Protein AF-0000000084686266 (afdb_homodimer)

Structure (mmCIF, N/CA/C/O backbone):
data_AF-0000000084686266-model_v1
#
loop_
_entity.id
_entity.type
_entity.pdbx_description
1 polymer 'EAL domain protein'
#
loop_
_atom_site.group_PDB
_atom_site.id
_atom_site.type_symbol
_atom_site.label_atom_id
_atom_site.label_alt_id
_atom_site.label_comp_id
_atom_site.label_asym_id
_atom_site.label_entity_id
_atom_site.label_seq_id
_atom_site.pdbx_PDB_ins_code
_atom_site.Cartn_x
_atom_site.Cartn_y
_atom_site.Cartn_z
_atom_site.occupancy
_atom_site.B_iso_or_equiv
_atom_site.auth_seq_id
_atom_site.auth_comp_id
_atom_site.auth_asym_id
_atom_site.auth_atom_id
_atom_site.pdbx_PDB_model_num
ATOM 1 N N . MET A 1 1 ? 8.125 -28.484 -0.332 1 74 1 MET A N 1
ATOM 2 C CA . MET A 1 1 ? 8.688 -28.953 -1.595 1 74 1 MET A CA 1
ATOM 3 C C . MET A 1 1 ? 8.156 -28.125 -2.764 1 74 1 MET A C 1
ATOM 5 O O . MET A 1 1 ? 6.992 -27.719 -2.764 1 74 1 MET A O 1
ATOM 9 N N . SER A 1 2 ? 9.086 -27.938 -3.775 1 81.12 2 SER A N 1
ATOM 10 C CA . SER A 1 2 ? 8.703 -27.141 -4.941 1 81.12 2 SER A CA 1
ATOM 11 C C . SER A 1 2 ? 7.633 -27.859 -5.762 1 81.12 2 SER A C 1
ATOM 13 O O . SER A 1 2 ? 7.48 -29.078 -5.664 1 81.12 2 SER A O 1
ATOM 15 N N . LEU A 1 3 ? 6.824 -27.172 -6.414 1 80.5 3 LEU A N 1
ATOM 16 C CA . LEU A 1 3 ? 5.793 -27.734 -7.281 1 80.5 3 LEU A CA 1
ATOM 17 C C . LEU A 1 3 ? 6.406 -28.641 -8.336 1 80.5 3 LEU A C 1
ATOM 19 O O . LEU A 1 3 ? 5.852 -29.703 -8.656 1 80.5 3 LEU A O 1
ATOM 23 N N . SER A 1 4 ? 7.566 -28.234 -8.773 1 79.88 4 SER A N 1
ATOM 24 C CA . SER A 1 4 ? 8.25 -29.031 -9.789 1 79.88 4 SER A CA 1
ATOM 25 C C . SER A 1 4 ? 8.648 -30.391 -9.242 1 79.88 4 SER A C 1
ATOM 27 O O . SER A 1 4 ? 8.469 -31.422 -9.914 1 79.88 4 SER A O 1
ATOM 29 N N . LYS A 1 5 ? 9.133 -30.469 -8.086 1 80.81 5 LYS A N 1
ATOM 30 C CA . LYS A 1 5 ? 9.547 -31.734 -7.48 1 80.81 5 LYS A CA 1
ATOM 31 C C . LYS A 1 5 ? 8.336 -32.625 -7.18 1 80.81 5 LYS A C 1
ATOM 33 O O . LYS A 1 5 ? 8.383 -33.844 -7.383 1 80.81 5 LYS A O 1
ATOM 38 N N . GLN A 1 6 ? 7.289 -32 -6.762 1 81.5 6 GLN A N 1
ATOM 39 C CA . GLN A 1 6 ? 6.074 -32.75 -6.473 1 81.5 6 GLN A CA 1
ATOM 40 C C . GLN A 1 6 ? 5.496 -33.375 -7.738 1 81.5 6 GLN A C 1
ATOM 42 O O . GLN A 1 6 ? 5.152 -34.562 -7.754 1 81.5 6 GLN A O 1
ATOM 47 N N . LEU A 1 7 ? 5.434 -32.562 -8.773 1 83.31 7 LEU A N 1
ATOM 48 C CA . LEU A 1 7 ? 4.895 -33.062 -10.039 1 83.31 7 LEU A CA 1
ATOM 49 C C . LEU A 1 7 ? 5.809 -34.125 -10.641 1 83.31 7 LEU A C 1
ATOM 51 O O . LEU A 1 7 ? 5.332 -35.094 -11.211 1 83.31 7 LEU A O 1
ATOM 55 N N . LEU A 1 8 ? 7.086 -33.906 -10.445 1 84 8 LEU A N 1
ATOM 56 C CA . LEU A 1 8 ? 8.039 -34.875 -10.961 1 84 8 LEU A CA 1
ATOM 57 C C . LEU A 1 8 ? 7.844 -36.25 -10.289 1 84 8 LEU A C 1
ATOM 59 O O . LEU A 1 8 ? 7.809 -37.281 -10.969 1 84 8 LEU A O 1
ATOM 63 N N . ILE A 1 9 ? 7.672 -36.219 -9.031 1 84.69 9 ILE A N 1
ATOM 64 C CA . ILE A 1 9 ? 7.527 -37.469 -8.273 1 84.69 9 ILE A CA 1
ATOM 65 C C . ILE A 1 9 ? 6.207 -38.125 -8.648 1 84.69 9 ILE A C 1
ATOM 67 O O . ILE A 1 9 ? 6.18 -39.344 -8.93 1 84.69 9 ILE A O 1
ATOM 71 N N . LEU A 1 10 ? 5.168 -37.406 -8.75 1 82.56 10 LEU A N 1
ATOM 72 C CA . LEU A 1 10 ? 3.844 -37.969 -8.992 1 82.56 10 LEU A CA 1
ATOM 73 C C . LEU A 1 10 ? 3.729 -38.469 -10.422 1 82.56 10 LEU A C 1
ATOM 75 O O . LEU A 1 10 ? 3.223 -39.594 -10.641 1 82.56 10 LEU A O 1
ATOM 79 N N . ILE A 1 11 ? 4.305 -37.688 -11.32 1 84.06 11 ILE A N 1
ATOM 80 C CA . ILE A 1 11 ? 4.195 -38.094 -12.719 1 84.06 11 ILE A CA 1
ATOM 81 C C . ILE A 1 11 ? 5.164 -39.219 -13 1 84.06 11 ILE A C 1
ATOM 83 O O . ILE A 1 11 ? 4.848 -40.156 -13.758 1 84.06 11 ILE A O 1
ATOM 87 N N . SER A 1 12 ? 6.324 -39.188 -12.297 1 84.12 12 SER A N 1
ATOM 88 C CA . SER A 1 12 ? 7.25 -40.312 -12.43 1 84.12 12 SER A CA 1
ATOM 89 C C . SER A 1 12 ? 6.637 -41.594 -11.883 1 84.12 12 SER A C 1
ATOM 91 O O . SER A 1 12 ? 6.828 -42.656 -12.453 1 84.12 12 SER A O 1
ATOM 93 N N . ALA A 1 13 ? 5.926 -41.5 -10.812 1 84.88 13 ALA A N 1
ATOM 94 C CA . ALA A 1 13 ? 5.227 -42.625 -10.25 1 84.88 13 ALA A CA 1
ATOM 95 C C . ALA A 1 13 ? 4.168 -43.156 -11.219 1 84.88 13 ALA A C 1
ATOM 97 O O . ALA A 1 13 ? 4.008 -44.375 -11.375 1 84.88 13 ALA A O 1
ATOM 98 N N . LEU A 1 14 ? 3.529 -42.25 -11.828 1 83.88 14 LEU A N 1
ATOM 99 C CA . LEU A 1 14 ? 2.535 -42.625 -12.828 1 83.88 14 LEU A CA 1
ATOM 100 C C . LEU A 1 14 ? 3.191 -43.344 -14.008 1 83.88 14 LEU A C 1
ATOM 102 O O . LEU A 1 14 ? 2.666 -44.344 -14.5 1 83.88 14 LEU A O 1
ATOM 106 N N . PHE A 1 15 ? 4.375 -42.844 -14.391 1 84.19 15 PHE A N 1
ATOM 107 C CA . PHE A 1 15 ? 5.145 -43.469 -15.453 1 84.19 15 PHE A CA 1
ATOM 108 C C . PHE A 1 15 ? 5.551 -44.875 -15.055 1 84.19 15 PHE A C 1
ATOM 110 O O . PHE A 1 15 ? 5.441 -45.812 -15.852 1 84.19 15 PHE A O 1
ATOM 117 N N . LEU A 1 16 ? 5.898 -45.031 -13.812 1 84.56 16 LEU A N 1
ATOM 118 C CA . LEU A 1 16 ? 6.332 -46.344 -13.32 1 84.56 16 LEU A CA 1
ATOM 119 C C . LEU A 1 16 ? 5.18 -47.344 -13.328 1 84.56 16 LEU A C 1
ATOM 121 O O . LEU A 1 16 ? 5.367 -48.5 -13.68 1 84.56 16 LEU A O 1
ATOM 125 N N . ILE A 1 17 ? 4.047 -46.906 -13.016 1 82.38 17 ILE A N 1
ATOM 126 C CA . ILE A 1 17 ? 2.865 -47.75 -13.008 1 82.38 17 ILE A CA 1
ATOM 127 C C . ILE A 1 17 ? 2.529 -48.188 -14.438 1 82.38 17 ILE A C 1
ATOM 129 O O . ILE A 1 17 ? 2.305 -49.375 -14.703 1 82.38 17 ILE A O 1
ATOM 133 N N . ILE A 1 18 ? 2.6 -47.219 -15.305 1 78.5 18 ILE A N 1
ATOM 134 C CA . ILE A 1 18 ? 2.264 -47.5 -16.703 1 78.5 18 ILE A CA 1
ATOM 135 C C . ILE A 1 18 ? 3.277 -48.469 -17.297 1 78.5 18 ILE A C 1
ATOM 137 O O . ILE A 1 18 ? 2.902 -49.438 -17.969 1 78.5 18 ILE A O 1
ATOM 141 N N . PHE A 1 19 ? 4.527 -48.312 -16.984 1 80.38 19 PHE A N 1
ATOM 142 C CA . PHE A 1 19 ? 5.594 -49.156 -17.5 1 80.38 19 PHE A CA 1
ATOM 143 C C . PHE A 1 19 ? 5.488 -50.562 -16.922 1 80.38 19 PHE A C 1
ATOM 145 O O . PHE A 1 19 ? 5.676 -51.562 -17.641 1 80.38 19 PHE A O 1
ATOM 152 N N . SER A 1 20 ? 5.098 -50.688 -15.68 1 82.19 20 SER A N 1
ATOM 153 C CA . SER A 1 20 ? 4.98 -51.969 -15.023 1 82.19 20 SER A CA 1
ATOM 154 C C . SER A 1 20 ? 3.803 -52.75 -15.57 1 82.19 20 SER A C 1
ATOM 156 O O . SER A 1 20 ? 3.922 -53.969 -15.828 1 82.19 20 SER A O 1
ATOM 158 N N . VAL A 1 21 ? 2.766 -52.094 -15.789 1 77.88 21 VAL A N 1
ATOM 159 C CA . VAL A 1 21 ? 1.578 -52.75 -16.312 1 77.88 21 VAL A CA 1
ATOM 160 C C . VAL A 1 21 ? 1.837 -53.219 -17.75 1 77.88 21 VAL A C 1
ATOM 162 O O . VAL A 1 21 ? 1.523 -54.375 -18.094 1 77.88 21 VAL A O 1
ATOM 165 N N . ASN A 1 22 ? 2.467 -52.344 -18.516 1 74.75 22 ASN A N 1
ATOM 166 C CA . ASN A 1 22 ? 2.789 -52.719 -19.891 1 74.75 22 ASN A CA 1
ATOM 167 C C . ASN A 1 22 ? 3.768 -53.875 -19.953 1 74.75 22 ASN A C 1
ATOM 169 O O . ASN A 1 22 ? 3.654 -54.75 -20.828 1 74.75 22 ASN A O 1
ATOM 173 N N . PHE A 1 23 ? 4.633 -54 -19.031 1 78.06 23 PHE A N 1
ATOM 174 C CA . PHE A 1 23 ? 5.633 -55.062 -18.984 1 78.06 23 PHE A CA 1
ATOM 175 C C . PHE A 1 23 ? 4.984 -56.375 -18.656 1 78.06 23 PHE A C 1
ATOM 177 O O . PHE A 1 23 ? 5.234 -57.375 -19.344 1 78.06 23 PHE A O 1
ATOM 184 N N . VAL A 1 24 ? 4.164 -56.406 -17.719 1 80.38 24 VAL A N 1
ATOM 185 C CA . VAL A 1 24 ? 3.514 -57.656 -17.297 1 80.38 24 VAL A CA 1
ATOM 186 C C . VAL A 1 24 ? 2.602 -58.156 -18.406 1 80.38 24 VAL A C 1
ATOM 188 O O . VAL A 1 24 ? 2.572 -59.375 -18.688 1 80.38 24 VAL A O 1
ATOM 191 N N . LEU A 1 25 ? 1.975 -57.281 -19.031 1 75.38 25 LEU A N 1
ATOM 192 C CA . LEU A 1 25 ? 1.085 -57.656 -20.109 1 75.38 25 LEU A CA 1
ATOM 193 C C . LEU A 1 25 ? 1.879 -58.219 -21.297 1 75.38 25 LEU A C 1
ATOM 195 O O . LEU A 1 25 ? 1.471 -59.219 -21.906 1 75.38 25 LEU A O 1
ATOM 199 N N . SER A 1 26 ? 3.002 -57.594 -21.531 1 75.38 26 SER A N 1
ATOM 200 C CA . SER A 1 26 ? 3.846 -58.062 -22.641 1 75.38 26 SER A CA 1
ATOM 201 C C . SER A 1 26 ? 4.383 -59.469 -22.359 1 75.38 26 SER A C 1
ATOM 203 O O . SER A 1 26 ? 4.391 -60.312 -23.25 1 75.38 26 SER A O 1
ATOM 205 N N . VAL A 1 27 ? 4.746 -59.781 -21.156 1 78.44 27 VAL A N 1
ATOM 206 C CA . VAL A 1 27 ? 5.27 -61.094 -20.766 1 78.44 27 VAL A CA 1
ATOM 207 C C . VAL A 1 27 ? 4.172 -62.125 -20.891 1 78.44 27 VAL A C 1
ATOM 209 O O . VAL A 1 27 ? 4.402 -63.219 -21.422 1 78.44 27 VAL A O 1
ATOM 212 N N . ASN A 1 28 ? 3.035 -61.781 -20.438 1 79.25 28 ASN A N 1
ATOM 213 C CA . ASN A 1 28 ? 1.923 -62.719 -20.484 1 79.25 28 ASN A CA 1
ATOM 214 C C . ASN A 1 28 ? 1.501 -63.031 -21.922 1 79.25 28 ASN A C 1
ATOM 216 O O . ASN A 1 28 ? 1.134 -64.188 -22.234 1 79.25 28 ASN A O 1
ATOM 220 N N . ASN A 1 29 ? 1.574 -62.031 -22.75 1 73.69 29 ASN A N 1
ATOM 221 C CA . ASN A 1 29 ? 1.242 -62.25 -24.156 1 73.69 29 ASN A CA 1
ATOM 222 C C . ASN A 1 29 ? 2.242 -63.156 -24.844 1 73.69 29 ASN A C 1
ATOM 224 O O . ASN A 1 29 ? 1.851 -64.062 -25.578 1 73.69 29 ASN A O 1
ATOM 228 N N . ILE A 1 30 ? 3.49 -63.062 -24.547 1 74.31 30 ILE A N 1
ATOM 229 C CA . ILE A 1 30 ? 4.535 -63.875 -25.141 1 74.31 30 ILE A CA 1
ATOM 230 C C . ILE A 1 30 ? 4.402 -65.312 -24.641 1 74.31 30 ILE A C 1
ATOM 232 O O . ILE A 1 30 ? 4.539 -66.25 -25.406 1 74.31 30 ILE A O 1
ATOM 236 N N . ARG A 1 31 ? 4.109 -65.438 -23.406 1 81.19 31 ARG A N 1
ATOM 237 C CA . ARG A 1 31 ? 3.934 -66.812 -22.812 1 81.19 31 ARG A CA 1
ATOM 238 C C . ARG A 1 31 ? 2.795 -67.562 -23.484 1 81.19 31 ARG A C 1
ATOM 240 O O . ARG A 1 31 ? 2.947 -68.688 -23.859 1 81.19 31 ARG A O 1
ATOM 247 N N . SER A 1 32 ? 1.663 -66.875 -23.562 1 76.44 32 SER A N 1
ATOM 248 C CA . SER A 1 32 ? 0.497 -67.5 -24.172 1 76.44 32 SER A CA 1
ATOM 249 C C . SER A 1 32 ? 0.792 -67.938 -25.609 1 76.44 32 SER A C 1
ATOM 251 O O . SER A 1 32 ? 0.314 -68.938 -26.078 1 76.44 32 SER A O 1
ATOM 253 N N . TYR A 1 33 ? 1.527 -67.188 -26.172 1 71.62 33 TYR A N 1
ATOM 254 C CA . TYR A 1 33 ? 1.907 -67.5 -27.562 1 71.62 33 TYR A CA 1
ATOM 255 C C . TYR A 1 33 ? 2.811 -68.688 -27.625 1 71.62 33 TYR A C 1
ATOM 257 O O . TYR A 1 33 ? 2.615 -69.562 -28.484 1 71.62 33 TYR A O 1
ATOM 265 N N . LEU A 1 34 ? 3.777 -68.75 -26.781 1 75.25 34 LEU A N 1
ATOM 266 C CA . LEU A 1 34 ? 4.719 -69.875 -26.781 1 75.25 34 LEU A CA 1
ATOM 267 C C . LEU A 1 34 ? 4.008 -71.188 -26.453 1 75.25 34 LEU A C 1
ATOM 269 O O . LEU A 1 34 ? 4.309 -72.188 -27.047 1 75.25 34 LEU A O 1
ATOM 273 N N . GLU A 1 35 ? 3.09 -71.062 -25.656 1 80.12 35 GLU A N 1
ATOM 274 C CA . GLU A 1 35 ? 2.305 -72.25 -25.312 1 80.12 35 GLU A CA 1
ATOM 275 C C . GLU A 1 35 ? 1.493 -72.75 -26.5 1 80.12 35 GLU A C 1
ATOM 277 O O . GLU A 1 35 ? 1.438 -73.938 -26.766 1 80.12 35 GLU A O 1
ATOM 282 N N . GLY A 1 36 ? 0.868 -71.812 -27.156 1 75.44 36 GLY A N 1
ATOM 283 C CA . GLY A 1 36 ? 0.1 -72.188 -28.328 1 75.44 36 GLY A CA 1
ATOM 284 C C . GLY A 1 36 ? 0.952 -72.812 -29.438 1 75.44 36 GLY A C 1
ATOM 285 O O . GLY A 1 36 ? 0.581 -73.812 -30.016 1 75.44 36 GLY A O 1
ATOM 286 N N . GLU A 1 37 ? 2.057 -72.188 -29.594 1 72.25 37 GLU A N 1
ATOM 287 C CA . GLU A 1 37 ? 2.973 -72.688 -30.625 1 72.25 37 GLU A CA 1
ATOM 288 C C . GLU A 1 37 ? 3.51 -74.062 -30.281 1 72.25 37 GLU A C 1
ATOM 290 O O . GLU A 1 37 ? 3.641 -74.938 -31.172 1 72.25 37 GLU A O 1
ATOM 295 N N . SER A 1 38 ? 3.91 -74.375 -29.109 1 78.69 38 SER A N 1
ATOM 296 C CA . SER A 1 38 ? 4.398 -75.688 -28.656 1 78.69 38 SER A CA 1
ATOM 297 C C . SER A 1 38 ? 3.342 -76.75 -28.859 1 78.69 38 SER A C 1
ATOM 299 O O . SER A 1 38 ? 3.666 -77.875 -29.203 1 78.69 38 SER A O 1
ATOM 301 N N . GLN A 1 39 ? 2.156 -76.375 -28.688 1 81.06 39 GLN A N 1
ATOM 302 C CA . GLN A 1 39 ? 1.066 -77.312 -28.844 1 81.06 39 GLN A CA 1
ATOM 303 C C . GLN A 1 39 ? 0.906 -77.75 -30.312 1 81.06 39 GLN A C 1
ATOM 305 O O . GLN A 1 39 ? 0.697 -78.938 -30.625 1 81.06 39 GLN A O 1
ATOM 310 N N . ILE A 1 40 ? 0.98 -76.75 -31.125 1 73.56 40 ILE A N 1
ATOM 311 C CA . ILE A 1 40 ? 0.884 -77 -32.562 1 73.56 40 ILE A CA 1
ATOM 312 C C . ILE A 1 40 ? 2.066 -77.875 -33 1 73.56 40 ILE A C 1
ATOM 314 O O . ILE A 1 40 ? 1.896 -78.812 -33.75 1 73.56 40 ILE A O 1
ATOM 318 N N . HIS A 1 41 ? 3.191 -77.5 -32.531 1 75.69 41 HIS A N 1
ATOM 319 C CA . HIS A 1 41 ? 4.398 -78.25 -32.844 1 75.69 41 HIS A CA 1
ATOM 320 C C . HIS A 1 41 ? 4.285 -79.688 -32.375 1 75.69 41 HIS A C 1
ATOM 322 O O . HIS A 1 41 ? 4.637 -80.625 -33.125 1 75.69 41 HIS A O 1
ATOM 328 N N . ALA A 1 42 ? 3.855 -79.938 -31.188 1 81 42 ALA A N 1
ATOM 329 C CA . ALA A 1 42 ? 3.666 -81.312 -30.656 1 81 42 ALA A CA 1
ATOM 330 C C . ALA A 1 42 ? 2.67 -82.125 -31.5 1 81 42 ALA A C 1
ATOM 332 O O . ALA A 1 42 ? 2.91 -83.25 -31.828 1 81 42 ALA A O 1
ATOM 333 N N . GLN A 1 43 ? 1.639 -81.438 -31.844 1 78.56 43 GLN A N 1
ATOM 334 C CA . GLN A 1 43 ? 0.593 -82.062 -32.625 1 78.56 43 GLN A CA 1
ATOM 335 C C . GLN A 1 43 ? 1.097 -82.438 -34 1 78.56 43 GLN A C 1
ATOM 337 O O . GLN A 1 43 ? 0.836 -83.562 -34.5 1 78.56 43 GLN A O 1
ATOM 342 N N . ASP A 1 44 ? 1.808 -81.562 -34.656 1 73.88 44 ASP A N 1
ATOM 343 C CA . ASP A 1 44 ? 2.355 -81.812 -35.969 1 73.88 44 ASP A CA 1
ATOM 344 C C . ASP A 1 44 ? 3.369 -82.938 -35.969 1 73.88 44 ASP A C 1
ATOM 346 O O . ASP A 1 44 ? 3.387 -83.812 -36.844 1 73.88 44 ASP A O 1
ATOM 350 N N . THR A 1 45 ? 4.168 -83 -34.969 1 77.44 45 THR A N 1
ATOM 351 C CA . THR A 1 45 ? 5.168 -84.062 -34.844 1 77.44 45 THR A CA 1
ATOM 352 C C . THR A 1 45 ? 4.5 -85.375 -34.594 1 77.44 45 THR A C 1
ATOM 354 O O . THR A 1 45 ? 4.875 -86.375 -35.219 1 77.44 45 THR A O 1
ATOM 357 N N . ALA A 1 46 ? 3.555 -85.375 -33.719 1 81.62 46 ALA A N 1
ATOM 358 C CA . ALA A 1 46 ? 2.84 -86.625 -33.438 1 81.62 46 ALA A CA 1
ATOM 359 C C . ALA A 1 46 ? 2.174 -87.188 -34.688 1 81.62 46 ALA A C 1
ATOM 361 O O . ALA A 1 46 ? 2.258 -88.375 -34.969 1 81.62 46 ALA A O 1
ATOM 362 N N . THR A 1 47 ? 1.628 -86.375 -35.406 1 75.81 47 THR A N 1
ATOM 363 C CA . THR A 1 47 ? 0.924 -86.75 -36.594 1 75.81 47 THR A CA 1
ATOM 364 C C . THR A 1 47 ? 1.908 -87.25 -37.656 1 75.81 47 THR A C 1
ATOM 366 O O . THR A 1 47 ? 1.696 -88.312 -38.281 1 75.81 47 THR A O 1
ATOM 369 N N . SER A 1 48 ? 2.971 -86.562 -37.844 1 74.75 48 SER A N 1
ATOM 370 C CA . SER A 1 48 ? 3.963 -86.875 -38.844 1 74.75 48 SER A CA 1
ATOM 371 C C . SER A 1 48 ? 4.672 -88.188 -38.5 1 74.75 48 SER A C 1
ATOM 373 O O . SER A 1 48 ? 4.859 -89.062 -39.344 1 74.75 48 SER A O 1
ATOM 375 N N . LEU A 1 49 ? 5.004 -88.375 -37.281 1 79 49 LEU A N 1
ATOM 376 C CA . LEU A 1 49 ? 5.68 -89.562 -36.844 1 79 49 LEU A CA 1
ATOM 377 C C . LEU A 1 49 ? 4.73 -90.75 -36.844 1 79 49 LEU A C 1
ATOM 379 O O . LEU A 1 49 ? 5.129 -91.875 -37.219 1 79 49 LEU A O 1
ATOM 383 N N . GLY A 1 50 ? 3.568 -90.562 -36.438 1 78.94 50 GLY A N 1
ATOM 384 C CA . GLY A 1 50 ? 2.57 -91.625 -36.5 1 78.94 50 GLY A CA 1
ATOM 385 C C . GLY A 1 50 ? 2.379 -92.125 -37.906 1 78.94 50 GLY A C 1
ATOM 386 O O . GLY A 1 50 ? 2.328 -93.375 -38.094 1 78.94 50 GLY A O 1
ATOM 387 N N . LEU A 1 51 ? 2.406 -91.312 -38.781 1 73.19 51 LEU A N 1
ATOM 388 C CA . LEU A 1 51 ? 2.252 -91.75 -40.188 1 73.19 51 LEU A CA 1
ATOM 389 C C . LEU A 1 51 ? 3.5 -92.438 -40.688 1 73.19 51 LEU A C 1
ATOM 391 O O . LEU A 1 51 ? 3.402 -93.438 -41.438 1 73.19 51 LEU A O 1
ATOM 395 N N . SER A 1 52 ? 4.629 -92.062 -40.188 1 74.06 52 SER A N 1
ATOM 396 C CA . SER A 1 52 ? 5.902 -92.625 -40.625 1 74.06 52 SER A CA 1
ATOM 397 C C . SER A 1 52 ? 6.109 -94 -40.062 1 74.06 52 SER A C 1
ATOM 399 O O . SER A 1 52 ? 6.746 -94.875 -40.719 1 74.06 52 SER A O 1
ATOM 401 N N . LEU A 1 53 ? 5.496 -94.25 -39 1 81.75 53 LEU A N 1
ATOM 402 C CA . LEU A 1 53 ? 5.719 -95.5 -38.312 1 81.75 53 LEU A CA 1
ATOM 403 C C . LEU A 1 53 ? 4.672 -96.562 -38.719 1 81.75 53 LEU A C 1
ATOM 405 O O . LEU A 1 53 ? 4.867 -97.75 -38.531 1 81.75 53 LEU A O 1
ATOM 409 N N . SER A 1 54 ? 3.703 -96.188 -39.344 1 78.81 54 SER A N 1
ATOM 410 C CA . SER A 1 54 ? 2.543 -97.062 -39.656 1 78.81 54 SER A CA 1
ATOM 411 C C . SER A 1 54 ? 2.941 -98.312 -40.438 1 78.81 54 SER A C 1
ATOM 413 O O . SER A 1 54 ? 2.514 -99.375 -40.094 1 78.81 54 SER A O 1
ATOM 415 N N . PRO A 1 55 ? 3.904 -98.125 -41.406 1 73.25 55 PRO A N 1
ATOM 416 C CA . PRO A 1 55 ? 4.246 -99.312 -42.188 1 73.25 55 PRO A CA 1
ATOM 417 C C . PRO A 1 55 ? 5.023 -100.375 -41.344 1 73.25 55 PRO A C 1
ATOM 419 O O . PRO A 1 55 ? 5.027 -101.562 -41.688 1 73.25 55 PRO A O 1
ATOM 422 N N . TYR A 1 56 ? 5.621 -100 -40.375 1 78.88 56 TYR A N 1
ATOM 423 C CA . TYR A 1 56 ? 6.516 -100.875 -39.625 1 78.88 56 TYR A CA 1
ATOM 424 C C . TYR A 1 56 ? 5.832 -101.375 -38.375 1 78.88 56 TYR A C 1
ATOM 426 O O . TYR A 1 56 ? 6.418 -102.125 -37.625 1 78.88 56 TYR A O 1
ATOM 434 N N . MET A 1 57 ? 4.641 -101.125 -38.156 1 83.38 57 MET A N 1
ATOM 435 C CA . MET A 1 57 ? 3.916 -101.5 -36.969 1 83.38 57 MET A CA 1
ATOM 436 C C . MET A 1 57 ? 3.348 -102.875 -37.094 1 83.38 57 MET A C 1
ATOM 438 O O . MET A 1 57 ? 2.775 -103.438 -36.125 1 83.38 57 MET A O 1
ATOM 442 N N . VAL A 1 58 ? 3.613 -103.5 -38.219 1 75.88 58 VAL A N 1
ATOM 443 C CA . VAL A 1 58 ? 3.182 -104.875 -38.438 1 75.88 58 VAL A CA 1
ATOM 444 C C . VAL A 1 58 ? 3.992 -105.812 -37.531 1 75.88 58 VAL A C 1
ATOM 446 O O . VAL A 1 58 ? 3.443 -106.75 -36.969 1 75.88 58 VAL A O 1
ATOM 449 N N . ASP A 1 59 ? 5.324 -105.5 -37.469 1 78 59 ASP A N 1
ATOM 450 C CA . ASP A 1 59 ? 6.207 -106.188 -36.5 1 78 59 ASP A CA 1
ATOM 451 C C . ASP A 1 59 ? 6.617 -105.25 -35.375 1 78 59 ASP A C 1
ATOM 453 O O . ASP A 1 59 ? 7.445 -104.375 -35.562 1 78 59 ASP A O 1
ATOM 457 N N . THR A 1 60 ? 6.074 -105.438 -34.219 1 76.31 60 THR A N 1
ATOM 458 C CA . THR A 1 60 ? 6.273 -104.562 -33.062 1 76.31 60 THR A CA 1
ATOM 459 C C . THR A 1 60 ? 7.719 -104.625 -32.594 1 76.31 60 THR A C 1
ATOM 461 O O . THR A 1 60 ? 8.156 -103.812 -31.797 1 76.31 60 THR A O 1
ATOM 464 N N . GLN A 1 61 ? 8.547 -105.562 -33.062 1 78.25 61 GLN A N 1
ATOM 465 C CA . GLN A 1 61 ? 9.93 -105.688 -32.625 1 78.25 61 GLN A CA 1
ATOM 466 C C . GLN A 1 61 ? 10.906 -105.188 -33.688 1 78.25 61 GLN A C 1
ATOM 468 O O . GLN A 1 61 ? 12.109 -105.438 -33.594 1 78.25 61 GLN A O 1
ATOM 473 N N . ASP A 1 62 ? 10.328 -104.562 -34.688 1 81.5 62 ASP A N 1
ATOM 474 C CA . ASP A 1 62 ? 11.164 -104 -35.75 1 81.5 62 ASP A CA 1
ATOM 475 C C . ASP A 1 62 ? 12.109 -102.938 -35.219 1 81.5 62 ASP A C 1
ATOM 477 O O . ASP A 1 62 ? 11.664 -101.938 -34.656 1 81.5 62 ASP A O 1
ATOM 481 N N . PRO A 1 63 ? 13.383 -103.062 -35.406 1 82.88 63 PRO A N 1
ATOM 482 C CA . PRO A 1 63 ? 14.359 -102.125 -34.906 1 82.88 63 PRO A CA 1
ATOM 483 C C . PRO A 1 63 ? 14.25 -100.75 -35.594 1 82.88 63 PRO A C 1
ATOM 485 O O . PRO A 1 63 ? 14.742 -99.75 -35.094 1 82.88 63 PRO A O 1
ATOM 488 N N . VAL A 1 64 ? 13.5 -100.75 -36.688 1 77.81 64 VAL A N 1
ATOM 489 C CA . VAL A 1 64 ? 13.367 -99.5 -37.469 1 77.81 64 VAL A CA 1
ATOM 490 C C . VAL A 1 64 ? 12.492 -98.5 -36.688 1 77.81 64 VAL A C 1
ATOM 492 O O . VAL A 1 64 ? 12.688 -97.312 -36.812 1 77.81 64 VAL A O 1
ATOM 495 N N . LEU A 1 65 ? 11.547 -99.062 -35.906 1 85.12 65 LEU A N 1
ATOM 496 C CA . LEU A 1 65 ? 10.695 -98.188 -35.094 1 85.12 65 LEU A CA 1
ATOM 497 C C . LEU A 1 65 ? 11.523 -97.312 -34.125 1 85.12 65 LEU A C 1
ATOM 499 O O . LEU A 1 65 ? 11.391 -96.125 -34.094 1 85.12 65 LEU A O 1
ATOM 503 N N . GLU A 1 66 ? 12.383 -97.875 -33.469 1 87.81 66 GLU A N 1
ATOM 504 C CA . GLU A 1 66 ? 13.219 -97.188 -32.5 1 87.81 66 GLU A CA 1
ATOM 505 C C . GLU A 1 66 ? 14.211 -96.25 -33.188 1 87.81 66 GLU A C 1
ATOM 507 O O . GLU A 1 66 ? 14.492 -95.125 -32.688 1 87.81 66 GLU A O 1
ATOM 512 N N . THR A 1 67 ? 14.727 -96.625 -34.312 1 81.44 67 THR A N 1
ATOM 513 C CA . THR A 1 67 ? 15.727 -95.812 -35.031 1 81.44 67 THR A CA 1
ATOM 514 C C . THR A 1 67 ? 15.109 -94.562 -35.594 1 81.44 67 THR A C 1
ATOM 516 O O . THR A 1 67 ? 15.703 -93.5 -35.5 1 81.44 67 THR A O 1
ATOM 519 N N . MET A 1 68 ? 13.93 -94.75 -36.062 1 76.5 68 MET A N 1
ATOM 520 C CA . MET A 1 68 ? 13.25 -93.625 -36.625 1 76.5 68 MET A CA 1
ATOM 521 C C . MET A 1 68 ? 12.852 -92.625 -35.531 1 76.5 68 MET A C 1
ATOM 523 O O . MET A 1 68 ? 13.016 -91.438 -35.656 1 76.5 68 MET A O 1
ATOM 527 N N . MET A 1 69 ? 12.281 -93.125 -34.469 1 86.06 69 MET A N 1
ATOM 528 C CA . MET A 1 69 ? 11.898 -92.312 -33.312 1 86.06 69 MET A CA 1
ATOM 529 C C . MET A 1 69 ? 13.117 -91.625 -32.719 1 86.06 69 MET A C 1
ATOM 531 O O . MET A 1 69 ? 13.055 -90.438 -32.344 1 86.06 69 MET A O 1
ATOM 535 N N . LYS A 1 70 ? 14.219 -92.312 -32.688 1 84.69 70 LYS A N 1
ATOM 536 C CA . LYS A 1 70 ? 15.445 -91.75 -32.156 1 84.69 70 LYS A CA 1
ATOM 537 C C . LYS A 1 70 ? 15.992 -90.625 -33.031 1 84.69 70 LYS A C 1
ATOM 539 O O . LYS A 1 70 ? 16.578 -89.688 -32.562 1 84.69 70 LYS A O 1
ATOM 544 N N . ALA A 1 71 ? 15.805 -90.75 -34.344 1 75.06 71 ALA A N 1
ATOM 545 C CA . ALA A 1 71 ? 16.297 -89.75 -35.281 1 75.06 71 ALA A CA 1
ATOM 546 C C . ALA A 1 71 ? 15.539 -88.438 -35.125 1 75.06 71 ALA A C 1
ATOM 548 O O . ALA A 1 71 ? 16.141 -87.375 -35.156 1 75.06 71 ALA A O 1
ATOM 549 N N . ILE A 1 72 ? 14.32 -88.562 -34.812 1 75.25 72 ILE A N 1
ATOM 550 C CA . ILE A 1 72 ? 13.492 -87.375 -34.656 1 75.25 72 ILE A CA 1
ATOM 551 C C . ILE A 1 72 ? 13.719 -86.812 -33.25 1 75.25 72 ILE A C 1
ATOM 553 O O . ILE A 1 72 ? 13.828 -85.562 -33.094 1 75.25 72 ILE A O 1
ATOM 557 N N . PHE A 1 73 ? 13.734 -87.562 -32.281 1 81.88 73 PHE A N 1
ATOM 558 C CA . PHE A 1 73 ? 13.922 -87.188 -30.906 1 81.88 73 PHE A CA 1
ATOM 559 C C . PHE A 1 73 ? 15.25 -86.438 -30.719 1 81.88 73 PHE A C 1
ATOM 561 O O . PHE A 1 73 ? 15.32 -85.438 -30 1 81.88 73 PHE A O 1
ATOM 568 N N . ASP A 1 74 ? 16.344 -86.938 -31.406 1 75.12 74 ASP A N 1
ATOM 569 C CA . ASP A 1 74 ? 17.672 -86.375 -31.234 1 75.12 74 ASP A CA 1
ATOM 570 C C . ASP A 1 74 ? 17.812 -85 -31.953 1 75.12 74 ASP A C 1
ATOM 572 O O . ASP A 1 74 ? 18.656 -84.188 -31.594 1 75.12 74 ASP A O 1
ATOM 576 N N . ARG A 1 75 ? 16.969 -84.812 -32.938 1 68.12 75 ARG A N 1
ATOM 577 C CA . ARG A 1 75 ? 17.109 -83.562 -33.719 1 68.12 75 ARG A CA 1
ATOM 578 C C . ARG A 1 75 ? 16.203 -82.5 -33.188 1 68.12 75 ARG A C 1
ATOM 580 O O . ARG A 1 75 ? 16.375 -81.312 -33.5 1 68.12 75 ARG A O 1
ATOM 587 N N . GLY A 1 76 ? 15.281 -82.875 -32.406 1 70.88 76 GLY A N 1
ATOM 588 C CA . GLY A 1 76 ? 14.328 -81.875 -31.922 1 70.88 76 GLY A CA 1
ATOM 589 C C . GLY A 1 76 ? 14.391 -81.688 -30.422 1 70.88 76 GLY A C 1
ATOM 590 O O . GLY A 1 76 ? 15.305 -82.188 -29.75 1 70.88 76 GLY A O 1
ATOM 591 N N . TYR A 1 77 ? 13.578 -80.75 -29.938 1 74.44 77 TYR A N 1
ATOM 592 C CA . TYR A 1 77 ? 13.484 -80.438 -28.516 1 74.44 77 TYR A CA 1
ATOM 593 C C . TYR A 1 77 ? 12.234 -81.062 -27.906 1 74.44 77 TYR A C 1
ATOM 595 O O . TYR A 1 77 ? 11.211 -80.375 -27.734 1 74.44 77 TYR A O 1
ATOM 603 N N . TYR A 1 78 ? 12.344 -82.312 -27.609 1 82 78 TYR A N 1
ATOM 604 C CA . TYR A 1 78 ? 11.211 -83.062 -27.062 1 82 78 TYR A CA 1
ATOM 605 C C . TYR A 1 78 ? 11.5 -83.562 -25.656 1 82 78 TYR A C 1
ATOM 607 O O . TYR A 1 78 ? 12.641 -83.938 -25.344 1 82 78 TYR A O 1
ATOM 615 N N . LYS A 1 79 ? 10.562 -83.562 -24.906 1 85.62 79 LYS A N 1
ATOM 616 C CA . LYS A 1 79 ? 10.672 -84.125 -23.562 1 85.62 79 LYS A CA 1
ATOM 617 C C . LYS A 1 79 ? 10.477 -85.625 -23.594 1 85.62 79 LYS A C 1
ATOM 619 O O . LYS A 1 79 ? 11.219 -86.375 -22.938 1 85.62 79 LYS A O 1
ATOM 624 N N . GLU A 1 80 ? 9.43 -85.938 -24.312 1 89.5 80 GLU A N 1
ATOM 625 C CA . GLU A 1 80 ? 9.125 -87.312 -24.375 1 89.5 80 GLU A CA 1
ATOM 626 C C . GLU A 1 80 ? 8.375 -87.688 -25.656 1 89.5 80 GLU A C 1
ATOM 628 O O . GLU A 1 80 ? 7.512 -86.938 -26.094 1 89.5 80 GLU A O 1
ATOM 633 N N . ILE A 1 81 ? 8.82 -88.75 -26.281 1 89.5 81 ILE A N 1
ATOM 634 C CA . ILE A 1 81 ? 8.062 -89.375 -27.359 1 89.5 81 ILE A CA 1
ATOM 635 C C . ILE A 1 81 ? 7.805 -90.812 -27.016 1 89.5 81 ILE A C 1
ATOM 637 O O . ILE A 1 81 ? 8.75 -91.625 -26.812 1 89.5 81 ILE A O 1
ATOM 641 N N . LYS A 1 82 ? 6.582 -91.188 -26.922 1 92.69 82 LYS A N 1
ATOM 642 C CA . LYS A 1 82 ? 6.199 -92.562 -26.5 1 92.69 82 LYS A CA 1
ATOM 643 C C . LYS A 1 82 ? 5.301 -93.188 -27.531 1 92.69 82 LYS A C 1
ATOM 645 O O . LYS A 1 82 ? 4.332 -92.625 -28 1 92.69 82 LYS A O 1
ATOM 650 N N . LEU A 1 83 ? 5.695 -94.312 -27.906 1 92.56 83 LEU A N 1
ATOM 651 C CA . LEU A 1 83 ? 4.902 -95.188 -28.797 1 92.56 83 LEU A CA 1
ATOM 652 C C . LEU A 1 83 ? 4.309 -96.375 -28.047 1 92.56 83 LEU A C 1
ATOM 654 O O . LEU A 1 83 ? 5.039 -97.125 -27.406 1 92.56 83 LEU A O 1
ATOM 658 N N . VAL A 1 84 ? 3.027 -96.5 -28.141 1 91.88 84 VAL A N 1
ATOM 659 C CA . VAL A 1 84 ? 2.348 -97.562 -27.438 1 91.88 84 VAL A CA 1
ATOM 660 C C . VAL A 1 84 ? 1.552 -98.438 -28.438 1 91.88 84 VAL A C 1
ATOM 662 O O . VAL A 1 84 ? 1.089 -97.875 -29.469 1 91.88 84 VAL A O 1
ATOM 665 N N . ASP A 1 85 ? 1.437 -99.688 -28.109 1 87.38 85 ASP A N 1
ATOM 666 C CA . ASP A 1 85 ? 0.664 -100.562 -28.984 1 87.38 85 ASP A CA 1
ATOM 667 C C . ASP A 1 85 ? -0.824 -100.5 -28.641 1 87.38 85 ASP A C 1
ATOM 669 O O . ASP A 1 85 ? -1.245 -99.688 -27.812 1 87.38 85 ASP A O 1
ATOM 673 N N . VAL A 1 86 ? -1.661 -101.375 -29.312 1 81.75 86 VAL A N 1
ATOM 674 C CA . VAL A 1 86 ? -3.115 -101.375 -29.188 1 81.75 86 VAL A CA 1
ATOM 675 C C . VAL A 1 86 ? -3.514 -101.812 -27.766 1 81.75 86 VAL A C 1
ATOM 677 O O . VAL A 1 86 ? -4.621 -101.5 -27.312 1 81.75 86 VAL A O 1
ATOM 680 N N . THR A 1 87 ? -2.625 -102.562 -27.125 1 81.88 87 THR A N 1
ATOM 681 C CA . THR A 1 87 ? -2.92 -103 -25.781 1 81.88 87 THR A CA 1
ATOM 682 C C . THR A 1 87 ? -2.441 -102 -24.734 1 81.88 87 THR A C 1
ATOM 684 O O . THR A 1 87 ? -2.686 -102.188 -23.531 1 81.88 87 THR A O 1
ATOM 687 N N . GLY A 1 88 ? -1.733 -101 -25.125 1 82.56 88 GLY A N 1
ATOM 688 C CA . GLY A 1 88 ? -1.239 -100 -24.188 1 82.56 88 GLY A CA 1
ATOM 689 C C . GLY A 1 88 ? 0.187 -100.25 -23.75 1 82.56 88 GLY A C 1
ATOM 690 O O . GLY A 1 88 ? 0.706 -99.562 -22.875 1 82.56 88 GLY A O 1
ATOM 691 N N . GLN A 1 89 ? 0.824 -101.25 -24.25 1 86.44 89 GLN A N 1
ATOM 692 C CA . GLN A 1 89 ? 2.201 -101.562 -23.875 1 86.44 89 GLN A CA 1
ATOM 693 C C . GLN A 1 89 ? 3.188 -100.688 -24.641 1 86.44 89 GLN A C 1
ATOM 695 O O . GLN A 1 89 ? 3.045 -100.5 -25.844 1 86.44 89 GLN A O 1
ATOM 700 N N . SER A 1 90 ? 4.207 -100.25 -23.969 1 89.88 90 SER A N 1
ATOM 701 C CA . SER A 1 90 ? 5.215 -99.375 -24.547 1 89.88 90 SER A CA 1
ATOM 702 C C . SER A 1 90 ? 6.176 -100.125 -25.453 1 89.88 90 SER A C 1
ATOM 704 O O . SER A 1 90 ? 6.797 -101.062 -25.016 1 89.88 90 SER A O 1
ATOM 706 N N . LEU A 1 91 ? 6.199 -99.688 -26.609 1 90.25 91 LEU A N 1
ATOM 707 C CA . LEU A 1 91 ? 7.137 -100.25 -27.562 1 90.25 91 LEU A CA 1
ATOM 708 C C . LEU A 1 91 ? 8.484 -99.562 -27.531 1 90.25 91 LEU A C 1
ATOM 710 O O . LEU A 1 91 ? 9.523 -100.188 -27.375 1 90.25 91 LEU A O 1
ATOM 714 N N . VAL A 1 92 ? 8.391 -98.25 -27.672 1 91.56 92 VAL A N 1
ATOM 715 C CA . VAL A 1 92 ? 9.586 -97.375 -27.625 1 91.56 92 VAL A CA 1
ATOM 716 C C . VAL A 1 92 ? 9.297 -96.125 -26.828 1 91.56 92 VAL A C 1
ATOM 718 O O . VAL A 1 92 ? 8.266 -95.5 -27.047 1 91.56 92 VAL A O 1
ATOM 721 N N . THR A 1 93 ? 10 -95.875 -25.859 1 92.12 93 THR A N 1
ATOM 722 C CA . THR A 1 93 ? 9.914 -94.625 -25.094 1 92.12 93 THR A CA 1
ATOM 723 C C . THR A 1 93 ? 11.266 -93.938 -25.062 1 92.12 93 THR A C 1
ATOM 725 O O . THR A 1 93 ? 12.266 -94.5 -24.625 1 92.12 93 THR A O 1
ATOM 728 N N . LEU A 1 94 ? 11.234 -92.688 -25.688 1 91.25 94 LEU A N 1
ATOM 729 C CA . LEU A 1 94 ? 12.422 -91.875 -25.641 1 91.25 94 LEU A CA 1
ATOM 730 C C . LEU A 1 94 ? 12.203 -90.688 -24.719 1 91.25 94 LEU A C 1
ATOM 732 O O . LEU A 1 94 ? 11.164 -90 -24.797 1 91.25 94 LEU A O 1
ATOM 736 N N . ARG A 1 95 ? 13.047 -90.5 -23.734 1 89.62 95 ARG A N 1
ATOM 737 C CA . ARG A 1 95 ? 12.922 -89.375 -22.781 1 89.62 95 ARG A CA 1
ATOM 738 C C . ARG A 1 95 ? 14.195 -88.562 -22.75 1 89.62 95 ARG A C 1
ATOM 740 O O . ARG A 1 95 ? 15.305 -89.062 -22.844 1 89.62 95 ARG A O 1
ATOM 747 N N . ASN A 1 96 ? 14.07 -87.25 -22.922 1 78.25 96 ASN A N 1
ATOM 748 C CA . ASN A 1 96 ? 15.156 -86.312 -22.734 1 78.25 96 ASN A CA 1
ATOM 749 C C . ASN A 1 96 ? 14.859 -85.312 -21.609 1 78.25 96 ASN A C 1
ATOM 751 O O . ASN A 1 96 ? 14.008 -84.438 -21.75 1 78.25 96 ASN A O 1
ATOM 755 N N . ASP A 1 97 ? 15.523 -85.5 -20.453 1 68 97 ASP A N 1
ATOM 756 C CA . ASP A 1 97 ? 15.289 -84.625 -19.312 1 68 97 ASP A CA 1
ATOM 757 C C . ASP A 1 97 ? 16.297 -83.438 -19.281 1 68 97 ASP A C 1
ATOM 759 O O . ASP A 1 97 ? 16.594 -82.938 -18.219 1 68 97 ASP A O 1
ATOM 763 N N . LYS A 1 98 ? 16.844 -83.062 -20.453 1 63.09 98 LYS A N 1
ATOM 764 C CA . LYS A 1 98 ? 17.844 -82 -20.438 1 63.09 98 LYS A CA 1
ATOM 765 C C . LYS A 1 98 ? 17.203 -80.688 -20.047 1 63.09 98 LYS A C 1
ATOM 767 O O . LYS A 1 98 ? 16.203 -80.25 -20.641 1 63.09 98 LYS A O 1
ATOM 772 N N . THR A 1 99 ? 17.469 -80.25 -18.906 1 62.72 99 THR A N 1
ATOM 773 C CA . THR A 1 99 ? 17.047 -78.938 -18.391 1 62.72 99 THR A CA 1
ATOM 774 C C . THR A 1 99 ? 17.938 -77.812 -18.953 1 62.72 99 THR A C 1
ATOM 776 O O . THR A 1 99 ? 19.141 -78.062 -19.188 1 62.72 99 THR A O 1
ATOM 779 N N . PHE A 1 100 ? 17.312 -76.875 -19.75 1 63.34 100 PHE A N 1
ATOM 780 C CA . PHE A 1 100 ? 18.062 -75.688 -20.234 1 63.34 100 PHE A CA 1
ATOM 781 C C . PHE A 1 100 ? 18.625 -74.875 -19.078 1 63.34 100 PHE A C 1
ATOM 783 O O . PHE A 1 100 ? 17.859 -74.312 -18.312 1 63.34 100 PHE A O 1
ATOM 790 N N . ALA A 1 101 ? 19.891 -75.062 -18.703 1 67.31 101 ALA A N 1
ATOM 791 C CA . ALA A 1 101 ? 20.625 -74.438 -17.609 1 67.31 101 ALA A CA 1
ATOM 792 C C . ALA A 1 101 ? 20.609 -72.875 -17.734 1 67.31 101 ALA A C 1
ATOM 794 O O . ALA A 1 101 ? 20.891 -72.188 -16.766 1 67.31 101 ALA A O 1
ATOM 795 N N . SER A 1 102 ? 20.109 -72.25 -18.828 1 79.75 102 SER A N 1
ATOM 796 C CA . SER A 1 102 ? 20.297 -70.812 -19.047 1 79.75 102 SER A CA 1
ATOM 797 C C . SER A 1 102 ? 19.141 -70 -18.469 1 79.75 102 SER A C 1
ATOM 799 O O . SER A 1 102 ? 19.219 -68.812 -18.406 1 79.75 102 SER A O 1
ATOM 801 N N . VAL A 1 103 ? 18.094 -70.75 -18 1 86.88 103 VAL A N 1
ATOM 802 C CA . VAL A 1 103 ? 16.969 -70 -17.453 1 86.88 103 VAL A CA 1
ATOM 803 C C . VAL A 1 103 ? 16.906 -70.188 -15.938 1 86.88 103 VAL A C 1
ATOM 805 O O . VAL A 1 103 ? 16.875 -71.312 -15.445 1 86.88 103 VAL A O 1
ATOM 808 N N . PRO A 1 104 ? 16.984 -69.125 -15.219 1 86.69 104 PRO A N 1
ATOM 809 C CA . PRO A 1 104 ? 16.922 -69.25 -13.758 1 86.69 104 PRO A CA 1
ATOM 810 C C . PRO A 1 104 ? 15.625 -69.875 -13.266 1 86.69 104 PRO A C 1
ATOM 812 O O . PRO A 1 104 ? 14.562 -69.688 -13.859 1 86.69 104 PRO A O 1
ATOM 815 N N . GLN A 1 105 ? 15.695 -70.688 -12.203 1 85 105 GLN A N 1
ATOM 816 C CA . GLN A 1 105 ? 14.562 -71.438 -11.656 1 85 105 GLN A CA 1
ATOM 817 C C . GLN A 1 105 ? 13.461 -70.438 -11.18 1 85 105 GLN A C 1
ATOM 819 O O . GLN A 1 105 ? 12.273 -70.812 -11.266 1 85 105 GLN A O 1
ATOM 824 N N . TRP A 1 106 ? 13.859 -69.312 -10.664 1 87.12 106 TRP A N 1
ATOM 825 C CA . TRP A 1 106 ? 12.859 -68.375 -10.172 1 87.12 106 TRP A CA 1
ATOM 826 C C . TRP A 1 106 ? 11.938 -67.938 -11.305 1 87.12 106 TRP A C 1
ATOM 828 O O . TRP A 1 106 ? 10.742 -67.688 -11.094 1 87.12 106 TRP A O 1
ATOM 838 N N . PHE A 1 107 ? 12.453 -67.75 -12.484 1 88.19 107 PHE A N 1
ATOM 839 C CA . PHE A 1 107 ? 11.688 -67.375 -13.648 1 88.19 107 PHE A CA 1
ATOM 840 C C . PHE A 1 107 ? 10.68 -68.438 -14.055 1 88.19 107 PHE A C 1
ATOM 842 O O . PHE A 1 107 ? 9.523 -68.125 -14.359 1 88.19 107 PHE A O 1
ATOM 849 N N . ILE A 1 108 ? 11.055 -69.75 -13.992 1 86.69 108 ILE A N 1
ATOM 850 C CA . ILE A 1 108 ? 10.188 -70.875 -14.367 1 86.69 108 ILE A CA 1
ATOM 851 C C . ILE A 1 108 ? 9.039 -70.938 -13.367 1 86.69 108 ILE A C 1
ATOM 853 O O . ILE A 1 108 ? 7.898 -71.25 -13.75 1 86.69 108 ILE A O 1
ATOM 857 N N . ASP A 1 109 ? 9.328 -70.5 -12.125 1 86.19 109 ASP A N 1
ATOM 858 C CA . ASP A 1 109 ? 8.312 -70.562 -11.078 1 86.19 109 ASP A CA 1
ATOM 859 C C . ASP A 1 109 ? 7.305 -69.438 -11.203 1 86.19 109 ASP A C 1
ATOM 861 O O . ASP A 1 109 ? 6.121 -69.625 -10.914 1 86.19 109 ASP A O 1
ATOM 865 N N . PHE A 1 110 ? 7.785 -68.375 -11.672 1 86.31 110 PHE A N 1
ATOM 866 C CA . PHE A 1 110 ? 6.953 -67.125 -11.711 1 86.31 110 PHE A CA 1
ATOM 867 C C . PHE A 1 110 ? 6.062 -67.125 -12.945 1 86.31 110 PHE A C 1
ATOM 869 O O . PHE A 1 110 ? 4.969 -66.562 -12.93 1 86.31 110 PHE A O 1
ATOM 876 N N . VAL A 1 111 ? 6.609 -67.75 -14.055 1 86.69 111 VAL A N 1
ATOM 877 C CA . VAL A 1 111 ? 5.855 -67.75 -15.305 1 86.69 111 VAL A CA 1
ATOM 878 C C . VAL A 1 111 ? 5.664 -69.188 -15.766 1 86.69 111 VAL A C 1
ATOM 880 O O . VAL A 1 111 ? 6.242 -69.625 -16.766 1 86.69 111 VAL A O 1
ATOM 883 N N . PRO A 1 112 ? 4.863 -69.875 -15.172 1 85.25 112 PRO A N 1
ATOM 884 C CA . PRO A 1 112 ? 4.695 -71.312 -15.555 1 85.25 112 PRO A CA 1
ATOM 885 C C . PRO A 1 112 ? 4.016 -71.5 -16.906 1 85.25 112 PRO A C 1
ATOM 887 O O . PRO A 1 112 ? 3.092 -70.75 -17.234 1 85.25 112 PRO A O 1
ATOM 890 N N . MET A 1 113 ? 4.551 -72.312 -17.688 1 84.25 113 MET A N 1
ATOM 891 C CA . MET A 1 113 ? 3.98 -72.625 -19 1 84.25 113 MET A CA 1
ATOM 892 C C . MET A 1 113 ? 3.461 -74.062 -19.031 1 84.25 113 MET A C 1
ATOM 894 O O . MET A 1 113 ? 4.043 -75 -18.406 1 84.25 113 MET A O 1
ATOM 898 N N . GLN A 1 114 ? 2.391 -74.25 -19.703 1 82.5 114 GLN A N 1
ATOM 899 C CA . GLN A 1 114 ? 1.851 -75.625 -19.844 1 82.5 114 GLN A CA 1
ATOM 900 C C . GLN A 1 114 ? 2.65 -76.438 -20.875 1 82.5 114 GLN A C 1
ATOM 902 O O . GLN A 1 114 ? 3.02 -75.875 -21.922 1 82.5 114 GLN A O 1
ATOM 907 N N . THR A 1 115 ? 3.053 -77.625 -20.438 1 82.12 115 THR A N 1
ATOM 908 C CA . THR A 1 115 ? 3.766 -78.5 -21.344 1 82.12 115 THR A CA 1
ATOM 909 C C . THR A 1 115 ? 2.85 -78.938 -22.469 1 82.12 115 THR A C 1
ATOM 911 O O . THR A 1 115 ? 1.727 -79.438 -22.219 1 82.12 115 THR A O 1
ATOM 914 N N . ALA A 1 116 ? 3.303 -78.688 -23.641 1 85 116 ALA A N 1
ATOM 915 C CA . ALA A 1 116 ? 2.52 -79.062 -24.812 1 85 116 ALA A CA 1
ATOM 916 C C . ALA A 1 116 ? 2.615 -80.562 -25.078 1 85 116 ALA A C 1
ATOM 918 O O . ALA A 1 116 ? 3.713 -81.125 -25.219 1 85 116 ALA A O 1
ATOM 919 N N . ARG A 1 117 ? 1.514 -81.375 -25.031 1 87.81 117 ARG A N 1
ATOM 920 C CA . ARG A 1 117 ? 1.417 -82.812 -25.312 1 87.81 117 ARG A CA 1
ATOM 921 C C . ARG A 1 117 ? 0.358 -83.125 -26.375 1 87.81 117 ARG A C 1
ATOM 923 O O . ARG A 1 117 ? -0.701 -82.438 -26.391 1 87.81 117 ARG A O 1
ATOM 930 N N . ALA A 1 118 ? 0.828 -83.812 -27.344 1 88.44 118 ALA A N 1
ATOM 931 C CA . ALA A 1 118 ? -0.112 -84.188 -28.391 1 88.44 118 ALA A CA 1
ATOM 932 C C . ALA A 1 118 ? -0.03 -85.688 -28.672 1 88.44 118 ALA A C 1
ATOM 934 O O . ALA A 1 118 ? 1.032 -86.312 -28.531 1 88.44 118 ALA A O 1
ATOM 935 N N . ASP A 1 119 ? -1.123 -86.312 -28.984 1 88.12 119 ASP A N 1
ATOM 936 C CA . ASP A 1 119 ? -1.214 -87.75 -29.297 1 88.12 119 ASP A CA 1
ATOM 937 C C . ASP A 1 119 ? -1.747 -88 -30.719 1 88.12 119 ASP A C 1
ATOM 939 O O . ASP A 1 119 ? -2.516 -87.125 -31.219 1 88.12 119 ASP A O 1
ATOM 943 N N . SER A 1 120 ? -1.175 -89 -31.422 1 84.94 120 SER A N 1
ATOM 944 C CA . SER A 1 120 ? -1.682 -89.375 -32.75 1 84.94 120 SER A CA 1
ATOM 945 C C . SER A 1 120 ? -1.819 -90.875 -32.844 1 84.94 120 SER A C 1
ATOM 947 O O . SER A 1 120 ? -0.919 -91.625 -32.438 1 84.94 120 SER A O 1
ATOM 949 N N . GLU A 1 121 ? -2.889 -91.375 -33.312 1 86.12 121 GLU A N 1
ATOM 950 C CA . GLU A 1 121 ? -3.129 -92.75 -33.531 1 86.12 121 GLU A CA 1
ATOM 951 C C . GLU A 1 121 ? -2.471 -93.25 -34.812 1 86.12 121 GLU A C 1
ATOM 953 O O . GLU A 1 121 ? -2.455 -92.562 -35.812 1 86.12 121 GLU A O 1
ATOM 958 N N . ILE A 1 122 ? -1.794 -94.375 -34.719 1 83.19 122 ILE A N 1
ATOM 959 C CA . ILE A 1 122 ? -1.154 -95 -35.875 1 83.19 122 ILE A CA 1
ATOM 960 C C . ILE A 1 122 ? -2.033 -96.125 -36.438 1 83.19 122 ILE A C 1
ATOM 962 O O . ILE A 1 122 ? -2.402 -97.062 -35.688 1 83.19 122 ILE A O 1
ATOM 966 N N . SER A 1 123 ? -2.385 -96 -37.688 1 76.94 123 SER A N 1
ATOM 967 C CA . SER A 1 123 ? -3.223 -97.062 -38.312 1 76.94 123 SER A CA 1
ATOM 968 C C . SER A 1 123 ? -2.436 -97.875 -39.312 1 76.94 123 SER A C 1
ATOM 970 O O . SER A 1 123 ? -1.621 -97.312 -40.062 1 76.94 123 SER A O 1
ATOM 972 N N . SER A 1 124 ? -2.398 -99.125 -39.188 1 68.38 124 SER A N 1
ATOM 973 C CA . SER A 1 124 ? -1.867 -100.062 -40.188 1 68.38 124 SER A CA 1
ATOM 974 C C . SER A 1 124 ? -2.988 -100.75 -40.969 1 68.38 124 SER A C 1
ATOM 976 O O . SER A 1 124 ? -3.672 -101.625 -40.438 1 68.38 124 SER A O 1
ATOM 978 N N . GLY A 1 125 ? -3.246 -100.438 -42.219 1 62.91 125 GLY A N 1
ATOM 979 C CA . GLY A 1 125 ? -4.422 -100.875 -42.938 1 62.91 125 GLY A CA 1
ATOM 980 C C . GLY A 1 125 ? -5.719 -100.375 -42.375 1 62.91 125 GLY A C 1
ATOM 981 O O . GLY A 1 125 ? -5.914 -99.125 -42.281 1 62.91 125 GLY A O 1
ATOM 982 N N . TRP A 1 126 ? -6.715 -101.375 -41.875 1 66.75 126 TRP A N 1
ATOM 983 C CA . TRP A 1 126 ? -8.031 -101 -41.375 1 66.75 126 TRP A CA 1
ATOM 984 C C . TRP A 1 126 ? -8.07 -101.125 -39.844 1 66.75 126 TRP A C 1
ATOM 986 O O . TRP A 1 126 ? -9.148 -101 -39.25 1 66.75 126 TRP A O 1
ATOM 996 N N . SER A 1 127 ? -6.863 -101.25 -39.156 1 74.94 127 SER A N 1
ATOM 997 C CA . SER A 1 127 ? -6.891 -101.375 -37.688 1 74.94 127 SER A CA 1
ATOM 998 C C . SER A 1 127 ? -5.855 -100.438 -37.062 1 74.94 127 SER A C 1
ATOM 1000 O O . SER A 1 127 ? -4.809 -100.188 -37.625 1 74.94 127 SER A O 1
ATOM 1002 N N . ILE A 1 128 ? -6.141 -100.062 -35.844 1 82.31 128 ILE A N 1
ATOM 1003 C CA . ILE A 1 128 ? -5.223 -99.25 -35.031 1 82.31 128 ILE A CA 1
ATOM 1004 C C . ILE A 1 128 ? -4.133 -100.125 -34.469 1 82.31 128 ILE A C 1
ATOM 1006 O O . ILE A 1 128 ? -4.426 -101.188 -33.844 1 82.31 128 ILE A O 1
ATOM 1010 N N . SER A 1 129 ? -2.922 -99.75 -34.781 1 84 129 SER A N 1
ATOM 1011 C CA . SER A 1 129 ? -1.805 -100.625 -34.375 1 84 129 SER A CA 1
ATOM 1012 C C . SER A 1 129 ? -1.084 -100 -33.156 1 84 129 SER A C 1
ATOM 1014 O O . SER A 1 129 ? -0.316 -100.688 -32.5 1 84 129 SER A O 1
ATOM 1016 N N . GLY A 1 130 ? -1.419 -98.625 -32.938 1 88.44 130 GLY A N 1
ATOM 1017 C CA . GLY A 1 130 ? -0.762 -98 -31.781 1 88.44 130 GLY A CA 1
ATOM 1018 C C . GLY A 1 130 ? -0.98 -96.5 -31.703 1 88.44 130 GLY A C 1
ATOM 1019 O O . GLY A 1 130 ? -1.767 -95.938 -32.469 1 88.44 130 GLY A O 1
ATOM 1020 N N . THR A 1 131 ? -0.459 -96 -30.609 1 91.38 131 THR A N 1
ATOM 1021 C CA . THR A 1 131 ? -0.544 -94.5 -30.375 1 91.38 131 THR A CA 1
ATOM 1022 C C . THR A 1 131 ? 0.832 -93.938 -30.062 1 91.38 131 THR A C 1
ATOM 1024 O O . THR A 1 131 ? 1.618 -94.562 -29.344 1 91.38 131 THR A O 1
ATOM 1027 N N . ILE A 1 132 ? 1.044 -92.75 -30.734 1 90.12 132 ILE A N 1
ATOM 1028 C CA . ILE A 1 132 ? 2.295 -92.062 -30.469 1 90.12 132 ILE A CA 1
ATOM 1029 C C . ILE A 1 132 ? 2.01 -90.812 -29.672 1 90.12 132 ILE A C 1
ATOM 1031 O O . ILE A 1 132 ? 1.061 -90.062 -29.984 1 90.12 132 ILE A O 1
ATOM 1035 N N . SER A 1 133 ? 2.684 -90.625 -28.578 1 91.62 133 SER A N 1
ATOM 1036 C CA . SER A 1 133 ? 2.588 -89.438 -27.75 1 91.62 133 SER A CA 1
ATOM 1037 C C . SER A 1 133 ? 3.885 -88.625 -27.781 1 91.62 133 SER A C 1
ATOM 1039 O O . SER A 1 133 ? 4.965 -89.188 -27.531 1 91.62 133 SER A O 1
ATOM 1041 N N . VAL A 1 134 ? 3.656 -87.312 -28.172 1 89.12 134 VAL A N 1
ATOM 1042 C CA . VAL A 1 134 ? 4.812 -86.438 -28.25 1 89.12 134 VAL A CA 1
ATOM 1043 C C . VAL A 1 134 ? 4.688 -85.312 -27.219 1 89.12 134 VAL A C 1
ATOM 1045 O O . VAL A 1 134 ? 3.658 -84.625 -27.156 1 89.12 134 VAL A O 1
ATOM 1048 N N . THR A 1 135 ? 5.645 -85.125 -26.359 1 88.62 135 THR A N 1
ATOM 1049 C CA . THR A 1 135 ? 5.727 -84.062 -25.406 1 88.62 135 THR A CA 1
ATOM 1050 C C . THR A 1 135 ? 6.93 -83.125 -25.703 1 88.62 135 THR A C 1
ATOM 1052 O O . THR A 1 135 ? 8.062 -83.625 -25.766 1 88.62 135 THR A O 1
ATOM 1055 N N . ILE A 1 136 ? 6.59 -81.812 -25.844 1 83.44 136 ILE A N 1
ATOM 1056 C CA . ILE A 1 136 ? 7.656 -80.875 -26.172 1 83.44 136 ILE A CA 1
ATOM 1057 C C . ILE A 1 136 ? 8.367 -80.438 -24.875 1 83.44 136 ILE A C 1
ATOM 1059 O O . ILE A 1 136 ? 7.73 -80.25 -23.844 1 83.44 136 ILE A O 1
ATOM 1063 N N . ASN A 1 137 ? 9.703 -80.312 -25.062 1 79.44 137 ASN A N 1
ATOM 1064 C CA . ASN A 1 137 ? 10.477 -79.75 -23.938 1 79.44 137 ASN A CA 1
ATOM 1065 C C . ASN A 1 137 ? 10.266 -78.25 -23.75 1 79.44 137 ASN A C 1
ATOM 1067 O O . ASN A 1 137 ? 10.586 -77.5 -24.641 1 79.44 137 ASN A O 1
ATOM 1071 N N . PRO A 1 138 ? 9.75 -77.938 -22.609 1 81.5 138 PRO A N 1
ATOM 1072 C CA . PRO A 1 138 ? 9.477 -76.5 -22.391 1 81.5 138 PRO A CA 1
ATOM 1073 C C . PRO A 1 138 ? 10.742 -75.688 -22.203 1 81.5 138 PRO A C 1
ATOM 1075 O O . PRO A 1 138 ? 10.695 -74.438 -22.234 1 81.5 138 PRO A O 1
ATOM 1078 N N . GLY A 1 139 ? 11.875 -76.25 -22.078 1 76.38 139 GLY A N 1
ATOM 1079 C CA . GLY A 1 139 ? 13.133 -75.562 -21.828 1 76.38 139 GLY A CA 1
ATOM 1080 C C . GLY A 1 139 ? 13.469 -74.562 -22.891 1 76.38 139 GLY A C 1
ATOM 1081 O O . GLY A 1 139 ? 13.922 -73.438 -22.578 1 76.38 139 GLY A O 1
ATOM 1082 N N . TYR A 1 140 ? 13.156 -74.875 -24.156 1 73.75 140 TYR A N 1
ATOM 1083 C CA . TYR A 1 140 ? 13.461 -73.938 -25.219 1 73.75 140 TYR A CA 1
ATOM 1084 C C . TYR A 1 140 ? 12.516 -72.75 -25.188 1 73.75 140 TYR A C 1
ATOM 1086 O O . TYR A 1 140 ? 12.938 -71.562 -25.406 1 73.75 140 TYR A O 1
ATOM 1094 N N . ALA A 1 141 ? 11.289 -73 -24.938 1 77.5 141 ALA A N 1
ATOM 1095 C CA . ALA A 1 141 ? 10.312 -71.938 -24.812 1 77.5 141 ALA A CA 1
ATOM 1096 C C . ALA A 1 141 ? 10.664 -71 -23.656 1 77.5 141 ALA A C 1
ATOM 1098 O O . ALA A 1 141 ? 10.562 -69.812 -23.781 1 77.5 141 ALA A O 1
ATOM 1099 N N . TYR A 1 142 ? 11.109 -71.562 -22.578 1 82.94 142 TYR A N 1
ATOM 1100 C CA . TYR A 1 142 ? 11.5 -70.812 -21.438 1 82.94 142 TYR A CA 1
ATOM 1101 C C . TYR A 1 142 ? 12.742 -69.938 -21.75 1 82.94 142 TYR A C 1
ATOM 1103 O O . TYR A 1 142 ? 12.859 -68.812 -21.297 1 82.94 142 TYR A O 1
ATOM 1111 N N . PHE A 1 143 ? 13.609 -70.562 -22.516 1 80.88 143 PHE A N 1
ATOM 1112 C CA . PHE A 1 143 ? 14.82 -69.812 -22.891 1 80.88 143 PHE A CA 1
ATOM 1113 C C . PHE A 1 143 ? 14.492 -68.625 -23.75 1 80.88 143 PHE A C 1
ATOM 1115 O O . PHE A 1 143 ? 14.984 -67.5 -23.5 1 80.88 143 PHE A O 1
ATOM 1122 N N . LYS A 1 144 ? 13.664 -68.812 -24.656 1 75.31 144 LYS A N 1
ATOM 1123 C CA . LYS A 1 144 ? 13.273 -67.75 -25.531 1 75.31 144 LYS A CA 1
ATOM 1124 C C . LYS A 1 144 ? 12.5 -66.688 -24.766 1 75.31 144 LYS A C 1
ATOM 1126 O O . LYS A 1 144 ? 12.703 -65.438 -24.984 1 75.31 144 LYS A O 1
ATOM 1131 N N . LEU A 1 145 ? 11.625 -67.125 -23.906 1 82.69 145 LEU A N 1
ATOM 1132 C CA . LEU A 1 145 ? 10.852 -66.188 -23.078 1 82.69 145 LEU A CA 1
ATOM 1133 C C . LEU A 1 145 ? 11.766 -65.375 -22.188 1 82.69 145 LEU A C 1
ATOM 1135 O O . LEU A 1 145 ? 11.602 -64.188 -22.062 1 82.69 145 LEU A O 1
ATOM 1139 N N . TYR A 1 146 ? 12.68 -66 -21.578 1 85.81 146 TYR A N 1
ATOM 1140 C CA . TYR A 1 146 ? 13.602 -65.312 -20.672 1 85.81 146 TYR A CA 1
ATOM 1141 C C . TYR A 1 146 ? 14.438 -64.25 -21.406 1 85.81 146 TYR A C 1
ATOM 1143 O O . TYR A 1 146 ? 14.648 -63.156 -20.906 1 85.81 146 TYR A O 1
ATOM 1151 N N . GLU A 1 147 ? 14.891 -64.562 -22.609 1 81.19 147 GLU A N 1
ATOM 1152 C CA . GLU A 1 147 ? 15.672 -63.656 -23.391 1 81.19 147 GLU A CA 1
ATOM 1153 C C . GLU A 1 147 ? 14.836 -62.438 -23.812 1 81.19 147 GLU A C 1
ATOM 1155 O O . GLU A 1 147 ? 15.32 -61.312 -23.797 1 81.19 147 GLU A O 1
ATOM 1160 N N . GLN A 1 148 ? 13.633 -62.688 -24.109 1 75.38 148 GLN A N 1
ATOM 1161 C CA . GLN A 1 148 ? 12.734 -61.625 -24.516 1 75.38 148 GLN A CA 1
ATOM 1162 C C . GLN A 1 148 ? 12.406 -60.719 -23.328 1 75.38 148 GLN A C 1
ATOM 1164 O O . GLN A 1 148 ? 12.32 -59.5 -23.484 1 75.38 148 GLN A O 1
ATOM 1169 N N . VAL A 1 149 ? 12.125 -61.344 -22.25 1 82.19 149 VAL A N 1
ATOM 1170 C CA . VAL A 1 149 ? 11.812 -60.562 -21.047 1 82.19 149 VAL A CA 1
ATOM 1171 C C . VAL A 1 149 ? 13.008 -59.719 -20.656 1 82.19 149 VAL A C 1
ATOM 1173 O O . VAL A 1 149 ? 12.852 -58.531 -20.281 1 82.19 149 VAL A O 1
ATOM 1176 N N . LYS A 1 150 ? 14.156 -60.25 -20.797 1 84.38 150 LYS A N 1
ATOM 1177 C CA . LYS A 1 150 ? 15.367 -59.5 -20.484 1 84.38 150 LYS A CA 1
ATOM 1178 C C . LYS A 1 150 ? 15.547 -58.312 -21.438 1 84.38 150 LYS A C 1
ATOM 1180 O O . LYS A 1 150 ? 15.82 -57.219 -21 1 84.38 150 LYS A O 1
ATOM 1185 N N . THR A 1 151 ? 15.328 -58.562 -22.703 1 77.94 151 THR A N 1
ATOM 1186 C CA . THR A 1 151 ? 15.477 -57.5 -23.688 1 77.94 151 THR A CA 1
ATOM 1187 C C . THR A 1 151 ? 14.406 -56.438 -23.516 1 77.94 151 THR A C 1
ATOM 1189 O O . THR A 1 151 ? 14.695 -55.219 -23.578 1 77.94 151 THR A O 1
ATOM 1192 N N . SER A 1 152 ? 13.211 -56.906 -23.312 1 76.44 152 SER A N 1
ATOM 1193 C CA . SER A 1 152 ? 12.109 -55.938 -23.109 1 76.44 152 SER A CA 1
ATOM 1194 C C . SER A 1 152 ? 12.32 -55.125 -21.828 1 76.44 152 SER A C 1
ATOM 1196 O O . SER A 1 152 ? 11.945 -53.969 -21.781 1 76.44 152 SER A O 1
ATOM 1198 N N . PHE A 1 153 ? 12.883 -55.688 -20.859 1 82.75 153 PHE A N 1
ATOM 1199 C CA . PHE A 1 153 ? 13.148 -55 -19.609 1 82.75 153 PHE A CA 1
ATOM 1200 C C . PHE A 1 153 ? 14.148 -53.875 -19.812 1 82.75 153 PHE A C 1
ATOM 1202 O O . PHE A 1 153 ? 13.914 -52.75 -19.375 1 82.75 153 PHE A O 1
ATOM 1209 N N . TYR A 1 154 ? 15.211 -54.125 -20.562 1 84.25 154 TYR A N 1
ATOM 1210 C CA . TYR A 1 154 ? 16.234 -53.094 -20.781 1 84.25 154 TYR A CA 1
ATOM 1211 C C . TYR A 1 154 ? 15.719 -52 -21.672 1 84.25 154 TYR A C 1
ATOM 1213 O O . TYR A 1 154 ? 16.031 -50.812 -21.469 1 84.25 154 TYR A O 1
ATOM 1221 N N . TYR A 1 155 ? 14.859 -52.344 -22.641 1 76.5 155 TYR A N 1
ATOM 1222 C CA . TYR A 1 155 ? 14.266 -51.312 -23.5 1 76.5 155 TYR A CA 1
ATOM 1223 C C . TYR A 1 155 ? 13.305 -50.438 -22.719 1 76.5 155 TYR A C 1
ATOM 1225 O O . TYR A 1 155 ? 13.273 -49.219 -22.891 1 76.5 155 TYR A O 1
ATOM 1233 N N . SER A 1 156 ? 12.555 -51.125 -21.875 1 79.25 156 SER A N 1
ATOM 1234 C CA . SER A 1 156 ? 11.609 -50.375 -21.062 1 79.25 156 SER A CA 1
ATOM 1235 C C . SER A 1 156 ? 12.328 -49.438 -20.094 1 79.25 156 SER A C 1
ATOM 1237 O O . SER A 1 156 ? 11.883 -48.312 -19.875 1 79.25 156 SER A O 1
ATOM 1239 N N . LEU A 1 157 ? 13.422 -49.844 -19.562 1 83.38 157 LEU A N 1
ATOM 1240 C CA . LEU A 1 157 ? 14.203 -49 -18.656 1 83.38 157 LEU A CA 1
ATOM 1241 C C . LEU A 1 157 ? 14.789 -47.812 -19.391 1 83.38 157 LEU A C 1
ATOM 1243 O O . LEU A 1 157 ? 14.836 -46.688 -18.828 1 83.38 157 LEU A O 1
ATOM 1247 N N . MET A 1 158 ? 15.188 -48 -20.609 1 84.44 158 MET A N 1
ATOM 1248 C CA . MET A 1 158 ? 15.75 -46.906 -21.406 1 84.44 158 MET A CA 1
ATOM 1249 C C . MET A 1 158 ? 14.68 -45.875 -21.734 1 84.44 158 MET A C 1
ATOM 1251 O O . MET A 1 158 ? 14.922 -44.656 -21.625 1 84.44 158 MET A O 1
ATOM 1255 N N . VAL A 1 159 ? 13.516 -46.344 -22.109 1 79.69 159 VAL A N 1
ATOM 1256 C CA . VAL A 1 159 ? 12.422 -45.438 -22.453 1 79.69 159 VAL A CA 1
ATOM 1257 C C . VAL A 1 159 ? 11.961 -44.719 -21.188 1 79.69 159 VAL A C 1
ATOM 1259 O O . VAL A 1 159 ? 11.609 -43.531 -21.25 1 79.69 159 VAL A O 1
ATOM 1262 N N . PHE A 1 160 ? 11.961 -45.438 -20.125 1 83.62 160 PHE A N 1
ATOM 1263 C CA . PHE A 1 160 ? 11.586 -44.812 -18.859 1 83.62 160 PHE A CA 1
ATOM 1264 C C . PHE A 1 160 ? 12.555 -43.688 -18.5 1 83.62 160 PHE A C 1
ATOM 1266 O O . PHE A 1 160 ? 12.125 -42.594 -18.141 1 83.62 160 PHE A O 1
ATOM 1273 N N . ALA A 1 161 ? 13.797 -43.969 -18.609 1 87.25 161 ALA A N 1
ATOM 1274 C CA . ALA A 1 161 ? 14.812 -42.938 -18.297 1 87.25 161 ALA A CA 1
ATOM 1275 C C . ALA A 1 161 ? 14.68 -41.75 -19.234 1 87.25 161 ALA A C 1
ATOM 1277 O O . ALA A 1 161 ? 14.789 -40.594 -18.781 1 87.25 161 ALA A O 1
ATOM 1278 N N . ALA A 1 162 ? 14.375 -41.969 -20.484 1 85.81 162 ALA A N 1
ATOM 1279 C CA . ALA A 1 162 ? 14.195 -40.906 -21.438 1 85.81 162 ALA A CA 1
ATOM 1280 C C . ALA A 1 162 ? 12.961 -40.062 -21.109 1 85.81 162 ALA A C 1
ATOM 1282 O O . ALA A 1 162 ? 12.969 -38.844 -21.25 1 85.81 162 ALA A O 1
ATOM 1283 N N . SER A 1 163 ? 11.953 -40.781 -20.672 1 83.69 163 SER A N 1
ATOM 1284 C CA . SER A 1 163 ? 10.711 -40.094 -20.344 1 83.69 163 SER A CA 1
ATOM 1285 C C . SER A 1 163 ? 10.891 -39.188 -19.109 1 83.69 163 SER A C 1
ATOM 1287 O O . SER A 1 163 ? 10.312 -38.094 -19.047 1 83.69 163 SER A O 1
ATOM 1289 N N . ILE A 1 164 ? 11.641 -39.656 -18.266 1 86.88 164 ILE A N 1
ATOM 1290 C CA . ILE A 1 164 ? 11.883 -38.875 -17.062 1 86.88 164 ILE A CA 1
ATOM 1291 C C . ILE A 1 164 ? 12.672 -37.594 -17.406 1 86.88 164 ILE A C 1
ATOM 1293 O O . ILE A 1 164 ? 12.375 -36.531 -16.906 1 86.88 164 ILE A O 1
ATOM 1297 N N . VAL A 1 165 ? 13.641 -37.719 -18.219 1 88.5 165 VAL A N 1
ATOM 1298 C CA . VAL A 1 165 ? 14.438 -36.594 -18.641 1 88.5 165 VAL A CA 1
ATOM 1299 C C . VAL A 1 165 ? 13.555 -35.562 -19.375 1 88.5 165 VAL A C 1
ATOM 1301 O O . VAL A 1 165 ? 13.648 -34.375 -19.141 1 88.5 165 VAL A O 1
ATOM 1304 N N . LEU A 1 166 ? 12.688 -36.125 -20.188 1 84.12 166 LEU A N 1
ATOM 1305 C CA . LEU A 1 166 ? 11.766 -35.25 -20.922 1 84.12 166 LEU A CA 1
ATOM 1306 C C . LEU A 1 166 ? 10.797 -34.562 -19.969 1 84.12 166 LEU A C 1
ATOM 1308 O O . LEU A 1 166 ? 10.461 -33.375 -20.141 1 84.12 166 LEU A O 1
ATOM 1312 N N . LEU A 1 167 ? 10.375 -35.312 -19.062 1 86.25 167 LEU A N 1
ATOM 1313 C CA . LEU A 1 167 ? 9.469 -34.781 -18.062 1 86.25 167 LEU A CA 1
ATOM 1314 C C . LEU A 1 167 ? 10.141 -33.625 -17.297 1 86.25 167 LEU A C 1
ATOM 1316 O O . LEU A 1 167 ? 9.539 -32.594 -17.047 1 86.25 167 LEU A O 1
ATOM 1320 N N . LEU A 1 168 ? 11.359 -33.812 -16.922 1 87.38 168 LEU A N 1
ATOM 1321 C CA . LEU A 1 168 ? 12.117 -32.781 -16.188 1 87.38 168 LEU A CA 1
ATOM 1322 C C . LEU A 1 168 ? 12.242 -31.516 -17 1 87.38 168 LEU A C 1
ATOM 1324 O O . LEU A 1 168 ? 12.078 -30.406 -16.469 1 87.38 168 LEU A O 1
ATOM 1328 N N . LEU A 1 169 ? 12.43 -31.703 -18.234 1 85.5 169 LEU A N 1
ATOM 1329 C CA . LEU A 1 169 ? 12.586 -30.547 -19.109 1 85.5 169 LEU A CA 1
ATOM 1330 C C . LEU A 1 169 ? 11.273 -29.797 -19.25 1 85.5 169 LEU A C 1
ATOM 1332 O O . LEU A 1 169 ? 11.25 -28.562 -19.188 1 85.5 169 LEU A O 1
ATOM 1336 N N . VAL A 1 170 ? 10.234 -30.531 -19.375 1 81.81 170 VAL A N 1
ATOM 1337 C CA . VAL A 1 170 ? 8.922 -29.938 -19.516 1 81.81 170 VAL A CA 1
ATOM 1338 C C . VAL A 1 170 ? 8.555 -29.172 -18.25 1 81.81 170 VAL A C 1
ATOM 1340 O O . VAL A 1 170 ? 8.078 -28.031 -18.312 1 81.81 170 VAL A O 1
ATOM 1343 N N . LEU A 1 171 ? 8.789 -29.75 -17.219 1 85 171 LEU A N 1
ATOM 1344 C CA . LEU A 1 171 ? 8.438 -29.141 -15.945 1 85 171 LEU A CA 1
ATOM 1345 C C . LEU A 1 171 ? 9.289 -27.906 -15.68 1 85 171 LEU A C 1
ATOM 1347 O O . LEU A 1 171 ? 8.805 -26.906 -15.148 1 85 171 LEU A O 1
ATOM 1351 N N . GLN A 1 172 ? 10.523 -27.984 -16.031 1 82.06 172 GLN A N 1
ATOM 1352 C CA . GLN A 1 172 ? 11.43 -26.859 -15.82 1 82.06 172 GLN A CA 1
ATOM 1353 C C . GLN A 1 172 ? 11.016 -25.656 -16.656 1 82.06 172 GLN A C 1
ATOM 1355 O O . GLN A 1 172 ? 11.086 -24.516 -16.188 1 82.06 172 GLN A O 1
ATOM 1360 N N . ILE A 1 173 ? 10.578 -25.922 -17.734 1 77.62 173 ILE A N 1
ATOM 1361 C CA . ILE A 1 173 ? 10.195 -24.828 -18.641 1 77.62 173 ILE A CA 1
ATOM 1362 C C . ILE A 1 173 ? 8.859 -24.25 -18.203 1 77.62 173 ILE A C 1
ATOM 1364 O O . ILE A 1 173 ? 8.711 -23.016 -18.094 1 77.62 173 ILE A O 1
ATOM 1368 N N . THR A 1 174 ? 8.016 -25.094 -17.875 1 76.81 174 THR A N 1
ATOM 1369 C CA . THR A 1 174 ? 6.66 -24.641 -17.594 1 76.81 174 THR A CA 1
ATOM 1370 C C . THR A 1 174 ? 6.605 -23.953 -16.234 1 76.81 174 THR A C 1
ATOM 1372 O O . THR A 1 174 ? 5.871 -22.969 -16.047 1 76.81 174 THR A O 1
ATOM 1375 N N . LEU A 1 175 ? 7.387 -24.375 -15.352 1 81.94 175 LEU A N 1
ATOM 1376 C CA . LEU A 1 175 ? 7.281 -23.859 -13.984 1 81.94 175 LEU A CA 1
ATOM 1377 C C . LEU A 1 175 ? 8.32 -22.766 -13.734 1 81.94 175 LEU A C 1
ATOM 1379 O O . LEU A 1 175 ? 8.391 -22.219 -12.633 1 81.94 175 LEU A O 1
ATOM 1383 N N . SER A 1 176 ? 9.094 -22.422 -14.734 1 80.81 176 SER A N 1
ATOM 1384 C CA . SER A 1 176 ? 10.094 -21.375 -14.594 1 80.81 176 SER A CA 1
ATOM 1385 C C . SER A 1 176 ? 9.445 -20.031 -14.281 1 80.81 176 SER A C 1
ATOM 1387 O O . SER A 1 176 ? 9.984 -19.234 -13.5 1 80.81 176 SER A O 1
ATOM 1389 N N . SER A 1 177 ? 8.352 -19.812 -14.875 1 78.56 177 SER A N 1
ATOM 1390 C CA . SER A 1 177 ? 7.637 -18.562 -14.656 1 78.56 177 SER A CA 1
ATOM 1391 C C . SER A 1 177 ? 7.203 -18.406 -13.203 1 78.56 177 SER A C 1
ATOM 1393 O O . SER A 1 177 ? 7.281 -17.328 -12.633 1 78.56 177 SER A O 1
ATOM 1395 N N . LEU A 1 178 ? 6.812 -19.438 -12.703 1 81.12 178 LEU A N 1
ATOM 1396 C CA . LEU A 1 178 ? 6.348 -19.422 -11.32 1 81.12 178 LEU A CA 1
ATOM 1397 C C . LEU A 1 178 ? 7.5 -19.141 -10.359 1 81.12 178 LEU A C 1
ATOM 1399 O O . LEU A 1 178 ? 7.34 -18.391 -9.398 1 81.12 178 LEU A O 1
ATOM 1403 N N . LYS A 1 179 ? 8.617 -19.672 -10.609 1 80.81 179 LYS A N 1
ATOM 1404 C CA . LYS A 1 179 ? 9.797 -19.438 -9.789 1 80.81 179 LYS A CA 1
ATOM 1405 C C . LYS A 1 179 ? 10.211 -17.969 -9.844 1 80.81 179 LYS A C 1
ATOM 1407 O O . LYS A 1 179 ? 10.539 -17.375 -8.812 1 80.81 179 LYS A O 1
ATOM 1412 N N . ARG A 1 180 ? 10.117 -17.422 -10.938 1 81.88 180 ARG A N 1
ATOM 1413 C CA . ARG A 1 180 ? 10.492 -16.016 -11.125 1 81.88 180 ARG A CA 1
ATOM 1414 C C . ARG A 1 180 ? 9.555 -15.094 -10.359 1 81.88 180 ARG A C 1
ATOM 1416 O O . ARG A 1 180 ? 10 -14.148 -9.711 1 81.88 180 ARG A O 1
ATOM 1423 N N . ILE A 1 181 ? 8.32 -15.406 -10.398 1 82.44 181 ILE A N 1
ATOM 1424 C CA . ILE A 1 181 ? 7.34 -14.547 -9.742 1 82.44 181 ILE A CA 1
ATOM 1425 C C . ILE A 1 181 ? 7.504 -14.648 -8.227 1 82.44 181 ILE A C 1
ATOM 1427 O O . ILE A 1 181 ? 7.309 -13.672 -7.504 1 82.44 181 ILE A O 1
ATOM 1431 N N . GLY A 1 182 ? 7.867 -15.828 -7.84 1 81.25 182 GLY A N 1
ATOM 1432 C CA . GLY A 1 182 ? 8.109 -16 -6.418 1 81.25 182 GLY A CA 1
ATOM 1433 C C . GLY A 1 182 ? 9.219 -15.117 -5.887 1 81.25 182 GLY A C 1
ATOM 1434 O O . GLY A 1 182 ? 9.055 -14.469 -4.852 1 81.25 182 GLY A O 1
ATOM 1435 N N . VAL A 1 183 ? 10.242 -15.039 -6.648 1 79.69 183 VAL A N 1
ATOM 1436 C CA . VAL A 1 183 ? 11.383 -14.227 -6.25 1 79.69 183 VAL A CA 1
ATOM 1437 C C . VAL A 1 183 ? 11.023 -12.75 -6.34 1 79.69 183 VAL A C 1
ATOM 1439 O O . VAL A 1 183 ? 11.344 -11.969 -5.441 1 79.69 183 VAL A O 1
ATOM 1442 N N . MET A 1 184 ? 10.312 -12.422 -7.312 1 80.06 184 MET A N 1
ATOM 1443 C CA . MET A 1 184 ? 9.914 -11.031 -7.504 1 80.06 184 MET A CA 1
ATOM 1444 C C . MET A 1 184 ? 8.945 -10.586 -6.422 1 80.06 184 MET A C 1
ATOM 1446 O O . MET A 1 184 ? 9.031 -9.461 -5.926 1 80.06 184 MET A O 1
ATOM 1450 N N . ALA A 1 185 ? 8.102 -11.492 -6.102 1 82.44 185 ALA A N 1
ATOM 1451 C CA . ALA A 1 185 ? 7.117 -11.188 -5.066 1 82.44 185 ALA A CA 1
ATOM 1452 C C . ALA A 1 185 ? 7.797 -10.859 -3.742 1 82.44 185 ALA A C 1
ATOM 1454 O O . ALA A 1 185 ? 7.375 -9.945 -3.031 1 82.44 185 ALA A O 1
ATOM 1455 N N . GLU A 1 186 ? 8.836 -11.516 -3.488 1 81.5 186 GLU A N 1
ATOM 1456 C CA . GLU A 1 186 ? 9.594 -11.289 -2.258 1 81.5 186 GLU A CA 1
ATOM 1457 C C . GLU A 1 18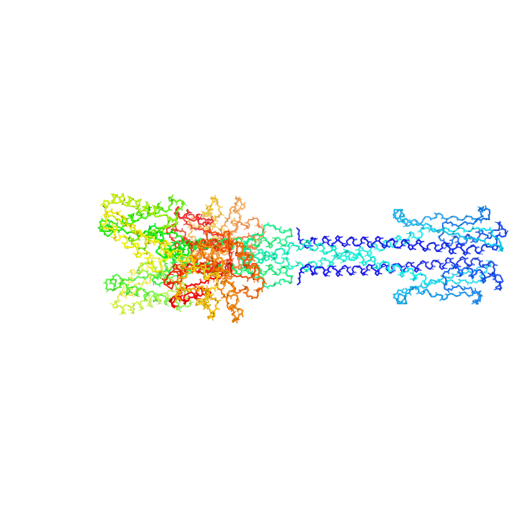6 ? 10.266 -9.914 -2.268 1 81.5 186 GLU A C 1
ATOM 1459 O O . GLU A 1 186 ? 10.25 -9.211 -1.258 1 81.5 186 GLU A O 1
ATOM 1464 N N . THR A 1 187 ? 10.766 -9.547 -3.357 1 78.69 187 THR A N 1
ATOM 1465 C CA . THR A 1 187 ? 11.43 -8.258 -3.484 1 78.69 187 THR A CA 1
ATOM 1466 C C . THR A 1 187 ? 10.43 -7.109 -3.398 1 78.69 187 THR A C 1
ATOM 1468 O O . THR A 1 187 ? 10.695 -6.086 -2.77 1 78.69 187 THR A O 1
ATOM 1471 N N . ILE A 1 188 ? 9.305 -7.336 -3.945 1 79 188 ILE A N 1
ATOM 1472 C CA . ILE A 1 188 ? 8.258 -6.32 -3.953 1 79 188 ILE A CA 1
ATOM 1473 C C . ILE A 1 188 ? 7.738 -6.102 -2.533 1 79 188 ILE A C 1
ATOM 1475 O O . ILE A 1 188 ? 7.527 -4.961 -2.111 1 79 188 ILE A O 1
ATOM 1479 N N . SER A 1 189 ? 7.691 -7.18 -1.858 1 78.75 189 SER A N 1
ATOM 1480 C CA . SER A 1 189 ? 7.121 -7.094 -0.519 1 78.75 189 SER A CA 1
ATOM 1481 C C . SER A 1 189 ? 8.086 -6.426 0.453 1 78.75 189 SER A C 1
ATOM 1483 O O . SER A 1 189 ? 7.68 -5.938 1.508 1 78.75 189 SER A O 1
ATOM 1485 N N . THR A 1 190 ? 9.43 -6.391 0.041 1 76.12 190 THR A N 1
ATOM 1486 C CA . THR A 1 190 ? 10.43 -5.797 0.925 1 76.12 190 THR A CA 1
ATOM 1487 C C . THR A 1 190 ? 10.695 -4.348 0.539 1 76.12 190 THR A C 1
ATOM 1489 O O . THR A 1 190 ? 11.781 -3.822 0.801 1 76.12 190 THR A O 1
ATOM 1492 N N . GLY A 1 191 ? 9.758 -3.863 -0.199 1 77.19 191 GLY A N 1
ATOM 1493 C CA . GLY A 1 191 ? 9.82 -2.42 -0.363 1 77.19 191 GLY A CA 1
ATOM 1494 C C . GLY A 1 191 ? 10.219 -1.998 -1.765 1 77.19 191 GLY A C 1
ATOM 1495 O O . GLY A 1 191 ? 10.258 -0.804 -2.072 1 77.19 191 GLY A O 1
ATOM 1496 N N . HIS A 1 192 ? 10.641 -3.072 -2.506 1 79.06 192 HIS A N 1
ATOM 1497 C CA . HIS A 1 192 ? 10.883 -2.764 -3.91 1 79.06 192 HIS A CA 1
ATOM 1498 C C . HIS A 1 192 ? 9.602 -2.889 -4.727 1 79.06 192 HIS A C 1
ATOM 1500 O O . HIS A 1 192 ? 9.133 -3.998 -4.988 1 79.06 192 HIS A O 1
ATOM 1506 N N . PHE A 1 193 ? 8.789 -1.934 -4.828 1 77.75 193 PHE A N 1
ATOM 1507 C CA . PHE A 1 193 ? 7.477 -1.939 -5.461 1 77.75 193 PHE A CA 1
ATOM 1508 C C . PHE A 1 193 ? 7.609 -1.831 -6.977 1 77.75 193 PHE A C 1
ATOM 1510 O O . PHE A 1 193 ? 6.883 -1.062 -7.613 1 77.75 193 PHE A O 1
ATOM 1517 N N . ASP A 1 194 ? 8.562 -2.67 -7.445 1 80.31 194 ASP A N 1
ATOM 1518 C CA . ASP A 1 194 ? 8.711 -2.701 -8.898 1 80.31 194 ASP A CA 1
ATOM 1519 C C . ASP A 1 194 ? 7.578 -3.486 -9.555 1 80.31 194 ASP A C 1
ATOM 1521 O O . ASP A 1 194 ? 7.016 -4.398 -8.945 1 80.31 194 ASP A O 1
ATOM 1525 N N . MET A 1 195 ? 7.207 -3.07 -10.68 1 84.88 195 MET A N 1
ATOM 1526 C CA . MET A 1 195 ? 6.164 -3.77 -11.422 1 84.88 195 MET A CA 1
ATOM 1527 C C . MET A 1 195 ? 6.738 -4.957 -12.188 1 84.88 195 MET A C 1
ATOM 1529 O O . MET A 1 195 ? 7.859 -4.891 -12.688 1 84.88 195 MET A O 1
ATOM 1533 N N . ILE A 1 196 ? 6.02 -5.973 -12.211 1 84.31 196 ILE A N 1
ATOM 1534 C CA . ILE A 1 196 ? 6.359 -7.113 -13.055 1 84.31 196 ILE A CA 1
ATOM 1535 C C . ILE A 1 196 ? 6.031 -6.789 -14.508 1 84.31 196 ILE A C 1
ATOM 1537 O O . ILE A 1 196 ? 4.863 -6.781 -14.906 1 84.31 196 ILE A O 1
ATOM 1541 N N . LYS A 1 197 ? 6.992 -6.582 -15.32 1 81.81 197 LYS A N 1
ATOM 1542 C CA . LYS A 1 197 ? 6.809 -6.125 -16.703 1 81.81 197 LYS A CA 1
ATOM 1543 C C . LYS A 1 197 ? 6.469 -7.289 -17.625 1 81.81 197 LYS A C 1
ATOM 1545 O O . LYS A 1 197 ? 5.586 -7.176 -18.469 1 81.81 197 LYS A O 1
ATOM 1550 N N . ARG A 1 198 ? 7.199 -8.414 -17.516 1 84.38 198 ARG A N 1
ATOM 1551 C CA . ARG A 1 198 ? 6.926 -9.602 -18.328 1 84.38 198 ARG A CA 1
ATOM 1552 C C . ARG A 1 198 ? 5.926 -10.523 -17.641 1 84.38 198 ARG A C 1
ATOM 1554 O O . ARG A 1 198 ? 6.285 -11.25 -16.703 1 84.38 198 ARG A O 1
ATOM 1561 N N . LEU A 1 199 ? 4.727 -10.445 -18.078 1 85.81 199 LEU A N 1
ATOM 1562 C CA . LEU A 1 199 ? 3.66 -11.234 -17.469 1 85.81 199 LEU A CA 1
ATOM 1563 C C . LEU A 1 199 ? 3.746 -12.695 -17.906 1 85.81 199 LEU A C 1
ATOM 1565 O O . LEU A 1 199 ? 4.062 -12.984 -19.062 1 85.81 199 LEU A O 1
ATOM 1569 N N . PRO A 1 200 ? 3.518 -13.523 -16.984 1 81.19 200 PRO A N 1
ATOM 1570 C CA . PRO A 1 200 ? 3.551 -14.953 -17.312 1 81.19 200 PRO A CA 1
ATOM 1571 C C . PRO A 1 200 ? 2.438 -15.367 -18.266 1 81.19 200 PRO A C 1
ATOM 1573 O O . PRO A 1 200 ? 1.427 -14.672 -18.391 1 81.19 200 PRO A O 1
ATOM 1576 N N . TRP A 1 201 ? 2.662 -16.438 -18.938 1 75.19 201 TRP A N 1
ATOM 1577 C CA . TRP A 1 201 ? 1.718 -16.875 -19.953 1 75.19 201 TRP A CA 1
ATOM 1578 C C . TRP A 1 201 ? 0.6 -17.719 -19.344 1 75.19 201 TRP A C 1
ATOM 1580 O O . TRP A 1 201 ? -0.473 -17.859 -19.938 1 75.19 201 TRP A O 1
ATOM 1590 N N . THR A 1 202 ? 0.808 -18.312 -18.172 1 78.81 202 THR A N 1
ATOM 1591 C CA . THR A 1 202 ? -0.232 -19.094 -17.5 1 78.81 202 THR A CA 1
ATOM 1592 C C . THR A 1 202 ? -1.271 -18.172 -16.859 1 78.81 202 THR A C 1
ATOM 1594 O O . THR A 1 202 ? -0.919 -17.156 -16.25 1 78.81 202 THR A O 1
ATOM 1597 N N . THR A 1 203 ? -2.471 -18.5 -16.984 1 80.38 203 THR A N 1
ATOM 1598 C CA . THR A 1 203 ? -3.559 -17.625 -16.578 1 80.38 203 THR A CA 1
ATOM 1599 C C . THR A 1 203 ? -3.523 -17.375 -15.07 1 80.38 203 THR A C 1
ATOM 1601 O O . THR A 1 203 ? -3.66 -16.234 -14.625 1 80.38 203 THR A O 1
ATOM 1604 N N . GLU A 1 204 ? -3.367 -18.469 -14.336 1 81.75 204 GLU A N 1
ATOM 1605 C CA . GLU A 1 204 ? -3.389 -18.328 -12.883 1 81.75 204 GLU A CA 1
ATOM 1606 C C . GLU A 1 204 ? -2.24 -17.438 -12.391 1 81.75 204 GLU A C 1
ATOM 1608 O O . GLU A 1 204 ? -2.445 -16.547 -11.57 1 81.75 204 GLU A O 1
ATOM 1613 N N . VAL A 1 205 ? -1.105 -17.656 -12.906 1 82.19 205 VAL A N 1
ATOM 1614 C CA . VAL A 1 205 ? 0.08 -16.922 -12.484 1 82.19 205 VAL A CA 1
ATOM 1615 C C . VAL A 1 205 ? -0.002 -15.477 -12.992 1 82.19 205 VAL A C 1
ATOM 1617 O O . VAL A 1 205 ? 0.47 -14.555 -12.328 1 82.19 205 VAL A O 1
ATOM 1620 N N . ARG A 1 206 ? -0.568 -15.367 -14.102 1 85.69 206 ARG A N 1
ATOM 1621 C CA . ARG A 1 206 ? -0.759 -14.039 -14.68 1 85.69 206 ARG A CA 1
ATOM 1622 C C . ARG A 1 206 ? -1.665 -13.188 -13.797 1 85.69 206 ARG A C 1
ATOM 1624 O O . ARG A 1 206 ? -1.392 -12.008 -13.578 1 85.69 206 ARG A O 1
ATOM 1631 N N . LYS A 1 207 ? -2.715 -13.781 -13.328 1 86.25 207 LYS A N 1
ATOM 1632 C CA . LYS A 1 207 ? -3.633 -13.07 -12.445 1 86.25 207 LYS A CA 1
ATOM 1633 C C . LYS A 1 207 ? -2.926 -12.609 -11.172 1 86.25 207 LYS A C 1
ATOM 1635 O O . LYS A 1 207 ? -3.146 -11.484 -10.711 1 86.25 207 LYS A O 1
ATOM 1640 N N . VAL A 1 208 ? -2.137 -13.414 -10.703 1 86.06 208 VAL A N 1
ATOM 1641 C CA . VAL A 1 208 ? -1.388 -13.086 -9.492 1 86.06 208 VAL A CA 1
ATOM 1642 C C . VAL A 1 208 ? -0.417 -11.945 -9.773 1 86.06 208 VAL A C 1
ATOM 1644 O O . VAL A 1 208 ? -0.346 -10.977 -9.016 1 86.06 208 VAL A O 1
ATOM 1647 N N . ALA A 1 209 ? 0.319 -12.094 -10.852 1 87.44 209 ALA A N 1
ATOM 1648 C CA . ALA A 1 209 ? 1.282 -11.062 -11.227 1 87.44 209 ALA A CA 1
ATOM 1649 C C . ALA A 1 209 ? 0.597 -9.711 -11.406 1 87.44 209 ALA A C 1
ATOM 1651 O O . ALA A 1 209 ? 1.11 -8.688 -10.961 1 87.44 209 ALA A O 1
ATOM 1652 N N . LEU A 1 210 ? -0.58 -9.75 -12.023 1 88.25 210 LEU A N 1
ATOM 1653 C CA . LEU A 1 210 ? -1.335 -8.523 -12.25 1 88.25 210 LEU A CA 1
ATOM 1654 C C . LEU A 1 210 ? -1.791 -7.918 -10.93 1 88.25 210 LEU A C 1
ATOM 1656 O O . LEU A 1 210 ? -1.729 -6.699 -10.75 1 88.25 210 LEU A O 1
ATOM 1660 N N . SER A 1 211 ? -2.246 -8.719 -10.086 1 87.44 211 SER A N 1
ATOM 1661 C CA . SER A 1 211 ? -2.684 -8.25 -8.781 1 87.44 211 SER A CA 1
ATOM 1662 C C . SER A 1 211 ? -1.529 -7.641 -7.992 1 87.44 211 SER A C 1
ATOM 1664 O O . SER A 1 211 ? -1.695 -6.609 -7.336 1 87.44 211 SER A O 1
ATOM 1666 N N . MET A 1 212 ? -0.433 -8.25 -8.062 1 86.81 212 MET A N 1
ATOM 1667 C CA . MET A 1 212 ? 0.755 -7.715 -7.406 1 86.81 212 MET A CA 1
ATOM 1668 C C . MET A 1 212 ? 1.132 -6.355 -7.988 1 86.81 212 MET A C 1
ATOM 1670 O O . MET A 1 212 ? 1.521 -5.449 -7.254 1 86.81 212 MET A O 1
ATOM 1674 N N . ASN A 1 213 ? 1 -6.246 -9.258 1 88.06 213 ASN A N 1
ATOM 1675 C CA . ASN A 1 213 ? 1.279 -4.973 -9.914 1 88.06 213 ASN A CA 1
ATOM 1676 C C . ASN A 1 213 ? 0.327 -3.877 -9.445 1 88.06 213 ASN A C 1
ATOM 1678 O O . ASN A 1 213 ? 0.739 -2.732 -9.242 1 88.06 213 ASN A O 1
ATOM 1682 N N . VAL A 1 214 ? -0.906 -4.266 -9.32 1 88.56 214 VAL A N 1
ATOM 1683 C CA . VAL A 1 214 ? -1.892 -3.301 -8.844 1 88.56 214 VAL A CA 1
ATOM 1684 C C . VAL A 1 214 ? -1.535 -2.859 -7.422 1 88.56 214 VAL A C 1
ATOM 1686 O O . VAL A 1 214 ? -1.544 -1.664 -7.117 1 88.56 214 VAL A O 1
ATOM 1689 N N . MET A 1 215 ? -1.224 -3.748 -6.605 1 87.06 215 MET A N 1
ATOM 1690 C CA . MET A 1 215 ? -0.852 -3.439 -5.23 1 87.06 215 MET A CA 1
ATOM 1691 C C . MET A 1 215 ? 0.414 -2.592 -5.184 1 87.06 215 MET A C 1
ATOM 1693 O O . MET A 1 215 ? 0.5 -1.638 -4.406 1 87.06 215 MET A O 1
ATOM 1697 N N . SER A 1 216 ? 1.357 -3 -5.98 1 88.38 216 SER A N 1
ATOM 1698 C CA . SER A 1 216 ? 2.598 -2.232 -6.051 1 88.38 216 SER A CA 1
ATOM 1699 C C . SER A 1 216 ? 2.334 -0.794 -6.484 1 88.38 216 SER A C 1
ATOM 1701 O O . SER A 1 216 ? 2.93 0.142 -5.949 1 88.38 216 SER A O 1
ATOM 1703 N N . LYS A 1 217 ? 1.471 -0.634 -7.418 1 89 217 LYS A N 1
ATOM 1704 C CA . LYS A 1 217 ? 1.118 0.7 -7.895 1 89 217 LYS A CA 1
ATOM 1705 C C . LYS A 1 217 ? 0.445 1.517 -6.797 1 89 217 LYS A C 1
ATOM 1707 O O . LYS A 1 217 ? 0.714 2.711 -6.648 1 89 217 LYS A O 1
ATOM 1712 N N . LYS A 1 218 ? -0.442 0.892 -6.082 1 88.44 218 LYS A N 1
ATOM 1713 C CA . LYS A 1 218 ? -1.108 1.558 -4.965 1 88.44 218 LYS A CA 1
ATOM 1714 C C . LYS A 1 218 ? -0.102 1.995 -3.906 1 88.44 218 LYS A C 1
ATOM 1716 O O . LYS A 1 218 ? -0.155 3.127 -3.422 1 88.44 218 LYS A O 1
ATOM 1721 N N . LEU A 1 219 ? 0.798 1.157 -3.586 1 89.38 219 LEU A N 1
ATOM 1722 C CA . LEU A 1 219 ? 1.817 1.476 -2.592 1 89.38 219 LEU A CA 1
ATOM 1723 C C . LEU A 1 219 ? 2.742 2.578 -3.096 1 89.38 219 LEU A C 1
ATOM 1725 O O . LEU A 1 219 ? 3.148 3.453 -2.326 1 89.38 219 LEU A O 1
ATOM 1729 N N . GLU A 1 220 ? 3.055 2.471 -4.371 1 88.88 220 GLU A N 1
ATOM 1730 C CA . GLU A 1 220 ? 3.883 3.51 -4.973 1 88.88 220 GLU A CA 1
ATOM 1731 C C . GLU A 1 220 ? 3.219 4.879 -4.863 1 88.88 220 GLU A C 1
ATOM 1733 O O . GLU A 1 220 ? 3.879 5.871 -4.555 1 88.88 220 GLU A O 1
ATOM 1738 N N . ARG A 1 221 ? 2.029 4.941 -5.094 1 88.75 221 ARG A N 1
ATOM 1739 C CA . ARG A 1 221 ? 1.285 6.191 -5 1 88.75 221 ARG A CA 1
ATOM 1740 C C . ARG A 1 221 ? 1.258 6.707 -3.564 1 88.75 221 ARG A C 1
ATOM 1742 O O . ARG A 1 221 ? 1.368 7.91 -3.328 1 88.75 221 ARG A O 1
ATOM 1749 N N . VAL A 1 222 ? 1.029 5.82 -2.674 1 91 222 VAL A N 1
ATOM 1750 C CA . VAL A 1 222 ? 1.043 6.188 -1.263 1 91 222 VAL A CA 1
ATOM 1751 C C . VAL A 1 222 ? 2.391 6.809 -0.904 1 91 222 VAL A C 1
ATOM 1753 O O . VAL A 1 222 ? 2.445 7.867 -0.269 1 91 222 VAL A O 1
ATOM 1756 N N . ILE A 1 223 ? 3.395 6.234 -1.325 1 91.56 223 ILE A N 1
ATOM 1757 C CA . ILE A 1 223 ? 4.734 6.715 -1.011 1 91.56 223 ILE A CA 1
ATOM 1758 C C . ILE A 1 223 ? 4.953 8.086 -1.644 1 91.56 223 ILE A C 1
ATOM 1760 O O . ILE A 1 223 ? 5.52 8.984 -1.016 1 91.56 223 ILE A O 1
ATOM 1764 N N . GLN A 1 224 ? 4.512 8.203 -2.812 1 90.94 224 GLN A N 1
ATOM 1765 C CA . GLN A 1 224 ? 4.629 9.492 -3.492 1 90.94 224 GLN A CA 1
ATOM 1766 C C . GLN A 1 224 ? 3.9 10.594 -2.725 1 90.94 224 GLN A C 1
ATOM 1768 O O . GLN A 1 224 ? 4.422 11.695 -2.572 1 90.94 224 GLN A O 1
ATOM 1773 N N . ASN A 1 225 ? 2.719 10.273 -2.277 1 90.38 225 ASN A N 1
ATOM 1774 C CA . ASN A 1 225 ? 1.95 11.234 -1.498 1 90.38 225 ASN A CA 1
ATOM 1775 C C . ASN A 1 225 ? 2.645 11.57 -0.181 1 90.38 225 ASN A C 1
ATOM 1777 O O . ASN A 1 225 ? 2.678 12.734 0.228 1 90.38 225 ASN A O 1
ATOM 1781 N N . LEU A 1 226 ? 3.141 10.609 0.414 1 92.12 226 LEU A N 1
ATOM 1782 C CA . LEU A 1 226 ? 3.863 10.82 1.662 1 92.12 226 LEU A CA 1
ATOM 1783 C C . LEU A 1 226 ? 5.113 11.664 1.429 1 92.12 226 LEU A C 1
ATOM 1785 O O . LEU A 1 226 ? 5.434 12.547 2.234 1 92.12 226 LEU A O 1
ATOM 1789 N N . ASN A 1 227 ? 5.777 11.398 0.346 1 93.38 227 ASN A N 1
ATOM 1790 C CA . ASN A 1 227 ? 6.957 12.195 0.006 1 93.38 227 ASN A CA 1
ATOM 1791 C C . ASN A 1 227 ? 6.602 13.664 -0.201 1 93.38 227 ASN A C 1
ATOM 1793 O O . ASN A 1 227 ? 7.312 14.547 0.273 1 93.38 227 ASN A O 1
ATOM 1797 N N . LYS A 1 228 ? 5.535 13.875 -0.868 1 91.69 228 LYS A N 1
ATOM 1798 C CA . LYS A 1 228 ? 5.086 15.242 -1.092 1 91.69 228 LYS A CA 1
ATOM 1799 C C . LYS A 1 228 ? 4.738 15.93 0.225 1 91.69 228 LYS A C 1
ATOM 1801 O O . LYS A 1 228 ? 5.086 17.094 0.437 1 91.69 228 LYS A O 1
ATOM 1806 N N . LYS A 1 229 ? 4.051 15.18 1.002 1 90.69 229 LYS A N 1
ATOM 1807 C CA . LYS A 1 229 ? 3.709 15.703 2.322 1 90.69 229 LYS A CA 1
ATOM 1808 C C . LYS A 1 229 ? 4.965 16.047 3.121 1 90.69 229 LYS A C 1
ATOM 1810 O O . LYS A 1 229 ? 5.055 17.109 3.727 1 90.69 229 LYS A O 1
ATOM 1815 N N . LEU A 1 230 ? 5.875 15.172 3.1 1 93.62 230 LEU A N 1
ATOM 1816 C CA . LEU A 1 230 ? 7.129 15.359 3.824 1 93.62 230 LEU A CA 1
ATOM 1817 C C . LEU A 1 230 ? 7.875 16.578 3.316 1 93.62 230 LEU A C 1
ATOM 1819 O O . LEU A 1 230 ? 8.406 17.359 4.109 1 93.62 230 LEU A O 1
ATOM 1823 N N . GLU A 1 231 ? 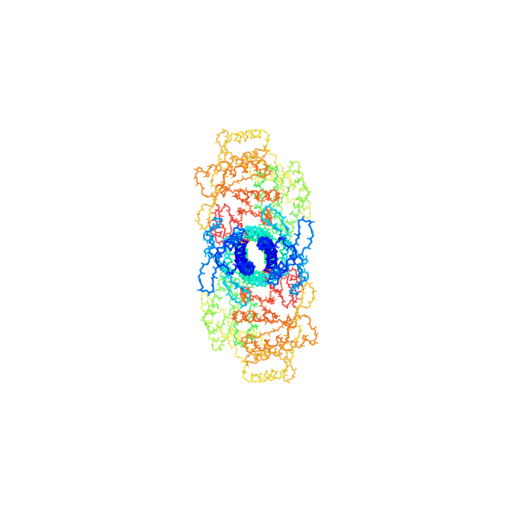7.922 16.75 2.094 1 92.06 231 GLU A N 1
ATOM 1824 C CA . GLU A 1 231 ? 8.578 17.906 1.482 1 92.06 231 GLU A CA 1
ATOM 1825 C C . GLU A 1 231 ? 7.902 19.203 1.903 1 92.06 231 GLU A C 1
ATOM 1827 O O . GLU A 1 231 ? 8.578 20.188 2.236 1 92.06 231 GLU A O 1
ATOM 1832 N N . ASN A 1 232 ? 6.621 19.203 1.936 1 90.44 232 ASN A N 1
ATOM 1833 C CA . ASN A 1 232 ? 5.875 20.406 2.311 1 90.44 232 ASN A CA 1
ATOM 1834 C C . ASN A 1 232 ? 6.105 20.781 3.773 1 90.44 232 ASN A C 1
ATOM 1836 O O . ASN A 1 232 ? 6.305 21.953 4.098 1 90.44 232 ASN A O 1
ATOM 1840 N N . ILE A 1 233 ? 6.055 19.812 4.598 1 91.81 233 ILE A N 1
ATOM 1841 C CA . ILE A 1 233 ? 6.305 20.062 6.012 1 91.81 233 ILE A CA 1
ATOM 1842 C C . ILE A 1 233 ? 7.738 20.547 6.207 1 91.81 233 ILE A C 1
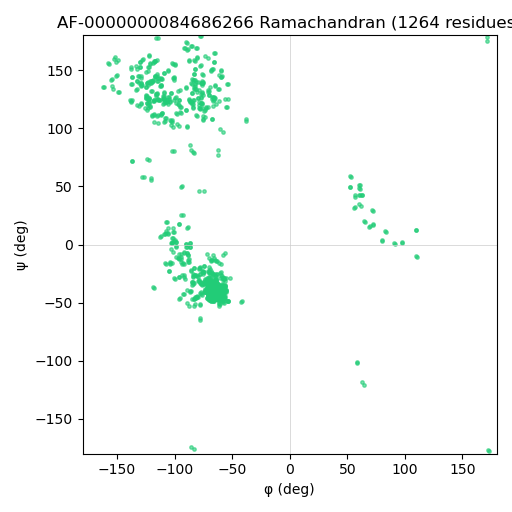ATOM 1844 O O . ILE A 1 233 ? 7.988 21.469 6.984 1 91.81 233 ILE A O 1
ATOM 1848 N N . GLY A 1 234 ? 8.672 19.875 5.527 1 91 234 GLY A N 1
ATOM 1849 C CA . GLY A 1 234 ? 10.062 20.281 5.59 1 91 234 GLY A CA 1
ATOM 1850 C C . GLY A 1 234 ? 10.273 21.734 5.199 1 91 234 GLY A C 1
ATOM 1851 O O . GLY A 1 234 ? 11.016 22.453 5.863 1 91 234 GLY A O 1
ATOM 1852 N N . LYS A 1 235 ? 9.594 22.156 4.219 1 88.06 235 LYS A N 1
ATOM 1853 C CA . LYS A 1 235 ? 9.664 23.547 3.791 1 88.06 235 LYS A CA 1
ATOM 1854 C C . LYS A 1 235 ? 9.164 24.484 4.883 1 88.06 235 LYS A C 1
ATOM 1856 O O . LYS A 1 235 ? 9.773 25.531 5.137 1 88.06 235 LYS A O 1
ATOM 1861 N N . LYS A 1 236 ? 8.125 24.062 5.551 1 86.94 236 LYS A N 1
ATOM 1862 C CA . LYS A 1 236 ? 7.562 24.891 6.617 1 86.94 236 LYS A CA 1
ATOM 1863 C C . LYS A 1 236 ? 8.531 24.984 7.797 1 86.94 236 LYS A C 1
ATOM 1865 O O . LYS A 1 236 ? 8.594 26.016 8.461 1 86.94 236 LYS A O 1
ATOM 1870 N N . LEU A 1 237 ? 9.195 23.953 7.961 1 87 237 LEU A N 1
ATOM 1871 C CA . LEU A 1 237 ? 10.109 23.891 9.094 1 87 237 LEU A CA 1
ATOM 1872 C C . LEU A 1 237 ? 11.398 24.656 8.797 1 87 237 LEU A C 1
ATOM 1874 O O . LEU A 1 237 ? 12.008 25.234 9.695 1 87 237 LEU A O 1
ATOM 1878 N N . GLN A 1 238 ? 11.781 24.672 7.531 1 88.12 238 GLN A N 1
ATOM 1879 C CA . GLN A 1 238 ? 13.133 25.125 7.215 1 88.12 238 GLN A CA 1
ATOM 1880 C C . GLN A 1 238 ? 13.117 26.516 6.562 1 88.12 238 GLN A C 1
ATOM 1882 O O . GLN A 1 238 ? 14.141 27.203 6.527 1 88.12 238 GLN A O 1
ATOM 1887 N N . LEU A 1 239 ? 11.969 26.875 6.105 1 88.62 239 LEU A N 1
ATOM 1888 C CA . LEU A 1 239 ? 11.898 28.156 5.387 1 88.62 239 LEU A CA 1
ATOM 1889 C C . LEU A 1 239 ? 11.109 29.188 6.184 1 88.62 239 LEU A C 1
ATOM 1891 O O . LEU A 1 239 ? 10.148 28.844 6.867 1 88.62 239 LEU A O 1
ATOM 1895 N N . ASP A 1 240 ? 11.625 30.406 6.074 1 90.12 240 ASP A N 1
ATOM 1896 C CA . ASP A 1 240 ? 10.883 31.531 6.621 1 90.12 240 ASP A CA 1
ATOM 1897 C C . ASP A 1 240 ? 9.633 31.812 5.797 1 90.12 240 ASP A C 1
ATOM 1899 O O . ASP A 1 240 ? 9.703 31.953 4.574 1 90.12 240 ASP A O 1
ATOM 1903 N N . GLU A 1 241 ? 8.516 31.906 6.469 1 86.19 241 GLU A N 1
ATOM 1904 C CA . GLU A 1 241 ? 7.23 32 5.789 1 86.19 241 GLU A CA 1
ATOM 1905 C C . GLU A 1 241 ? 7.117 33.344 5.031 1 86.19 241 GLU A C 1
ATOM 1907 O O . GLU A 1 241 ? 6.5 33.375 3.965 1 86.19 241 GLU A O 1
ATOM 1912 N N . LEU A 1 242 ? 7.773 34.406 5.566 1 90.25 242 LEU A N 1
ATOM 1913 C CA . LEU A 1 242 ? 7.637 35.719 4.98 1 90.25 242 LEU A CA 1
ATOM 1914 C C . LEU A 1 242 ? 8.531 35.875 3.754 1 90.25 242 LEU A C 1
ATOM 1916 O O . LEU A 1 242 ? 8.086 36.375 2.711 1 90.25 242 LEU A O 1
ATOM 1920 N N . THR A 1 243 ? 9.812 35.406 3.852 1 93.5 243 THR A N 1
ATOM 1921 C CA . THR A 1 243 ? 10.805 35.719 2.826 1 93.5 243 THR A CA 1
ATOM 1922 C C . THR A 1 243 ? 11.055 34.5 1.931 1 93.5 243 THR A C 1
ATOM 1924 O O . THR A 1 243 ? 11.594 34.656 0.831 1 93.5 243 THR A O 1
ATOM 1927 N N . GLY A 1 244 ? 10.75 33.281 2.451 1 90.88 244 GLY A N 1
ATOM 1928 C CA . GLY A 1 244 ? 11.047 32.062 1.712 1 90.88 244 GLY A CA 1
ATOM 1929 C C . GLY A 1 244 ? 12.5 31.641 1.82 1 90.88 244 GLY A C 1
ATOM 1930 O O . GLY A 1 244 ? 12.922 30.656 1.199 1 90.88 244 GLY A O 1
ATOM 1931 N N . LEU A 1 245 ? 13.281 32.344 2.588 1 92.94 245 LEU A N 1
ATOM 1932 C CA . LEU A 1 245 ? 14.68 31.984 2.805 1 92.94 245 LEU A CA 1
ATOM 1933 C C . LEU A 1 245 ? 14.805 30.922 3.893 1 92.94 245 LEU A C 1
ATOM 1935 O O . LEU A 1 245 ? 13.891 30.734 4.699 1 92.94 245 LEU A O 1
ATOM 1939 N N . SER A 1 246 ? 15.969 30.219 3.846 1 92 246 SER A N 1
ATOM 1940 C CA . SER A 1 246 ? 16.219 29.188 4.852 1 92 246 SER A CA 1
ATOM 1941 C C . SER A 1 246 ? 16.422 29.797 6.23 1 92 246 SER A C 1
ATOM 1943 O O . SER A 1 246 ? 16.891 30.922 6.352 1 92 246 SER A O 1
ATOM 1945 N N . LYS A 1 247 ? 16.062 29.062 7.227 1 90.38 247 LYS A N 1
ATOM 1946 C CA . LYS A 1 247 ? 16.172 29.516 8.609 1 90.38 247 LYS A CA 1
ATOM 1947 C C . LYS A 1 247 ? 17.578 29.219 9.164 1 90.38 247 LYS A C 1
ATOM 1949 O O . LYS A 1 247 ? 18.406 28.625 8.469 1 90.38 247 LYS A O 1
ATOM 1954 N N . LYS A 1 248 ? 17.812 29.75 10.312 1 89.56 248 LYS A N 1
ATOM 1955 C CA . LYS A 1 248 ? 19.109 29.656 10.969 1 89.56 248 LYS A CA 1
ATOM 1956 C C . LYS A 1 248 ? 19.531 28.203 11.156 1 89.56 248 LYS A C 1
ATOM 1958 O O . LYS A 1 248 ? 20.703 27.859 11.008 1 89.56 248 LYS A O 1
ATOM 1963 N N . SER A 1 249 ? 18.578 27.406 11.422 1 83.19 249 SER A N 1
ATOM 1964 C CA . SER A 1 249 ? 18.875 26 11.664 1 83.19 249 SER A CA 1
ATOM 1965 C C . SER A 1 249 ? 19.484 25.344 10.43 1 83.19 249 SER A C 1
ATOM 1967 O O . SER A 1 249 ? 20.391 24.531 10.539 1 83.19 249 SER A O 1
ATOM 1969 N N . SER A 1 250 ? 19.047 25.703 9.312 1 86.06 250 SER A N 1
ATOM 1970 C CA . SER A 1 250 ? 19.578 25.172 8.055 1 86.06 250 SER A CA 1
ATOM 1971 C C . SER A 1 250 ? 21 25.656 7.812 1 86.06 250 SER A C 1
ATOM 1973 O O . SER A 1 250 ? 21.812 24.906 7.258 1 86.06 250 SER A O 1
ATOM 1975 N N . PHE A 1 251 ? 21.281 26.844 8.195 1 88.62 251 PHE A N 1
ATOM 1976 C CA . PHE A 1 251 ? 22.625 27.391 8.062 1 88.62 251 PHE A CA 1
ATOM 1977 C C . PHE A 1 251 ? 23.625 26.594 8.891 1 88.62 251 PHE A C 1
ATOM 1979 O O . PHE A 1 251 ? 24.703 26.234 8.406 1 88.62 251 PHE A O 1
ATOM 1986 N N . GLU A 1 252 ? 23.203 26.312 10.047 1 81.12 252 GLU A N 1
ATOM 1987 C CA . GLU A 1 252 ? 24.078 25.578 10.961 1 81.12 252 GLU A CA 1
ATOM 1988 C C . GLU A 1 252 ? 24.406 24.188 10.422 1 81.12 252 GLU A C 1
ATOM 1990 O O . GLU A 1 252 ? 25.547 23.719 10.539 1 81.12 252 GLU A O 1
ATOM 1995 N N . LEU A 1 253 ? 23.438 23.656 9.883 1 76.44 253 LEU A N 1
ATOM 1996 C CA . LEU A 1 253 ? 23.641 22.344 9.281 1 76.44 253 LEU A CA 1
ATOM 1997 C C . LEU A 1 253 ? 24.594 22.422 8.094 1 76.44 253 LEU A C 1
ATOM 1999 O O . LEU A 1 253 ? 25.5 21.594 7.961 1 76.44 253 LEU A O 1
ATOM 2003 N N . ARG A 1 254 ? 24.422 23.406 7.34 1 81.69 254 ARG A N 1
ATOM 2004 C CA . ARG A 1 254 ? 25.25 23.562 6.152 1 81.69 254 ARG A CA 1
ATOM 2005 C C . ARG A 1 254 ? 26.688 23.938 6.527 1 81.69 254 ARG A C 1
ATOM 2007 O O . ARG A 1 254 ? 27.625 23.5 5.863 1 81.69 254 ARG A O 1
ATOM 2014 N N . LEU A 1 255 ? 26.734 24.688 7.508 1 80.25 255 LEU A N 1
ATOM 2015 C CA . LEU A 1 255 ? 28.062 25.078 7.961 1 80.25 255 LEU A CA 1
ATOM 2016 C C . LEU A 1 255 ? 28.875 23.875 8.414 1 80.25 255 LEU A C 1
ATOM 2018 O O . LEU A 1 255 ? 30.078 23.781 8.148 1 80.25 255 LEU A O 1
ATOM 2022 N N . LYS A 1 256 ? 28.219 22.984 8.984 1 72.75 256 LYS A N 1
ATOM 2023 C CA . LYS A 1 256 ? 28.891 21.75 9.414 1 72.75 256 LYS A CA 1
ATOM 2024 C C . LYS A 1 256 ? 29.344 20.922 8.227 1 72.75 256 LYS A C 1
ATOM 2026 O O . LYS A 1 256 ? 30.406 20.297 8.273 1 72.75 256 LYS A O 1
ATOM 2031 N N . GLU A 1 257 ? 28.609 21.016 7.281 1 71.88 257 GLU A N 1
ATOM 2032 C CA . GLU A 1 257 ? 28.969 20.297 6.059 1 71.88 257 GLU A CA 1
ATOM 2033 C C . GLU A 1 257 ? 30.188 20.922 5.387 1 71.88 257 GLU A C 1
ATOM 2035 O O . GLU A 1 257 ? 31.047 20.219 4.863 1 71.88 257 GLU A O 1
ATOM 2040 N N . VAL A 1 258 ? 30.156 22.188 5.352 1 74.69 258 VAL A N 1
ATOM 2041 C CA . VAL A 1 258 ? 31.281 22.938 4.781 1 74.69 258 VAL A CA 1
ATOM 2042 C C . VAL A 1 258 ? 32.562 22.609 5.559 1 74.69 258 VAL A C 1
ATOM 2044 O O . VAL A 1 258 ? 33.625 22.453 4.965 1 74.69 258 VAL A O 1
ATOM 2047 N N . GLN A 1 259 ? 32.344 22.516 6.73 1 68.38 259 GLN A N 1
ATOM 2048 C CA . GLN A 1 259 ? 33.469 22.203 7.594 1 68.38 259 GLN A CA 1
ATOM 2049 C C . GLN A 1 259 ? 34.031 20.812 7.281 1 68.38 259 GLN A C 1
ATOM 2051 O O . GLN A 1 259 ? 35.25 20.609 7.312 1 68.38 259 GLN A O 1
ATOM 2056 N N . SER A 1 260 ? 33.125 20.031 6.859 1 63.62 260 SER A N 1
ATOM 2057 C CA . SER A 1 260 ? 33.5 18.656 6.582 1 63.62 260 SER A CA 1
ATOM 2058 C C . SER A 1 260 ? 34.094 18.516 5.184 1 63.62 260 SER A C 1
ATOM 2060 O O . SER A 1 260 ? 34.938 17.656 4.945 1 63.62 260 SER A O 1
ATOM 2062 N N . SER A 1 261 ? 33.656 19.422 4.289 1 62.38 261 SER A N 1
ATOM 2063 C CA . SER A 1 261 ? 34.062 19.281 2.895 1 62.38 261 SER A CA 1
ATOM 2064 C C . SER A 1 261 ? 35.312 20.141 2.592 1 62.38 261 SER A C 1
ATOM 2066 O O . SER A 1 261 ? 35.875 20.047 1.511 1 62.38 261 SER A O 1
ATOM 2068 N N . HIS A 1 262 ? 35.75 20.938 3.4 1 58.19 262 HIS A N 1
ATOM 2069 C CA . HIS A 1 262 ? 36.906 21.812 3.287 1 58.19 262 HIS A CA 1
ATOM 2070 C C . HIS A 1 262 ? 36.812 22.703 2.055 1 58.19 262 HIS A C 1
ATOM 2072 O O . HIS A 1 262 ? 37.781 22.906 1.354 1 58.19 262 HIS A O 1
ATOM 2078 N N . GLU A 1 263 ? 35.75 22.953 1.815 1 64.94 263 GLU A N 1
ATOM 2079 C CA . GLU A 1 263 ? 35.562 23.938 0.744 1 64.94 263 GLU A CA 1
ATOM 2080 C C . GLU A 1 263 ? 35.75 25.359 1.25 1 64.94 263 GLU A C 1
ATOM 2082 O O . GLU A 1 263 ? 35.469 25.656 2.412 1 64.94 263 GLU A O 1
ATOM 2087 N N . GLU A 1 264 ? 36.562 26.031 0.456 1 73.5 264 GLU A N 1
ATOM 2088 C CA . GLU A 1 264 ? 36.594 27.453 0.781 1 73.5 264 GLU A CA 1
ATOM 2089 C C . GLU A 1 264 ? 35.188 28.047 0.792 1 73.5 264 GLU A C 1
ATOM 2091 O O . GLU A 1 264 ? 34.375 27.734 -0.076 1 73.5 264 GLU A O 1
ATOM 2096 N N . ALA A 1 265 ? 35 28.641 2.008 1 86.88 265 ALA A N 1
ATOM 2097 C CA . ALA A 1 265 ? 33.656 29.219 2.105 1 86.88 265 ALA A CA 1
ATOM 2098 C C . ALA A 1 265 ? 33.688 30.594 2.766 1 86.88 265 ALA A C 1
ATOM 2100 O O . ALA A 1 265 ? 34.656 30.938 3.445 1 86.88 265 ALA A O 1
ATOM 2101 N N . PHE A 1 266 ? 32.781 31.422 2.439 1 90.69 266 PHE A N 1
ATOM 2102 C CA . PHE A 1 266 ? 32.625 32.75 3.012 1 90.69 266 PHE A CA 1
ATOM 2103 C C . PHE A 1 266 ? 31.234 32.938 3.617 1 90.69 266 PHE A C 1
ATOM 2105 O O . PHE A 1 266 ? 30.234 32.469 3.055 1 90.69 266 PHE A O 1
ATOM 2112 N N . VAL A 1 267 ? 31.25 33.562 4.785 1 93.5 267 VAL A N 1
ATOM 2113 C CA . VAL A 1 267 ? 29.984 33.875 5.438 1 93.5 267 VAL A CA 1
ATOM 2114 C C . VAL A 1 267 ? 29.734 35.375 5.391 1 93.5 267 VAL A C 1
ATOM 2116 O O . VAL A 1 267 ? 30.625 36.156 5.754 1 93.5 267 VAL A O 1
ATOM 2119 N N . PHE A 1 268 ? 28.578 35.781 4.883 1 96 268 PHE A N 1
ATOM 2120 C CA . PHE A 1 268 ? 28.156 37.156 4.836 1 96 268 PHE A CA 1
ATOM 2121 C C . PHE A 1 268 ? 27.109 37.438 5.91 1 96 268 PHE A C 1
ATOM 2123 O O . PHE A 1 268 ? 25.969 36.969 5.816 1 96 268 PHE A O 1
ATOM 2130 N N . MET A 1 269 ? 27.484 38.125 6.898 1 95.81 269 MET A N 1
ATOM 2131 C CA . MET A 1 269 ? 26.5 38.625 7.859 1 95.81 269 MET A CA 1
ATOM 2132 C C . MET A 1 269 ? 25.875 39.938 7.387 1 95.81 269 MET A C 1
ATOM 2134 O O . MET A 1 269 ? 26.562 40.938 7.203 1 95.81 269 MET A O 1
ATOM 2138 N N . ILE A 1 270 ? 24.578 39.906 7.176 1 97.19 270 ILE A N 1
ATOM 2139 C CA . ILE A 1 270 ? 23.859 41.062 6.637 1 97.19 270 ILE A CA 1
ATOM 2140 C C . ILE A 1 270 ? 22.734 41.469 7.578 1 97.19 270 ILE A C 1
ATOM 2142 O O . ILE A 1 270 ? 21.828 40.688 7.828 1 97.19 270 ILE A O 1
ATOM 2146 N N . LYS A 1 271 ? 22.719 42.688 8.062 1 95.62 271 LYS A N 1
ATOM 2147 C CA . LYS A 1 271 ? 21.656 43.156 8.961 1 95.62 271 LYS A CA 1
ATOM 2148 C C . LYS A 1 271 ? 21 44.406 8.422 1 95.62 271 LYS A C 1
ATOM 2150 O O . LYS A 1 271 ? 21.672 45.312 7.91 1 95.62 271 LYS A O 1
ATOM 2155 N N . ILE A 1 272 ? 19.734 44.375 8.508 1 95.38 272 ILE A N 1
ATOM 2156 C CA . ILE A 1 272 ? 18.984 45.562 8.164 1 95.38 272 ILE A CA 1
ATOM 2157 C C . ILE A 1 272 ? 18.984 46.531 9.344 1 95.38 272 ILE A C 1
ATOM 2159 O O . ILE A 1 272 ? 18.156 46.438 10.258 1 95.38 272 ILE A O 1
ATOM 2163 N N . ASP A 1 273 ? 19.609 47.594 9.219 1 90.12 273 ASP A N 1
ATOM 2164 C CA . ASP A 1 273 ? 19.75 48.562 10.305 1 90.12 273 ASP A CA 1
ATOM 2165 C C . ASP A 1 273 ? 18.531 49.469 10.367 1 90.12 273 ASP A C 1
ATOM 2167 O O . ASP A 1 273 ? 18.109 49.906 11.453 1 90.12 273 ASP A O 1
ATOM 2171 N N . ALA A 1 274 ? 17.922 49.625 9.266 1 86.5 274 ALA A N 1
ATOM 2172 C CA . ALA A 1 274 ? 16.859 50.625 9.141 1 86.5 274 ALA A CA 1
ATOM 2173 C C . ALA A 1 274 ? 15.516 50.062 9.562 1 86.5 274 ALA A C 1
ATOM 2175 O O . ALA A 1 274 ? 14.523 50.781 9.664 1 86.5 274 ALA A O 1
ATOM 2176 N N . LEU A 1 275 ? 15.477 48.781 9.922 1 90.81 275 LEU A N 1
ATOM 2177 C CA . LEU A 1 275 ? 14.188 48.125 10.094 1 90.81 275 LEU A CA 1
ATOM 2178 C C . LEU A 1 275 ? 13.398 48.75 11.242 1 90.81 275 LEU A C 1
ATOM 2180 O O . LEU A 1 275 ? 12.188 48.969 11.141 1 90.81 275 LEU A O 1
ATOM 2184 N N . THR A 1 276 ? 13.992 49.125 12.297 1 86.31 276 THR A N 1
ATOM 2185 C CA . THR A 1 276 ? 13.336 49.719 13.453 1 86.31 276 THR A CA 1
ATOM 2186 C C . THR A 1 276 ? 12.711 51.062 13.086 1 86.31 276 THR A C 1
ATOM 2188 O O . THR A 1 276 ? 11.586 51.344 13.492 1 86.31 276 THR A O 1
ATOM 2191 N N . SER A 1 277 ? 13.484 51.844 12.367 1 88.31 277 SER A N 1
ATOM 2192 C CA . SER A 1 277 ? 12.984 53.156 11.93 1 88.31 277 SER A CA 1
ATOM 2193 C C . SER A 1 277 ? 11.844 53 10.938 1 88.31 277 SER A C 1
ATOM 2195 O O . SER A 1 277 ? 10.859 53.75 10.984 1 88.31 277 SER A O 1
ATOM 2197 N N . LEU A 1 278 ? 11.977 52.094 10.102 1 91.5 278 LEU A N 1
ATOM 2198 C CA . LEU A 1 278 ? 10.953 51.875 9.086 1 91.5 278 LEU A CA 1
ATOM 2199 C C . LEU A 1 278 ? 9.648 51.375 9.727 1 91.5 278 LEU A C 1
ATOM 2201 O O . LEU A 1 278 ? 8.562 51.75 9.281 1 91.5 278 LEU A O 1
ATOM 2205 N N . VAL A 1 279 ? 9.734 50.5 10.766 1 89.38 279 VAL A N 1
ATOM 2206 C CA . VAL A 1 279 ? 8.57 49.969 11.453 1 89.38 279 VAL A CA 1
ATOM 2207 C C . VAL A 1 279 ? 7.766 51.094 12.07 1 89.38 279 VAL A C 1
ATOM 2209 O O . VAL A 1 279 ? 6.535 51.062 12.117 1 89.38 279 VAL A O 1
ATOM 2212 N N . LYS A 1 280 ? 8.391 52.156 12.422 1 87.19 280 LYS A N 1
ATOM 2213 C CA . LYS A 1 280 ? 7.746 53.312 13.039 1 87.19 280 LYS A CA 1
ATOM 2214 C C . LYS A 1 280 ? 7.059 54.188 11.992 1 87.19 280 LYS A C 1
ATOM 2216 O O . LYS A 1 280 ? 6.074 54.875 12.289 1 87.19 280 LYS A O 1
ATOM 2221 N N . GLU A 1 281 ? 7.586 54.125 10.836 1 90.75 281 GLU A N 1
ATOM 2222 C CA . GLU A 1 281 ? 7.152 55.062 9.797 1 90.75 281 GLU A CA 1
ATOM 2223 C C . GLU A 1 281 ? 6.145 54.406 8.859 1 90.75 281 GLU A C 1
ATOM 2225 O O . GLU A 1 281 ? 5.348 55.094 8.211 1 90.75 281 GLU A O 1
ATOM 2230 N N . LEU A 1 282 ? 6.25 53.156 8.703 1 91 282 LEU A N 1
ATOM 2231 C CA . LEU A 1 282 ? 5.477 52.469 7.656 1 91 282 LEU A CA 1
ATOM 2232 C C . LEU A 1 282 ? 4.488 51.5 8.266 1 91 282 LEU A C 1
ATOM 2234 O O . LEU A 1 282 ? 4.66 51.062 9.406 1 91 282 LEU A O 1
ATOM 2238 N N . GLY A 1 283 ? 3.502 51.125 7.613 1 89.12 283 GLY A N 1
ATOM 2239 C CA . GLY A 1 283 ? 2.523 50.125 8.016 1 89.12 283 GLY A CA 1
ATOM 2240 C C . GLY A 1 283 ? 3.055 48.719 7.949 1 89.12 283 GLY A C 1
ATOM 2241 O O . GLY A 1 283 ? 4.055 48.438 7.281 1 89.12 283 GLY A O 1
ATOM 2242 N N . PRO A 1 284 ? 2.383 47.781 8.625 1 89.94 284 PRO A N 1
ATOM 2243 C CA . PRO A 1 284 ? 2.84 46.406 8.695 1 89.94 284 PRO A CA 1
ATOM 2244 C C . PRO A 1 284 ? 2.959 45.75 7.32 1 89.94 284 PRO A C 1
ATOM 2246 O O . PRO A 1 284 ? 3.928 45.031 7.055 1 89.94 284 PRO A O 1
ATOM 2249 N N . ASP A 1 285 ? 2.07 45.969 6.449 1 92.06 285 ASP A N 1
ATOM 2250 C CA . ASP A 1 285 ? 2.104 45.344 5.121 1 92.06 285 ASP A CA 1
ATOM 2251 C C . ASP A 1 285 ? 3.289 45.875 4.309 1 92.06 285 ASP A C 1
ATOM 2253 O O . ASP A 1 285 ? 3.92 45.125 3.568 1 92.06 285 ASP A O 1
ATOM 2257 N N . THR A 1 286 ? 3.557 47.125 4.504 1 92 286 THR A N 1
ATOM 2258 C CA . THR A 1 286 ? 4.664 47.75 3.773 1 92 286 THR A CA 1
ATOM 2259 C C . THR A 1 286 ? 6.004 47.25 4.312 1 92 286 THR A C 1
ATOM 2261 O O . THR A 1 286 ? 6.961 47.062 3.551 1 92 286 THR A O 1
ATOM 2264 N N . ILE A 1 287 ? 6.016 47.062 5.59 1 92.69 287 ILE A N 1
ATOM 2265 C CA . ILE A 1 287 ? 7.227 46.531 6.211 1 92.69 287 ILE A CA 1
ATOM 2266 C C . ILE A 1 287 ? 7.5 45.125 5.691 1 92.69 287 ILE A C 1
ATOM 2268 O O . ILE A 1 287 ? 8.641 44.781 5.359 1 92.69 287 ILE A O 1
ATOM 2272 N N . ASP A 1 288 ? 6.461 44.312 5.672 1 93.5 288 ASP A N 1
ATOM 2273 C CA . ASP A 1 288 ? 6.598 42.938 5.137 1 93.5 288 ASP A CA 1
ATOM 2274 C C . ASP A 1 288 ? 7.09 42.969 3.693 1 93.5 288 ASP A C 1
ATOM 2276 O O . ASP A 1 288 ? 7.934 42.156 3.305 1 93.5 288 ASP A O 1
ATOM 2280 N N . GLN A 1 289 ? 6.598 43.906 2.969 1 94.5 289 GLN A N 1
ATOM 2281 C CA . GLN A 1 289 ? 7.02 44.031 1.577 1 94.5 289 GLN A CA 1
ATOM 2282 C C . GLN A 1 289 ? 8.484 44.438 1.481 1 94.5 289 GLN A C 1
ATOM 2284 O O . GLN A 1 289 ? 9.219 43.938 0.62 1 94.5 289 GLN A O 1
ATOM 2289 N N . PHE A 1 290 ? 8.93 45.406 2.342 1 94.69 290 PHE A N 1
ATOM 2290 C CA . PHE A 1 290 ? 10.32 45.812 2.393 1 94.69 290 PHE A CA 1
ATOM 2291 C C . PHE A 1 290 ? 11.242 44.625 2.658 1 94.69 290 PHE A C 1
ATOM 2293 O O . PHE A 1 290 ? 12.25 44.469 1.977 1 94.69 290 PHE A O 1
ATOM 2300 N N . ILE A 1 291 ? 10.797 43.812 3.625 1 95.38 291 ILE A N 1
ATOM 2301 C CA . ILE A 1 291 ? 11.602 42.656 3.998 1 95.38 291 ILE A CA 1
ATOM 2302 C C . ILE A 1 291 ? 11.648 41.656 2.836 1 95.38 291 ILE A C 1
ATOM 2304 O O . ILE A 1 291 ? 12.703 41.062 2.557 1 95.38 291 ILE A O 1
ATOM 2308 N N . LYS A 1 292 ? 10.547 41.469 2.152 1 95.88 292 LYS A N 1
ATOM 2309 C CA . LYS A 1 292 ? 10.477 40.594 0.992 1 95.88 292 LYS A CA 1
ATOM 2310 C C . LYS A 1 292 ? 11.383 41.094 -0.132 1 95.88 292 LYS A C 1
ATOM 2312 O O . LYS A 1 292 ? 12.086 40.312 -0.765 1 95.88 292 LYS A O 1
ATOM 2317 N N . ASP A 1 293 ? 11.375 42.375 -0.356 1 95.81 293 ASP A N 1
ATOM 2318 C CA . ASP A 1 293 ? 12.219 42.969 -1.385 1 95.81 293 ASP A CA 1
ATOM 2319 C C . ASP A 1 293 ? 13.703 42.781 -1.056 1 95.81 293 ASP A C 1
ATOM 2321 O O . ASP A 1 293 ? 14.508 42.5 -1.945 1 95.81 293 ASP A O 1
ATOM 2325 N N . PHE A 1 294 ? 13.992 43 0.187 1 95.88 294 PHE A N 1
ATOM 2326 C CA . PHE A 1 294 ? 15.352 42.781 0.66 1 95.88 294 PHE A CA 1
ATOM 2327 C C . PHE A 1 294 ? 15.789 41.344 0.415 1 95.88 294 PHE A C 1
ATOM 2329 O O . PHE A 1 294 ? 16.875 41.094 -0.102 1 95.88 294 PHE A O 1
ATOM 2336 N N . ALA A 1 295 ? 14.953 40.406 0.813 1 95.75 295 ALA A N 1
ATOM 2337 C CA . ALA A 1 295 ? 15.227 38.969 0.644 1 95.75 295 ALA A CA 1
ATOM 2338 C C . ALA A 1 295 ? 15.398 38.625 -0.831 1 95.75 295 ALA A C 1
ATOM 2340 O O . ALA A 1 295 ? 16.203 37.75 -1.18 1 95.75 295 ALA A O 1
ATOM 2341 N N . GLU A 1 296 ? 14.641 39.219 -1.683 1 95.31 296 GLU A N 1
ATOM 2342 C CA . GLU A 1 296 ? 14.719 38.969 -3.117 1 95.31 296 GLU A CA 1
ATOM 2343 C C . GLU A 1 296 ? 16.078 39.344 -3.682 1 95.31 296 GLU A C 1
ATOM 2345 O O . GLU A 1 296 ? 16.578 38.719 -4.605 1 95.31 296 GLU A O 1
ATOM 2350 N N . ILE A 1 297 ? 16.625 40.375 -3.156 1 95.62 297 ILE A N 1
ATOM 2351 C CA . ILE A 1 297 ? 17.969 40.781 -3.557 1 95.62 297 ILE A CA 1
ATOM 2352 C C . ILE A 1 297 ? 18.953 39.656 -3.248 1 95.62 297 ILE A C 1
ATOM 2354 O O . ILE A 1 297 ? 19.781 39.281 -4.086 1 95.62 297 ILE A O 1
ATOM 2358 N N . LEU A 1 298 ? 18.812 39.156 -2.066 1 95.69 298 LEU A N 1
ATOM 2359 C CA . LEU A 1 298 ? 19.703 38.062 -1.661 1 95.69 298 LEU A CA 1
ATOM 2360 C C . LEU A 1 298 ? 19.5 36.812 -2.533 1 95.69 298 LEU A C 1
ATOM 2362 O O . LEU A 1 298 ? 20.453 36.219 -2.984 1 95.69 298 LEU A O 1
ATOM 2366 N N . LYS A 1 299 ? 18.219 36.469 -2.77 1 93.38 299 LYS A N 1
ATOM 2367 C CA . LYS A 1 299 ? 17.891 35.281 -3.588 1 93.38 299 LYS A CA 1
ATOM 2368 C C . LYS A 1 299 ? 18.438 35.438 -5.004 1 93.38 299 LYS A C 1
ATOM 2370 O O . LYS A 1 299 ? 18.891 34.469 -5.602 1 93.38 299 LYS A O 1
ATOM 2375 N N . SER A 1 300 ? 18.359 36.625 -5.496 1 92.25 300 SER A N 1
ATOM 2376 C CA . SER A 1 300 ? 18.828 36.875 -6.859 1 92.25 300 SER A CA 1
ATOM 2377 C C . SER A 1 300 ? 20.312 36.625 -6.996 1 92.25 300 SER A C 1
ATOM 2379 O O . SER A 1 300 ? 20.797 36.281 -8.078 1 92.25 300 SER A O 1
ATOM 2381 N N . LYS A 1 301 ? 20.984 36.75 -5.918 1 90.38 301 LYS A N 1
ATOM 2382 C CA . LYS A 1 301 ? 22.438 36.531 -5.957 1 90.38 301 LYS A CA 1
ATOM 2383 C C . LYS A 1 301 ? 22.797 35.062 -5.863 1 90.38 301 LYS A C 1
ATOM 2385 O O . LYS A 1 301 ? 23.906 34.656 -6.203 1 90.38 301 LYS A O 1
ATOM 2390 N N . THR A 1 302 ? 21.891 34.281 -5.375 1 86 302 THR A N 1
ATOM 2391 C CA . THR A 1 302 ? 22.141 32.844 -5.242 1 86 302 THR A CA 1
ATOM 2392 C C . THR A 1 302 ? 22.047 32.156 -6.598 1 86 302 THR A C 1
ATOM 2394 O O . THR A 1 302 ? 22.609 31.062 -6.789 1 86 302 THR A O 1
ATOM 2397 N N . SER A 1 303 ? 21.359 32.656 -7.68 1 75.19 303 SER A N 1
ATOM 2398 C CA . SER A 1 303 ? 21.094 32 -8.961 1 75.19 303 SER A CA 1
ATOM 2399 C C . SER A 1 303 ? 22.094 32.469 -10.023 1 75.19 303 SER A C 1
ATOM 2401 O O . SER A 1 303 ? 22.109 31.938 -11.133 1 75.19 303 SER A O 1
ATOM 2403 N N . VAL A 1 304 ? 22.891 33.469 -9.852 1 60.69 304 VAL A N 1
ATOM 2404 C CA . VAL A 1 304 ? 23.609 34.156 -10.914 1 60.69 304 VAL A CA 1
ATOM 2405 C C . VAL A 1 304 ? 24.812 33.344 -11.352 1 60.69 304 VAL A C 1
ATOM 2407 O O . VAL A 1 304 ? 25.062 33.156 -12.547 1 60.69 304 VAL A O 1
ATOM 2410 N N . ASP A 1 305 ? 25.672 32.906 -10.469 1 58.47 305 ASP A N 1
ATOM 2411 C CA . ASP A 1 305 ? 26.938 32.312 -10.883 1 58.47 305 ASP A CA 1
ATOM 2412 C C . ASP A 1 305 ? 26.938 30.797 -10.633 1 58.47 305 ASP A C 1
ATOM 2414 O O . ASP A 1 305 ? 26.875 30.344 -9.492 1 58.47 305 ASP A O 1
ATOM 2418 N N . SER A 1 306 ? 26.875 30.016 -11.805 1 66.06 306 SER A N 1
ATOM 2419 C CA . SER A 1 306 ? 26.797 28.562 -11.812 1 66.06 306 SER A CA 1
ATOM 2420 C C . SER A 1 306 ? 28.047 27.938 -11.211 1 66.06 306 SER A C 1
ATOM 2422 O O . SER A 1 306 ? 28.031 26.781 -10.789 1 66.06 306 SER A O 1
ATOM 2424 N N . SER A 1 307 ? 29.172 28.766 -11.031 1 69.5 307 SER A N 1
ATOM 2425 C CA . SER A 1 307 ? 30.438 28.172 -10.586 1 69.5 307 SER A CA 1
ATOM 2426 C C . SER A 1 307 ? 30.547 28.203 -9.062 1 69.5 307 SER A C 1
ATOM 2428 O O . SER A 1 307 ? 31.375 27.5 -8.484 1 69.5 307 SER A O 1
ATOM 2430 N N . VAL A 1 308 ? 29.688 29.047 -8.406 1 79.56 308 VAL A N 1
ATOM 2431 C CA . VAL A 1 308 ? 29.75 29.219 -6.953 1 79.56 308 VAL A CA 1
ATOM 2432 C C . VAL A 1 308 ? 28.391 28.875 -6.344 1 79.56 308 VAL A C 1
ATOM 2434 O O . VAL A 1 308 ? 27.344 29.156 -6.945 1 79.56 308 VAL A O 1
ATOM 2437 N N . ASP A 1 309 ? 28.469 28.219 -5.258 1 85.5 309 ASP A N 1
ATOM 2438 C CA . ASP A 1 309 ? 27.234 27.891 -4.547 1 85.5 309 ASP A CA 1
ATOM 2439 C C . ASP A 1 309 ? 26.938 28.922 -3.461 1 85.5 309 ASP A C 1
ATOM 2441 O O . ASP A 1 309 ? 27.734 29.109 -2.541 1 85.5 309 ASP A O 1
ATOM 2445 N N . ILE A 1 310 ? 25.891 29.641 -3.619 1 91.25 310 ILE A N 1
ATOM 2446 C CA . ILE A 1 310 ? 25.5 30.656 -2.639 1 91.25 310 ILE A CA 1
ATOM 2447 C C . ILE A 1 310 ? 24.141 30.297 -2.059 1 91.25 310 ILE A C 1
ATOM 2449 O O . ILE A 1 310 ? 23.188 30.047 -2.805 1 91.25 310 ILE A O 1
ATOM 2453 N N . ASP A 1 311 ? 24.094 30.203 -0.723 1 92.38 311 ASP A N 1
ATOM 2454 C CA . ASP A 1 311 ? 22.828 29.984 -0.028 1 92.38 311 ASP A CA 1
ATOM 2455 C C . ASP A 1 311 ? 22.469 31.188 0.852 1 92.38 311 ASP A C 1
ATOM 2457 O O . ASP A 1 311 ? 23.344 31.797 1.466 1 92.38 311 ASP A O 1
ATOM 2461 N N . ALA A 1 312 ? 21.234 31.531 0.881 1 94.94 312 ALA A N 1
ATOM 2462 C CA . ALA A 1 312 ? 20.766 32.656 1.676 1 94.94 312 ALA A CA 1
ATOM 2463 C C . ALA A 1 312 ? 19.891 32.188 2.834 1 94.94 312 ALA A C 1
ATOM 2465 O O . ALA A 1 312 ? 19.078 31.281 2.678 1 94.94 312 ALA A O 1
ATOM 2466 N N . TYR A 1 313 ? 20.141 32.812 3.971 1 95.12 313 TYR A N 1
ATOM 2467 C CA . TYR A 1 313 ? 19.422 32.438 5.191 1 95.12 313 TYR A CA 1
ATOM 2468 C C . TYR A 1 313 ? 18.859 33.688 5.883 1 95.12 313 TYR A C 1
ATOM 2470 O O . TYR A 1 313 ? 19.453 34.75 5.816 1 95.12 313 TYR A O 1
ATOM 2478 N N . ARG A 1 314 ? 17.688 33.562 6.496 1 95.44 314 ARG A N 1
ATOM 2479 C CA . ARG A 1 314 ? 17.172 34.562 7.406 1 95.44 314 ARG A CA 1
ATOM 2480 C C . ARG A 1 314 ? 17.141 34.062 8.844 1 95.44 314 ARG A C 1
ATOM 2482 O O . ARG A 1 314 ? 16.422 33.125 9.156 1 95.44 314 ARG A O 1
ATOM 2489 N N . PHE A 1 315 ? 17.938 34.625 9.695 1 91.25 315 PHE A N 1
ATOM 2490 C CA . PHE A 1 315 ? 18.047 34.188 11.078 1 91.25 315 PHE A CA 1
ATOM 2491 C C . PHE A 1 315 ? 16.875 34.688 11.906 1 91.25 315 PHE A C 1
ATOM 2493 O O . PHE A 1 315 ? 16.109 33.875 12.445 1 91.25 315 PHE A O 1
ATOM 2500 N N . PHE A 1 316 ? 16.703 35.969 12.102 1 86.38 316 PHE A N 1
ATOM 2501 C CA . PHE A 1 316 ? 15.617 36.594 12.859 1 86.38 316 PHE A CA 1
ATOM 2502 C C . PHE A 1 316 ? 15.469 38.062 12.508 1 86.38 316 PHE A C 1
ATOM 2504 O O . PHE A 1 316 ? 16.469 38.781 12.352 1 86.38 316 PHE A O 1
ATOM 2511 N N . GLY A 1 317 ? 14.242 38.375 12.336 1 87.12 317 GLY A N 1
ATOM 2512 C CA . GLY A 1 317 ? 13.961 39.781 12.18 1 87.12 317 GLY A CA 1
ATOM 2513 C C . GLY A 1 317 ? 14.695 40.406 11.008 1 87.12 317 GLY A C 1
ATOM 2514 O O . GLY A 1 317 ? 14.406 40.094 9.852 1 87.12 317 GLY A O 1
ATOM 2515 N N . SER A 1 318 ? 15.852 41.156 11.422 1 92.25 318 SER A N 1
ATOM 2516 C CA . SER A 1 318 ? 16.562 41.969 10.445 1 92.25 318 SER A CA 1
ATOM 2517 C C . SER A 1 318 ? 17.906 41.344 10.078 1 92.25 318 SER A C 1
ATOM 2519 O O . SER A 1 318 ? 18.719 41.938 9.398 1 92.25 318 SER A O 1
ATOM 2521 N N . GLU A 1 319 ? 18.156 40.094 10.508 1 94.69 319 GLU A N 1
ATOM 2522 C CA . GLU A 1 319 ? 19.469 39.469 10.32 1 94.69 319 GLU A CA 1
ATOM 2523 C C . GLU A 1 319 ? 19.422 38.406 9.227 1 94.69 319 GLU A C 1
ATOM 2525 O O . GLU A 1 319 ? 18.641 37.469 9.305 1 94.69 319 GLU A O 1
ATOM 2530 N N . PHE A 1 320 ? 20.266 38.594 8.242 1 96.94 320 PHE A N 1
ATOM 2531 C CA . PHE A 1 320 ? 20.406 37.688 7.125 1 96.94 320 PHE A CA 1
ATOM 2532 C C . PHE A 1 320 ? 21.859 37.188 7 1 96.94 320 PHE A C 1
ATOM 2534 O O . PHE A 1 320 ? 22.781 37.875 7.449 1 96.94 320 PHE A O 1
ATOM 2541 N N . VAL A 1 321 ? 21.969 36 6.434 1 95.88 321 VAL A N 1
ATOM 2542 C CA . VAL A 1 321 ? 23.312 35.438 6.238 1 95.88 321 VAL A CA 1
ATOM 2543 C C . VAL A 1 321 ? 23.406 34.781 4.855 1 95.88 321 VAL A C 1
ATOM 2545 O O . VAL A 1 321 ? 22.438 34.188 4.379 1 95.88 321 VAL A O 1
ATOM 2548 N N . LEU A 1 322 ? 24.5 35 4.199 1 95.75 322 LEU A N 1
ATOM 2549 C CA . LEU A 1 322 ? 24.828 34.25 2.992 1 95.75 322 LEU A CA 1
ATOM 2550 C C . LEU A 1 322 ? 26.016 33.344 3.23 1 95.75 322 LEU A C 1
ATOM 2552 O O . LEU A 1 322 ? 26.953 33.688 3.936 1 95.75 322 LEU A O 1
ATOM 2556 N N . LEU A 1 323 ? 25.844 32.156 2.711 1 93.12 323 LEU A N 1
ATOM 2557 C CA . LEU A 1 323 ? 26.953 31.234 2.695 1 93.12 323 LEU A CA 1
ATOM 2558 C C . LEU A 1 323 ? 27.438 30.984 1.27 1 93.12 323 LEU A C 1
ATOM 2560 O O . LEU A 1 323 ? 26.688 30.469 0.435 1 93.12 323 LEU A O 1
ATOM 2564 N N . MET A 1 324 ? 28.594 31.438 0.992 1 91.62 324 MET A N 1
ATOM 2565 C CA . MET A 1 324 ? 29.219 31.266 -0.321 1 91.62 324 MET A CA 1
ATOM 2566 C C . MET A 1 324 ? 30.297 30.203 -0.277 1 91.62 324 MET A C 1
ATOM 2568 O O . MET A 1 324 ? 31.25 30.297 0.503 1 91.62 324 MET A O 1
ATOM 2572 N N . ARG A 1 325 ? 30.188 29.094 -1.189 1 88.75 325 ARG A N 1
ATOM 2573 C CA . ARG A 1 325 ? 31.125 27.969 -1.193 1 88.75 325 ARG A CA 1
ATOM 2574 C C . ARG A 1 325 ? 31.875 27.891 -2.52 1 88.75 325 ARG A C 1
ATOM 2576 O O . ARG A 1 325 ? 31.297 28.172 -3.576 1 88.75 325 ARG A O 1
ATOM 2583 N N . GLY A 1 326 ? 33.062 27.5 -2.373 1 80.94 326 GLY A N 1
ATOM 2584 C CA . GLY A 1 326 ? 33.844 27.281 -3.561 1 80.94 326 GLY A CA 1
ATOM 2585 C C . GLY A 1 326 ? 34.25 28.578 -4.254 1 80.94 326 GLY A C 1
ATOM 2586 O O . GLY A 1 326 ? 34.344 28.625 -5.48 1 80.94 326 GLY A O 1
ATOM 2587 N N . ALA A 1 327 ? 34.375 29.609 -3.488 1 84.38 327 ALA A N 1
ATOM 2588 C CA . ALA A 1 327 ? 34.656 30.906 -4.094 1 84.38 327 ALA A CA 1
ATOM 2589 C C . ALA A 1 327 ? 36 31.469 -3.637 1 84.38 327 ALA A C 1
ATOM 2591 O O . ALA A 1 327 ? 36.531 31.031 -2.627 1 84.38 327 ALA A O 1
ATOM 2592 N N . THR A 1 328 ? 36.5 32.344 -4.441 1 84.25 328 THR A N 1
ATOM 2593 C CA . THR A 1 328 ? 37.719 33.062 -4.094 1 84.25 328 THR A CA 1
ATOM 2594 C C . THR A 1 328 ? 37.406 34.344 -3.322 1 84.25 328 THR A C 1
ATOM 2596 O O . THR A 1 328 ? 36.25 34.75 -3.27 1 84.25 328 THR A O 1
ATOM 2599 N N . VAL A 1 329 ? 38.438 34.875 -2.781 1 86.69 329 VAL A N 1
ATOM 2600 C CA . VAL A 1 329 ? 38.312 36.125 -2.037 1 86.69 329 VAL A CA 1
ATOM 2601 C C . VAL A 1 329 ? 37.781 37.219 -2.961 1 86.69 329 VAL A C 1
ATOM 2603 O O . VAL A 1 329 ? 36.938 38.031 -2.564 1 86.69 329 VAL A O 1
ATOM 2606 N N . ASP A 1 330 ? 38.25 37.188 -4.164 1 88.5 330 ASP A N 1
ATOM 2607 C CA . ASP A 1 330 ? 37.844 38.188 -5.125 1 88.5 330 ASP A CA 1
ATOM 2608 C C . ASP A 1 330 ? 36.375 38.062 -5.449 1 88.5 330 ASP A C 1
ATOM 2610 O O . ASP A 1 330 ? 35.656 39.062 -5.574 1 88.5 330 ASP A O 1
ATOM 2614 N N . GLN A 1 331 ? 36 36.906 -5.578 1 90.56 331 GLN A N 1
ATOM 2615 C CA . GLN A 1 331 ? 34.594 36.656 -5.887 1 90.56 331 GLN A CA 1
ATOM 2616 C C . GLN A 1 331 ? 33.688 37.062 -4.723 1 90.56 331 GLN A C 1
ATOM 2618 O O . GLN A 1 331 ? 32.594 37.594 -4.934 1 90.56 331 GLN A O 1
ATOM 2623 N N . SER A 1 332 ? 34.125 36.844 -3.525 1 92.69 332 SER A N 1
ATOM 2624 C CA . SER A 1 332 ? 33.375 37.219 -2.342 1 92.69 332 SER A CA 1
ATOM 2625 C C . SER A 1 332 ? 33.25 38.719 -2.229 1 92.69 332 SER A C 1
ATOM 2627 O O . SER A 1 332 ? 32.188 39.25 -1.858 1 92.69 332 SER A O 1
ATOM 2629 N N . GLU A 1 333 ? 34.281 39.375 -2.535 1 91.56 333 GLU A N 1
ATOM 2630 C CA . GLU A 1 333 ? 34.25 40.812 -2.484 1 91.56 333 GLU A CA 1
ATOM 2631 C C . GLU A 1 333 ? 33.344 41.406 -3.562 1 91.56 333 GLU A C 1
ATOM 2633 O O . GLU A 1 333 ? 32.656 42.406 -3.336 1 91.56 333 GLU A O 1
ATOM 2638 N N . ARG A 1 334 ? 33.438 40.781 -4.66 1 93.25 334 ARG A N 1
ATOM 2639 C CA . ARG A 1 334 ? 32.531 41.219 -5.734 1 93.25 334 ARG A CA 1
ATOM 2640 C C . ARG A 1 334 ? 31.078 41.062 -5.328 1 93.25 334 ARG A C 1
ATOM 2642 O O . ARG A 1 334 ? 30.25 41.938 -5.621 1 93.25 334 ARG A O 1
ATOM 2649 N N . LEU A 1 335 ? 30.781 39.969 -4.719 1 94.69 335 LEU A N 1
ATOM 2650 C CA . LEU A 1 335 ? 29.406 39.75 -4.25 1 94.69 335 LEU A CA 1
ATOM 2651 C C . LEU A 1 335 ? 29.016 40.812 -3.207 1 94.69 335 LEU A C 1
ATOM 2653 O O . LEU A 1 335 ? 27.906 41.344 -3.246 1 94.69 335 LEU A O 1
ATOM 2657 N N . ALA A 1 336 ? 29.891 41.125 -2.301 1 95.94 336 ALA A N 1
ATOM 2658 C CA . ALA A 1 336 ? 29.625 42.125 -1.263 1 95.94 336 ALA A CA 1
ATOM 2659 C C . ALA A 1 336 ? 29.359 43.5 -1.872 1 95.94 336 ALA A C 1
ATOM 2661 O O . ALA A 1 336 ? 28.453 44.188 -1.447 1 95.94 336 ALA A O 1
ATOM 2662 N N . ARG A 1 337 ? 30.172 43.781 -2.83 1 94.56 337 ARG A N 1
ATOM 2663 C CA . ARG A 1 337 ? 30 45.062 -3.516 1 94.56 337 ARG A CA 1
ATOM 2664 C C . ARG A 1 337 ? 28.672 45.125 -4.254 1 94.56 337 ARG A C 1
ATOM 2666 O O . ARG A 1 337 ? 27.984 46.156 -4.227 1 94.56 337 ARG A O 1
ATOM 2673 N N . SER A 1 338 ? 28.438 44.062 -4.887 1 95.31 338 SER A N 1
ATOM 2674 C CA . SER A 1 338 ? 27.188 43.969 -5.617 1 95.31 338 SER A CA 1
ATOM 2675 C C . SER A 1 338 ? 25.984 44.125 -4.676 1 95.31 338 SER A C 1
ATOM 2677 O O . SER A 1 338 ? 25.016 44.812 -5 1 95.31 338 SER A O 1
ATOM 2679 N N . LEU A 1 339 ? 26.031 43.5 -3.564 1 96.81 339 LEU A N 1
ATOM 2680 C CA . LEU A 1 339 ? 24.969 43.625 -2.559 1 96.81 339 LEU A CA 1
ATOM 2681 C C . LEU A 1 339 ? 24.859 45.031 -2.029 1 96.81 339 LEU A C 1
ATOM 2683 O O . LEU A 1 339 ? 23.75 45.562 -1.879 1 96.81 339 LEU A O 1
ATOM 2687 N N . SER A 1 340 ? 25.953 45.625 -1.794 1 95.75 340 SER A N 1
ATOM 2688 C CA . SER A 1 340 ? 25.984 47 -1.317 1 95.75 340 SER A CA 1
ATOM 2689 C C . SER A 1 340 ? 25.266 47.938 -2.285 1 95.75 340 SER A C 1
ATOM 2691 O O . SER A 1 340 ? 24.484 48.812 -1.865 1 95.75 340 SER A O 1
ATOM 2693 N N . THR A 1 341 ? 25.562 47.719 -3.516 1 95.5 341 THR A N 1
ATOM 2694 C CA . THR A 1 341 ? 24.922 48.531 -4.551 1 95.5 341 THR A CA 1
ATOM 2695 C C . THR A 1 341 ? 23.406 48.281 -4.562 1 95.5 341 THR A C 1
ATOM 2697 O O . THR A 1 341 ? 22.625 49.25 -4.656 1 95.5 341 THR A O 1
ATOM 2700 N N . SER A 1 342 ? 23.031 47.062 -4.469 1 96.56 342 SER A N 1
ATOM 2701 C CA . SER A 1 342 ? 21.609 46.719 -4.48 1 96.56 342 SER A CA 1
ATOM 2702 C C . SER A 1 342 ? 20.891 47.312 -3.277 1 96.56 342 SER A C 1
ATOM 2704 O O . SER A 1 342 ? 19.734 47.75 -3.389 1 96.56 342 SER A O 1
ATOM 2706 N N . PHE A 1 343 ? 21.531 47.344 -2.146 1 96.56 343 PHE A N 1
ATOM 2707 C CA . PHE A 1 343 ? 20.938 47.875 -0.938 1 96.56 343 PHE A CA 1
ATOM 2708 C C . PHE A 1 343 ? 20.766 49.406 -1.057 1 96.56 343 PHE A C 1
ATOM 2710 O O . PHE A 1 343 ? 19.781 49.938 -0.56 1 96.56 343 PHE A O 1
ATOM 2717 N N . THR A 1 344 ? 21.688 50 -1.713 1 94.81 344 THR A N 1
ATOM 2718 C CA . THR A 1 344 ? 21.594 51.438 -1.944 1 94.81 344 THR A CA 1
ATOM 2719 C C . THR A 1 344 ? 20.375 51.781 -2.818 1 94.81 344 THR A C 1
ATOM 2721 O O . THR A 1 344 ? 19.641 52.719 -2.531 1 94.81 344 THR A O 1
ATOM 2724 N N . GLU A 1 345 ? 20.234 50.969 -3.785 1 95.94 345 GLU A N 1
ATOM 2725 C CA . GLU A 1 345 ? 19.094 51.156 -4.676 1 95.94 345 GLU A CA 1
ATOM 2726 C C . GLU A 1 345 ? 17.781 50.938 -3.934 1 95.94 345 GLU A C 1
ATOM 2728 O O . GLU A 1 345 ? 16.812 51.688 -4.129 1 95.94 345 GLU A O 1
ATOM 2733 N N . LEU A 1 346 ? 17.703 49.906 -3.16 1 96.06 346 LEU A N 1
ATOM 2734 C CA . LEU A 1 346 ? 16.516 49.625 -2.383 1 96.06 346 LEU A CA 1
ATOM 2735 C C . LEU A 1 346 ? 16.219 50.75 -1.392 1 96.06 346 LEU A C 1
ATOM 2737 O O . LEU A 1 346 ? 15.062 51.094 -1.174 1 96.06 346 LEU A O 1
ATOM 2741 N N . GLY A 1 347 ? 17.234 51.25 -0.811 1 93.88 347 GLY A N 1
ATOM 2742 C CA . GLY A 1 347 ? 17.094 52.375 0.112 1 93.88 347 GLY A CA 1
ATOM 2743 C C . GLY A 1 347 ? 16.453 53.594 -0.521 1 93.88 347 GLY A C 1
ATOM 2744 O O . GLY A 1 347 ? 15.633 54.25 0.103 1 93.88 347 GLY A O 1
ATOM 2745 N N . GLU A 1 348 ? 16.875 53.875 -1.736 1 93.12 348 GLU A N 1
ATOM 2746 C CA . GLU A 1 348 ? 16.281 55 -2.467 1 93.12 348 GLU A CA 1
ATOM 2747 C C . GLU A 1 348 ? 14.789 54.781 -2.688 1 93.12 348 GLU A C 1
ATOM 2749 O O . GLU A 1 348 ? 14.008 55.75 -2.602 1 93.12 348 GLU A O 1
ATOM 2754 N N . GLN A 1 349 ? 14.445 53.562 -2.938 1 93.75 349 GLN A N 1
ATOM 2755 C CA . GLN A 1 349 ? 13.047 53.25 -3.186 1 93.75 349 GLN A CA 1
ATOM 2756 C C . GLN A 1 349 ? 12.195 53.5 -1.939 1 93.75 349 GLN A C 1
ATOM 2758 O O . GLN A 1 349 ? 11.016 53.812 -2.041 1 93.75 349 GLN A O 1
ATOM 2763 N N . TYR A 1 350 ? 12.781 53.281 -0.797 1 93.25 350 TYR A N 1
ATOM 2764 C CA . TYR A 1 350 ? 12.031 53.406 0.446 1 93.25 350 TYR A CA 1
ATOM 2765 C C . TYR A 1 350 ? 12.422 54.688 1.199 1 93.25 350 TYR A C 1
ATOM 2767 O O . TYR A 1 350 ? 12.141 54.812 2.395 1 93.25 350 TYR A O 1
ATOM 2775 N N . ASN A 1 351 ? 13.195 55.531 0.565 1 90.88 351 ASN A N 1
ATOM 2776 C CA . ASN A 1 351 ? 13.602 56.844 1.068 1 90.88 351 ASN A CA 1
ATOM 2777 C C . ASN A 1 351 ? 14.438 56.719 2.342 1 90.88 351 ASN A C 1
ATOM 2779 O O . ASN A 1 351 ? 14.18 57.438 3.326 1 90.88 351 ASN A O 1
ATOM 2783 N N . LYS A 1 352 ? 15.32 55.781 2.328 1 92.38 352 LYS A N 1
ATOM 2784 C CA . LYS A 1 352 ? 16.297 55.594 3.396 1 92.38 352 LYS A CA 1
ATOM 2785 C C . LYS A 1 352 ? 17.703 55.406 2.832 1 92.38 352 LYS A C 1
ATOM 2787 O O . LYS A 1 352 ? 17.969 54.469 2.066 1 92.38 352 LYS A O 1
ATOM 2792 N N . LYS A 1 353 ? 18.562 56.219 3.16 1 87.62 353 LYS A N 1
ATOM 2793 C CA . LYS A 1 353 ? 19.906 56.219 2.598 1 87.62 353 LYS A CA 1
ATOM 2794 C C . LYS A 1 353 ? 20.719 55.031 3.133 1 87.62 353 LYS A C 1
ATOM 2796 O O . LYS A 1 353 ? 21.531 54.438 2.41 1 87.62 353 LYS A O 1
ATOM 2801 N N . ASP A 1 354 ? 20.531 54.75 4.43 1 90.62 354 ASP A N 1
ATOM 2802 C CA . ASP A 1 354 ? 21.266 53.688 5.113 1 90.62 354 ASP A CA 1
ATOM 2803 C C . ASP A 1 354 ? 20.328 52.562 5.551 1 90.62 354 ASP A C 1
ATOM 2805 O O . ASP A 1 354 ? 19.578 52.688 6.52 1 90.62 354 ASP A O 1
ATOM 2809 N N . ILE A 1 355 ? 20.484 51.344 4.871 1 94.19 355 ILE A N 1
ATOM 2810 C CA . ILE A 1 355 ? 19.484 50.344 5.137 1 94.19 355 ILE A CA 1
ATOM 2811 C C . ILE A 1 355 ? 20.141 49.094 5.746 1 94.19 355 ILE A C 1
ATOM 2813 O O . ILE A 1 355 ? 19.547 48.438 6.59 1 94.19 355 ILE A O 1
ATOM 2817 N N . ALA A 1 356 ? 21.422 48.781 5.234 1 96.94 356 ALA A N 1
ATOM 2818 C CA . ALA A 1 356 ? 22 47.5 5.688 1 96.94 356 ALA A CA 1
ATOM 2819 C C . ALA A 1 356 ? 23.531 47.531 5.539 1 96.94 356 ALA A C 1
ATOM 2821 O O . ALA A 1 356 ? 24.062 48.312 4.746 1 96.94 356 ALA A O 1
ATOM 2822 N N . HIS A 1 357 ? 24.203 46.781 6.258 1 95.81 357 HIS A N 1
ATOM 2823 C CA . HIS A 1 357 ? 25.641 46.594 6.164 1 95.81 357 HIS A CA 1
ATOM 2824 C C . HIS A 1 357 ? 26 45.125 6.07 1 95.81 357 HIS A C 1
ATOM 2826 O O . HIS A 1 357 ? 25.203 44.25 6.434 1 95.81 357 HIS A O 1
ATOM 2832 N N . ILE A 1 358 ? 27.203 44.844 5.551 1 97.5 358 ILE A N 1
ATOM 2833 C CA . ILE A 1 358 ? 27.609 43.469 5.262 1 97.5 358 ILE A CA 1
ATOM 2834 C C . ILE A 1 358 ? 28.969 43.188 5.887 1 97.5 358 ILE A C 1
ATOM 2836 O O . ILE A 1 358 ? 29.938 43.906 5.617 1 97.5 358 ILE A O 1
ATOM 2840 N N . GLY A 1 359 ? 28.969 42.188 6.742 1 95.44 359 GLY A N 1
ATOM 2841 C CA . GLY A 1 359 ? 30.219 41.656 7.23 1 95.44 359 GLY A CA 1
ATOM 2842 C C . GLY A 1 359 ? 30.594 40.312 6.613 1 95.44 359 GLY A C 1
ATOM 2843 O O . GLY A 1 359 ? 29.812 39.344 6.684 1 95.44 359 GLY A O 1
ATOM 2844 N N . VAL A 1 360 ? 31.828 40.219 6.012 1 95.12 360 VAL A N 1
ATOM 2845 C CA . VAL A 1 360 ? 32.25 39 5.344 1 95.12 360 VAL A CA 1
ATOM 2846 C C . VAL A 1 360 ? 33.438 38.406 6.082 1 95.12 360 VAL A C 1
ATOM 2848 O O . VAL A 1 360 ? 34.375 39.094 6.434 1 95.12 360 VAL A O 1
ATOM 2851 N N . ALA A 1 361 ? 33.281 37.094 6.352 1 90.19 361 ALA A N 1
ATOM 2852 C CA . ALA A 1 361 ? 34.375 36.375 6.969 1 90.19 361 ALA A CA 1
ATOM 2853 C C . ALA A 1 361 ? 34.656 35.062 6.207 1 90.19 361 ALA A C 1
ATOM 2855 O O . ALA A 1 361 ? 33.75 34.406 5.738 1 90.19 361 ALA A O 1
ATOM 2856 N N . ALA A 1 362 ? 35.938 34.812 6.059 1 86.44 362 ALA A N 1
ATOM 2857 C CA . ALA A 1 362 ? 36.344 33.562 5.426 1 86.44 362 ALA A CA 1
ATOM 2858 C C . ALA A 1 362 ? 36.344 32.406 6.43 1 86.44 362 ALA A C 1
ATOM 2860 O O . ALA A 1 362 ? 36.75 32.594 7.586 1 86.44 362 ALA A O 1
ATOM 2861 N N . PHE A 1 363 ? 35.844 31.391 5.859 1 77.75 363 PHE A N 1
ATOM 2862 C CA . PHE A 1 363 ? 35.844 30.203 6.691 1 77.75 363 PHE A CA 1
ATOM 2863 C C . PHE A 1 363 ? 37.25 29.562 6.711 1 77.75 363 PHE A C 1
ATOM 2865 O O . PHE A 1 363 ? 37.844 29.375 5.66 1 77.75 363 PHE A O 1
ATOM 2872 N N . ASP A 1 364 ? 37.719 29.516 7.895 1 64.81 364 ASP A N 1
ATOM 2873 C CA . ASP A 1 364 ? 38.969 28.797 8.07 1 64.81 364 ASP A CA 1
ATOM 2874 C C . ASP A 1 364 ? 38.75 27.406 8.648 1 64.81 364 ASP A C 1
ATOM 2876 O O . ASP A 1 364 ? 38.438 27.266 9.836 1 64.81 364 ASP A O 1
ATOM 2880 N N . PRO A 1 365 ? 38.812 26.453 7.746 1 60.81 365 PRO A N 1
ATOM 2881 C CA . PRO A 1 365 ? 38.562 25.094 8.25 1 60.81 365 PRO A CA 1
ATOM 2882 C C . PRO A 1 365 ? 39.562 24.672 9.344 1 60.81 365 PRO A C 1
ATOM 2884 O O . PRO A 1 365 ? 39.281 23.734 10.086 1 60.81 365 PRO A O 1
ATOM 2887 N N . PHE A 1 366 ? 40.719 25.422 9.43 1 58.22 366 PHE A N 1
ATOM 2888 C CA . PHE A 1 366 ? 41.812 24.969 10.281 1 58.22 366 PHE A CA 1
ATOM 2889 C C . PHE A 1 366 ? 41.781 25.703 11.617 1 58.22 366 PHE A C 1
ATOM 2891 O O . PHE A 1 366 ? 42.594 25.406 12.508 1 58.22 366 PHE A O 1
ATOM 2898 N N . SER A 1 367 ? 40.875 26.547 11.742 1 54.09 367 SER A N 1
ATOM 2899 C CA . SER A 1 367 ? 40.875 27.25 13.016 1 54.09 367 SER A CA 1
ATOM 2900 C C . SER A 1 367 ? 39.875 26.625 13.984 1 54.09 367 SER A C 1
ATOM 2902 O O . SER A 1 367 ? 38.688 26.484 13.664 1 54.09 367 SER A O 1
ATOM 2904 N N . PRO A 1 368 ? 40.406 25.812 15 1 49.28 368 PRO A N 1
ATOM 2905 C CA . PRO A 1 368 ? 39.562 25.125 15.977 1 49.28 368 PRO A CA 1
ATOM 2906 C C . PRO A 1 368 ? 38.406 26.016 16.484 1 49.28 368 PRO A C 1
ATOM 2908 O O . PRO A 1 368 ? 37.344 25.5 16.828 1 49.28 368 PRO A O 1
ATOM 2911 N N . LYS A 1 369 ? 38.688 27.266 16.891 1 50.03 369 LYS A N 1
ATOM 2912 C CA . LYS A 1 369 ? 37.812 28.188 17.594 1 50.03 369 LYS A CA 1
ATOM 2913 C C . LYS A 1 369 ? 37 29.031 16.609 1 50.03 369 LYS A C 1
ATOM 2915 O O . LYS A 1 369 ? 36.438 30.047 17 1 50.03 369 LYS A O 1
ATOM 2920 N N . ASN A 1 370 ? 36.906 28.75 15.445 1 54.41 370 ASN A N 1
ATOM 2921 C CA . ASN A 1 370 ? 36.469 29.734 14.461 1 54.41 370 ASN A CA 1
ATOM 2922 C C . ASN A 1 370 ? 34.938 29.844 14.414 1 54.41 370 ASN A C 1
ATOM 2924 O O . ASN A 1 370 ? 34.281 28.984 13.867 1 54.41 370 ASN A O 1
ATOM 2928 N N . ASN A 1 371 ? 34.5 30.531 15.367 1 67.5 371 ASN A N 1
ATOM 2929 C CA . ASN A 1 371 ? 33.156 31.031 15.281 1 67.5 371 ASN A CA 1
ATOM 2930 C C . ASN A 1 371 ? 32.969 31.984 14.109 1 67.5 371 ASN A C 1
ATOM 2932 O O . ASN A 1 371 ? 33.156 33.188 14.258 1 67.5 371 ASN A O 1
ATOM 2936 N N . ILE A 1 372 ? 32.875 31.453 13 1 79.88 372 ILE A N 1
ATOM 2937 C CA . ILE A 1 372 ? 32.781 32.188 11.75 1 79.88 372 ILE A CA 1
ATOM 2938 C C . ILE A 1 372 ? 31.656 33.219 11.836 1 79.88 372 ILE A C 1
ATOM 2940 O O . ILE A 1 372 ? 31.75 34.312 11.258 1 79.88 372 ILE A O 1
ATOM 2944 N N . LEU A 1 373 ? 30.734 32.875 12.625 1 86.12 373 LEU A N 1
ATOM 2945 C CA . LEU A 1 373 ? 29.625 33.812 12.773 1 86.12 373 LEU A CA 1
ATOM 2946 C C . LEU A 1 373 ? 30.047 35.031 13.594 1 86.12 373 LEU A C 1
ATOM 2948 O O . LEU A 1 373 ? 29.625 36.156 13.305 1 86.12 373 LEU A O 1
ATOM 2952 N N . LEU A 1 374 ? 30.812 34.781 14.57 1 81.25 374 LEU A N 1
ATOM 2953 C CA . LEU A 1 374 ? 31.344 35.875 15.367 1 81.25 374 LEU A CA 1
ATOM 2954 C C . LEU A 1 374 ? 32.25 36.781 14.523 1 81.25 374 LEU A C 1
ATOM 2956 O O . LEU A 1 374 ? 32.188 38 14.609 1 81.25 374 LEU A O 1
ATOM 2960 N N . ALA A 1 375 ? 33.062 36.094 13.75 1 82.31 375 ALA A N 1
ATOM 2961 C CA . ALA A 1 375 ? 33.969 36.844 12.859 1 82.31 375 ALA A CA 1
ATOM 2962 C C . ALA A 1 375 ? 33.156 37.688 11.859 1 82.31 375 ALA A C 1
ATOM 2964 O O . ALA A 1 375 ? 33.5 38.844 11.602 1 82.31 375 ALA A O 1
ATOM 2965 N N . ALA A 1 376 ? 32.219 37.094 11.312 1 90.75 376 ALA A N 1
ATOM 2966 C CA . ALA A 1 376 ? 31.359 37.781 10.352 1 90.75 376 ALA A CA 1
ATOM 2967 C C . ALA A 1 376 ? 30.625 38.969 11.008 1 90.75 376 ALA A C 1
ATOM 2969 O O . ALA A 1 376 ? 30.438 40 10.398 1 90.75 376 ALA A O 1
ATOM 2970 N N . ASN A 1 377 ? 30.172 38.781 12.242 1 89.56 377 ASN A N 1
ATOM 2971 C CA . ASN A 1 377 ? 29.516 39.844 12.984 1 89.56 377 ASN A CA 1
ATOM 2972 C C . ASN A 1 377 ? 30.453 41 13.281 1 89.56 377 ASN A C 1
ATOM 2974 O O . ASN A 1 377 ? 30.062 42.156 13.227 1 89.56 377 ASN A O 1
ATOM 2978 N N . GLU A 1 378 ? 31.672 40.625 13.609 1 85.62 378 GLU A N 1
ATOM 2979 C CA . GLU A 1 378 ? 32.656 41.656 13.82 1 85.62 378 GLU A CA 1
ATOM 2980 C C . GLU A 1 378 ? 32.938 42.438 12.539 1 85.62 378 GLU A C 1
ATOM 2982 O O . GLU A 1 378 ? 33.094 43.656 12.578 1 85.62 378 GLU A O 1
ATOM 2987 N N . ALA A 1 379 ? 33.031 41.75 11.516 1 90.5 379 ALA A N 1
ATOM 2988 C CA . ALA A 1 379 ? 33.188 42.406 10.219 1 90.5 379 ALA A CA 1
ATOM 2989 C C . ALA A 1 379 ? 32 43.312 9.914 1 90.5 379 ALA A C 1
ATOM 2991 O O . ALA A 1 379 ? 32.188 44.406 9.344 1 90.5 379 ALA A O 1
ATOM 2992 N N . TYR A 1 380 ? 30.875 42.906 10.234 1 93.25 380 TYR A N 1
ATOM 2993 C CA . TYR A 1 380 ? 29.672 43.719 10.07 1 93.25 380 TYR A CA 1
ATOM 2994 C C . TYR A 1 380 ? 29.781 45.031 10.844 1 93.25 380 TYR A C 1
ATOM 2996 O O . TYR A 1 380 ? 29.453 46.094 10.328 1 93.25 380 TYR A O 1
ATOM 3004 N N . GLU A 1 381 ? 30.219 44.938 12.078 1 88.94 381 GLU A N 1
ATOM 3005 C CA . GLU A 1 381 ? 30.391 46.125 12.906 1 88.94 381 GLU A CA 1
ATOM 3006 C C . GLU A 1 381 ? 31.375 47.094 12.281 1 88.94 381 GLU A C 1
ATOM 3008 O O . GLU A 1 381 ? 31.188 48.312 12.336 1 88.94 381 GLU A O 1
ATOM 3013 N N . GLN A 1 382 ? 32.375 46.531 11.672 1 86.81 382 GLN A N 1
ATOM 3014 C CA . GLN A 1 382 ? 33.344 47.375 10.992 1 86.81 382 GLN A CA 1
ATOM 3015 C C . GLN A 1 382 ? 32.75 48.062 9.773 1 86.81 382 GLN A C 1
ATOM 3017 O O . GLN A 1 382 ? 33.031 49.219 9.477 1 86.81 382 GLN A O 1
ATOM 3022 N N . ALA A 1 383 ? 31.891 47.375 9.125 1 92.62 383 ALA A N 1
ATOM 3023 C CA . ALA A 1 383 ? 31.234 47.938 7.945 1 92.62 383 ALA A CA 1
ATOM 3024 C C . ALA A 1 383 ? 30.359 49.125 8.305 1 92.62 383 ALA A C 1
ATOM 3026 O O . ALA A 1 383 ? 30.25 50.094 7.531 1 92.62 383 ALA A O 1
ATOM 3027 N N . GLN A 1 384 ? 29.719 49.031 9.453 1 88.25 384 GLN A N 1
ATOM 3028 C CA . GLN A 1 384 ? 28.859 50.125 9.914 1 88.25 384 GLN A CA 1
ATOM 3029 C C . GLN A 1 384 ? 29.641 51.406 10.086 1 88.25 384 GLN A C 1
ATOM 3031 O O . GLN A 1 384 ? 29.078 52.5 9.953 1 88.25 384 GLN A O 1
ATOM 3036 N N . LEU A 1 385 ? 30.953 51.281 10.297 1 82.69 385 LEU A N 1
ATOM 3037 C CA . LEU A 1 385 ? 31.797 52.438 10.555 1 82.69 385 LEU A CA 1
ATOM 3038 C C . LEU A 1 385 ? 32.312 53.031 9.25 1 82.69 385 LEU A C 1
ATOM 3040 O O . LEU A 1 385 ? 32.812 54.156 9.227 1 82.69 385 LEU A O 1
ATOM 3044 N N . ILE A 1 386 ? 32.219 52.344 8.188 1 85.56 386 ILE A N 1
ATOM 3045 C CA . ILE A 1 386 ? 32.781 52.781 6.906 1 85.56 386 ILE A CA 1
ATOM 3046 C C . ILE A 1 386 ? 31.828 53.75 6.227 1 85.56 386 ILE A C 1
ATOM 3048 O O . ILE A 1 386 ? 32.25 54.812 5.75 1 85.56 386 ILE A O 1
ATOM 3052 N N . GLY A 1 387 ? 30.484 53.312 6.102 1 82.94 387 GLY A N 1
ATOM 3053 C CA . GLY A 1 387 ? 29.5 54.156 5.453 1 82.94 387 GLY A CA 1
ATOM 3054 C C . GLY A 1 387 ? 28.172 53.469 5.234 1 82.94 387 GLY A C 1
ATOM 3055 O O . GLY A 1 387 ? 27.984 52.344 5.648 1 82.94 387 GLY A O 1
ATOM 3056 N N . ALA A 1 388 ? 27.359 54.219 4.609 1 89.69 388 ALA A N 1
ATOM 3057 C CA . ALA A 1 388 ? 26.016 53.719 4.348 1 89.69 388 ALA A CA 1
ATOM 3058 C C . ALA A 1 388 ? 26.062 52.531 3.389 1 89.69 388 ALA A C 1
ATOM 3060 O O . ALA A 1 388 ? 26.703 52.594 2.338 1 89.69 388 ALA A O 1
ATOM 3061 N N . ASN A 1 389 ? 25.438 51.469 3.844 1 95.56 389 ASN A N 1
ATOM 3062 C CA . ASN A 1 389 ? 25.297 50.25 3.025 1 95.56 389 ASN A CA 1
ATOM 3063 C C . ASN A 1 389 ? 26.656 49.688 2.646 1 95.56 389 ASN A C 1
ATOM 3065 O O . ASN A 1 389 ? 26.828 49.156 1.537 1 95.56 389 ASN A O 1
ATOM 3069 N N . SER A 1 390 ? 27.625 49.781 3.496 1 92.56 390 SER A N 1
ATOM 3070 C CA . SER A 1 390 ? 28.984 49.375 3.195 1 92.56 390 SER A CA 1
ATOM 3071 C C . SER A 1 390 ? 29.219 47.906 3.602 1 92.56 390 SER A C 1
ATOM 3073 O O . SER A 1 390 ? 28.344 47.281 4.219 1 92.56 390 SER A O 1
ATOM 3075 N N . TYR A 1 391 ? 30.375 47.406 3.143 1 96.5 391 TYR A N 1
ATOM 3076 C CA . TYR A 1 391 ? 30.797 46.062 3.506 1 96.5 391 TYR A CA 1
ATOM 3077 C C . TYR A 1 391 ? 32.219 46.062 4.016 1 96.5 391 TYR A C 1
ATOM 3079 O O . TYR A 1 391 ? 32.969 47 3.789 1 96.5 391 TYR A O 1
ATOM 3087 N N . TYR A 1 392 ? 32.531 45.031 4.801 1 92.25 392 TYR A N 1
ATOM 3088 C CA . TYR A 1 392 ? 33.906 44.812 5.281 1 92.25 392 TYR A CA 1
ATOM 3089 C C . TYR A 1 392 ? 34.281 43.344 5.191 1 92.25 392 TYR A C 1
ATOM 3091 O O . TYR A 1 392 ? 33.531 42.469 5.641 1 92.25 392 TYR A O 1
ATOM 3099 N N . LEU A 1 393 ? 35.375 43.062 4.492 1 92.69 393 LEU A N 1
ATOM 3100 C CA . LEU A 1 393 ? 35.906 41.719 4.387 1 92.69 393 LEU A CA 1
ATOM 3101 C C . LEU A 1 393 ? 37.031 41.5 5.375 1 92.69 393 LEU A C 1
ATOM 3103 O O . LEU A 1 393 ? 38.094 42.156 5.289 1 92.69 393 LEU A O 1
ATOM 3107 N N . ARG A 1 394 ? 36.719 40.688 6.25 1 83.31 394 ARG A N 1
ATOM 3108 C CA . ARG A 1 394 ? 37.781 40.344 7.199 1 83.31 394 ARG A CA 1
ATOM 3109 C C . ARG A 1 394 ? 38.812 39.406 6.566 1 83.31 394 ARG A C 1
ATOM 3111 O O . ARG A 1 394 ? 38.469 38.344 6.098 1 83.31 394 ARG A O 1
ATOM 3118 N N . LYS A 1 395 ? 40.156 39.844 6.27 1 65.62 395 LYS A N 1
ATOM 3119 C CA . LYS A 1 395 ? 41.219 39.031 5.707 1 65.62 395 LYS A CA 1
ATOM 3120 C C . LYS A 1 395 ? 41.719 38 6.719 1 65.62 395 LYS A C 1
ATOM 3122 O O . LYS A 1 395 ? 41.875 38.312 7.902 1 65.62 395 LYS A O 1
ATOM 3127 N N . GLY A 1 396 ? 41.594 36.719 6.43 1 58.59 396 GLY A N 1
ATOM 3128 C CA . GLY A 1 396 ? 42.062 35.656 7.297 1 58.59 396 GLY A CA 1
ATOM 3129 C C . GLY A 1 396 ? 43.531 35.719 7.594 1 58.59 396 GLY A C 1
ATOM 3130 O O . GLY A 1 396 ? 44.312 36.312 6.836 1 58.59 396 GLY A O 1
ATOM 3131 N N . LYS A 1 397 ? 44.125 35.406 8.695 1 52.88 397 LYS A N 1
ATOM 3132 C CA . LYS A 1 397 ? 45.562 35.312 8.992 1 52.88 397 LYS A CA 1
ATOM 3133 C C . LYS A 1 397 ? 46.25 34.375 8.016 1 52.88 397 LYS A C 1
ATOM 3135 O O . LYS A 1 397 ? 45.656 33.438 7.512 1 52.88 397 LYS A O 1
ATOM 3140 N N . ASP A 1 398 ? 47.656 34.719 7.391 1 49.25 398 ASP A N 1
ATOM 3141 C CA . ASP A 1 398 ? 48.562 34 6.484 1 49.25 398 ASP A CA 1
ATOM 3142 C C . ASP A 1 398 ? 48.594 32.5 6.77 1 49.25 398 ASP A C 1
ATOM 3144 O O . ASP A 1 398 ? 49 32.094 7.844 1 49.25 398 ASP A O 1
ATOM 3148 N N . ARG A 1 399 ? 48.094 31.531 6.082 1 51.16 399 ARG A N 1
ATOM 3149 C CA . ARG A 1 399 ? 47.562 30.156 6.047 1 51.16 399 ARG A CA 1
ATOM 3150 C C . ARG A 1 399 ? 48.688 29.172 5.73 1 51.16 399 ARG A C 1
ATOM 3152 O O . ARG A 1 399 ? 48.531 27.953 5.914 1 51.16 399 ARG A O 1
ATOM 3159 N N . ALA A 1 400 ? 49.688 29.562 5.043 1 50.06 400 ALA A N 1
ATOM 3160 C CA . ALA A 1 400 ? 50.594 28.688 4.328 1 50.06 400 ALA A CA 1
ATOM 3161 C C . ALA A 1 400 ? 51.469 27.859 5.301 1 50.06 400 ALA A C 1
ATOM 3163 O O . ALA A 1 400 ? 51.688 26.672 5.082 1 50.06 400 ALA A O 1
ATOM 3164 N N . LYS A 1 401 ? 52 28.484 6.219 1 49.78 401 LYS A N 1
ATOM 3165 C CA . LYS A 1 401 ? 52.938 27.797 7.094 1 49.78 401 LYS A CA 1
ATOM 3166 C C . LYS A 1 401 ? 52.25 26.703 7.918 1 49.78 401 LYS A C 1
ATOM 3168 O O . LYS A 1 401 ? 52.781 25.609 8.094 1 49.78 401 LYS A O 1
ATOM 3173 N N . ASP A 1 402 ? 50.906 26.859 8.156 1 60.25 402 ASP A N 1
ATOM 3174 C CA . ASP A 1 402 ? 50.125 26 9.039 1 60.25 402 ASP A CA 1
ATOM 3175 C C . ASP A 1 402 ? 49.594 24.781 8.297 1 60.25 402 ASP A C 1
ATOM 3177 O O . ASP A 1 402 ? 49.562 23.672 8.828 1 60.25 402 ASP A O 1
ATOM 3181 N N . MET A 1 403 ? 49.656 24.875 6.969 1 67.44 403 MET A N 1
ATOM 3182 C CA . MET A 1 403 ? 49.125 23.781 6.176 1 67.44 403 MET A CA 1
ATOM 3183 C C . MET A 1 403 ? 50.156 22.688 5.969 1 67.44 403 MET A C 1
ATOM 3185 O O . MET A 1 403 ? 49.844 21.5 5.961 1 67.44 403 MET A O 1
ATOM 3189 N N . ALA A 1 404 ? 51.344 23.109 5.746 1 69.25 404 ALA A N 1
ATOM 3190 C CA . ALA A 1 404 ? 52.406 22.125 5.555 1 69.25 404 ALA A CA 1
ATOM 3191 C C . ALA A 1 404 ? 52.625 21.281 6.812 1 69.25 404 ALA A C 1
ATOM 3193 O O . ALA A 1 404 ? 52.844 20.078 6.727 1 69.25 404 ALA A O 1
ATOM 3194 N N . GLU A 1 405 ? 52.531 21.953 7.875 1 72.38 405 GLU A N 1
ATOM 3195 C CA . GLU A 1 405 ? 52.688 21.234 9.133 1 72.38 405 GLU A CA 1
ATOM 3196 C C . GLU A 1 405 ? 51.531 20.234 9.352 1 72.38 405 GLU A C 1
ATOM 3198 O O . GLU A 1 405 ? 51.75 19.125 9.82 1 72.38 405 GLU A O 1
ATOM 3203 N N . TRP A 1 406 ? 50.469 20.625 8.914 1 73.62 406 TRP A N 1
ATOM 3204 C CA . TRP A 1 406 ? 49.281 19.781 9.047 1 73.62 406 TRP A CA 1
ATOM 3205 C C . TRP A 1 406 ? 49.375 18.578 8.117 1 73.62 406 TRP A C 1
ATOM 3207 O O . TRP A 1 406 ? 49.031 17.469 8.5 1 73.62 406 TRP A O 1
ATOM 3217 N N . LYS A 1 407 ? 49.719 18.859 6.969 1 78.81 407 LYS A N 1
ATOM 3218 C CA . LYS A 1 407 ? 49.875 17.766 5.996 1 78.81 407 LYS A CA 1
ATOM 3219 C C . LYS A 1 407 ? 50.812 16.688 6.504 1 78.81 407 LYS A C 1
ATOM 3221 O O . LYS A 1 407 ? 50.5 15.5 6.441 1 78.81 407 LYS A O 1
ATOM 3226 N N . GLU A 1 408 ? 51.906 17.156 6.961 1 81.31 408 GLU A N 1
ATOM 3227 C CA . GLU A 1 408 ? 52.875 16.203 7.461 1 81.31 408 GLU A CA 1
ATOM 3228 C C . GLU A 1 408 ? 52.344 15.406 8.641 1 81.31 408 GLU A C 1
ATOM 3230 O O . GLU A 1 408 ? 52.562 14.195 8.734 1 81.31 408 GLU A O 1
ATOM 3235 N N . LEU A 1 409 ? 51.75 16.094 9.43 1 81.44 409 LEU A N 1
ATOM 3236 C CA . LEU A 1 409 ? 51.188 15.445 10.617 1 81.44 409 LEU A CA 1
ATOM 3237 C C . LEU A 1 409 ? 50.156 14.398 10.242 1 81.44 409 LEU A C 1
ATOM 3239 O O . LEU A 1 409 ? 50.188 13.273 10.75 1 81.44 409 LEU A O 1
ATOM 3243 N N . VAL A 1 410 ? 49.281 14.711 9.359 1 83.31 410 VAL A N 1
ATOM 3244 C CA . VAL A 1 410 ? 48.219 13.82 8.953 1 83.31 410 VAL A CA 1
ATOM 3245 C C . VAL A 1 410 ? 48.781 12.602 8.227 1 83.31 410 VAL A C 1
ATOM 3247 O O . VAL A 1 410 ? 48.344 11.477 8.445 1 83.31 410 VAL A O 1
ATOM 3250 N N . PHE A 1 411 ? 49.75 12.812 7.414 1 87 411 PHE A N 1
ATOM 3251 C CA . PHE A 1 411 ? 50.406 11.719 6.688 1 87 411 PHE A CA 1
ATOM 3252 C C . PHE A 1 411 ? 51.062 10.75 7.656 1 87 411 PHE A C 1
ATOM 3254 O O . PHE A 1 411 ? 50.938 9.531 7.516 1 87 411 PHE A O 1
ATOM 3261 N N . ASP A 1 412 ? 51.719 11.344 8.594 1 87.19 412 ASP A N 1
ATOM 3262 C CA . ASP A 1 412 ? 52.406 10.523 9.578 1 87.19 412 ASP A CA 1
ATOM 3263 C C . ASP A 1 412 ? 51.406 9.664 10.367 1 87.19 412 ASP A C 1
ATOM 3265 O O . ASP A 1 412 ? 51.656 8.469 10.578 1 87.19 412 ASP A O 1
ATOM 3269 N N . ILE A 1 413 ? 50.375 10.258 10.742 1 87.94 413 ILE A N 1
ATOM 3270 C CA . ILE A 1 413 ? 49.406 9.578 11.57 1 87.94 413 ILE A CA 1
ATOM 3271 C C . ILE A 1 413 ? 48.719 8.469 10.766 1 87.94 413 ILE A C 1
ATOM 3273 O O . ILE A 1 413 ? 48.594 7.336 11.242 1 87.94 413 ILE A O 1
ATOM 3277 N N . VAL A 1 414 ? 48.375 8.68 9.523 1 89.25 414 VAL A N 1
ATOM 3278 C CA . VAL A 1 414 ? 47.594 7.734 8.703 1 89.25 414 VAL A CA 1
ATOM 3279 C C . VAL A 1 414 ? 48.531 6.609 8.234 1 89.25 414 VAL A C 1
ATOM 3281 O O . VAL A 1 414 ? 48.125 5.438 8.25 1 89.25 414 VAL A O 1
ATOM 3284 N N . ASP A 1 415 ? 49.688 7.016 7.855 1 89.5 415 ASP A N 1
ATOM 3285 C CA . ASP A 1 415 ? 50.625 6.031 7.309 1 89.5 415 ASP A CA 1
ATOM 3286 C C . ASP A 1 415 ? 51.125 5.074 8.391 1 89.5 415 ASP A C 1
ATOM 3288 O O . ASP A 1 415 ? 51.375 3.902 8.117 1 89.5 415 ASP A O 1
ATOM 3292 N N . ASN A 1 416 ? 51.188 5.574 9.523 1 88.56 416 ASN A N 1
ATOM 3293 C CA . ASN A 1 416 ? 51.688 4.738 10.609 1 88.56 416 ASN A CA 1
ATOM 3294 C C . ASN A 1 416 ? 50.562 4.184 11.461 1 88.56 416 ASN A C 1
ATOM 3296 O O . ASN A 1 416 ? 50.781 3.559 12.492 1 88.56 416 ASN A O 1
ATOM 3300 N N . ASP A 1 417 ? 49.406 4.465 11.086 1 86.88 417 ASP A N 1
ATOM 3301 C CA . ASP A 1 417 ? 48.219 4.008 11.797 1 86.88 417 ASP A CA 1
ATOM 3302 C C . ASP A 1 417 ? 48.25 4.457 13.258 1 86.88 417 ASP A C 1
ATOM 3304 O O . ASP A 1 417 ? 47.938 3.674 14.156 1 86.88 417 ASP A O 1
ATOM 3308 N N . ASP A 1 418 ? 48.656 5.672 13.383 1 86.56 418 ASP A N 1
ATOM 3309 C CA . ASP A 1 418 ? 48.812 6.219 14.727 1 86.56 418 ASP A CA 1
ATOM 3310 C C . ASP A 1 418 ? 47.531 6.977 15.133 1 86.56 418 ASP A C 1
ATOM 3312 O O . ASP A 1 418 ? 47.594 8.164 15.445 1 86.56 418 ASP A O 1
ATOM 3316 N N . PHE A 1 419 ? 46.344 6.469 15.008 1 87.62 419 PHE A N 1
ATOM 3317 C CA . PHE A 1 419 ? 45.094 7.02 15.469 1 87.62 419 PHE A CA 1
ATOM 3318 C C . PHE A 1 419 ? 44.312 5.98 16.25 1 87.62 419 PHE A C 1
ATOM 3320 O O . PHE A 1 419 ? 44.562 4.781 16.141 1 87.62 419 PHE A O 1
ATOM 3327 N N . LYS A 1 420 ? 43.531 6.441 17.109 1 88.06 420 LYS A N 1
ATOM 3328 C CA . LYS A 1 420 ? 42.656 5.574 17.906 1 88.06 420 LYS A CA 1
ATOM 3329 C C . LYS A 1 420 ? 41.188 5.727 17.5 1 88.06 420 LYS A C 1
ATOM 3331 O O . LYS A 1 420 ? 40.812 6.754 16.938 1 88.06 420 LYS A O 1
ATOM 3336 N N . VAL A 1 421 ? 40.469 4.633 17.625 1 90.69 421 VAL A N 1
ATOM 3337 C CA . VAL A 1 421 ? 39.031 4.664 17.359 1 90.69 421 VAL A CA 1
ATOM 3338 C C . VAL A 1 421 ? 38.281 4.531 18.672 1 90.69 421 VAL A C 1
ATOM 3340 O O . VAL A 1 421 ? 38.531 3.623 19.469 1 90.69 421 VAL A O 1
ATOM 3343 N N . SER A 1 422 ? 37.469 5.547 18.891 1 89.56 422 SER A N 1
ATOM 3344 C CA . SER A 1 422 ? 36.625 5.535 20.078 1 89.56 422 SER A CA 1
ATOM 3345 C C . SER A 1 422 ? 35.156 5.234 19.719 1 89.56 422 SER A C 1
ATOM 3347 O O . SER A 1 422 ? 34.719 5.523 18.609 1 89.56 422 SER A O 1
ATOM 3349 N N . TYR A 1 423 ? 34.5 4.621 20.641 1 90.38 423 TYR A N 1
ATOM 3350 C CA . TYR A 1 423 ? 33.094 4.199 20.438 1 90.38 423 TYR A CA 1
ATOM 3351 C C . TYR A 1 423 ? 32.188 4.836 21.469 1 90.38 423 TYR A C 1
ATOM 3353 O O . TYR A 1 423 ? 31.453 4.137 22.172 1 90.38 423 TYR A O 1
ATOM 3361 N N . VAL A 1 424 ? 32.125 6.188 21.609 1 77.44 424 VAL A N 1
ATOM 3362 C CA . VAL A 1 424 ? 31.5 6.879 22.734 1 77.44 424 VAL A CA 1
ATOM 3363 C C . VAL A 1 424 ? 30.047 7.219 22.391 1 77.44 424 VAL A C 1
ATOM 3365 O O . VAL A 1 424 ? 29.203 7.32 23.297 1 77.44 424 VAL A O 1
ATOM 3368 N N . SER A 1 425 ? 29.672 7.375 21.203 1 84.38 425 SER A N 1
ATOM 3369 C CA . SER A 1 425 ? 28.297 7.707 20.875 1 84.38 425 SER A CA 1
ATOM 3370 C C . SER A 1 425 ? 27.453 6.453 20.672 1 84.38 425 SER A C 1
ATOM 3372 O O . SER A 1 425 ? 27.75 5.637 19.797 1 84.38 425 SER A O 1
ATOM 3374 N N . THR A 1 426 ? 26.453 6.348 21.609 1 92.75 426 THR A N 1
ATOM 3375 C CA . THR A 1 426 ? 25.641 5.141 21.609 1 92.75 426 THR A CA 1
ATOM 3376 C C . THR A 1 426 ? 24.188 5.473 21.281 1 92.75 426 THR A C 1
ATOM 3378 O O . THR A 1 426 ? 23.609 6.414 21.844 1 92.75 426 THR A O 1
ATOM 3381 N N . THR A 1 427 ? 23.672 4.762 20.344 1 95.88 427 THR A N 1
ATOM 3382 C CA . THR A 1 427 ? 22.25 4.801 20.062 1 95.88 427 THR A CA 1
ATOM 3383 C C . THR A 1 427 ? 21.516 3.652 20.75 1 95.88 427 THR A C 1
ATOM 3385 O O . THR A 1 427 ? 21.844 2.482 20.531 1 95.88 427 THR A O 1
ATOM 3388 N N . GLU A 1 428 ? 20.609 4.031 21.578 1 96 428 GLU A N 1
ATOM 3389 C CA . GLU A 1 428 ? 19.875 3.027 22.328 1 96 428 GLU A CA 1
ATOM 3390 C C . GLU A 1 428 ? 18.5 2.777 21.703 1 96 428 GLU A C 1
ATOM 3392 O O . GLU A 1 428 ? 17.875 3.693 21.172 1 96 428 GLU A O 1
ATOM 3397 N N . ASN A 1 429 ? 18.109 1.527 21.766 1 96.06 429 ASN A N 1
ATOM 3398 C CA . ASN A 1 429 ? 16.734 1.182 21.391 1 96.06 429 ASN A CA 1
ATOM 3399 C C . ASN A 1 429 ? 15.727 1.768 22.359 1 96.06 429 ASN A C 1
ATOM 3401 O O . ASN A 1 429 ? 15.797 1.521 23.562 1 96.06 429 ASN A O 1
ATOM 3405 N N . LEU A 1 430 ? 14.781 2.473 21.891 1 94.62 430 LEU A N 1
ATOM 3406 C CA . LEU A 1 430 ? 13.875 3.219 22.766 1 94.62 430 LEU A CA 1
ATOM 3407 C C . LEU A 1 430 ? 12.844 2.293 23.391 1 94.62 430 LEU A C 1
ATOM 3409 O O . LEU A 1 430 ? 12.258 2.623 24.438 1 94.62 430 LEU A O 1
ATOM 3413 N N . GLN A 1 431 ? 12.633 1.183 22.859 1 91.25 431 GLN A N 1
ATOM 3414 C CA . GLN A 1 431 ? 11.648 0.239 23.391 1 91.25 431 GLN A CA 1
ATOM 3415 C C . GLN A 1 431 ? 12.297 -0.74 24.359 1 91.25 431 GLN A C 1
ATOM 3417 O O . GLN A 1 431 ? 11.758 -1.003 25.438 1 91.25 431 GLN A O 1
ATOM 3422 N N . THR A 1 432 ? 13.523 -1.285 24.047 1 92.31 432 THR A N 1
ATOM 3423 C CA . THR A 1 432 ? 14.148 -2.342 24.828 1 92.31 432 THR A CA 1
ATOM 3424 C C . THR A 1 432 ? 15.273 -1.776 25.703 1 92.31 432 THR A C 1
ATOM 3426 O O . THR A 1 432 ? 15.766 -2.451 26.609 1 92.31 432 THR A O 1
ATOM 3429 N N . ALA A 1 433 ? 15.758 -0.602 25.453 1 89.62 433 ALA A N 1
ATOM 3430 C CA . ALA A 1 433 ? 16.812 0.07 26.203 1 89.62 433 ALA A CA 1
ATOM 3431 C C . ALA A 1 433 ? 18.156 -0.617 26 1 89.62 433 ALA A C 1
ATOM 3433 O O . ALA A 1 433 ? 19.109 -0.359 26.734 1 89.62 433 ALA A O 1
ATOM 3434 N N . ASP A 1 434 ? 18.203 -1.457 24.969 1 93 434 ASP A N 1
ATOM 3435 C CA . ASP A 1 434 ? 19.469 -2.092 24.609 1 93 434 ASP A CA 1
ATOM 3436 C C . ASP A 1 434 ? 20.266 -1.215 23.656 1 93 434 ASP A C 1
ATOM 3438 O O . ASP A 1 434 ? 19.703 -0.347 22.984 1 93 434 ASP A O 1
ATOM 3442 N N . VAL A 1 435 ? 21.562 -1.499 23.672 1 95.19 435 VAL A N 1
ATOM 3443 C CA . VAL A 1 435 ? 22.422 -0.775 22.75 1 95.19 435 VAL A CA 1
ATOM 3444 C C . VAL A 1 435 ? 22.188 -1.293 21.328 1 95.19 435 VAL A C 1
ATOM 3446 O O . VAL A 1 435 ? 22.438 -2.467 21.047 1 95.19 435 VAL A O 1
ATOM 3449 N N . LEU A 1 436 ? 21.703 -0.448 20.531 1 95.5 436 LEU A N 1
ATOM 3450 C CA . LEU A 1 436 ? 21.422 -0.8 19.141 1 95.5 436 LEU A CA 1
ATOM 3451 C C . LEU A 1 436 ? 22.672 -0.634 18.281 1 95.5 436 LEU A C 1
ATOM 3453 O O . LEU A 1 436 ? 22.984 -1.498 17.453 1 95.5 436 LEU A O 1
ATOM 3457 N N . MET A 1 437 ? 23.312 0.51 18.484 1 95.88 437 MET A N 1
ATOM 3458 C CA . MET A 1 437 ? 24.406 0.87 17.594 1 95.88 437 MET A CA 1
ATOM 3459 C C . MET A 1 437 ? 25.375 1.817 18.281 1 95.88 437 MET A C 1
ATOM 3461 O O . MET A 1 437 ? 24.969 2.668 19.078 1 95.88 437 MET A O 1
ATOM 3465 N N . GLN A 1 438 ? 26.672 1.632 18.031 1 96.06 438 GLN A N 1
ATOM 3466 C CA . GLN A 1 438 ? 27.703 2.566 18.469 1 96.06 438 GLN A CA 1
ATOM 3467 C C . GLN A 1 438 ? 28.391 3.221 17.266 1 96.06 438 GLN A C 1
ATOM 3469 O O . GLN A 1 438 ? 28.531 2.6 16.219 1 96.06 438 GLN A O 1
ATOM 3474 N N . ASP A 1 439 ? 28.75 4.453 17.453 1 94.62 439 ASP A N 1
ATOM 3475 C CA . ASP A 1 439 ? 29.469 5.156 16.391 1 94.62 439 ASP A CA 1
ATOM 3476 C C . ASP A 1 439 ? 30.969 5.094 16.594 1 94.62 439 ASP A C 1
ATOM 3478 O O . ASP A 1 439 ? 31.453 5.309 17.703 1 94.62 439 ASP A O 1
ATOM 3482 N N . ALA A 1 440 ? 31.688 4.766 15.547 1 93.62 440 ALA A N 1
ATOM 3483 C CA . ALA A 1 440 ? 33.156 4.777 15.578 1 93.62 440 ALA A CA 1
ATOM 3484 C C . ALA A 1 440 ? 33.688 6.16 15.227 1 93.62 440 ALA A C 1
ATOM 3486 O O . ALA A 1 440 ? 33.375 6.711 14.172 1 93.62 440 ALA A O 1
ATOM 3487 N N . PHE A 1 441 ? 34.5 6.719 16.125 1 86.5 441 PHE A N 1
ATOM 3488 C CA . PHE A 1 441 ? 35.125 8.016 15.898 1 86.5 441 PHE A CA 1
ATOM 3489 C C . PHE A 1 441 ? 36.656 7.887 15.914 1 86.5 441 PHE A C 1
ATOM 3491 O O . PHE A 1 441 ? 37.219 7.258 16.812 1 86.5 441 PHE A O 1
ATOM 3498 N N . SER A 1 442 ? 37.219 8.477 14.906 1 85.19 442 SER A N 1
ATOM 3499 C CA . SER A 1 442 ? 38.688 8.477 14.891 1 85.19 442 SER A CA 1
ATOM 3500 C C . SER A 1 442 ? 39.25 9.602 15.75 1 85.19 442 SER A C 1
ATOM 3502 O O . SER A 1 442 ? 38.75 10.719 15.734 1 85.19 442 SER A O 1
ATOM 3504 N N . GLU A 1 443 ? 40.219 9.211 16.531 1 83.12 443 GLU A N 1
ATOM 3505 C CA . GLU A 1 443 ? 40.938 10.18 17.344 1 83.12 443 GLU A CA 1
ATOM 3506 C C . GLU A 1 443 ? 42.438 10.156 17.047 1 83.12 443 GLU A C 1
ATOM 3508 O O . GLU A 1 443 ? 43.031 9.086 16.906 1 83.12 443 GLU A O 1
ATOM 3513 N N . ALA A 1 444 ? 42.875 11.336 16.734 1 81.75 444 ALA A N 1
ATOM 3514 C CA . ALA A 1 444 ? 44.312 11.453 16.484 1 81.75 444 ALA A CA 1
ATOM 3515 C C . ALA A 1 444 ? 44.938 12.453 17.438 1 81.75 444 ALA A C 1
ATOM 3517 O O . ALA A 1 444 ? 44.312 13.414 17.875 1 81.75 444 ALA A O 1
ATOM 3518 N N . LEU A 1 445 ? 46.062 12.086 17.844 1 78.25 445 LEU A N 1
ATOM 3519 C CA . LEU A 1 445 ? 46.812 12.961 18.734 1 78.25 445 LEU A CA 1
ATOM 3520 C C . LEU A 1 445 ? 47.875 13.727 17.969 1 78.25 445 LEU A C 1
ATOM 3522 O O . LEU A 1 445 ? 48.438 13.211 16.984 1 78.25 445 LEU A O 1
ATOM 3526 N N . ASP A 1 446 ? 48.094 15.023 18.391 1 74.19 446 ASP A N 1
ATOM 3527 C CA . ASP A 1 446 ? 49.188 15.781 17.781 1 74.19 446 ASP A CA 1
ATOM 3528 C C . ASP A 1 446 ? 50.531 15.383 18.359 1 74.19 446 ASP A C 1
ATOM 3530 O O . ASP A 1 446 ? 50.594 14.477 19.203 1 74.19 446 ASP A O 1
ATOM 3534 N N . LYS A 1 447 ? 51.594 16.016 17.859 1 72.62 447 LYS A N 1
ATOM 3535 C CA . LYS A 1 447 ? 52.969 15.703 18.266 1 72.62 447 LYS A CA 1
ATOM 3536 C C . LYS A 1 447 ? 53.156 15.914 19.766 1 72.62 447 LYS A C 1
ATOM 3538 O O . LYS A 1 447 ? 54 15.297 20.391 1 72.62 447 LYS A O 1
ATOM 3543 N N . ASN A 1 448 ? 52.312 16.812 20.312 1 74.5 448 ASN A N 1
ATOM 3544 C CA . ASN A 1 448 ? 52.406 17.125 21.734 1 74.5 448 ASN A CA 1
ATOM 3545 C C . ASN A 1 448 ? 51.531 16.203 22.562 1 74.5 448 ASN A C 1
ATOM 3547 O O . ASN A 1 448 ? 51.5 16.297 23.797 1 74.5 448 ASN A O 1
ATOM 3551 N N . GLY A 1 449 ? 50.812 15.328 21.891 1 72.19 449 GLY A N 1
ATOM 3552 C CA . GLY A 1 449 ? 49.938 14.383 22.578 1 72.19 449 GLY A CA 1
ATOM 3553 C C . GLY A 1 449 ? 48.531 14.898 22.766 1 72.19 449 GLY A C 1
ATOM 3554 O O . GLY A 1 449 ? 47.719 14.273 23.453 1 72.19 449 GLY A O 1
ATOM 3555 N N . ASP A 1 450 ? 48.281 16.031 22.312 1 74.38 450 ASP A N 1
ATOM 3556 C CA . ASP A 1 450 ? 46.938 16.594 22.453 1 74.38 450 ASP A CA 1
ATOM 3557 C C . ASP A 1 450 ? 46 16.094 21.344 1 74.38 450 ASP A C 1
ATOM 3559 O O . ASP A 1 450 ? 46.438 15.844 20.219 1 74.38 450 ASP A O 1
ATOM 3563 N N . VAL A 1 451 ? 44.688 15.953 21.75 1 74.06 451 VAL A N 1
ATOM 3564 C CA . VAL A 1 451 ? 43.719 15.461 20.797 1 74.06 451 VAL A CA 1
ATOM 3565 C C . VAL A 1 451 ? 43.5 16.484 19.688 1 74.06 451 VAL A C 1
ATOM 3567 O O . VAL A 1 451 ? 43.281 17.672 19.953 1 74.06 451 VAL A O 1
ATOM 3570 N N . LEU A 1 452 ? 43.688 16 18.5 1 71.62 452 LEU A N 1
ATOM 3571 C CA . LEU A 1 452 ? 43.469 16.844 17.328 1 71.62 452 LEU A CA 1
ATOM 3572 C C . LEU A 1 452 ? 41.969 17.016 17.031 1 71.62 452 LEU A C 1
ATOM 3574 O O . LEU A 1 452 ? 41.188 16.109 17.281 1 71.62 452 LEU A O 1
ATOM 3578 N N . SER A 1 453 ? 41.656 18.266 16.641 1 67 453 SER A N 1
ATOM 3579 C CA . SER A 1 453 ? 40.281 18.453 16.172 1 67 453 SER A CA 1
ATOM 3580 C C . SER A 1 453 ? 39.938 17.484 15.039 1 67 453 SER A C 1
ATOM 3582 O O . SER A 1 453 ? 40.625 17.484 14.008 1 67 453 SER A O 1
ATOM 3584 N N . ILE A 1 454 ? 38.938 16.609 15.266 1 68.06 454 ILE A N 1
ATOM 3585 C CA . ILE A 1 454 ? 38.594 15.57 14.312 1 68.06 454 ILE A CA 1
ATOM 3586 C C . ILE A 1 454 ? 38.188 16.203 12.984 1 68.06 454 ILE A C 1
ATOM 3588 O O . ILE A 1 454 ? 38.5 15.672 11.914 1 68.06 454 ILE A O 1
ATOM 3592 N N . GLY A 1 455 ? 37.5 17.312 13.062 1 64.44 455 GLY A N 1
ATOM 3593 C CA . GLY A 1 455 ? 37.094 18 11.844 1 64.44 455 GLY A CA 1
ATOM 3594 C C . GLY A 1 455 ? 38.25 18.422 10.977 1 64.44 455 GLY A C 1
ATOM 3595 O O . GLY A 1 455 ? 38.25 18.172 9.766 1 64.44 455 GLY A O 1
ATOM 3596 N N . THR A 1 456 ? 39.219 18.953 11.625 1 64.62 456 THR A N 1
ATOM 3597 C CA . THR A 1 456 ? 40.438 19.391 10.914 1 64.62 456 THR A CA 1
ATOM 3598 C C . THR A 1 456 ? 41.219 18.188 10.383 1 64.62 456 THR A C 1
ATOM 3600 O O . THR A 1 456 ? 41.688 18.203 9.234 1 64.62 456 THR A O 1
ATOM 3603 N N . PHE A 1 457 ? 41.406 17.281 11.219 1 73.81 457 PHE A N 1
ATOM 3604 C CA . PHE A 1 457 ? 42.125 16.078 10.859 1 73.81 457 PHE A CA 1
ATOM 3605 C C . PHE A 1 457 ? 41.531 15.422 9.625 1 73.81 457 PHE A C 1
ATOM 3607 O O . PHE A 1 457 ? 42.25 15.117 8.664 1 73.81 457 PHE A O 1
ATOM 3614 N N . VAL A 1 458 ? 40.25 15.242 9.594 1 74.06 458 VAL A N 1
ATOM 3615 C CA . VAL A 1 458 ? 39.531 14.57 8.508 1 74.06 458 VAL A CA 1
ATOM 3616 C C . VAL A 1 458 ? 39.562 15.438 7.25 1 74.06 458 VAL A C 1
ATOM 3618 O O . VAL A 1 458 ? 39.719 14.93 6.137 1 74.06 458 VAL A O 1
ATOM 3621 N N . SER A 1 459 ? 39.5 16.688 7.445 1 68.56 459 SER A N 1
ATOM 3622 C CA . SER A 1 459 ? 39.5 17.609 6.316 1 68.56 459 SER A CA 1
ATOM 3623 C C . SER A 1 459 ? 40.844 17.562 5.582 1 68.56 459 SER A C 1
ATOM 3625 O O . SER A 1 459 ? 40.875 17.578 4.348 1 68.56 459 SER A O 1
ATOM 3627 N N . ILE A 1 460 ? 41.844 17.516 6.348 1 70.69 460 ILE A N 1
ATOM 3628 C CA . ILE A 1 460 ? 43.156 17.484 5.762 1 70.69 460 ILE A CA 1
ATOM 3629 C C . ILE A 1 460 ? 43.406 16.125 5.09 1 70.69 460 ILE A C 1
ATOM 3631 O O . ILE A 1 460 ? 43.969 16.062 4 1 70.69 460 ILE A O 1
ATOM 3635 N N . ALA A 1 461 ? 43 15.148 5.773 1 77.94 461 ALA A N 1
ATOM 3636 C CA . ALA A 1 461 ? 43.125 13.82 5.184 1 77.94 461 ALA A CA 1
ATOM 3637 C C . ALA A 1 461 ? 42.375 13.742 3.85 1 77.94 461 ALA A C 1
ATOM 3639 O O . ALA A 1 461 ? 42.844 13.086 2.914 1 77.94 461 ALA A O 1
ATOM 3640 N N . GLU A 1 462 ? 41.281 14.375 3.768 1 75.5 462 GLU A N 1
ATOM 3641 C CA . GLU A 1 462 ? 40.469 14.398 2.547 1 75.5 462 GLU A CA 1
ATOM 3642 C C . GLU A 1 462 ? 41.188 15.195 1.448 1 75.5 462 GLU A C 1
ATOM 3644 O O . GLU A 1 462 ? 41.219 14.773 0.293 1 75.5 462 GLU A O 1
ATOM 3649 N N . LYS A 1 463 ? 41.625 16.312 1.874 1 68.25 463 LYS A N 1
ATOM 3650 C CA . LYS A 1 463 ? 42.281 17.219 0.928 1 68.25 463 LYS A CA 1
ATOM 3651 C C . LYS A 1 463 ? 43.469 16.531 0.26 1 68.25 463 LYS A C 1
ATOM 3653 O O . LYS A 1 463 ? 43.719 16.734 -0.932 1 68.25 463 LYS A O 1
ATOM 3658 N N . PHE A 1 464 ? 44.125 15.742 0.977 1 73.38 464 PHE A N 1
ATOM 3659 C CA . PHE A 1 464 ? 45.344 15.164 0.451 1 73.38 464 PHE A CA 1
ATOM 3660 C C . PHE A 1 464 ? 45.156 13.688 0.118 1 73.38 464 PHE A C 1
ATOM 3662 O O . PHE A 1 464 ? 46.125 12.906 0.168 1 73.38 464 PHE A O 1
ATOM 3669 N N . VAL A 1 465 ? 44 13.203 -0.05 1 77.62 465 VAL A N 1
ATOM 3670 C CA . VAL A 1 465 ? 43.594 11.914 -0.587 1 77.62 465 VAL A CA 1
ATOM 3671 C C . VAL A 1 465 ? 44.062 10.789 0.331 1 77.62 465 VAL A C 1
ATOM 3673 O O . VAL A 1 465 ? 44.406 9.703 -0.135 1 77.62 465 VAL A O 1
ATOM 3676 N N . LYS A 1 466 ? 44.344 11.203 1.526 1 86.94 466 LYS A N 1
ATOM 3677 C CA . LYS A 1 466 ? 44.75 10.195 2.51 1 86.94 466 LYS A CA 1
ATOM 3678 C C . LYS A 1 466 ? 43.531 9.648 3.252 1 86.94 466 LYS A C 1
ATOM 3680 O O . LYS A 1 466 ? 43.625 8.719 4.047 1 86.94 466 LYS A O 1
ATOM 3685 N N . ILE A 1 467 ? 42.406 10.148 2.895 1 87.31 467 ILE A N 1
ATOM 3686 C CA . ILE A 1 467 ? 41.188 9.812 3.613 1 87.31 467 ILE A CA 1
ATOM 3687 C C . ILE A 1 467 ? 40.812 8.359 3.34 1 87.31 467 ILE A C 1
ATOM 3689 O O . ILE A 1 467 ? 40.25 7.68 4.211 1 87.31 467 ILE A O 1
ATOM 3693 N N . VAL A 1 468 ? 41.094 7.82 2.178 1 92 468 VAL A N 1
ATOM 3694 C CA . VAL A 1 468 ? 40.75 6.441 1.819 1 92 468 VAL A CA 1
ATOM 3695 C C . VAL A 1 468 ? 41.531 5.477 2.721 1 92 468 VAL A C 1
ATOM 3697 O O . VAL A 1 468 ? 40.969 4.516 3.238 1 92 468 VAL A O 1
ATOM 3700 N N . ASP A 1 469 ? 42.75 5.797 2.902 1 92.38 469 ASP A N 1
ATOM 3701 C CA . ASP A 1 469 ? 43.594 4.965 3.773 1 92.38 469 ASP A CA 1
ATOM 3702 C C . ASP A 1 469 ? 43.094 5.043 5.223 1 92.38 469 ASP A C 1
ATOM 3704 O O . ASP A 1 469 ? 43.125 4.043 5.941 1 92.38 469 ASP A O 1
ATOM 3708 N N . LEU A 1 470 ? 42.812 6.184 5.578 1 90.88 470 LEU A N 1
ATOM 3709 C CA . LEU A 1 470 ? 42.281 6.352 6.93 1 90.88 470 LEU A CA 1
ATOM 3710 C C . LEU A 1 470 ? 41 5.531 7.129 1 90.88 470 LEU A C 1
ATOM 3712 O O . LEU A 1 470 ? 40.875 4.828 8.133 1 90.88 470 LEU A O 1
ATOM 3716 N N . ASP A 1 471 ? 40.125 5.629 6.199 1 93.69 471 ASP A N 1
ATOM 3717 C CA . ASP A 1 471 ? 38.844 4.895 6.289 1 93.69 471 ASP A CA 1
ATOM 3718 C C . ASP A 1 471 ? 39.094 3.387 6.312 1 93.69 471 ASP A C 1
ATOM 3720 O O . ASP A 1 471 ? 38.438 2.656 7.043 1 93.69 471 ASP A O 1
ATOM 3724 N N . LYS A 1 472 ? 40.031 2.912 5.496 1 95 472 LYS A N 1
ATOM 3725 C CA . LYS A 1 472 ? 40.406 1.5 5.531 1 95 472 LYS A CA 1
ATOM 3726 C C . LYS A 1 472 ? 40.875 1.089 6.922 1 95 472 LYS A C 1
ATOM 3728 O O . LYS A 1 472 ? 40.469 0.047 7.438 1 95 472 LYS A O 1
ATOM 3733 N N . GLY A 1 473 ? 41.719 1.953 7.422 1 93.81 473 GLY A N 1
ATOM 3734 C CA . GLY A 1 473 ? 42.219 1.687 8.758 1 93.81 473 GLY A CA 1
ATOM 3735 C C . GLY A 1 473 ? 41.156 1.616 9.812 1 93.81 473 GLY A C 1
ATOM 3736 O O . GLY A 1 473 ? 41.188 0.75 10.688 1 93.81 473 GLY A O 1
ATOM 3737 N N . VAL A 1 474 ? 40.219 2.5 9.758 1 94.12 474 VAL A N 1
ATOM 3738 C CA . VAL A 1 474 ? 39.156 2.551 10.734 1 94.12 474 VAL A CA 1
ATOM 3739 C C . VAL A 1 474 ? 38.281 1.289 10.625 1 94.12 474 VAL A C 1
ATOM 3741 O O . VAL A 1 474 ? 37.969 0.671 11.633 1 94.12 474 VAL A O 1
ATOM 3744 N N . VAL A 1 475 ? 37.938 0.855 9.414 1 96.69 475 VAL A N 1
ATOM 3745 C CA . VAL A 1 475 ? 37.125 -0.327 9.188 1 96.69 475 VAL A CA 1
ATOM 3746 C C . VAL A 1 475 ? 37.812 -1.56 9.766 1 96.69 475 VAL A C 1
ATOM 3748 O O . VAL A 1 475 ? 37.188 -2.367 10.453 1 96.69 475 VAL A O 1
ATOM 3751 N N . SER A 1 476 ? 39.062 -1.64 9.484 1 95.62 476 SER A N 1
ATOM 3752 C CA . SER A 1 476 ? 39.844 -2.779 9.984 1 95.62 476 SER A CA 1
ATOM 3753 C C . SER A 1 476 ? 39.844 -2.814 11.508 1 95.62 476 SER A C 1
ATOM 3755 O O . SER A 1 476 ? 39.688 -3.877 12.117 1 95.62 476 SER A O 1
ATOM 3757 N N . ARG A 1 477 ? 40 -1.679 12.078 1 95.06 477 ARG A N 1
ATOM 3758 C CA . ARG A 1 477 ? 40.062 -1.591 13.531 1 95.06 477 ARG A CA 1
ATOM 3759 C C . ARG A 1 477 ? 38.719 -1.94 14.148 1 95.06 477 ARG A C 1
ATOM 3761 O O . ARG A 1 477 ? 38.656 -2.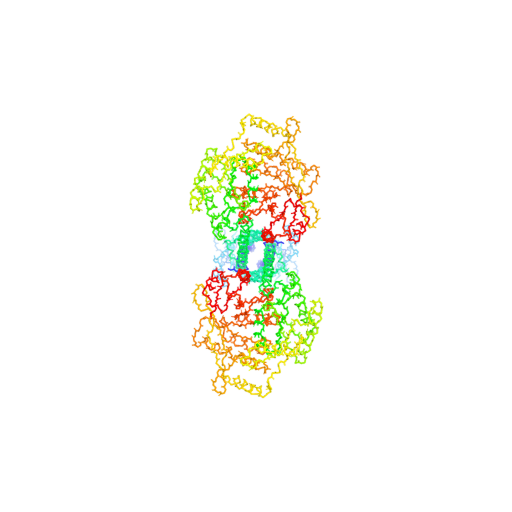512 15.234 1 95.06 477 ARG A O 1
ATOM 3768 N N . VAL A 1 478 ? 37.688 -1.52 13.5 1 96.69 478 VAL A N 1
ATOM 3769 C CA . VAL A 1 478 ? 36.344 -1.811 13.992 1 96.69 478 VAL A CA 1
ATOM 3770 C C . VAL A 1 478 ? 36.094 -3.314 13.945 1 96.69 478 VAL A C 1
ATOM 3772 O O . VAL A 1 478 ? 35.531 -3.887 14.891 1 96.69 478 VAL A O 1
ATOM 3775 N N . ILE A 1 479 ? 36.469 -3.98 12.859 1 96.5 479 ILE A N 1
ATOM 3776 C CA . ILE A 1 479 ? 36.281 -5.422 12.719 1 96.5 479 ILE A CA 1
ATOM 3777 C C . ILE A 1 479 ? 37.062 -6.148 13.812 1 96.5 479 ILE A C 1
ATOM 3779 O O . ILE A 1 479 ? 36.531 -7.059 14.453 1 96.5 479 ILE A O 1
ATOM 3783 N N . ASP A 1 480 ? 38.312 -5.668 14.023 1 95.25 480 ASP A N 1
ATOM 3784 C CA . ASP A 1 480 ? 39.125 -6.254 15.086 1 95.25 480 ASP A CA 1
ATOM 3785 C C . ASP A 1 480 ? 38.469 -6.062 16.453 1 95.25 480 ASP A C 1
ATOM 3787 O O . ASP A 1 480 ? 38.469 -6.973 17.281 1 95.25 480 ASP A O 1
ATOM 3791 N N . HIS A 1 481 ? 38 -4.891 16.641 1 95.38 481 HIS A N 1
ATOM 3792 C CA . HIS A 1 481 ? 37.344 -4.578 17.891 1 95.38 481 HIS A CA 1
ATOM 3793 C C . HIS A 1 481 ? 36.156 -5.496 18.125 1 95.38 481 HIS A C 1
ATOM 3795 O O . HIS A 1 481 ? 35.938 -5.996 19.234 1 95.38 481 HIS A O 1
ATOM 3801 N N . ILE A 1 482 ? 35.312 -5.742 17.125 1 96 482 ILE A N 1
ATOM 3802 C CA . ILE A 1 482 ? 34.156 -6.594 17.219 1 96 482 ILE A CA 1
ATOM 3803 C C . ILE A 1 482 ? 34.562 -8.023 17.562 1 96 482 ILE A C 1
ATOM 3805 O O . ILE A 1 482 ? 33.969 -8.648 18.453 1 96 482 ILE A O 1
ATOM 3809 N N . LYS A 1 483 ? 35.625 -8.484 16.922 1 95.06 483 LYS A N 1
ATOM 3810 C CA . LYS A 1 483 ? 36.094 -9.859 17.125 1 95.06 483 LYS A CA 1
ATOM 3811 C C . LYS A 1 483 ? 36.719 -10.031 18.5 1 95.06 483 LYS A C 1
ATOM 3813 O O . LYS A 1 483 ? 36.438 -11.008 19.203 1 95.06 483 LYS A O 1
ATOM 3818 N N . GLU A 1 484 ? 37.5 -9.07 18.844 1 94.81 484 GLU A N 1
ATOM 3819 C CA . GLU A 1 484 ? 38.25 -9.164 20.094 1 94.81 484 GLU A CA 1
ATOM 3820 C C . GLU A 1 484 ? 37.344 -9.047 21.297 1 94.81 484 GLU A C 1
ATOM 3822 O O . GLU A 1 484 ? 37.562 -9.711 22.312 1 94.81 484 GLU A O 1
ATOM 3827 N N . ASN A 1 485 ? 36.375 -8.211 21.234 1 94.38 485 ASN A N 1
ATOM 3828 C CA . ASN A 1 485 ? 35.5 -7.938 22.391 1 94.38 485 ASN A CA 1
ATOM 3829 C C . ASN A 1 485 ? 34.156 -8.648 22.266 1 94.38 485 ASN A C 1
ATOM 3831 O O . ASN A 1 485 ? 33.281 -8.484 23.125 1 94.38 485 ASN A O 1
ATOM 3835 N N . ASN A 1 486 ? 33.906 -9.414 21.234 1 92.31 486 ASN A N 1
ATOM 3836 C CA . ASN A 1 486 ? 32.688 -10.141 21 1 92.31 486 ASN A CA 1
ATOM 3837 C C . ASN A 1 486 ? 31.469 -9.219 21.094 1 92.31 486 ASN A C 1
ATOM 3839 O O . ASN A 1 486 ? 30.516 -9.5 21.828 1 92.31 486 ASN A O 1
ATOM 3843 N N . ILE A 1 487 ? 31.547 -8.133 20.406 1 91.06 487 ILE A N 1
ATOM 3844 C CA . ILE A 1 487 ? 30.5 -7.125 20.406 1 91.06 487 ILE A CA 1
ATOM 3845 C C . ILE A 1 487 ? 29.281 -7.656 19.656 1 91.06 487 ILE A C 1
ATOM 3847 O O . ILE A 1 487 ? 29.406 -8.203 18.562 1 91.06 487 ILE A O 1
ATOM 3851 N N . ALA A 1 488 ? 28.078 -7.516 20.281 1 90.44 488 ALA A N 1
ATOM 3852 C CA . ALA A 1 488 ? 26.859 -8.023 19.672 1 90.44 488 ALA A CA 1
ATOM 3853 C C . ALA A 1 488 ? 26.125 -6.926 18.906 1 90.44 488 ALA A C 1
ATOM 3855 O O . ALA A 1 488 ? 25.391 -7.203 17.953 1 90.44 488 ALA A O 1
ATOM 3856 N N . ASN A 1 489 ? 26.281 -5.684 19.312 1 93.19 489 ASN A N 1
ATOM 3857 C CA . ASN A 1 489 ? 25.562 -4.586 18.688 1 93.19 489 ASN A CA 1
ATOM 3858 C C . ASN A 1 489 ? 26.234 -4.148 17.391 1 93.19 489 ASN A C 1
ATOM 3860 O O . ASN A 1 489 ? 27.328 -4.625 17.062 1 93.19 489 ASN A O 1
ATOM 3864 N N . GLN A 1 490 ? 25.547 -3.307 16.625 1 96.5 490 GLN A N 1
ATOM 3865 C CA . GLN A 1 490 ? 26.062 -2.791 15.359 1 96.5 490 GLN A CA 1
ATOM 3866 C C . GLN A 1 490 ? 27 -1.604 15.594 1 96.5 490 GLN A C 1
ATOM 3868 O O . GLN A 1 490 ? 26.891 -0.921 16.625 1 96.5 490 GLN A O 1
ATOM 3873 N N . ILE A 1 491 ? 27.953 -1.399 14.734 1 97.44 491 ILE A N 1
ATOM 3874 C CA . ILE A 1 491 ? 28.875 -0.263 14.82 1 97.44 491 ILE A CA 1
ATOM 3875 C C . ILE A 1 491 ? 28.797 0.552 13.531 1 97.44 491 ILE A C 1
ATOM 3877 O O . ILE A 1 491 ? 28.953 0.009 12.43 1 97.44 491 ILE A O 1
ATOM 3881 N N . ALA A 1 492 ? 28.469 1.803 13.711 1 97.06 492 ALA A N 1
ATOM 3882 C CA . ALA A 1 492 ? 28.391 2.709 12.57 1 97.06 492 ALA A CA 1
ATOM 3883 C C . ALA A 1 492 ? 29.766 3.293 12.234 1 97.06 492 ALA A C 1
ATOM 3885 O O . ALA A 1 492 ? 30.469 3.768 13.125 1 97.06 492 ALA A O 1
ATOM 3886 N N . ILE A 1 493 ? 30.156 3.246 10.992 1 95.81 493 ILE A N 1
ATOM 3887 C CA . ILE A 1 493 ? 31.422 3.766 10.508 1 95.81 493 ILE A CA 1
ATOM 3888 C C . ILE A 1 493 ? 31.172 4.875 9.484 1 95.81 493 ILE A C 1
ATOM 3890 O O . ILE A 1 493 ? 30.516 4.652 8.469 1 95.81 493 ILE A O 1
ATOM 3894 N N . ASN A 1 494 ? 31.734 6.039 9.75 1 91.44 494 ASN A N 1
ATOM 3895 C CA . ASN A 1 494 ? 31.594 7.152 8.812 1 91.44 494 ASN A CA 1
ATOM 3896 C C . ASN A 1 494 ? 32.5 6.984 7.605 1 91.44 494 ASN A C 1
ATOM 3898 O O . ASN A 1 494 ? 33.688 6.664 7.758 1 91.44 494 ASN A O 1
ATOM 3902 N N . LEU A 1 495 ? 31.938 7.156 6.473 1 91.81 495 LEU A N 1
ATOM 3903 C CA . LEU A 1 495 ? 32.75 7.078 5.258 1 91.81 495 LEU A CA 1
ATOM 3904 C C . LEU A 1 495 ? 32.719 8.406 4.508 1 91.81 495 LEU A C 1
ATOM 3906 O O . LEU A 1 495 ? 31.672 9.062 4.43 1 91.81 495 LEU A O 1
ATOM 3910 N N . SER A 1 496 ? 33.844 8.719 4.008 1 84.44 496 SER A N 1
ATOM 3911 C CA . SER A 1 496 ? 33.938 9.93 3.205 1 84.44 496 SER A CA 1
ATOM 3912 C C . SER A 1 496 ? 33.438 9.688 1.778 1 84.44 496 SER A C 1
ATOM 3914 O O . SER A 1 496 ? 33.406 8.547 1.314 1 84.44 496 SER A O 1
ATOM 3916 N N . SER A 1 497 ? 33.125 10.758 1.083 1 83.94 497 SER A N 1
ATOM 3917 C CA . SER A 1 497 ? 32.625 10.664 -0.291 1 83.94 497 SER A CA 1
ATOM 3918 C C . SER A 1 497 ? 33.719 10.109 -1.22 1 83.94 497 SER A C 1
ATOM 3920 O O . SER A 1 497 ? 33.406 9.328 -2.125 1 83.94 497 SER A O 1
ATOM 3922 N N . ARG A 1 498 ? 34.875 10.492 -0.955 1 83.62 498 ARG A N 1
ATOM 3923 C CA . ARG A 1 498 ? 35.969 10.016 -1.774 1 83.62 498 ARG A CA 1
ATOM 3924 C C . ARG A 1 498 ? 36.125 8.508 -1.646 1 83.62 498 ARG A C 1
ATOM 3926 O O . ARG A 1 498 ? 36.438 7.824 -2.627 1 83.62 498 ARG A O 1
ATOM 3933 N N . THR A 1 499 ? 36 8.086 -0.477 1 91.94 499 THR A N 1
ATOM 3934 C CA . THR A 1 499 ? 36.125 6.652 -0.213 1 91.94 499 THR A CA 1
ATOM 3935 C C . THR A 1 499 ? 35.031 5.871 -0.932 1 91.94 499 THR A C 1
ATOM 3937 O O . THR A 1 499 ? 35.281 4.82 -1.522 1 91.94 499 THR A O 1
ATOM 3940 N N . VAL A 1 500 ? 33.844 6.363 -0.957 1 93.31 500 VAL A N 1
ATOM 3941 C CA . VAL A 1 500 ? 32.688 5.711 -1.586 1 93.31 500 VAL A CA 1
ATOM 3942 C C . VAL A 1 500 ? 32.906 5.609 -3.092 1 93.31 500 VAL A C 1
ATOM 3944 O O . VAL A 1 500 ? 32.531 4.625 -3.721 1 93.31 500 VAL A O 1
ATOM 3947 N N . LYS A 1 501 ? 33.625 6.531 -3.592 1 90.25 501 LYS A N 1
ATOM 3948 C CA . LYS A 1 501 ? 33.875 6.594 -5.031 1 90.25 501 LYS A CA 1
ATOM 3949 C C . LYS A 1 501 ? 35.094 5.773 -5.426 1 90.25 501 LYS A C 1
ATOM 3951 O O . LYS A 1 501 ? 35.344 5.527 -6.609 1 90.25 501 LYS A O 1
ATOM 3956 N N . SER A 1 502 ? 35.812 5.316 -4.527 1 91.69 502 SER A N 1
ATOM 3957 C CA . SER A 1 502 ? 37.094 4.652 -4.785 1 91.69 502 SER A CA 1
ATOM 3958 C C . SER A 1 502 ? 36.875 3.186 -5.145 1 91.69 502 SER A C 1
ATOM 3960 O O . SER A 1 502 ? 36.375 2.408 -4.34 1 91.69 502 SER A O 1
ATOM 3962 N N . SER A 1 503 ? 37.375 2.801 -6.281 1 92.94 503 SER A N 1
ATOM 3963 C CA . SER A 1 503 ? 37.312 1.403 -6.695 1 92.94 503 SER A CA 1
ATOM 3964 C C . SER A 1 503 ? 38.281 0.543 -5.871 1 92.94 503 SER A C 1
ATOM 3966 O O . SER A 1 503 ? 37.969 -0.625 -5.602 1 92.94 503 SER A O 1
ATOM 3968 N N . ASP A 1 504 ? 39.312 1.204 -5.492 1 93.38 504 ASP A N 1
ATOM 3969 C CA . ASP A 1 504 ? 40.281 0.502 -4.668 1 93.38 504 ASP A CA 1
ATOM 3970 C C . ASP A 1 504 ? 39.688 0.13 -3.312 1 93.38 504 ASP A C 1
ATOM 3972 O O . ASP A 1 504 ? 39.938 -0.972 -2.809 1 93.38 504 ASP A O 1
ATOM 3976 N N . PHE A 1 505 ? 39.062 0.972 -2.805 1 95.25 505 PHE A N 1
ATOM 3977 C CA . PHE A 1 505 ? 38.438 0.711 -1.523 1 95.25 505 PHE A CA 1
ATOM 3978 C C . PHE A 1 505 ? 37.438 -0.445 -1.64 1 95.25 505 PHE A C 1
ATOM 3980 O O . PHE A 1 505 ? 37.406 -1.331 -0.784 1 95.25 505 PHE A O 1
ATOM 3987 N N . ARG A 1 506 ? 36.656 -0.48 -2.688 1 95.5 506 ARG A N 1
ATOM 3988 C CA . ARG A 1 506 ? 35.625 -1.509 -2.879 1 95.5 506 ARG A CA 1
ATOM 3989 C C . ARG A 1 506 ? 36.25 -2.887 -3.029 1 95.5 506 ARG A C 1
ATOM 3991 O O . ARG A 1 506 ? 35.781 -3.867 -2.465 1 95.5 506 ARG A O 1
ATOM 3998 N N . GLY A 1 507 ? 37.25 -2.92 -3.842 1 95.69 507 GLY A N 1
ATOM 3999 C CA . GLY A 1 507 ? 37.969 -4.18 -3.979 1 95.69 507 GLY A CA 1
ATOM 4000 C C . GLY A 1 507 ? 38.531 -4.691 -2.664 1 95.69 507 GLY A C 1
ATOM 4001 O O . GLY A 1 507 ? 38.375 -5.875 -2.342 1 95.69 507 GLY A O 1
ATOM 4002 N N . TRP A 1 508 ? 39.156 -3.764 -1.968 1 96.62 508 TRP A N 1
ATOM 4003 C CA . TRP A 1 508 ? 39.719 -4.094 -0.667 1 96.62 508 TRP A CA 1
ATOM 4004 C C . TRP A 1 508 ? 38.656 -4.559 0.302 1 96.62 508 TRP A C 1
ATOM 4006 O O . TRP A 1 508 ? 38.812 -5.559 1.002 1 96.62 508 TRP A O 1
ATOM 4016 N N . LEU A 1 509 ? 37.562 -3.857 0.332 1 96.94 509 LEU A N 1
ATOM 4017 C CA . LEU A 1 509 ? 36.469 -4.145 1.255 1 96.94 509 LEU A CA 1
ATOM 4018 C C . LEU A 1 509 ? 35.844 -5.492 0.934 1 96.94 509 LEU A C 1
ATOM 4020 O O . LEU A 1 509 ? 35.406 -6.219 1.839 1 96.94 509 LEU A O 1
ATOM 4024 N N . THR A 1 510 ? 35.719 -5.824 -0.335 1 96.62 510 THR A N 1
ATOM 4025 C CA . THR A 1 510 ? 35.156 -7.105 -0.763 1 96.62 510 THR A CA 1
ATOM 4026 C C . THR A 1 510 ? 35.938 -8.266 -0.152 1 96.62 510 THR A C 1
ATOM 4028 O O . THR A 1 510 ? 35.344 -9.195 0.399 1 96.62 510 THR A O 1
ATOM 4031 N N . VAL A 1 511 ? 37.219 -8.148 -0.231 1 96.38 511 VAL A N 1
ATOM 4032 C CA . VAL A 1 511 ? 38.094 -9.188 0.308 1 96.38 511 VAL A CA 1
ATOM 4033 C C . VAL A 1 511 ? 37.938 -9.258 1.825 1 96.38 511 VAL A C 1
ATOM 4035 O O . VAL A 1 511 ? 37.781 -10.344 2.393 1 96.38 511 VAL A O 1
ATOM 4038 N N . LEU A 1 512 ? 37.906 -8.109 2.395 1 96.5 512 LEU A N 1
ATOM 4039 C CA . LEU A 1 512 ? 37.844 -8.031 3.85 1 96.5 512 LEU A CA 1
ATOM 4040 C C . LEU A 1 512 ? 36.531 -8.625 4.352 1 96.5 512 LEU A C 1
ATOM 4042 O O . LEU A 1 512 ? 36.5 -9.398 5.309 1 96.5 512 LEU A O 1
ATOM 4046 N N . LEU A 1 513 ? 35.406 -8.297 3.76 1 96 513 LEU A N 1
ATOM 4047 C CA . LEU A 1 513 ? 34.094 -8.758 4.191 1 96 513 LEU A CA 1
ATOM 4048 C C . LEU A 1 513 ? 33.938 -10.25 3.92 1 96 513 LEU A C 1
ATOM 4050 O O . LEU A 1 513 ? 33.281 -10.961 4.703 1 96 513 LEU A O 1
ATOM 4054 N N . ASN A 1 514 ? 34.469 -10.711 2.834 1 95.06 514 ASN A N 1
ATOM 4055 C CA . ASN A 1 514 ? 34.406 -12.141 2.525 1 95.06 514 ASN A CA 1
ATOM 4056 C C . ASN A 1 514 ? 35.156 -12.969 3.562 1 95.06 514 ASN A C 1
ATOM 4058 O O . ASN A 1 514 ? 34.75 -14.086 3.881 1 95.06 514 ASN A O 1
ATOM 4062 N N . GLN A 1 515 ? 36.188 -12.367 4.047 1 95.06 515 GLN A N 1
ATOM 4063 C CA . GLN A 1 515 ? 37 -13.047 5.059 1 95.06 515 GLN A CA 1
ATOM 4064 C C . GLN A 1 515 ? 36.312 -12.961 6.43 1 95.06 515 GLN A C 1
ATOM 4066 O O . GLN A 1 515 ? 36.656 -13.742 7.332 1 95.06 515 GLN A O 1
ATOM 4071 N N . ASN A 1 516 ? 35.438 -11.992 6.562 1 95.38 516 ASN A N 1
ATOM 4072 C CA . ASN A 1 516 ? 34.781 -11.758 7.844 1 95.38 516 ASN A CA 1
ATOM 4073 C C . ASN A 1 516 ? 33.281 -11.727 7.699 1 95.38 516 ASN A C 1
ATOM 4075 O O . ASN A 1 516 ? 32.625 -10.781 8.141 1 95.38 516 ASN A O 1
ATOM 4079 N N . GLN A 1 517 ? 32.656 -12.711 7.23 1 93.38 517 GLN A N 1
ATOM 4080 C CA . GLN A 1 517 ? 31.234 -12.758 6.918 1 93.38 517 GLN A CA 1
ATOM 4081 C C . GLN A 1 517 ? 30.391 -12.734 8.188 1 93.38 517 GLN A C 1
ATOM 4083 O O . GLN A 1 517 ? 29.297 -12.188 8.195 1 93.38 517 GLN A O 1
ATOM 4088 N N . ALA A 1 518 ? 30.938 -13.227 9.203 1 91.75 518 ALA A N 1
ATOM 4089 C CA . ALA A 1 518 ? 30.203 -13.352 10.461 1 91.75 518 ALA A CA 1
ATOM 4090 C C . ALA A 1 518 ? 29.969 -11.984 11.094 1 91.75 518 ALA A C 1
ATOM 4092 O O . ALA A 1 518 ? 28.984 -11.789 11.82 1 91.75 518 ALA A O 1
ATOM 4093 N N . VAL A 1 519 ? 30.875 -11.039 10.828 1 94.62 519 VAL A N 1
ATOM 4094 C CA . VAL A 1 519 ? 30.797 -9.734 11.484 1 94.62 519 VAL A CA 1
ATOM 4095 C C . VAL A 1 519 ? 30.234 -8.703 10.516 1 94.62 519 VAL A C 1
ATOM 4097 O O . VAL A 1 519 ? 29.906 -7.582 10.906 1 94.62 519 VAL A O 1
ATOM 4100 N N . ALA A 1 520 ? 30 -9.102 9.289 1 94.69 520 ALA A N 1
ATOM 4101 C CA . ALA A 1 520 ? 29.562 -8.172 8.25 1 94.69 520 ALA A CA 1
ATOM 4102 C C . ALA A 1 520 ? 28.219 -7.547 8.609 1 94.69 520 ALA A C 1
ATOM 4104 O O . ALA A 1 520 ? 28 -6.359 8.367 1 94.69 520 ALA A O 1
ATOM 4105 N N . GLY A 1 521 ? 27.406 -8.297 9.211 1 94.62 521 GLY A N 1
ATOM 4106 C CA . GLY A 1 521 ? 26.078 -7.84 9.57 1 94.62 521 GLY A CA 1
ATOM 4107 C C . GLY A 1 521 ? 26.078 -6.777 10.656 1 94.62 521 GLY A C 1
ATOM 4108 O O . GLY A 1 521 ? 25.094 -6.066 10.844 1 94.62 521 GLY A O 1
ATOM 4109 N N . GLN A 1 522 ? 27.156 -6.59 11.32 1 96.44 522 GLN A N 1
ATOM 4110 C CA . GLN A 1 522 ? 27.266 -5.629 12.406 1 96.44 522 GLN A CA 1
ATOM 4111 C C . GLN A 1 522 ? 27.859 -4.309 11.922 1 96.44 522 GLN A C 1
ATOM 4113 O O . GLN A 1 522 ? 27.828 -3.307 12.633 1 96.44 522 GLN A O 1
ATOM 4118 N N . LEU A 1 523 ? 28.375 -4.359 10.734 1 97.38 523 LEU A N 1
ATOM 4119 C CA . LEU A 1 523 ? 28.969 -3.154 10.172 1 97.38 523 LEU A CA 1
ATOM 4120 C C . LEU A 1 523 ? 27.906 -2.281 9.5 1 97.38 523 LEU A C 1
ATOM 4122 O O . LEU A 1 523 ? 27.203 -2.744 8.609 1 97.38 523 LEU A O 1
ATOM 4126 N N . VAL A 1 524 ? 27.797 -1.047 9.945 1 98 524 VAL A N 1
ATOM 4127 C CA . VAL A 1 524 ? 26.859 -0.09 9.352 1 98 524 VAL A CA 1
ATOM 4128 C C . VAL A 1 524 ? 27.641 1.094 8.773 1 98 524 VAL A C 1
ATOM 4130 O O . VAL A 1 524 ? 28.234 1.879 9.523 1 98 524 VAL A O 1
ATOM 4133 N N . PHE A 1 525 ? 27.672 1.236 7.559 1 97.88 525 PHE A N 1
ATOM 4134 C CA . PHE A 1 525 ? 28.359 2.348 6.922 1 97.88 525 PHE A CA 1
ATOM 4135 C C . PHE A 1 525 ? 27.469 3.586 6.871 1 97.88 525 PHE A C 1
ATOM 4137 O O . PHE A 1 525 ? 26.391 3.555 6.285 1 97.88 525 PHE A O 1
ATOM 4144 N N . SER A 1 526 ? 27.906 4.633 7.461 1 96.12 526 SER A N 1
ATOM 4145 C CA . SER A 1 526 ? 27.156 5.867 7.621 1 96.12 526 SER A CA 1
ATOM 4146 C C . SER A 1 526 ? 27.5 6.879 6.535 1 96.12 526 SER A C 1
ATOM 4148 O O . SER A 1 526 ? 28.672 7.238 6.367 1 96.12 526 SER A O 1
ATOM 4150 N N . LEU A 1 527 ? 26.5 7.309 5.867 1 93.56 527 LEU A N 1
ATOM 4151 C CA . LEU A 1 527 ? 26.625 8.266 4.773 1 93.56 527 LEU A CA 1
ATOM 4152 C C . LEU A 1 527 ? 25.828 9.531 5.055 1 93.56 527 LEU A C 1
ATOM 4154 O O . LEU A 1 527 ? 24.703 9.453 5.574 1 93.56 527 LEU A O 1
ATOM 4158 N N . SER A 1 528 ? 26.359 10.688 4.746 1 88.94 528 SER A N 1
ATOM 4159 C CA . SER A 1 528 ? 25.625 11.93 4.957 1 88.94 528 SER A CA 1
ATOM 4160 C C . SER A 1 528 ? 24.562 12.133 3.883 1 88.94 528 SER A C 1
ATOM 4162 O O . SER A 1 528 ? 24.812 11.891 2.701 1 88.94 528 SER A O 1
ATOM 4164 N N . ALA A 1 529 ? 23.391 12.609 4.293 1 90.81 529 ALA A N 1
ATOM 4165 C CA . ALA A 1 529 ? 22.297 12.859 3.363 1 90.81 529 ALA A CA 1
ATOM 4166 C C . ALA A 1 529 ? 22.703 13.859 2.285 1 90.81 529 ALA A C 1
ATOM 4168 O O . ALA A 1 529 ? 22.344 13.695 1.115 1 90.81 529 ALA A O 1
ATOM 4169 N N . TYR A 1 530 ? 23.469 14.781 2.691 1 81.12 530 TYR A N 1
ATOM 4170 C CA . TYR A 1 530 ? 23.906 15.82 1.77 1 81.12 530 TYR A CA 1
ATOM 4171 C C . TYR A 1 530 ? 24.797 15.234 0.678 1 81.12 530 TYR A C 1
ATOM 4173 O O . TYR A 1 530 ? 24.609 15.516 -0.507 1 81.12 530 TYR A O 1
ATOM 4181 N N . ALA A 1 531 ? 25.766 14.445 1.101 1 82.69 531 ALA A N 1
ATOM 4182 C CA . ALA A 1 531 ? 26.688 13.828 0.156 1 82.69 531 ALA A CA 1
ATOM 4183 C C . ALA A 1 531 ? 25.953 12.891 -0.8 1 82.69 531 ALA A C 1
ATOM 4185 O O . ALA A 1 531 ? 26.25 12.867 -1.998 1 82.69 531 ALA A O 1
ATOM 4186 N N . VAL A 1 532 ? 25.031 12.195 -0.287 1 91 532 VAL A N 1
ATOM 4187 C CA . VAL A 1 532 ? 24.25 11.234 -1.067 1 91 532 VAL A CA 1
ATOM 4188 C C . VAL A 1 532 ? 23.453 11.969 -2.145 1 91 532 VAL A C 1
ATOM 4190 O O . VAL A 1 532 ? 23.422 11.547 -3.301 1 91 532 VAL A O 1
ATOM 4193 N N . ASN A 1 533 ? 22.875 13.023 -1.753 1 85.75 533 ASN A N 1
ATOM 4194 C CA . ASN A 1 533 ? 22.031 13.773 -2.67 1 85.75 533 ASN A CA 1
ATOM 4195 C C . ASN A 1 533 ? 22.828 14.352 -3.83 1 85.75 533 ASN A C 1
ATOM 4197 O O . ASN A 1 533 ? 22.312 14.492 -4.941 1 85.75 533 ASN A O 1
ATOM 4201 N N . LYS A 1 534 ? 24.047 14.711 -3.607 1 78.38 534 LYS A N 1
ATOM 4202 C CA . LYS A 1 534 ? 24.906 15.312 -4.629 1 78.38 534 LYS A CA 1
ATOM 4203 C C . LYS A 1 534 ? 25.25 14.297 -5.715 1 78.38 534 LYS A C 1
ATOM 4205 O O . LYS A 1 534 ? 25.391 14.656 -6.887 1 78.38 534 LYS A O 1
ATOM 4210 N N . GLU A 1 535 ? 25.422 13.055 -5.246 1 88.06 535 GLU A N 1
ATOM 4211 C CA . GLU A 1 535 ? 25.781 12 -6.188 1 88.06 535 GLU A CA 1
ATOM 4212 C C . GLU A 1 535 ? 24.984 10.727 -5.922 1 88.06 535 GLU A C 1
ATOM 4214 O O . GLU A 1 535 ? 25.562 9.68 -5.637 1 88.06 535 GLU A O 1
ATOM 4219 N N . ILE A 1 536 ? 23.75 10.734 -6.219 1 91.94 536 ILE A N 1
ATOM 4220 C CA . ILE A 1 536 ? 22.828 9.672 -5.84 1 91.94 536 ILE A CA 1
ATOM 4221 C C . ILE A 1 536 ? 23.219 8.375 -6.559 1 91.94 536 ILE A C 1
ATOM 4223 O O . ILE A 1 536 ? 23.125 7.289 -5.98 1 91.94 536 ILE A O 1
ATOM 4227 N N . GLY A 1 537 ? 23.688 8.445 -7.809 1 93.69 537 GLY A N 1
ATOM 4228 C CA . GLY A 1 537 ? 24.031 7.258 -8.578 1 93.69 537 GLY A CA 1
ATOM 4229 C C . GLY A 1 537 ? 25.156 6.453 -7.957 1 93.69 537 GLY A C 1
ATOM 4230 O O . GLY A 1 537 ? 25.047 5.234 -7.82 1 93.69 537 GLY A O 1
ATOM 4231 N N . VAL A 1 538 ? 26.156 7.137 -7.543 1 93.44 538 VAL A N 1
ATOM 4232 C CA . VAL A 1 538 ? 27.328 6.496 -6.957 1 93.44 538 VAL A CA 1
ATOM 4233 C C . VAL A 1 538 ? 26.938 5.816 -5.645 1 93.44 538 VAL A C 1
ATOM 4235 O O . VAL A 1 538 ? 27.359 4.688 -5.379 1 93.44 538 VAL A O 1
ATOM 4238 N N . TYR A 1 539 ? 26.188 6.488 -4.898 1 95.31 539 TYR A N 1
ATOM 4239 C CA . TYR A 1 539 ? 25.812 5.965 -3.592 1 95.31 539 TYR A CA 1
ATOM 4240 C C . TYR A 1 539 ? 24.828 4.812 -3.73 1 95.31 539 TYR A C 1
ATOM 4242 O O . TYR A 1 539 ? 24.844 3.877 -2.928 1 95.31 539 TYR A O 1
ATOM 4250 N N . LYS A 1 540 ? 23.953 4.867 -4.73 1 95 540 LYS A N 1
ATOM 4251 C CA . LYS A 1 540 ? 23.062 3.752 -5.016 1 95 540 LYS A CA 1
ATOM 4252 C C . LYS A 1 540 ? 23.844 2.473 -5.297 1 95 540 LYS A C 1
ATOM 4254 O O . LYS A 1 540 ? 23.516 1.41 -4.762 1 95 540 LYS A O 1
ATOM 4259 N N . GLU A 1 541 ? 24.828 2.559 -6.082 1 94.88 541 GLU A N 1
ATOM 4260 C CA . GLU A 1 541 ? 25.688 1.419 -6.398 1 94.88 541 GLU A CA 1
ATOM 4261 C C . GLU A 1 541 ? 26.422 0.922 -5.156 1 94.88 541 GLU A C 1
ATOM 4263 O O . GLU A 1 541 ? 26.562 -0.286 -4.957 1 94.88 541 GLU A O 1
ATOM 4268 N N . PHE A 1 542 ? 26.891 1.821 -4.422 1 96.31 542 PHE A N 1
ATOM 4269 C CA . PHE A 1 542 ? 27.625 1.462 -3.211 1 96.31 542 PHE A CA 1
ATOM 4270 C C . PHE A 1 542 ? 26.719 0.727 -2.23 1 96.31 542 PHE A C 1
ATOM 4272 O O . PHE A 1 542 ? 27.125 -0.272 -1.633 1 96.31 542 PHE A O 1
ATOM 4279 N N . ILE A 1 543 ? 25.531 1.212 -2.043 1 96.25 543 ILE A N 1
ATOM 4280 C CA . ILE A 1 543 ? 24.578 0.599 -1.123 1 96.25 543 ILE A CA 1
ATOM 4281 C C . ILE A 1 543 ? 24.25 -0.816 -1.591 1 96.25 543 ILE A C 1
ATOM 4283 O O . ILE A 1 543 ? 24.188 -1.746 -0.783 1 96.25 543 ILE A O 1
ATOM 4287 N N . HIS A 1 544 ? 24.078 -0.968 -2.887 1 93.44 544 HIS A N 1
ATOM 4288 C CA . HIS A 1 544 ? 23.844 -2.291 -3.453 1 93.44 544 HIS A CA 1
ATOM 4289 C C . HIS A 1 544 ? 25.016 -3.225 -3.186 1 93.44 544 HIS A C 1
ATOM 4291 O O . HIS A 1 544 ? 24.828 -4.387 -2.822 1 93.44 544 HIS A O 1
ATOM 4297 N N . PHE A 1 545 ? 26.156 -2.689 -3.336 1 95.19 545 PHE A N 1
ATOM 4298 C CA . PHE A 1 545 ? 27.391 -3.424 -3.084 1 95.19 545 PHE A CA 1
ATOM 4299 C C . PHE A 1 545 ? 27.469 -3.883 -1.634 1 95.19 545 PHE A C 1
ATOM 4301 O O . PHE A 1 545 ? 27.781 -5.043 -1.358 1 95.19 545 PHE A O 1
ATOM 4308 N N . ILE A 1 546 ? 27.156 -3 -0.69 1 96.31 546 ILE A N 1
ATOM 4309 C CA . ILE A 1 546 ? 27.219 -3.285 0.738 1 96.31 546 ILE A CA 1
ATOM 4310 C C . ILE A 1 546 ? 26.203 -4.363 1.101 1 96.31 546 ILE A C 1
ATOM 4312 O O . ILE A 1 546 ? 26.516 -5.281 1.87 1 96.31 546 ILE A O 1
ATOM 4316 N N . ARG A 1 547 ? 25.078 -4.246 0.536 1 92.19 547 ARG A N 1
ATOM 4317 C CA . ARG A 1 547 ? 24 -5.195 0.818 1 92.19 547 ARG A CA 1
ATOM 4318 C C . ARG A 1 547 ? 24.375 -6.594 0.323 1 92.19 547 ARG A C 1
ATOM 4320 O O . ARG A 1 547 ? 24.031 -7.59 0.969 1 92.19 547 ARG A O 1
ATOM 4327 N N . LYS A 1 548 ? 24.984 -6.633 -0.812 1 92.25 548 LYS A N 1
ATOM 4328 C CA . LYS A 1 548 ? 25.422 -7.906 -1.379 1 92.25 548 LYS A CA 1
ATOM 4329 C C . LYS A 1 548 ? 26.359 -8.633 -0.427 1 92.25 548 LYS A C 1
ATOM 4331 O O . LYS A 1 548 ? 26.391 -9.867 -0.406 1 92.25 548 LYS A O 1
ATOM 4336 N N . HIS A 1 549 ? 27.047 -7.883 0.347 1 94.75 549 HIS A N 1
ATOM 4337 C CA . HIS A 1 549 ? 28.016 -8.461 1.269 1 94.75 549 HIS A CA 1
ATOM 4338 C C . HIS A 1 549 ? 27.453 -8.523 2.688 1 94.75 549 HIS A C 1
ATOM 4340 O O . HIS A 1 549 ? 28.219 -8.664 3.65 1 94.75 549 HIS A O 1
ATOM 4346 N N . ASN A 1 550 ? 26.172 -8.281 2.883 1 94.25 550 ASN A N 1
ATOM 4347 C CA . ASN A 1 550 ? 25.406 -8.461 4.117 1 94.25 550 ASN A CA 1
ATOM 4348 C C . ASN A 1 550 ? 25.766 -7.398 5.152 1 94.25 550 ASN A C 1
ATOM 4350 O O . ASN A 1 550 ? 25.641 -7.629 6.355 1 94.25 550 ASN A O 1
ATOM 4354 N N . ALA A 1 551 ? 26.375 -6.32 4.773 1 97 551 ALA A N 1
ATOM 4355 C CA . ALA A 1 551 ? 26.547 -5.164 5.645 1 97 551 ALA A CA 1
ATOM 4356 C C . ALA A 1 551 ? 25.375 -4.195 5.516 1 97 551 ALA A C 1
ATOM 4358 O O . ALA A 1 551 ? 24.438 -4.438 4.75 1 97 551 ALA A O 1
ATOM 4359 N N . LYS A 1 552 ? 25.344 -3.135 6.363 1 97.44 552 LYS A N 1
ATOM 4360 C CA . LYS A 1 552 ? 24.188 -2.238 6.402 1 97.44 552 LYS A CA 1
ATOM 4361 C C . LYS A 1 552 ? 24.609 -0.797 6.117 1 97.44 552 LYS A C 1
ATOM 4363 O O . LYS A 1 552 ? 25.797 -0.473 6.133 1 97.44 552 LYS A O 1
ATOM 4368 N N . VAL A 1 553 ? 23.641 -0.019 5.789 1 97.94 553 VAL A N 1
ATOM 4369 C CA . VAL A 1 553 ? 23.906 1.377 5.461 1 97.94 553 VAL A CA 1
ATOM 4370 C C . VAL A 1 553 ? 22.984 2.285 6.254 1 97.94 553 VAL A C 1
ATOM 4372 O O . VAL A 1 553 ? 21.797 1.96 6.449 1 97.94 553 VAL A O 1
ATOM 4375 N N . LEU A 1 554 ? 23.531 3.383 6.738 1 97.88 554 LEU A N 1
ATOM 4376 C CA . LEU A 1 554 ? 22.812 4.426 7.457 1 97.88 554 LEU A CA 1
ATOM 4377 C C . LEU A 1 554 ? 22.984 5.777 6.777 1 97.88 554 LEU A C 1
ATOM 4379 O O . LEU A 1 554 ? 24.109 6.164 6.438 1 97.88 554 LEU A O 1
ATOM 4383 N N . ILE A 1 555 ? 21.906 6.43 6.449 1 96.19 555 ILE A N 1
ATOM 4384 C CA . ILE A 1 555 ? 21.953 7.812 5.988 1 96.19 555 ILE A CA 1
ATOM 4385 C C . ILE A 1 555 ? 21.719 8.758 7.164 1 96.19 555 ILE A C 1
ATOM 4387 O O . ILE A 1 555 ? 20.641 8.742 7.777 1 96.19 555 ILE A O 1
ATOM 4391 N N . LYS A 1 556 ? 22.688 9.555 7.438 1 92.94 556 LYS A N 1
ATOM 4392 C CA . LYS A 1 556 ? 22.594 10.383 8.633 1 92.94 556 LYS A CA 1
ATOM 4393 C C . LYS A 1 556 ? 22.203 11.82 8.273 1 92.94 556 LYS A C 1
ATOM 4395 O O . LYS A 1 556 ? 22.359 12.242 7.129 1 92.94 556 LYS A O 1
ATOM 4400 N N . ARG A 1 557 ? 21.625 12.516 9.227 1 89.75 557 ARG A N 1
ATOM 4401 C CA . ARG A 1 557 ? 21.219 13.914 9.141 1 89.75 557 ARG A CA 1
ATOM 4402 C C . ARG A 1 557 ? 20.203 14.125 8.016 1 89.75 557 ARG A C 1
ATOM 4404 O O . ARG A 1 557 ? 20.375 15.031 7.195 1 89.75 557 ARG A O 1
ATOM 4411 N N . PHE A 1 558 ? 19.312 13.297 8.094 1 92.56 558 PHE A N 1
ATOM 4412 C CA . PHE A 1 558 ? 18.281 13.391 7.062 1 92.56 558 PHE A CA 1
ATOM 4413 C C . PHE A 1 558 ? 17.328 14.531 7.371 1 92.56 558 PHE A C 1
ATOM 4415 O O . PHE A 1 558 ? 16.781 14.625 8.477 1 92.56 558 PHE A O 1
ATOM 4422 N N . GLU A 1 559 ? 17.172 15.375 6.41 1 88.44 559 GLU A N 1
ATOM 4423 C CA . GLU A 1 559 ? 16.141 16.406 6.301 1 88.44 559 GLU A CA 1
ATOM 4424 C C . GLU A 1 559 ? 15.812 16.703 4.84 1 88.44 559 GLU A C 1
ATOM 4426 O O . GLU A 1 559 ? 16.594 16.375 3.945 1 88.44 559 GLU A O 1
ATOM 4431 N N . THR A 1 560 ? 14.672 17.219 4.555 1 86.5 560 THR A N 1
ATOM 4432 C CA . THR A 1 560 ? 14.156 17.281 3.191 1 86.5 560 THR A CA 1
ATOM 4433 C C . THR A 1 560 ? 14.969 18.266 2.354 1 86.5 560 THR A C 1
ATOM 4435 O O . THR A 1 560 ? 14.961 18.203 1.123 1 86.5 560 THR A O 1
ATOM 4438 N N . GLN A 1 561 ? 15.648 19.156 2.979 1 79.38 561 GLN A N 1
ATOM 4439 C CA . GLN A 1 561 ? 16.469 20.078 2.217 1 79.38 561 GLN A CA 1
ATOM 4440 C C . GLN A 1 561 ? 17.812 19.453 1.84 1 79.38 561 GLN A C 1
ATOM 4442 O O . GLN A 1 561 ? 18.422 19.844 0.843 1 79.38 561 GLN A O 1
ATOM 4447 N N . SER A 1 562 ? 18.219 18.516 2.652 1 82.12 562 SER A N 1
ATOM 4448 C CA . SER A 1 562 ? 19.5 17.859 2.395 1 82.12 562 SER A CA 1
ATOM 4449 C C . SER A 1 562 ? 19.344 16.719 1.394 1 82.12 562 SER A C 1
ATOM 4451 O O . SER A 1 562 ? 20.266 16.422 0.627 1 82.12 562 SER A O 1
ATOM 4453 N N . MET A 1 563 ? 18.219 16.094 1.479 1 87.62 563 MET A N 1
ATOM 4454 C CA . MET A 1 563 ? 17.969 14.977 0.587 1 87.62 563 MET A CA 1
ATOM 4455 C C . MET A 1 563 ? 16.469 14.867 0.266 1 87.62 563 MET A C 1
ATOM 4457 O O . MET A 1 563 ? 15.633 14.93 1.166 1 87.62 563 MET A O 1
ATOM 4461 N N . LEU A 1 564 ? 16.219 14.742 -1.01 1 87.81 564 LEU A N 1
ATOM 4462 C CA . LEU A 1 564 ? 14.828 14.609 -1.435 1 87.81 564 LEU A CA 1
ATOM 4463 C C . LEU A 1 564 ? 14.219 13.312 -0.914 1 87.81 564 LEU A C 1
ATOM 4465 O O . LEU A 1 564 ? 14.875 12.266 -0.926 1 87.81 564 LEU A O 1
ATOM 4469 N N . PRO A 1 565 ? 13.031 13.414 -0.447 1 90 565 PRO A N 1
ATOM 4470 C CA . PRO A 1 565 ? 12.375 12.219 0.088 1 90 565 PRO A CA 1
ATOM 4471 C C . PRO A 1 565 ? 12.281 11.086 -0.937 1 90 565 PRO A C 1
ATOM 4473 O O . PRO A 1 565 ? 12.359 9.914 -0.574 1 90 565 PRO A O 1
ATOM 4476 N N . GLN A 1 566 ? 12.203 11.344 -2.217 1 89.88 566 GLN A N 1
ATOM 4477 C CA . GLN A 1 566 ? 12.094 10.344 -3.277 1 89.88 566 GLN A CA 1
ATOM 4478 C C . GLN A 1 566 ? 13.344 9.477 -3.34 1 89.88 566 GLN A C 1
ATOM 4480 O O . GLN A 1 566 ? 13.281 8.312 -3.738 1 89.88 566 GLN A O 1
ATOM 4485 N N . ALA A 1 567 ? 14.422 10.008 -2.924 1 92 567 ALA A N 1
ATOM 4486 C CA . ALA A 1 567 ? 15.695 9.289 -2.955 1 92 567 ALA A CA 1
ATOM 4487 C C . ALA A 1 567 ? 15.703 8.148 -1.939 1 92 567 ALA A C 1
ATOM 4489 O O . ALA A 1 567 ? 16.406 7.152 -2.119 1 92 567 ALA A O 1
ATOM 4490 N N . VAL A 1 568 ? 14.922 8.289 -0.966 1 92 568 VAL A N 1
ATOM 4491 C CA . VAL A 1 568 ? 14.867 7.273 0.078 1 92 568 VAL A CA 1
ATOM 4492 C C . VAL A 1 568 ? 14.344 5.965 -0.507 1 92 568 VAL A C 1
ATOM 4494 O O . VAL A 1 568 ? 14.859 4.891 -0.198 1 92 568 VAL A O 1
ATOM 4497 N N . LYS A 1 569 ? 13.344 6.094 -1.332 1 88.5 569 LYS A N 1
ATOM 4498 C CA . LYS A 1 569 ? 12.773 4.91 -1.973 1 88.5 569 LYS A CA 1
ATOM 4499 C C . LYS A 1 569 ? 13.773 4.262 -2.92 1 88.5 569 LYS A C 1
ATOM 4501 O O . LYS A 1 569 ? 13.844 3.033 -3.01 1 88.5 569 LYS A O 1
ATOM 4506 N N . GLU A 1 570 ? 14.547 5.059 -3.561 1 88.44 570 GLU A N 1
ATOM 4507 C CA . GLU A 1 570 ? 15.508 4.574 -4.547 1 88.44 570 GLU A CA 1
ATOM 4508 C C . GLU A 1 570 ? 16.688 3.887 -3.875 1 88.44 570 GLU A C 1
ATOM 4510 O O . GLU A 1 570 ? 17.156 2.846 -4.344 1 88.44 570 GLU A O 1
ATOM 4515 N N . LEU A 1 571 ? 17.156 4.438 -2.799 1 93.31 571 LEU A N 1
ATOM 4516 C CA . LEU A 1 571 ? 18.375 3.971 -2.145 1 93.31 571 LEU A CA 1
ATOM 4517 C C . LEU A 1 571 ? 18.062 2.836 -1.174 1 93.31 571 LEU A C 1
ATOM 4519 O O . LEU A 1 571 ? 18.859 1.896 -1.042 1 93.31 571 LEU A O 1
ATOM 4523 N N . LYS A 1 572 ? 16.969 2.955 -0.458 1 91.62 572 LYS A N 1
ATOM 4524 C CA . LYS A 1 572 ? 16.484 1.98 0.514 1 91.62 572 LYS A CA 1
ATOM 4525 C C . LYS A 1 572 ? 17.562 1.622 1.526 1 91.62 572 LYS A C 1
ATOM 4527 O O . LYS A 1 572 ? 17.906 0.448 1.69 1 91.62 572 LYS A O 1
ATOM 4532 N N . PRO A 1 573 ? 18.047 2.559 2.221 1 95.94 573 PRO A N 1
ATOM 4533 C CA . PRO A 1 573 ? 19 2.248 3.287 1 95.94 573 PRO A CA 1
ATOM 4534 C C . PRO A 1 573 ? 18.375 1.447 4.426 1 95.94 573 PRO A C 1
ATOM 4536 O O . PRO A 1 573 ? 17.156 1.303 4.48 1 95.94 573 PRO A O 1
ATOM 4539 N N . ASP A 1 574 ? 19.234 0.886 5.223 1 96 574 ASP A N 1
ATOM 4540 C CA . ASP A 1 574 ? 18.734 0.139 6.371 1 96 574 ASP A CA 1
ATOM 4541 C C . ASP A 1 574 ? 18.234 1.082 7.465 1 96 574 ASP A C 1
ATOM 4543 O O . ASP A 1 574 ? 17.25 0.792 8.133 1 96 574 ASP A O 1
ATOM 4547 N N . TYR A 1 575 ? 18.906 2.232 7.578 1 97.56 575 TYR A N 1
ATOM 4548 C CA . TYR A 1 575 ? 18.594 3.201 8.625 1 97.56 575 TYR A CA 1
ATOM 4549 C C . TYR A 1 575 ? 18.594 4.621 8.07 1 97.56 575 TYR A C 1
ATOM 4551 O O . TYR A 1 575 ? 19.391 4.949 7.184 1 97.56 575 TYR A O 1
ATOM 4559 N N . ILE A 1 576 ? 17.719 5.391 8.578 1 97.31 576 ILE A N 1
ATOM 4560 C CA . ILE A 1 576 ? 17.734 6.836 8.391 1 97.31 576 ILE A CA 1
ATOM 4561 C C . ILE A 1 576 ? 17.812 7.527 9.75 1 97.31 576 ILE A C 1
ATOM 4563 O O . ILE A 1 576 ? 17 7.262 10.641 1 97.31 576 ILE A O 1
ATOM 4567 N N . ARG A 1 577 ? 18.844 8.227 9.906 1 96.88 577 ARG A N 1
ATOM 4568 C CA . ARG A 1 577 ? 19 9.031 11.109 1 96.88 577 ARG A CA 1
ATOM 4569 C C . ARG A 1 577 ? 18.641 10.484 10.859 1 96.88 577 ARG A C 1
ATOM 4571 O O . ARG A 1 577 ? 19.234 11.141 10 1 96.88 577 ARG A O 1
ATOM 4578 N N . LEU A 1 578 ? 17.734 11.047 11.648 1 94.88 578 LEU A N 1
ATOM 4579 C CA . LEU A 1 578 ? 17.172 12.375 11.438 1 94.88 578 LEU A CA 1
ATOM 4580 C C . LEU A 1 578 ? 18.156 13.453 11.867 1 94.88 578 LEU A C 1
ATOM 4582 O O . LEU A 1 578 ? 19.016 13.219 12.711 1 94.88 578 LEU A O 1
ATOM 4586 N N . ALA A 1 579 ? 18 14.664 11.242 1 90 579 ALA A N 1
ATOM 4587 C CA . ALA A 1 579 ? 18.766 15.82 11.68 1 90 579 ALA A CA 1
ATOM 4588 C C . ALA A 1 579 ? 18.484 16.141 13.141 1 90 579 ALA A C 1
ATOM 4590 O O . ALA A 1 579 ? 17.359 15.961 13.617 1 90 579 ALA A O 1
ATOM 4591 N N . ARG A 1 580 ? 19.438 16.688 13.844 1 86.75 580 ARG A N 1
ATOM 4592 C CA . ARG A 1 580 ? 19.391 16.922 15.281 1 86.75 580 ARG A CA 1
ATOM 4593 C C . ARG A 1 580 ? 18.25 17.875 15.641 1 86.75 580 ARG A C 1
ATOM 4595 O O . ARG A 1 580 ? 17.625 17.734 16.688 1 86.75 580 ARG A O 1
ATOM 4602 N N . ASP A 1 581 ? 18 18.812 14.789 1 85.69 581 ASP A N 1
ATOM 4603 C CA . ASP A 1 581 ? 17 19.844 15.062 1 85.69 581 ASP A CA 1
ATOM 4604 C C . ASP A 1 581 ? 15.594 19.266 15.039 1 85.69 581 ASP A C 1
ATOM 4606 O O . ASP A 1 581 ? 14.688 19.797 15.672 1 85.69 581 ASP A O 1
ATOM 4610 N N . LEU A 1 582 ? 15.422 18.188 14.391 1 91 582 LEU A N 1
ATOM 4611 C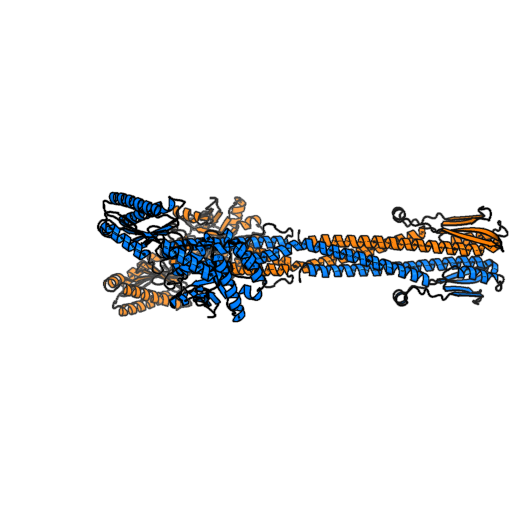 CA . LEU A 1 582 ? 14.094 17.609 14.25 1 91 582 LEU A CA 1
ATOM 4612 C C . LEU A 1 582 ? 13.68 16.875 15.531 1 91 582 LEU A C 1
ATOM 4614 O O . LEU A 1 582 ? 12.5 16.859 15.883 1 91 582 LEU A O 1
ATOM 4618 N N . GLY A 1 583 ? 14.648 16.312 16.188 1 92.94 583 GLY A N 1
ATOM 4619 C CA . GLY A 1 583 ? 14.344 15.57 17.406 1 92.94 583 GLY A CA 1
ATOM 4620 C C . GLY A 1 583 ? 14.266 16.453 18.641 1 92.94 583 GLY A C 1
ATOM 4621 O O . GLY A 1 583 ? 13.516 16.156 19.578 1 92.94 583 GLY A O 1
ATOM 4622 N N . ASN A 1 584 ? 15.039 17.453 18.625 1 92.12 584 ASN A N 1
ATOM 4623 C CA . ASN A 1 584 ? 15.078 18.344 19.781 1 92.12 584 ASN A CA 1
ATOM 4624 C C . ASN A 1 584 ? 13.898 19.312 19.781 1 92.12 584 ASN A C 1
ATOM 4626 O O . ASN A 1 584 ? 13.641 19.984 18.781 1 92.12 584 ASN A O 1
ATOM 4630 N N . GLY A 1 585 ? 13.141 19.359 20.875 1 92.5 585 GLY A N 1
ATOM 4631 C CA . GLY A 1 585 ? 11.984 20.234 21 1 92.5 585 GLY A CA 1
ATOM 4632 C C . GLY A 1 585 ? 10.727 19.656 20.375 1 92.5 585 GLY A C 1
ATOM 4633 O O . GLY A 1 585 ? 9.711 20.344 20.25 1 92.5 585 GLY A O 1
ATOM 4634 N N . ILE A 1 586 ? 10.758 18.422 20.031 1 94.38 586 ILE A N 1
ATOM 4635 C CA . ILE A 1 586 ? 9.664 17.797 19.312 1 94.38 586 ILE A CA 1
ATOM 4636 C C . ILE A 1 586 ? 8.422 17.734 20.188 1 94.38 586 ILE A C 1
ATOM 4638 O O . ILE A 1 586 ? 7.297 17.797 19.703 1 94.38 586 ILE A O 1
ATOM 4642 N N . ALA A 1 587 ? 8.586 17.594 21.453 1 94.06 587 ALA A N 1
ATOM 4643 C CA . ALA A 1 587 ? 7.461 17.469 22.375 1 94.06 587 ALA A CA 1
ATOM 4644 C C . ALA A 1 587 ? 6.52 18.656 22.25 1 94.06 587 ALA A C 1
ATOM 4646 O O . ALA A 1 587 ? 5.309 18.531 22.438 1 94.06 587 ALA A O 1
ATOM 4647 N N . GLN A 1 588 ? 7.086 19.859 21.906 1 91.44 588 GLN A N 1
ATOM 4648 C CA . GLN A 1 588 ? 6.273 21.062 21.891 1 91.44 588 GLN A CA 1
ATOM 4649 C C . GLN A 1 588 ? 6.09 21.594 20.453 1 91.44 588 GLN A C 1
ATOM 4651 O O . GLN A 1 588 ? 5.547 22.672 20.25 1 91.44 588 GLN A O 1
ATOM 4656 N N . ASP A 1 589 ? 6.535 20.859 19.5 1 91.88 589 ASP A N 1
ATOM 4657 C CA . ASP A 1 589 ? 6.477 21.297 18.109 1 91.88 589 ASP A CA 1
ATOM 4658 C C . ASP A 1 589 ? 5.641 20.344 17.266 1 91.88 589 ASP A C 1
ATOM 4660 O O . ASP A 1 589 ? 6.117 19.281 16.875 1 91.88 589 ASP A O 1
ATOM 4664 N N . VAL A 1 590 ? 4.508 20.812 16.844 1 89.56 590 VAL A N 1
ATOM 4665 C CA . VAL A 1 590 ? 3.553 19.969 16.125 1 89.56 590 VAL A CA 1
ATOM 4666 C C . VAL A 1 590 ? 4.086 19.656 14.734 1 89.56 590 VAL A C 1
ATOM 4668 O O . VAL A 1 590 ? 3.893 18.547 14.219 1 89.56 590 VAL A O 1
ATOM 4671 N N . GLU A 1 591 ? 4.73 20.609 14.141 1 89.31 591 GLU A N 1
ATOM 4672 C CA . GLU A 1 591 ? 5.246 20.406 12.797 1 89.31 591 GLU A CA 1
ATOM 4673 C C . GLU A 1 591 ? 6.355 19.359 12.781 1 89.31 591 GLU A C 1
ATOM 4675 O O . GLU A 1 591 ? 6.414 18.516 11.875 1 89.31 591 GLU A O 1
ATOM 4680 N N . LYS A 1 592 ? 7.199 19.422 13.766 1 93.81 592 LYS A N 1
ATOM 4681 C CA . LYS A 1 592 ? 8.258 18.422 13.883 1 93.81 592 LYS A CA 1
ATOM 4682 C C . LYS A 1 592 ? 7.664 17.031 14.07 1 93.81 592 LYS A C 1
ATOM 4684 O O . LYS A 1 592 ? 8.156 16.062 13.492 1 93.81 592 LYS A O 1
ATOM 4689 N N . ARG A 1 593 ? 6.656 16.969 14.836 1 95.06 593 ARG A N 1
ATOM 4690 C CA . ARG A 1 593 ? 6.004 15.688 15.078 1 95.06 593 ARG A CA 1
ATOM 4691 C C . ARG A 1 593 ? 5.395 15.133 13.797 1 95.06 593 ARG A C 1
ATOM 4693 O O . ARG A 1 593 ? 5.516 13.938 13.516 1 95.06 593 ARG A O 1
ATOM 4700 N N . GLU A 1 594 ? 4.746 16.016 13.078 1 92.56 594 GLU A N 1
ATOM 4701 C CA . GLU A 1 594 ? 4.152 15.594 11.82 1 92.56 594 GLU A CA 1
ATOM 4702 C C . GLU A 1 594 ? 5.223 15.109 10.844 1 92.56 594 GLU A C 1
ATOM 4704 O O . GLU A 1 594 ? 5.012 14.148 10.102 1 92.56 594 GLU A O 1
ATOM 4709 N N . PHE A 1 595 ? 6.344 15.766 10.828 1 95.19 595 PHE A N 1
ATOM 4710 C CA . PHE A 1 595 ? 7.457 15.398 9.969 1 95.19 595 PHE A CA 1
ATOM 4711 C C . PHE A 1 595 ? 7.953 13.992 10.289 1 95.19 595 PHE A C 1
ATOM 4713 O O . PHE A 1 595 ? 8.055 13.141 9.406 1 95.19 595 PHE A O 1
ATOM 4720 N N . ILE A 1 596 ? 8.195 13.766 11.508 1 96.44 596 ILE A N 1
ATOM 4721 C CA . ILE A 1 596 ? 8.766 12.492 11.93 1 96.44 596 ILE A CA 1
ATOM 4722 C C . ILE A 1 596 ? 7.738 11.375 11.742 1 96.44 596 ILE A C 1
ATOM 4724 O O . ILE A 1 596 ? 8.086 10.273 11.32 1 96.44 596 ILE A O 1
ATOM 4728 N N . LYS A 1 597 ? 6.516 11.672 12.039 1 94.31 597 LYS A N 1
ATOM 4729 C CA . LYS A 1 597 ? 5.457 10.688 11.828 1 94.31 597 LYS A CA 1
ATOM 4730 C C . LYS A 1 597 ? 5.391 10.266 10.367 1 94.31 597 LYS A C 1
ATOM 4732 O O . LYS A 1 597 ? 5.262 9.07 10.07 1 94.31 597 LYS A O 1
ATOM 4737 N N . THR A 1 598 ? 5.441 11.219 9.492 1 94.12 598 THR A N 1
ATOM 4738 C CA . THR A 1 598 ? 5.41 10.938 8.062 1 94.12 598 THR A CA 1
ATOM 4739 C C . THR A 1 598 ? 6.621 10.109 7.648 1 94.12 598 THR A C 1
ATOM 4741 O O . THR A 1 598 ? 6.492 9.156 6.871 1 94.12 598 THR A O 1
ATOM 4744 N N . MET A 1 599 ? 7.754 10.445 8.195 1 95.62 599 MET A N 1
ATOM 4745 C CA . MET A 1 599 ? 8.969 9.688 7.895 1 95.62 599 MET A CA 1
ATOM 4746 C C . MET A 1 599 ? 8.859 8.25 8.391 1 95.62 599 MET A C 1
ATOM 4748 O O . MET A 1 599 ? 9.32 7.324 7.723 1 95.62 599 MET A O 1
ATOM 4752 N N . LEU A 1 600 ? 8.25 8.086 9.562 1 95.5 600 LEU A N 1
ATOM 4753 C CA . LEU A 1 600 ? 8.055 6.746 10.117 1 95.5 600 LEU A CA 1
ATOM 4754 C C . LEU A 1 600 ? 7.133 5.918 9.227 1 95.5 600 LEU A C 1
ATOM 4756 O O . LEU A 1 600 ? 7.363 4.723 9.031 1 95.5 600 LEU A O 1
ATOM 4760 N N . GLU A 1 601 ? 6.141 6.523 8.688 1 93 601 GLU A N 1
ATOM 4761 C CA . GLU A 1 601 ? 5.234 5.828 7.777 1 93 601 GLU A CA 1
ATOM 4762 C C . GLU A 1 601 ? 5.957 5.375 6.512 1 93 601 GLU A C 1
ATOM 4764 O O . GLU A 1 601 ? 5.777 4.242 6.062 1 93 601 GLU A O 1
ATOM 4769 N N . ILE A 1 602 ? 6.754 6.25 5.992 1 94 602 ILE A N 1
ATOM 4770 C CA . ILE A 1 602 ? 7.551 5.906 4.816 1 94 602 ILE A CA 1
ATOM 4771 C C . ILE A 1 602 ? 8.508 4.766 5.152 1 94 602 ILE A C 1
ATOM 4773 O O . ILE A 1 602 ? 8.617 3.797 4.398 1 94 602 ILE A O 1
ATOM 4777 N N . GLY A 1 603 ? 9.188 4.93 6.293 1 94.19 603 GLY A N 1
ATOM 4778 C CA . GLY A 1 603 ? 10.109 3.896 6.734 1 94.19 603 GLY A CA 1
ATOM 4779 C C . GLY A 1 603 ? 9.461 2.537 6.891 1 94.19 603 GLY A C 1
ATOM 4780 O O . GLY A 1 603 ? 10.039 1.518 6.508 1 94.19 603 GLY A O 1
ATOM 4781 N N . GLU A 1 604 ? 8.297 2.516 7.391 1 90.81 604 GLU A N 1
ATOM 4782 C CA . GLU A 1 604 ? 7.57 1.266 7.578 1 90.81 604 GLU A CA 1
ATOM 4783 C C . GLU A 1 604 ? 7.246 0.612 6.238 1 90.81 604 GLU A C 1
ATOM 4785 O O . GLU A 1 604 ? 7.355 -0.608 6.094 1 90.81 604 GLU A O 1
ATOM 4790 N N . LEU A 1 605 ? 6.84 1.396 5.277 1 90 605 LEU A N 1
ATOM 4791 C CA . LEU A 1 605 ? 6.488 0.891 3.953 1 90 605 LEU A CA 1
ATOM 4792 C C . LEU A 1 605 ? 7.719 0.352 3.232 1 90 605 LEU A C 1
ATOM 4794 O O . LEU A 1 605 ? 7.641 -0.667 2.541 1 90 605 LEU A O 1
ATOM 4798 N N . LEU A 1 606 ? 8.883 0.984 3.48 1 92.25 606 LEU A N 1
ATOM 4799 C CA . LEU A 1 606 ? 10.094 0.647 2.738 1 92.25 606 LEU A CA 1
ATOM 4800 C C . LEU A 1 606 ? 11.016 -0.233 3.572 1 92.25 606 LEU A C 1
ATOM 4802 O O . LEU A 1 606 ? 12.102 -0.604 3.121 1 92.25 606 LEU A O 1
ATOM 4806 N N . ASP A 1 607 ? 10.594 -0.568 4.762 1 90.81 607 ASP A N 1
ATOM 4807 C CA . ASP A 1 607 ? 11.375 -1.372 5.695 1 90.81 607 ASP A CA 1
ATOM 4808 C C . ASP A 1 607 ? 12.688 -0.677 6.051 1 90.81 607 ASP A C 1
ATOM 4810 O O . ASP A 1 607 ? 13.758 -1.275 5.949 1 90.81 607 ASP A O 1
ATOM 4814 N N . ILE A 1 608 ? 12.609 0.634 6.289 1 95 608 ILE A N 1
ATOM 4815 C CA . ILE A 1 608 ? 13.727 1.458 6.742 1 95 608 ILE A CA 1
ATOM 4816 C C . ILE A 1 608 ? 13.508 1.867 8.195 1 95 608 ILE A C 1
ATOM 4818 O O . ILE A 1 608 ? 12.422 2.314 8.57 1 95 608 ILE A O 1
ATOM 4822 N N . GLN A 1 609 ? 14.492 1.688 9.016 1 96.5 609 GLN A N 1
ATOM 4823 C CA . GLN A 1 609 ? 14.383 2.049 10.422 1 96.5 609 GLN A CA 1
ATOM 4824 C C . GLN A 1 609 ? 14.82 3.49 10.656 1 96.5 609 GLN A C 1
ATOM 4826 O O . GLN A 1 609 ? 15.812 3.945 10.078 1 96.5 609 GLN A O 1
ATOM 4831 N N . VAL A 1 610 ? 14.055 4.215 11.43 1 97.62 610 VAL A N 1
ATOM 4832 C CA . VAL A 1 610 ? 14.312 5.633 11.656 1 97.62 610 VAL A CA 1
ATOM 4833 C C . VAL A 1 610 ? 14.938 5.832 13.031 1 97.62 610 VAL A C 1
ATOM 4835 O O . VAL A 1 610 ? 14.445 5.297 14.031 1 97.62 610 VAL A O 1
ATOM 4838 N N . LEU A 1 611 ? 16.031 6.57 13.078 1 97.88 611 LEU A N 1
ATOM 4839 C CA . LEU A 1 611 ? 16.766 6.863 14.297 1 97.88 611 LEU A CA 1
ATOM 4840 C C . LEU A 1 611 ? 16.844 8.367 14.539 1 97.88 611 LEU A C 1
ATOM 4842 O O . LEU A 1 611 ? 16.688 9.156 13.602 1 97.88 611 LEU A O 1
ATOM 4846 N N . ALA A 1 612 ? 17.016 8.773 15.781 1 96.5 612 ALA A N 1
ATOM 4847 C CA . ALA A 1 612 ? 17.25 10.164 16.172 1 96.5 612 ALA A CA 1
ATOM 4848 C C . ALA A 1 612 ? 18.594 10.336 16.844 1 96.5 612 ALA A C 1
ATOM 4850 O O . ALA A 1 612 ? 19.188 9.359 17.312 1 96.5 612 ALA A O 1
ATOM 4851 N N . GLU A 1 613 ? 19.062 11.57 16.781 1 93.25 613 GLU A N 1
ATOM 4852 C CA . GLU A 1 613 ? 20.406 11.789 17.297 1 93.25 613 GLU A CA 1
ATOM 4853 C C . GLU A 1 613 ? 20.453 13.016 18.219 1 93.25 613 GLU A C 1
ATOM 4855 O O . GLU A 1 613 ? 19.781 14.016 17.953 1 93.25 613 GLU A O 1
ATOM 4860 N N . ASN A 1 614 ? 21.234 12.891 19.312 1 91.69 614 ASN A N 1
ATOM 4861 C CA . ASN A 1 614 ? 21.578 13.977 20.219 1 91.69 614 ASN A CA 1
ATOM 4862 C C . ASN A 1 614 ? 20.344 14.594 20.859 1 91.69 614 ASN A C 1
ATOM 4864 O O . ASN A 1 614 ? 20.156 15.812 20.812 1 91.69 614 ASN A O 1
ATOM 4868 N N . ILE A 1 615 ? 19.516 13.766 21.422 1 94.81 615 ILE A N 1
ATOM 4869 C CA . ILE A 1 615 ? 18.312 14.242 22.078 1 94.81 615 ILE A CA 1
ATOM 4870 C C . ILE A 1 615 ? 18.609 14.609 23.531 1 94.81 615 ILE A C 1
ATOM 4872 O O . ILE A 1 615 ? 19.062 13.758 24.312 1 94.81 615 ILE A O 1
ATOM 4876 N N . GLN A 1 616 ? 18.359 15.766 23.906 1 92.75 616 GLN A N 1
ATOM 4877 C CA . GLN A 1 616 ? 18.781 16.266 25.219 1 92.75 616 GLN A CA 1
ATOM 4878 C C . GLN A 1 616 ? 17.656 16.125 26.25 1 92.75 616 GLN A C 1
ATOM 4880 O O . GLN A 1 616 ? 17.875 15.547 27.312 1 92.75 616 GLN A O 1
ATOM 4885 N N . ALA A 1 617 ? 16.438 16.516 25.891 1 94.75 617 ALA A N 1
ATOM 4886 C CA . ALA A 1 617 ? 15.336 16.594 26.844 1 94.75 617 ALA A CA 1
ATOM 4887 C C . ALA A 1 617 ? 14.648 15.234 26.984 1 94.75 617 ALA A C 1
ATOM 4889 O O . ALA A 1 617 ? 14.43 14.523 26 1 94.75 617 ALA A O 1
ATOM 4890 N N . ASP A 1 618 ? 14.305 14.867 28.172 1 95.56 618 ASP A N 1
ATOM 4891 C CA . ASP A 1 618 ? 13.594 13.625 28.469 1 95.56 618 ASP A CA 1
ATOM 4892 C C . ASP A 1 618 ? 12.203 13.633 27.828 1 95.56 618 ASP A C 1
ATOM 4894 O O . ASP A 1 618 ? 11.711 12.586 27.391 1 95.56 618 ASP A O 1
ATOM 4898 N N . GLU A 1 619 ? 11.641 14.773 27.844 1 96 619 GLU A N 1
ATOM 4899 C CA . GLU A 1 619 ? 10.312 14.883 27.25 1 96 619 GLU A CA 1
ATOM 4900 C C . GLU A 1 619 ? 10.344 14.539 25.766 1 96 619 GLU A C 1
ATOM 4902 O O . GLU A 1 619 ? 9.398 13.953 25.234 1 96 619 GLU A O 1
ATOM 4907 N N . ASP A 1 620 ? 11.398 14.914 25.156 1 96.56 620 ASP A N 1
ATOM 4908 C CA . ASP A 1 620 ? 11.555 14.617 23.734 1 96.56 620 ASP A CA 1
ATOM 4909 C C . ASP A 1 620 ? 11.766 13.117 23.516 1 96.56 620 ASP A C 1
ATOM 4911 O O . ASP A 1 620 ? 11.234 12.547 22.562 1 96.56 620 ASP A O 1
ATOM 4915 N N . ILE A 1 621 ? 12.492 12.469 24.391 1 96.38 621 ILE A N 1
ATOM 4916 C CA . ILE A 1 621 ? 12.719 11.031 24.312 1 96.38 621 ILE A CA 1
ATOM 4917 C C . ILE A 1 621 ? 11.398 10.289 24.453 1 96.38 621 ILE A C 1
ATOM 4919 O O . ILE A 1 621 ? 11.117 9.344 23.719 1 96.38 621 ILE A O 1
ATOM 4923 N N . ALA A 1 622 ? 10.672 10.734 25.375 1 96.31 622 ALA A N 1
ATOM 4924 C CA . ALA A 1 622 ? 9.375 10.117 25.609 1 96.31 622 ALA A CA 1
ATOM 4925 C C . ALA A 1 622 ? 8.469 10.258 24.391 1 96.31 622 ALA A C 1
ATOM 4927 O O . ALA A 1 622 ? 7.773 9.32 24.016 1 96.31 622 ALA A O 1
ATOM 4928 N N . CYS A 1 623 ? 8.5 11.422 23.844 1 96.44 623 CYS A N 1
ATOM 4929 C CA . CYS A 1 623 ? 7.691 11.695 22.656 1 96.44 623 CYS A CA 1
ATOM 4930 C C . CYS A 1 623 ? 8.117 10.812 21.5 1 96.44 623 CYS A C 1
ATOM 4932 O O . CYS A 1 623 ? 7.277 10.195 20.828 1 96.44 623 CYS A O 1
ATOM 4934 N N . LEU A 1 624 ? 9.391 10.695 21.266 1 97.06 624 LEU A N 1
ATOM 4935 C CA . LEU A 1 624 ? 9.938 9.883 20.188 1 97.06 624 LEU A CA 1
ATOM 4936 C C . LEU A 1 624 ? 9.602 8.406 20.391 1 97.06 624 LEU A C 1
ATOM 4938 O O . LEU A 1 624 ? 9.289 7.699 19.422 1 97.06 624 LEU A O 1
ATOM 4942 N N . THR A 1 625 ? 9.68 7.961 21.609 1 96.19 625 THR A N 1
ATOM 4943 C CA . THR A 1 625 ? 9.375 6.574 21.938 1 96.19 625 THR A CA 1
ATOM 4944 C C . THR A 1 625 ? 7.914 6.258 21.625 1 96.19 625 THR A C 1
ATOM 4946 O O . THR A 1 625 ? 7.617 5.23 21 1 96.19 625 THR A O 1
ATOM 4949 N N . LYS A 1 626 ? 7.055 7.164 21.984 1 94.25 626 LYS A N 1
ATOM 4950 C CA . LYS A 1 626 ? 5.625 6.984 21.75 1 94.25 626 LYS A CA 1
ATOM 4951 C C . LYS A 1 626 ? 5.316 6.973 20.25 1 94.25 626 LYS A C 1
ATOM 4953 O O . LYS A 1 626 ? 4.41 6.27 19.812 1 94.25 626 LYS A O 1
ATOM 4958 N N . MET A 1 627 ? 6.055 7.688 19.5 1 94.06 627 MET A N 1
ATOM 4959 C CA . MET A 1 627 ? 5.828 7.805 18.062 1 94.06 627 MET A CA 1
ATOM 4960 C C . MET A 1 627 ? 6.336 6.566 17.328 1 94.06 627 MET A C 1
ATOM 4962 O O . MET A 1 627 ? 5.914 6.289 16.203 1 94.06 627 MET A O 1
ATOM 4966 N N . GLY A 1 628 ? 7.309 5.859 17.906 1 93.94 628 GLY A N 1
ATOM 4967 C CA . GLY A 1 628 ? 7.762 4.617 17.297 1 93.94 628 GLY A CA 1
ATOM 4968 C C . GLY A 1 628 ? 9.156 4.715 16.703 1 93.94 628 GLY A C 1
ATOM 4969 O O . GLY A 1 628 ? 9.547 3.877 15.891 1 93.94 628 GLY A O 1
ATOM 4970 N N . VAL A 1 629 ? 9.914 5.77 17 1 96.94 629 VAL A N 1
ATOM 4971 C CA . VAL A 1 629 ? 11.312 5.844 16.578 1 96.94 629 VAL A CA 1
ATOM 4972 C C . VAL A 1 629 ? 12.102 4.699 17.219 1 96.94 629 VAL A C 1
ATOM 4974 O O . VAL A 1 629 ? 11.914 4.391 18.406 1 96.94 629 VAL A O 1
ATOM 4977 N N . LEU A 1 630 ? 12.898 4.016 16.469 1 95.88 630 LEU A N 1
ATOM 4978 C CA . LEU A 1 630 ? 13.562 2.797 16.922 1 95.88 630 LEU A CA 1
ATOM 4979 C C . LEU A 1 630 ? 14.586 3.102 18 1 95.88 630 LEU A C 1
ATOM 4981 O O . LEU A 1 630 ? 14.641 2.412 19.016 1 95.88 630 LEU A O 1
ATOM 4985 N N . GLY A 1 631 ? 15.383 4.094 17.703 1 96.81 631 GLY A N 1
ATOM 4986 C CA . GLY A 1 631 ? 16.469 4.391 18.609 1 96.81 631 GLY A CA 1
ATOM 4987 C C . GLY A 1 631 ? 16.906 5.848 18.578 1 96.81 631 GLY A C 1
ATOM 4988 O O . GLY A 1 631 ? 16.578 6.57 17.641 1 96.81 631 GLY A O 1
ATOM 4989 N N . ALA A 1 632 ? 17.578 6.227 19.672 1 96.44 632 ALA A N 1
ATOM 4990 C CA . ALA A 1 632 ? 18.078 7.594 19.766 1 96.44 632 ALA A CA 1
ATOM 4991 C C . ALA A 1 632 ? 19.359 7.652 20.609 1 96.44 632 ALA A C 1
ATOM 4993 O O . ALA A 1 632 ? 19.562 6.824 21.484 1 96.44 632 ALA A O 1
ATOM 4994 N N . SER A 1 633 ? 20.219 8.555 20.203 1 94.88 633 SER A N 1
ATOM 4995 C CA . SER A 1 633 ? 21.375 8.891 21.047 1 94.88 633 SER A CA 1
ATOM 4996 C C . SER A 1 633 ? 21.141 10.172 21.828 1 94.88 633 SER A C 1
ATOM 4998 O O . SER A 1 633 ? 20.344 11.016 21.422 1 94.88 633 SER A O 1
ATOM 5000 N N . ARG A 1 634 ? 21.859 10.336 23.031 1 91.31 634 ARG A N 1
ATOM 5001 C CA . ARG A 1 634 ? 21.719 11.508 23.891 1 91.31 634 ARG A CA 1
ATOM 5002 C C . ARG A 1 634 ? 23 12.336 23.891 1 91.31 634 ARG A C 1
ATOM 5004 O O . ARG A 1 634 ? 24.094 11.812 23.641 1 91.31 634 ARG A O 1
ATOM 5011 N N . MET B 1 1 ? -3.754 -19.875 -21.422 1 74.25 1 MET B N 1
ATOM 5012 C CA . MET B 1 1 ? -4.172 -21.203 -20.984 1 74.25 1 MET B CA 1
ATOM 5013 C C . MET B 1 1 ? -3.688 -21.469 -19.562 1 74.25 1 MET B C 1
ATOM 5015 O O . MET B 1 1 ? -2.598 -21.047 -19.172 1 74.25 1 MET B O 1
ATOM 5019 N N . SER B 1 2 ? -4.566 -22.234 -18.812 1 80.88 2 SER B N 1
ATOM 5020 C CA . SER B 1 2 ? -4.219 -22.547 -17.438 1 80.88 2 SER B CA 1
ATOM 5021 C C . SER B 1 2 ? -3.006 -23.469 -17.359 1 80.88 2 SER B C 1
ATOM 5023 O O . SER B 1 2 ? -2.684 -24.156 -18.328 1 80.88 2 SER B O 1
ATOM 5025 N N . LEU B 1 3 ? -2.27 -23.406 -16.375 1 80.44 3 LEU B N 1
ATOM 5026 C CA . LEU B 1 3 ? -1.116 -24.281 -16.156 1 80.44 3 LEU B CA 1
ATOM 5027 C C . LEU B 1 3 ? -1.526 -25.75 -16.188 1 80.44 3 LEU B C 1
ATOM 5029 O O . LEU B 1 3 ? -0.81 -26.578 -16.75 1 80.44 3 LEU B O 1
ATOM 5033 N N . SER B 1 4 ? -2.693 -25.969 -15.672 1 79.56 4 SER B N 1
ATOM 5034 C CA . SER B 1 4 ? -3.191 -27.344 -15.656 1 79.56 4 SER B CA 1
ATOM 5035 C C . SER B 1 4 ? -3.426 -27.875 -17.062 1 79.56 4 SER B C 1
ATOM 5037 O O . SER B 1 4 ? -3.057 -29 -17.375 1 79.56 4 SER B O 1
ATOM 5039 N N . LYS B 1 5 ? -3.971 -27.125 -17.922 1 80.69 5 LYS B N 1
ATOM 5040 C CA . LYS B 1 5 ? -4.234 -27.531 -19.297 1 80.69 5 LYS B CA 1
ATOM 5041 C C . LYS B 1 5 ? -2.936 -27.703 -20.078 1 80.69 5 LYS B C 1
ATOM 5043 O O . LYS B 1 5 ? -2.799 -28.641 -20.859 1 80.69 5 LYS B O 1
ATOM 5048 N N . GLN B 1 6 ? -2.016 -26.844 -19.812 1 81.38 6 GLN B N 1
ATOM 5049 C CA . GLN B 1 6 ? -0.728 -26.922 -20.484 1 81.38 6 GLN B CA 1
ATOM 5050 C C . GLN B 1 6 ? 0.018 -28.203 -20.094 1 81.38 6 GLN B C 1
ATOM 5052 O O . GLN B 1 6 ? 0.528 -28.922 -20.953 1 81.38 6 GLN B O 1
ATOM 5057 N N . LEU B 1 7 ? 0.027 -28.438 -18.797 1 83.5 7 LEU B N 1
ATOM 5058 C CA . LEU B 1 7 ? 0.711 -29.641 -18.297 1 83.5 7 LEU B CA 1
ATOM 5059 C C . LEU B 1 7 ? -0.002 -30.906 -18.766 1 83.5 7 LEU B C 1
ATOM 5061 O O . LEU B 1 7 ? 0.645 -31.891 -19.094 1 83.5 7 LEU B O 1
ATOM 5065 N N . LEU B 1 8 ? -1.29 -30.812 -18.812 1 84.19 8 LEU B N 1
ATOM 5066 C CA . LEU B 1 8 ? -2.061 -31.953 -19.266 1 84.19 8 LEU B CA 1
ATOM 5067 C C . LEU B 1 8 ? -1.717 -32.312 -20.719 1 84.19 8 LEU B C 1
ATOM 5069 O O . LEU B 1 8 ? -1.494 -33.469 -21.047 1 84.19 8 LEU B O 1
ATOM 5073 N N . ILE B 1 9 ? -1.634 -31.328 -21.516 1 84.88 9 ILE B N 1
ATOM 5074 C CA . ILE B 1 9 ? -1.36 -31.531 -22.938 1 84.88 9 ILE B CA 1
ATOM 5075 C C . ILE B 1 9 ? 0.062 -32.062 -23.109 1 84.88 9 ILE B C 1
ATOM 5077 O O . ILE B 1 9 ? 0.281 -33.062 -23.828 1 84.88 9 ILE B O 1
ATOM 5081 N N . LEU B 1 10 ? 0.992 -31.516 -22.422 1 82.56 10 LEU B N 1
ATOM 5082 C CA . LEU B 1 10 ? 2.396 -31.859 -22.594 1 82.56 10 LEU B CA 1
ATOM 5083 C C . LEU B 1 10 ? 2.684 -33.25 -22.047 1 82.56 10 LEU B C 1
ATOM 5085 O O . LEU B 1 10 ? 3.357 -34.062 -22.688 1 82.56 10 LEU B O 1
ATOM 5089 N N . ILE B 1 11 ? 2.057 -33.5 -20.891 1 84.19 11 ILE B N 1
ATOM 5090 C CA . ILE B 1 11 ? 2.314 -34.781 -20.266 1 84.19 11 ILE B CA 1
ATOM 5091 C C . ILE B 1 11 ? 1.545 -35.875 -21 1 84.19 11 ILE B C 1
ATOM 5093 O O . ILE B 1 11 ? 2.041 -37 -21.156 1 84.19 11 ILE B O 1
ATOM 5097 N N . SER B 1 12 ? 0.352 -35.5 -21.484 1 84.12 12 SER B N 1
ATOM 5098 C CA . SER B 1 12 ? -0.391 -36.438 -22.312 1 84.12 12 SER B CA 1
ATOM 5099 C C . SER B 1 12 ? 0.365 -36.781 -23.594 1 84.12 12 SER B C 1
ATOM 5101 O O . SER B 1 12 ? 0.368 -37.938 -24.031 1 84.12 12 SER B O 1
ATOM 5103 N N . ALA B 1 13 ? 0.985 -35.812 -24.172 1 85.06 13 ALA B N 1
ATOM 5104 C CA . ALA B 1 13 ? 1.803 -36.031 -25.359 1 85.06 13 ALA B CA 1
ATOM 5105 C C . ALA B 1 13 ? 2.986 -36.938 -25.047 1 85.06 13 ALA B C 1
ATOM 5107 O O . ALA B 1 13 ? 3.334 -37.812 -25.859 1 85.06 13 ALA B O 1
ATOM 5108 N N . LEU B 1 14 ? 3.525 -36.719 -23.922 1 84 14 LEU B N 1
ATOM 5109 C CA . LEU B 1 14 ? 4.629 -37.562 -23.484 1 84 14 LEU B CA 1
ATOM 5110 C C . LEU B 1 14 ? 4.16 -39 -23.297 1 84 14 LEU B C 1
ATOM 5112 O O . LEU B 1 14 ? 4.855 -39.969 -23.688 1 84 14 LEU B O 1
ATOM 5116 N N . PHE B 1 15 ? 2.955 -39.156 -22.734 1 84.25 15 PHE B N 1
ATOM 5117 C CA . PHE B 1 15 ? 2.355 -40.469 -22.562 1 84.25 15 PHE B CA 1
ATOM 5118 C C . PHE B 1 15 ? 2.133 -41.125 -23.906 1 84.25 15 PHE B C 1
ATOM 5120 O O . PHE B 1 15 ? 2.426 -42.312 -24.078 1 84.25 15 PHE B O 1
ATOM 5127 N N . LEU B 1 16 ? 1.729 -40.344 -24.859 1 84.69 16 LEU B N 1
ATOM 5128 C CA . LEU B 1 16 ? 1.452 -40.875 -26.188 1 84.69 16 LEU B CA 1
ATOM 5129 C C . LEU B 1 16 ? 2.734 -41.375 -26.859 1 84.69 16 LEU B C 1
ATOM 5131 O O . LEU B 1 16 ? 2.736 -42.406 -27.516 1 84.69 16 LEU B O 1
ATOM 5135 N N . ILE B 1 17 ? 3.77 -40.688 -26.656 1 82.44 17 ILE B N 1
ATOM 5136 C CA . ILE B 1 17 ? 5.059 -41.062 -27.234 1 82.44 17 ILE B CA 1
ATOM 5137 C C . ILE B 1 17 ? 5.543 -42.375 -26.578 1 82.44 17 ILE B C 1
ATOM 5139 O O . ILE B 1 17 ? 5.957 -43.281 -27.281 1 82.44 17 ILE B O 1
ATOM 5143 N N . ILE B 1 18 ? 5.395 -42.406 -25.297 1 78.56 18 ILE B N 1
ATOM 5144 C CA . ILE B 1 18 ? 5.852 -43.594 -24.562 1 78.56 18 ILE B CA 1
ATOM 5145 C C . ILE B 1 18 ? 5.031 -44.812 -24.984 1 78.56 18 ILE B C 1
ATOM 5147 O O . ILE B 1 18 ? 5.586 -45.875 -25.234 1 78.56 18 ILE B O 1
ATOM 5151 N N . PHE B 1 19 ? 3.758 -44.656 -25.141 1 80.56 19 PHE B N 1
ATOM 5152 C CA . PHE B 1 19 ? 2.863 -45.75 -25.516 1 80.56 19 PHE B CA 1
ATOM 5153 C C . PHE B 1 19 ? 3.133 -46.188 -26.938 1 80.56 19 PHE B C 1
ATOM 5155 O O . PHE B 1 19 ? 3.137 -47.406 -27.219 1 80.56 19 PHE B O 1
ATOM 5162 N N . SER B 1 20 ? 3.451 -45.281 -27.812 1 82.31 20 SER B N 1
ATOM 5163 C CA . SER B 1 20 ? 3.713 -45.594 -29.203 1 82.31 20 SER B CA 1
ATOM 5164 C C . SER B 1 20 ? 5.027 -46.344 -29.359 1 82.31 20 SER B C 1
ATOM 5166 O O . SER B 1 20 ? 5.098 -47.344 -30.094 1 82.31 20 SER B O 1
ATOM 5168 N N . VAL B 1 21 ? 5.969 -45.938 -28.625 1 77.88 21 VAL B N 1
ATOM 5169 C CA . VAL B 1 21 ? 7.273 -46.594 -28.703 1 77.88 21 VAL B CA 1
ATOM 5170 C C . VAL B 1 21 ? 7.18 -48 -28.141 1 77.88 21 VAL B C 1
ATOM 5172 O O . VAL B 1 21 ? 7.676 -48.969 -28.734 1 77.88 21 VAL B O 1
ATOM 5175 N N . ASN B 1 22 ? 6.48 -48.125 -27.016 1 74.88 22 ASN B N 1
ATOM 5176 C CA . ASN B 1 22 ? 6.305 -49.438 -26.406 1 74.88 22 ASN B CA 1
ATOM 5177 C C . ASN B 1 22 ? 5.512 -50.375 -27.297 1 74.88 22 ASN B C 1
ATOM 5179 O O . ASN B 1 22 ? 5.805 -51.562 -27.375 1 74.88 22 ASN B O 1
ATOM 5183 N N . PHE B 1 23 ? 4.613 -49.875 -28.047 1 78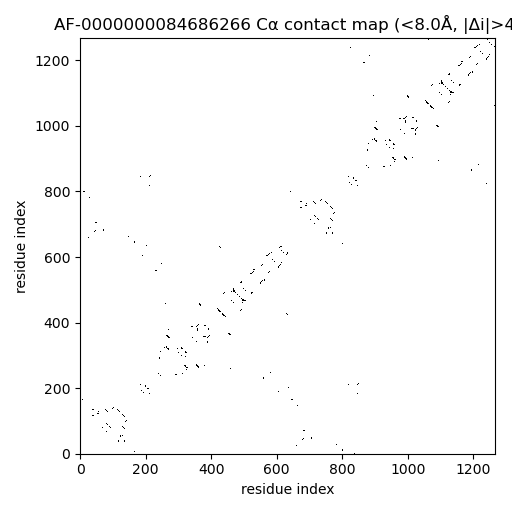.25 23 PHE B N 1
ATOM 5184 C CA . PHE B 1 23 ? 3.777 -50.656 -28.953 1 78.25 23 PHE B CA 1
ATOM 5185 C C . PHE B 1 23 ? 4.594 -51.188 -30.125 1 78.25 23 PHE B C 1
ATOM 5187 O O . PHE B 1 23 ? 4.531 -52.375 -30.438 1 78.25 23 PHE B O 1
ATOM 5194 N N . VAL B 1 24 ? 5.344 -50.375 -30.703 1 80.5 24 VAL B N 1
ATOM 5195 C CA . VAL B 1 24 ? 6.141 -50.75 -31.859 1 80.5 24 VAL B CA 1
ATOM 5196 C C . VAL B 1 24 ? 7.188 -51.812 -31.453 1 80.5 24 VAL B C 1
ATOM 5198 O O . VAL B 1 24 ? 7.406 -52.781 -32.188 1 80.5 24 VAL B O 1
ATOM 5201 N N . LEU B 1 25 ? 7.715 -51.594 -30.328 1 75.19 25 LEU B N 1
ATOM 5202 C CA . LEU B 1 25 ? 8.719 -52.562 -29.859 1 75.19 25 LEU B CA 1
ATOM 5203 C C . LEU B 1 25 ? 8.094 -53.906 -29.562 1 75.19 25 LEU B C 1
ATOM 5205 O O . LEU B 1 25 ? 8.68 -54.938 -29.875 1 75.19 25 LEU B O 1
ATOM 5209 N N . SER B 1 26 ? 6.906 -53.844 -29 1 75.38 26 SER B N 1
ATOM 5210 C CA . SER B 1 26 ? 6.211 -55.094 -28.672 1 75.38 26 SER B CA 1
ATOM 5211 C C . SER B 1 26 ? 5.867 -55.875 -29.953 1 75.38 26 SER B C 1
ATOM 5213 O O . SER B 1 26 ? 6.043 -57.094 -30 1 75.38 26 SER B O 1
ATOM 5215 N N . VAL B 1 27 ? 5.48 -55.219 -31 1 78.62 27 VAL B N 1
ATOM 5216 C CA . VAL B 1 27 ? 5.129 -55.844 -32.25 1 78.62 27 VAL B CA 1
ATOM 5217 C C . VAL B 1 27 ? 6.375 -56.469 -32.906 1 78.62 27 VAL B C 1
ATOM 5219 O O . VAL B 1 27 ? 6.344 -57.594 -33.375 1 78.62 27 VAL B O 1
ATOM 5222 N N . ASN B 1 28 ? 7.422 -55.75 -32.875 1 79.19 28 ASN B N 1
ATOM 5223 C CA . ASN B 1 28 ? 8.664 -56.219 -33.469 1 79.19 28 ASN B CA 1
ATOM 5224 C C . ASN B 1 28 ? 9.211 -57.438 -32.719 1 79.19 28 ASN B C 1
ATOM 5226 O O . ASN B 1 28 ? 9.758 -58.344 -33.344 1 79.19 28 ASN B O 1
ATOM 5230 N N . ASN B 1 29 ? 9.039 -57.406 -31.438 1 73.5 29 ASN B N 1
ATOM 5231 C CA . ASN B 1 29 ? 9.484 -58.562 -30.641 1 73.5 29 ASN B CA 1
ATOM 5232 C C . ASN B 1 29 ? 8.68 -59.812 -30.953 1 73.5 29 ASN B C 1
ATOM 5234 O O . ASN B 1 29 ? 9.242 -60.906 -31.109 1 73.5 29 ASN B O 1
ATOM 5238 N N . ILE B 1 30 ? 7.414 -59.688 -31.141 1 74.31 30 ILE B N 1
ATOM 5239 C CA . ILE B 1 30 ? 6.543 -60.844 -31.438 1 74.31 30 ILE B CA 1
ATOM 5240 C C . ILE B 1 30 ? 6.848 -61.344 -32.844 1 74.31 30 ILE B C 1
ATOM 5242 O O . ILE B 1 30 ? 6.906 -62.562 -33.062 1 74.31 30 ILE B O 1
ATOM 5246 N N . ARG B 1 31 ? 7.082 -60.5 -33.75 1 81.06 31 ARG B N 1
ATOM 5247 C CA . ARG B 1 31 ? 7.41 -60.875 -35.125 1 81.06 31 ARG B CA 1
ATOM 5248 C C . ARG B 1 31 ? 8.688 -61.688 -35.156 1 81.06 31 ARG B C 1
ATOM 5250 O O . ARG B 1 31 ? 8.727 -62.75 -35.812 1 81.06 31 ARG B O 1
ATOM 5257 N N . SER B 1 32 ? 9.711 -61.156 -34.562 1 76.25 32 SER B N 1
ATOM 5258 C CA . SER B 1 32 ? 10.992 -61.844 -34.531 1 76.25 32 SER B CA 1
ATOM 5259 C C . SER B 1 32 ? 10.859 -63.25 -33.906 1 76.25 32 SER B C 1
ATOM 5261 O O . SER B 1 32 ? 11.508 -64.188 -34.344 1 76.25 32 SER B O 1
ATOM 5263 N N . TYR B 1 33 ? 10.07 -63.312 -33.031 1 71.62 33 TYR B N 1
ATOM 5264 C CA . TYR B 1 33 ? 9.828 -64.562 -32.375 1 71.62 33 TYR B CA 1
ATOM 5265 C C . TYR B 1 33 ? 9.117 -65.562 -33.312 1 71.62 33 TYR B C 1
ATOM 5267 O O . TYR B 1 33 ? 9.5 -66.75 -33.406 1 71.62 33 TYR B O 1
ATOM 5275 N N . LEU B 1 34 ? 8.117 -65.125 -33.969 1 75.38 34 LEU B N 1
ATOM 5276 C CA . LEU B 1 34 ? 7.348 -65.938 -34.875 1 75.38 34 LEU B CA 1
ATOM 5277 C C . LEU B 1 34 ? 8.219 -66.438 -36.031 1 75.38 34 LEU B C 1
ATOM 5279 O O . LEU B 1 34 ? 8.117 -67.625 -36.438 1 75.38 34 LEU B O 1
ATOM 5283 N N . GLU B 1 35 ? 9.055 -65.625 -36.406 1 79.94 35 GLU B N 1
ATOM 5284 C CA . GLU B 1 35 ? 9.984 -66 -37.469 1 79.94 35 GLU B CA 1
ATOM 5285 C C . GLU B 1 35 ? 10.938 -67.125 -37 1 79.94 35 GLU B C 1
ATOM 5287 O O . GLU B 1 35 ? 11.18 -68.062 -37.719 1 79.94 35 GLU B O 1
ATOM 5292 N N . GLY B 1 36 ? 11.461 -66.938 -35.844 1 75.31 36 GLY B N 1
ATOM 5293 C CA . GLY B 1 36 ? 12.352 -67.938 -35.281 1 75.31 36 GLY B CA 1
ATOM 5294 C C . GLY B 1 36 ? 11.672 -69.25 -35.062 1 75.31 36 GLY B C 1
ATOM 5295 O O . GLY B 1 36 ? 12.227 -70.312 -35.406 1 75.31 36 GLY B O 1
ATOM 5296 N N . GLU B 1 37 ? 10.516 -69.188 -34.594 1 72.12 37 GLU B N 1
ATOM 5297 C CA . GLU B 1 37 ? 9.75 -70.375 -34.344 1 72.12 37 GLU B CA 1
ATOM 5298 C C . GLU B 1 37 ? 9.406 -71.125 -35.625 1 72.12 37 GLU B C 1
ATOM 5300 O O . GLU B 1 37 ? 9.461 -72.312 -35.719 1 72.12 37 GLU B O 1
ATOM 5305 N N . SER B 1 38 ? 8.969 -70.5 -36.656 1 78.56 38 SER B N 1
ATOM 5306 C CA . SER B 1 38 ? 8.648 -71.062 -37.969 1 78.56 38 SER B CA 1
ATOM 5307 C C . SER B 1 38 ? 9.859 -71.75 -38.594 1 78.56 38 SER B C 1
ATOM 5309 O O . SER B 1 38 ? 9.734 -72.812 -39.219 1 78.56 38 SER B O 1
ATOM 5311 N N . GLN B 1 39 ? 10.961 -71.188 -38.312 1 81 39 GLN B N 1
ATOM 5312 C CA . GLN B 1 39 ? 12.188 -71.75 -38.875 1 81 39 GLN B CA 1
ATOM 5313 C C . GLN B 1 39 ? 12.508 -73.125 -38.188 1 81 39 GLN B C 1
ATOM 5315 O O . GLN B 1 39 ? 12.906 -74.062 -38.844 1 81 39 GLN B O 1
ATOM 5320 N N . ILE B 1 40 ? 12.344 -73.125 -36.906 1 73.44 40 ILE B N 1
ATOM 5321 C CA . ILE B 1 40 ? 12.578 -74.312 -36.156 1 73.44 40 ILE B CA 1
ATOM 5322 C C . ILE B 1 40 ? 11.57 -75.375 -36.594 1 73.44 40 ILE B C 1
ATOM 5324 O O . ILE B 1 40 ? 11.93 -76.562 -36.812 1 73.44 40 ILE B O 1
ATOM 5328 N N . HIS B 1 41 ? 10.367 -74.938 -36.688 1 75.69 41 HIS B N 1
ATOM 5329 C CA . HIS B 1 41 ? 9.305 -75.875 -37.125 1 75.69 41 HIS B CA 1
ATOM 5330 C C . HIS B 1 41 ? 9.602 -76.438 -38.5 1 75.69 41 HIS B C 1
ATOM 5332 O O . HIS B 1 41 ? 9.43 -77.625 -38.75 1 75.69 41 HIS B O 1
ATOM 5338 N N . ALA B 1 42 ? 9.984 -75.625 -39.469 1 80.94 42 ALA B N 1
ATOM 5339 C CA . ALA B 1 42 ? 10.336 -76.062 -40.812 1 80.94 42 ALA B CA 1
ATOM 5340 C C . ALA B 1 42 ? 11.492 -77.062 -40.781 1 80.94 42 ALA B C 1
ATOM 5342 O O . ALA B 1 42 ? 11.445 -78.125 -41.438 1 80.94 42 ALA B O 1
ATOM 5343 N N . GLN B 1 43 ? 12.445 -76.75 -40 1 78.44 43 GLN B N 1
ATOM 5344 C CA . GLN B 1 43 ? 13.625 -77.625 -39.906 1 78.44 43 GLN B CA 1
ATOM 5345 C C . GLN B 1 43 ? 13.281 -78.938 -39.281 1 78.44 43 GLN B C 1
ATOM 5347 O O . GLN B 1 43 ? 13.734 -80 -39.781 1 78.44 43 GLN B O 1
ATOM 5352 N N . ASP B 1 44 ? 12.492 -78.938 -38.25 1 73.94 44 ASP B N 1
ATOM 5353 C CA . ASP B 1 44 ? 12.078 -80.188 -37.594 1 73.94 44 ASP B CA 1
ATOM 5354 C C . ASP B 1 44 ? 11.242 -81.062 -38.531 1 73.94 44 ASP B C 1
ATOM 5356 O O . ASP B 1 44 ? 11.406 -82.312 -38.562 1 73.94 44 ASP B O 1
ATOM 5360 N N . THR B 1 45 ? 10.391 -80.438 -39.25 1 77.44 45 THR B N 1
ATOM 5361 C CA . THR B 1 45 ? 9.555 -81.188 -40.188 1 77.44 45 THR B CA 1
ATOM 5362 C C . THR B 1 45 ? 10.391 -81.812 -41.344 1 77.44 45 THR B C 1
ATOM 5364 O O . THR B 1 45 ? 10.219 -82.938 -41.719 1 77.44 45 THR B O 1
ATOM 5367 N N . ALA B 1 46 ? 11.281 -81 -41.844 1 81.56 46 ALA B N 1
ATOM 5368 C CA . ALA B 1 46 ? 12.148 -81.5 -42.938 1 81.56 46 ALA B CA 1
ATOM 5369 C C . ALA B 1 46 ? 12.977 -82.688 -42.469 1 81.56 46 ALA B C 1
ATOM 5371 O O . ALA B 1 46 ? 13.094 -83.688 -43.188 1 81.56 46 ALA B O 1
ATOM 5372 N N . THR B 1 47 ? 13.438 -82.562 -41.344 1 75.81 47 THR B N 1
ATOM 5373 C CA . THR B 1 47 ? 14.273 -83.625 -40.812 1 75.81 47 THR B CA 1
ATOM 5374 C C . THR B 1 47 ? 13.453 -84.875 -40.562 1 75.81 47 THR B C 1
ATOM 5376 O O . THR B 1 47 ? 13.859 -86 -40.906 1 75.81 47 THR B O 1
ATOM 5379 N N . SER B 1 48 ? 12.312 -84.75 -39.969 1 74.94 48 SER B N 1
ATOM 5380 C CA . SER B 1 48 ? 11.453 -85.875 -39.625 1 74.94 48 SER B CA 1
ATOM 5381 C C . SER B 1 48 ? 10.922 -86.562 -40.875 1 74.94 48 SER B C 1
ATOM 5383 O O . SER B 1 48 ? 10.93 -87.75 -41 1 74.94 48 SER B O 1
ATOM 5385 N N . LEU B 1 49 ? 10.539 -85.812 -41.844 1 78.94 49 LEU B N 1
ATOM 5386 C CA . LEU B 1 49 ? 10.023 -86.312 -43.094 1 78.94 49 LEU B CA 1
ATOM 5387 C C . LEU B 1 49 ? 11.141 -87 -43.906 1 78.94 49 LEU B C 1
ATOM 5389 O O . LEU B 1 49 ? 10.945 -88 -44.531 1 78.94 49 LEU B O 1
ATOM 5393 N N . GLY B 1 50 ? 12.227 -86.312 -43.938 1 78.94 50 GLY B N 1
ATOM 5394 C CA . GLY B 1 50 ? 13.375 -86.938 -44.625 1 78.94 50 GLY B CA 1
ATOM 5395 C C . GLY B 1 50 ? 13.75 -88.312 -44.094 1 78.94 50 GLY B C 1
ATOM 5396 O O . GLY B 1 50 ? 13.992 -89.188 -44.875 1 78.94 50 GLY B O 1
ATOM 5397 N N . LEU B 1 51 ? 13.672 -88.438 -42.906 1 73.56 51 LEU B N 1
ATOM 5398 C CA . LEU B 1 51 ? 13.984 -89.688 -42.281 1 73.56 51 LEU B CA 1
ATOM 5399 C C . LEU B 1 51 ? 12.898 -90.75 -42.562 1 73.56 51 LEU B C 1
ATOM 5401 O O . LEU B 1 51 ? 13.188 -91.938 -42.781 1 73.56 51 LEU B O 1
ATOM 5405 N N . SER B 1 52 ? 11.688 -90.25 -42.656 1 74.12 52 SER B N 1
ATOM 5406 C CA . SER B 1 52 ? 10.547 -91.188 -42.875 1 74.12 52 SER B CA 1
ATOM 5407 C C . SER B 1 52 ? 10.508 -91.688 -44.312 1 74.12 52 SER B C 1
ATOM 5409 O O . SER B 1 52 ? 10.023 -92.75 -44.562 1 74.12 52 SER B O 1
ATOM 5411 N N . LEU B 1 53 ? 11.07 -90.938 -45.156 1 81.69 53 LEU B N 1
ATOM 5412 C CA . LEU B 1 53 ? 10.992 -91.25 -46.562 1 81.69 53 LEU B CA 1
ATOM 5413 C C . LEU B 1 53 ? 12.203 -92.062 -47.031 1 81.69 53 LEU B C 1
ATOM 5415 O O . LEU B 1 53 ? 12.172 -92.75 -48.062 1 81.69 53 LEU B O 1
ATOM 5419 N N . SER B 1 54 ? 13.156 -92.188 -46.312 1 78.94 54 SER B N 1
ATOM 5420 C CA . SER B 1 54 ? 14.445 -92.812 -46.656 1 78.94 54 SER B CA 1
ATOM 5421 C C . SER B 1 54 ? 14.289 -94.25 -47.094 1 78.94 54 SER B C 1
ATOM 5423 O O . SER B 1 54 ? 14.852 -94.625 -48.125 1 78.94 54 SER B O 1
ATOM 5425 N N . PRO B 1 55 ? 13.391 -95 -46.406 1 73.38 55 PRO B N 1
ATOM 5426 C CA . PRO B 1 55 ? 13.281 -96.375 -46.812 1 73.38 55 PRO B CA 1
ATOM 5427 C C . PRO B 1 55 ? 12.609 -96.562 -48.188 1 73.38 55 PRO B C 1
ATOM 5429 O O . PRO B 1 55 ? 12.805 -97.562 -48.844 1 73.38 55 PRO B O 1
ATOM 5432 N N . TYR B 1 56 ? 11.891 -95.688 -48.594 1 78.75 56 TYR B N 1
ATOM 5433 C CA . TYR B 1 56 ? 11.078 -95.812 -49.781 1 78.75 56 TYR B CA 1
ATOM 5434 C C . TYR B 1 56 ? 11.75 -95.062 -50.969 1 78.75 56 TYR B C 1
ATOM 5436 O O . TYR B 1 56 ? 11.234 -95.125 -52.094 1 78.75 56 TYR B O 1
ATOM 5444 N N . MET B 1 57 ? 12.898 -94.562 -50.812 1 83.25 57 MET B N 1
ATOM 5445 C CA . MET B 1 57 ? 13.586 -93.812 -51.844 1 83.25 57 MET B CA 1
ATOM 5446 C C . MET B 1 57 ? 14.367 -94.688 -52.781 1 83.25 57 MET B C 1
ATOM 5448 O O . MET B 1 57 ? 14.945 -94.25 -53.75 1 83.25 57 MET B O 1
ATOM 5452 N N . VAL B 1 58 ? 14.266 -96 -52.5 1 75.94 58 VAL B N 1
ATOM 5453 C CA . VAL B 1 58 ? 14.914 -97 -53.344 1 75.94 58 VAL B CA 1
ATOM 5454 C C . VAL B 1 58 ? 14.195 -97.062 -54.719 1 75.94 58 VAL B C 1
ATOM 5456 O O . VAL B 1 58 ? 14.836 -97.125 -55.75 1 75.94 58 VAL B O 1
ATOM 5459 N N . ASP B 1 59 ? 12.828 -97 -54.656 1 78 59 ASP B N 1
ATOM 5460 C CA . ASP B 1 59 ? 12 -96.875 -55.844 1 78 59 ASP B CA 1
ATOM 5461 C C . ASP B 1 59 ? 11.375 -95.5 -55.906 1 78 59 ASP B C 1
ATOM 5463 O O . ASP B 1 59 ? 10.438 -95.188 -55.156 1 78 59 ASP B O 1
ATOM 5467 N N . THR B 1 60 ? 11.859 -94.625 -56.781 1 76.38 60 THR B N 1
ATOM 5468 C CA . THR B 1 60 ? 11.453 -93.25 -56.875 1 76.38 60 THR B CA 1
ATOM 5469 C C . THR B 1 60 ? 10 -93.125 -57.344 1 76.38 60 THR B C 1
ATOM 5471 O O . THR B 1 60 ? 9.391 -92.062 -57.25 1 76.38 60 THR B O 1
ATOM 5474 N N . GLN B 1 61 ? 9.367 -94.25 -57.781 1 78.12 61 GLN B N 1
ATOM 5475 C CA . GLN B 1 61 ? 7.992 -94.188 -58.281 1 78.12 61 GLN B CA 1
ATOM 5476 C C . GLN B 1 61 ? 7.027 -94.812 -57.281 1 78.12 61 GLN B C 1
ATOM 5478 O O . GLN B 1 61 ? 5.871 -95.062 -57.594 1 78.12 61 GLN B O 1
ATOM 5483 N N . ASP B 1 62 ? 7.547 -95.062 -56.062 1 81.75 62 ASP B N 1
ATOM 5484 C CA . ASP B 1 62 ? 6.715 -95.625 -55 1 81.75 62 ASP B CA 1
ATOM 5485 C C . ASP B 1 62 ? 5.586 -94.688 -54.594 1 81.75 62 ASP B C 1
ATOM 5487 O O . ASP B 1 62 ? 5.836 -93.562 -54.188 1 81.75 62 ASP B O 1
ATOM 5491 N N . PRO B 1 63 ? 4.352 -95.062 -54.688 1 83 63 PRO B N 1
ATOM 5492 C CA . PRO B 1 63 ? 3.207 -94.25 -54.344 1 83 63 PRO B CA 1
ATOM 5493 C C . PRO B 1 63 ? 3.158 -93.875 -52.875 1 83 63 PRO B C 1
ATOM 5495 O O . PRO B 1 63 ? 2.486 -92.938 -52.5 1 83 63 PRO B O 1
ATOM 5498 N N . VAL B 1 64 ? 3.977 -94.562 -52.094 1 77.88 64 VAL B N 1
ATOM 5499 C CA . VAL B 1 64 ? 3.977 -94.312 -50.656 1 77.88 64 VAL B CA 1
ATOM 5500 C C . VAL B 1 64 ? 4.637 -93 -50.344 1 77.88 64 VAL B C 1
ATOM 5502 O O . VAL B 1 64 ? 4.273 -92.312 -49.375 1 77.88 64 VAL B O 1
ATOM 5505 N N . LEU B 1 65 ? 5.59 -92.625 -51.188 1 85.12 65 LEU B N 1
ATOM 5506 C CA . LEU B 1 65 ? 6.246 -91.312 -51.031 1 85.12 65 LEU B CA 1
ATOM 5507 C C . LEU B 1 65 ? 5.238 -90.188 -51.094 1 85.12 65 LEU B C 1
ATOM 5509 O O . LEU B 1 65 ? 5.188 -89.312 -50.188 1 85.12 65 LEU B O 1
ATOM 5513 N N . GLU B 1 66 ? 4.414 -90.125 -51.969 1 87.88 66 GLU B N 1
ATOM 5514 C CA . GLU B 1 66 ? 3.42 -89.062 -52.156 1 87.88 66 GLU B CA 1
ATOM 5515 C C . GLU B 1 66 ? 2.35 -89.125 -51.062 1 87.88 66 GLU B C 1
ATOM 5517 O O . GLU B 1 66 ? 1.866 -88.125 -50.625 1 87.88 66 GLU B O 1
ATOM 5522 N N . THR B 1 67 ? 1.979 -90.312 -50.656 1 81.06 67 THR B N 1
ATOM 5523 C CA . THR B 1 67 ? 0.92 -90.5 -49.656 1 81.06 67 THR B CA 1
ATOM 5524 C C . THR B 1 67 ? 1.385 -90 -48.281 1 81.06 67 THR B C 1
ATOM 5526 O O . THR B 1 67 ? 0.633 -89.312 -47.594 1 81.06 67 THR B O 1
ATOM 5529 N N . MET B 1 68 ? 2.613 -90.312 -48.031 1 76.38 68 MET B N 1
ATOM 5530 C CA . MET B 1 68 ? 3.154 -89.875 -46.75 1 76.38 68 MET B CA 1
ATOM 5531 C C . MET B 1 68 ? 3.328 -88.375 -46.719 1 76.38 68 MET B C 1
ATOM 5533 O O . MET B 1 68 ? 2.998 -87.75 -45.75 1 76.38 68 MET B O 1
ATOM 5537 N N . MET B 1 69 ? 3.869 -87.812 -47.781 1 86 69 MET B N 1
ATOM 5538 C CA . MET B 1 69 ? 4.043 -86.375 -47.875 1 86 69 MET B CA 1
ATOM 5539 C C . MET B 1 69 ? 2.697 -85.625 -47.844 1 86 69 MET B C 1
ATOM 5541 O O . MET B 1 69 ? 2.562 -84.625 -47.188 1 86 69 MET B O 1
ATOM 5545 N N . LYS B 1 70 ? 1.7 -86.25 -48.406 1 84.56 70 LYS B N 1
ATOM 5546 C CA . LYS B 1 70 ? 0.367 -85.625 -48.438 1 84.56 70 LYS B CA 1
ATOM 5547 C C . LYS B 1 70 ? -0.272 -85.688 -47.062 1 84.56 70 LYS B C 1
ATOM 5549 O O . LYS B 1 70 ? -1.031 -84.812 -46.688 1 84.56 70 LYS B O 1
ATOM 5554 N N . ALA B 1 71 ? 0.025 -86.75 -46.281 1 74.81 71 ALA B N 1
ATOM 5555 C CA . ALA B 1 71 ? -0.538 -86.875 -44.938 1 74.81 71 ALA B CA 1
ATOM 5556 C C . ALA B 1 71 ? -0.005 -85.75 -44 1 74.81 71 ALA B C 1
ATOM 5558 O O . ALA B 1 71 ? -0.752 -85.25 -43.188 1 74.81 71 ALA B O 1
ATOM 5559 N N . ILE B 1 72 ? 1.207 -85.438 -44.219 1 75.12 72 ILE B N 1
ATOM 5560 C CA . ILE B 1 72 ? 1.826 -84.438 -43.375 1 75.12 72 ILE B CA 1
ATOM 5561 C C . ILE B 1 72 ? 1.42 -83.062 -43.875 1 75.12 72 ILE B C 1
ATOM 5563 O O . ILE B 1 72 ? 1.109 -82.125 -43.094 1 75.12 72 ILE B O 1
ATOM 5567 N N . PHE B 1 73 ? 1.448 -82.812 -45.094 1 81.75 73 PHE B N 1
ATOM 5568 C CA . PHE B 1 73 ? 1.106 -81.562 -45.75 1 81.75 73 PHE B CA 1
ATOM 5569 C C . PHE B 1 73 ? -0.324 -81.125 -45.406 1 81.75 73 PHE B C 1
ATOM 5571 O O . PHE B 1 73 ? -0.596 -80 -45.156 1 81.75 73 PHE B O 1
ATOM 5578 N N . ASP B 1 74 ? -1.293 -82.125 -45.375 1 75.19 74 ASP B N 1
ATOM 5579 C CA . ASP B 1 74 ? -2.707 -81.812 -45.156 1 75.19 74 ASP B CA 1
ATOM 5580 C C . ASP B 1 74 ? -2.992 -81.5 -43.688 1 75.19 74 ASP B C 1
ATOM 5582 O O . ASP B 1 74 ? -3.98 -80.875 -43.375 1 75.19 74 ASP B O 1
ATOM 5586 N N . ARG B 1 75 ? -2.125 -82 -42.812 1 68.19 75 ARG B N 1
ATOM 5587 C CA . ARG B 1 75 ? -2.398 -81.812 -41.406 1 68.19 75 ARG B CA 1
ATOM 5588 C C . ARG B 1 75 ? -1.691 -80.562 -40.875 1 68.19 75 ARG B C 1
ATOM 5590 O O . ARG B 1 75 ? -2.025 -80.062 -39.781 1 68.19 75 ARG B O 1
ATOM 5597 N N . GLY B 1 76 ? -0.77 -80.125 -41.625 1 70.94 76 GLY B N 1
ATOM 5598 C CA . GLY B 1 76 ? -0.007 -78.938 -41.125 1 70.94 76 GLY B CA 1
ATOM 5599 C C . GLY B 1 76 ? -0.212 -77.688 -41.969 1 70.94 76 GLY B C 1
ATOM 5600 O O . GLY B 1 76 ? -1.08 -77.688 -42.844 1 70.94 76 GLY B O 1
ATOM 5601 N N . TYR B 1 77 ? 0.415 -76.625 -41.5 1 74.38 77 TYR B N 1
ATOM 5602 C CA . TYR B 1 77 ? 0.363 -75.375 -42.219 1 74.38 77 TYR B CA 1
ATOM 5603 C C . TYR B 1 77 ? 1.644 -75.125 -43.031 1 74.38 77 TYR B C 1
ATOM 5605 O O . TYR B 1 77 ? 2.541 -74.375 -42.562 1 74.38 77 TYR B O 1
ATOM 5613 N N . TYR B 1 78 ? 1.701 -75.75 -44.156 1 81.94 78 TYR B N 1
ATOM 5614 C CA . TYR B 1 78 ? 2.893 -75.625 -45 1 81.94 78 TYR B CA 1
ATOM 5615 C C . TYR B 1 78 ? 2.58 -74.938 -46.312 1 81.94 78 TYR B C 1
ATOM 5617 O O . TYR B 1 78 ? 1.485 -75.125 -46.844 1 81.94 78 TYR B O 1
ATOM 5625 N N . LYS B 1 79 ? 3.457 -74.188 -46.75 1 85.5 79 LYS B N 1
ATOM 5626 C CA . LYS B 1 79 ? 3.34 -73.625 -48.062 1 85.5 79 LYS B CA 1
ATOM 5627 C C . LYS B 1 79 ? 3.758 -74.562 -49.156 1 85.5 79 LYS B C 1
ATOM 5629 O O . LYS B 1 79 ? 3.086 -74.688 -50.188 1 85.5 79 LYS B O 1
ATOM 5634 N N . GLU B 1 80 ? 4.875 -75.125 -48.812 1 89.31 80 GLU B N 1
ATOM 5635 C CA . GLU B 1 80 ? 5.387 -76.062 -49.844 1 89.31 80 GLU B CA 1
ATOM 5636 C C . GLU B 1 80 ? 6.266 -77.125 -49.188 1 89.31 80 GLU B C 1
ATOM 5638 O O . GLU B 1 80 ? 7.043 -76.875 -48.281 1 89.31 80 GLU B O 1
ATOM 5643 N N . ILE B 1 81 ? 6.043 -78.375 -49.625 1 89.38 81 ILE B N 1
ATOM 5644 C CA . ILE B 1 81 ? 6.961 -79.438 -49.312 1 89.38 81 ILE B CA 1
ATOM 5645 C C . ILE B 1 81 ? 7.41 -80.125 -50.625 1 89.38 81 ILE B C 1
ATOM 5647 O O . ILE B 1 81 ? 6.582 -80.562 -51.406 1 89.38 81 ILE B O 1
ATOM 5651 N N . LYS B 1 82 ? 8.664 -80.062 -50.906 1 92.62 82 LYS B N 1
ATOM 5652 C CA . LYS B 1 82 ? 9.211 -80.562 -52.156 1 92.62 82 LYS B CA 1
ATOM 5653 C C . LYS B 1 82 ? 10.273 -81.625 -51.938 1 92.62 82 LYS B C 1
ATOM 5655 O O . LYS B 1 82 ? 11.172 -81.438 -51.094 1 92.62 82 LYS B O 1
ATOM 5660 N N . LEU B 1 83 ? 10.086 -82.688 -52.531 1 92.56 83 LEU B N 1
ATOM 5661 C CA . LEU B 1 83 ? 11.062 -83.812 -52.531 1 92.56 83 LEU B CA 1
ATOM 5662 C C . LEU B 1 83 ? 11.766 -83.875 -53.875 1 92.56 83 LEU B C 1
ATOM 5664 O O . LEU B 1 83 ? 11.117 -84 -54.906 1 92.56 83 LEU B O 1
ATOM 5668 N N . VAL B 1 84 ? 13.07 -83.875 -53.844 1 91.75 84 VAL B N 1
ATOM 5669 C CA . VAL B 1 84 ? 13.852 -83.938 -55.062 1 91.75 84 VAL B CA 1
ATOM 5670 C C . VAL B 1 84 ? 14.828 -85.125 -55 1 91.75 84 VAL B C 1
ATOM 5672 O O . VAL B 1 84 ? 15.281 -85.5 -53.906 1 91.75 84 VAL B O 1
ATOM 5675 N N . ASP B 1 85 ? 15.109 -85.688 -56.156 1 87.12 85 ASP B N 1
ATOM 5676 C CA . ASP B 1 85 ? 16.062 -86.75 -56.219 1 87.12 85 ASP B CA 1
ATOM 5677 C C . ASP B 1 85 ? 17.5 -86.25 -56.281 1 87.12 85 ASP B C 1
ATOM 5679 O O . ASP B 1 85 ? 17.734 -85.062 -56.188 1 87.12 85 ASP B O 1
ATOM 5683 N N . VAL B 1 86 ? 18.5 -87.188 -56.438 1 81.69 86 VAL B N 1
ATOM 5684 C CA . VAL B 1 86 ? 19.938 -86.875 -56.438 1 81.69 86 VAL B CA 1
ATOM 5685 C C . VAL B 1 86 ? 20.281 -86.062 -57.656 1 81.69 86 VAL B C 1
ATOM 5687 O O . VAL B 1 86 ? 21.312 -85.375 -57.656 1 81.69 86 VAL B O 1
ATOM 5690 N N . THR B 1 87 ? 19.484 -86.188 -58.688 1 81.88 87 THR B N 1
ATOM 5691 C CA . THR B 1 87 ? 19.75 -85.438 -59.906 1 81.88 87 THR B CA 1
ATOM 5692 C C . THR B 1 87 ? 19.062 -84.062 -59.875 1 81.88 87 THR B C 1
ATOM 5694 O O . THR B 1 87 ? 19.25 -83.25 -60.781 1 81.88 87 THR B O 1
ATOM 5697 N N . GLY B 1 88 ? 18.25 -83.812 -58.906 1 82.38 88 GLY B N 1
ATOM 5698 C CA . GLY B 1 88 ? 17.547 -82.5 -58.812 1 82.38 88 GLY B CA 1
ATOM 5699 C C . GLY B 1 88 ? 16.156 -82.562 -59.375 1 82.38 88 GLY B C 1
ATOM 5700 O O . GLY B 1 88 ? 15.477 -81.5 -59.469 1 82.38 88 GLY B O 1
ATOM 5701 N N . GLN B 1 89 ? 15.695 -83.688 -59.844 1 86.31 89 GLN B N 1
ATOM 5702 C CA . GLN B 1 89 ? 14.359 -83.812 -60.406 1 86.31 89 GLN B CA 1
ATOM 5703 C C . GLN B 1 89 ? 13.305 -83.938 -59.312 1 86.31 89 GLN B C 1
ATOM 5705 O O . GLN B 1 89 ? 13.5 -84.688 -58.375 1 86.31 89 GLN B O 1
ATOM 5710 N N . SER B 1 90 ? 12.188 -83.312 -59.469 1 89.94 90 SER B N 1
ATOM 5711 C CA . SER B 1 90 ? 11.094 -83.312 -58.5 1 89.94 90 SER B CA 1
ATOM 5712 C C . SER B 1 90 ? 10.328 -84.625 -58.531 1 89.94 90 SER B C 1
ATOM 5714 O O . SER B 1 90 ? 9.828 -85.062 -59.594 1 89.94 90 SER B O 1
ATOM 5716 N N . LEU B 1 91 ? 10.312 -85.25 -57.438 1 90.19 91 LEU B N 1
ATOM 5717 C CA . LEU B 1 91 ? 9.539 -86.438 -57.344 1 90.19 91 LEU B CA 1
ATOM 5718 C C . LEU B 1 91 ? 8.109 -86.188 -56.906 1 90.19 91 LEU B C 1
ATOM 5720 O O . LEU B 1 91 ? 7.16 -86.625 -57.531 1 90.19 91 LEU B O 1
ATOM 5724 N N . VAL B 1 92 ? 8.008 -85.438 -55.812 1 91.62 92 VAL B N 1
ATOM 5725 C CA . VAL B 1 92 ? 6.695 -85.062 -55.312 1 91.62 92 VAL B CA 1
ATOM 5726 C C . VAL B 1 92 ? 6.734 -83.562 -54.844 1 91.62 92 VAL B C 1
ATOM 5728 O O . VAL B 1 92 ? 7.668 -83.188 -54.156 1 91.62 92 VAL B O 1
ATOM 5731 N N . THR B 1 93 ? 5.914 -82.812 -55.344 1 92.19 93 THR B N 1
ATOM 5732 C CA . THR B 1 93 ? 5.758 -81.438 -54.906 1 92.19 93 THR B CA 1
ATOM 5733 C C . THR B 1 93 ? 4.32 -81.125 -54.469 1 92.19 93 THR B C 1
ATOM 5735 O O . THR B 1 93 ? 3.387 -81.312 -55.25 1 92.19 93 THR B O 1
ATOM 5738 N N . LEU B 1 94 ? 4.211 -80.812 -53.156 1 91.19 94 LEU B N 1
ATOM 5739 C CA . LEU B 1 94 ? 2.916 -80.438 -52.625 1 91.19 94 LEU B CA 1
ATOM 5740 C C . LEU B 1 94 ? 2.893 -78.938 -52.312 1 91.19 94 LEU B C 1
ATOM 5742 O O . LEU B 1 94 ? 3.824 -78.375 -51.719 1 91.19 94 LEU B O 1
ATOM 5746 N N . ARG B 1 95 ? 1.946 -78.188 -52.875 1 89.5 95 ARG B N 1
ATOM 5747 C CA . ARG B 1 95 ? 1.84 -76.75 -52.656 1 89.5 95 ARG B CA 1
ATOM 5748 C C . ARG B 1 95 ? 0.455 -76.375 -52.156 1 89.5 95 ARG B C 1
ATOM 5750 O O . ARG B 1 95 ? -0.548 -76.938 -52.562 1 89.5 95 ARG B O 1
ATOM 5757 N N . ASN B 1 96 ? 0.427 -75.688 -51.062 1 78.31 96 ASN B N 1
ATOM 5758 C CA . ASN B 1 96 ? -0.804 -75.062 -50.531 1 78.31 96 ASN B CA 1
ATOM 5759 C C . ASN B 1 96 ? -0.741 -73.562 -50.531 1 78.31 96 ASN B C 1
ATOM 5761 O O . ASN B 1 96 ? -0.021 -72.938 -49.75 1 78.31 96 ASN B O 1
ATOM 5765 N N . ASP B 1 97 ? -1.441 -72.875 -51.469 1 68.25 97 ASP B N 1
ATOM 5766 C CA . ASP B 1 97 ? -1.429 -71.438 -51.562 1 68.25 97 ASP B CA 1
ATOM 5767 C C . ASP B 1 97 ? -2.6 -70.812 -50.812 1 68.25 97 ASP B C 1
ATOM 5769 O O . ASP B 1 97 ? -3.047 -69.75 -51.125 1 68.25 97 ASP B O 1
ATOM 5773 N N . LYS B 1 98 ? -3.111 -71.562 -49.781 1 62.44 98 LYS B N 1
ATOM 5774 C CA . LYS B 1 98 ? -4.25 -71 -49.062 1 62.44 98 LYS B CA 1
ATOM 5775 C C . LYS B 1 98 ? -3.846 -69.75 -48.281 1 62.44 98 LYS B C 1
ATOM 5777 O O . LYS B 1 98 ? -2.877 -69.812 -47.5 1 62.44 98 LYS B O 1
ATOM 5782 N N . THR B 1 99 ? -4.25 -68.625 -48.719 1 63.06 99 THR B N 1
ATOM 5783 C CA . THR B 1 99 ? -4.066 -67.375 -48.062 1 63.06 99 THR B CA 1
ATOM 5784 C C . THR B 1 99 ? -5.055 -67.188 -46.906 1 63.06 99 THR B C 1
ATOM 5786 O O . THR B 1 99 ? -6.184 -67.688 -46.969 1 63.06 99 THR B O 1
ATOM 5789 N N . PHE B 1 100 ? -4.5 -67.062 -45.594 1 63.47 100 PHE B N 1
ATOM 5790 C CA . PHE B 1 100 ? -5.375 -66.812 -44.469 1 63.47 100 PHE B CA 1
ATOM 5791 C C . PHE B 1 100 ? -6.125 -65.5 -44.656 1 63.47 100 PHE B C 1
ATOM 5793 O O . PHE B 1 100 ? -5.52 -64.438 -44.656 1 63.47 100 PHE B O 1
ATOM 5800 N N . ALA B 1 101 ? -7.367 -65.5 -45.094 1 67.12 101 ALA B N 1
ATOM 5801 C CA . ALA B 1 101 ? -8.258 -64.438 -45.406 1 67.12 101 ALA B CA 1
ATOM 5802 C C . ALA B 1 101 ? -8.469 -63.531 -44.188 1 67.12 101 ALA B C 1
ATOM 5804 O O . ALA B 1 101 ? -8.914 -62.375 -44.312 1 67.12 101 ALA B O 1
ATOM 5805 N N . SER B 1 102 ? -8.016 -63.844 -42.938 1 79.88 102 SER B N 1
ATOM 5806 C CA . SER B 1 102 ? -8.406 -63.094 -41.75 1 79.88 102 SER B CA 1
ATOM 5807 C C . SER B 1 102 ? -7.426 -61.969 -41.438 1 79.88 102 SER B C 1
ATOM 5809 O O . SER B 1 102 ? -7.688 -61.125 -40.594 1 79.88 102 SER B O 1
ATOM 5811 N N . VAL B 1 103 ? -6.32 -61.906 -42.188 1 86.88 103 VAL B N 1
ATOM 5812 C CA . VAL B 1 103 ? -5.348 -60.844 -41.938 1 86.88 103 VAL B CA 1
ATOM 5813 C C . VAL B 1 103 ? -5.367 -59.844 -43.062 1 86.88 103 VAL B C 1
ATOM 5815 O O . VAL B 1 103 ? -5.195 -60.188 -44.219 1 86.88 103 VAL B O 1
ATOM 5818 N N . PRO B 1 104 ? -5.633 -58.594 -42.75 1 86.75 104 PRO B N 1
ATOM 5819 C CA . PRO B 1 104 ? -5.652 -57.594 -43.812 1 86.75 104 PRO B CA 1
ATOM 5820 C C . PRO B 1 104 ? -4.312 -57.438 -44.531 1 86.75 104 PRO B C 1
ATOM 5822 O O . PRO B 1 104 ? -3.258 -57.594 -43.906 1 86.75 104 PRO B O 1
ATOM 5825 N N . GLN B 1 105 ? -4.34 -57.156 -45.812 1 85.06 105 GLN B N 1
ATOM 5826 C CA . GLN B 1 105 ? -3.15 -57.062 -46.656 1 85.06 105 GLN B CA 1
ATOM 5827 C C . GLN B 1 105 ? -2.24 -55.938 -46.188 1 85.06 105 GLN B C 1
ATOM 5829 O O . GLN B 1 105 ? -1.015 -56.031 -46.281 1 85.06 105 GLN B O 1
ATOM 5834 N N . TRP B 1 106 ? -2.854 -54.844 -45.688 1 87.06 106 TRP B N 1
ATOM 5835 C CA . TRP B 1 106 ? -2.033 -53.719 -45.25 1 87.06 106 TRP B CA 1
ATOM 5836 C C . TRP B 1 106 ? -1.118 -54.156 -44.094 1 87.06 106 TRP B C 1
ATOM 5838 O O . TRP B 1 106 ? 0.016 -53.688 -44 1 87.06 106 TRP B O 1
ATOM 5848 N N . PHE B 1 107 ? -1.557 -55.031 -43.25 1 88.12 107 PHE B N 1
ATOM 5849 C CA . PHE B 1 107 ? -0.791 -55.5 -42.094 1 88.12 107 PHE B CA 1
ATOM 5850 C C . PHE B 1 107 ? 0.387 -56.375 -42.562 1 88.12 107 PHE B C 1
ATOM 5852 O O . PHE B 1 107 ? 1.501 -56.219 -42.062 1 88.12 107 PHE B O 1
ATOM 5859 N N . ILE B 1 108 ? 0.212 -57.219 -43.594 1 86.62 108 ILE B N 1
ATOM 5860 C CA . ILE B 1 108 ? 1.253 -58.094 -44.125 1 86.62 108 ILE B CA 1
ATOM 5861 C C . ILE B 1 108 ? 2.342 -57.25 -44.812 1 86.62 108 ILE B C 1
ATOM 5863 O O . ILE B 1 108 ? 3.529 -57.562 -44.688 1 86.62 108 ILE B O 1
ATOM 5867 N N . ASP B 1 109 ? 1.899 -56.062 -45.312 1 86 109 ASP B N 1
ATOM 5868 C CA . ASP B 1 109 ? 2.844 -55.188 -46 1 86 109 ASP B CA 1
ATOM 5869 C C . ASP B 1 109 ? 3.68 -54.406 -45 1 86 109 ASP B C 1
ATOM 5871 O O . ASP B 1 109 ? 4.859 -54.125 -45.25 1 86 109 ASP B O 1
ATOM 5875 N N . PHE B 1 110 ? 3.074 -54.125 -43.875 1 86.25 110 PHE B N 1
ATOM 5876 C CA . PHE B 1 110 ? 3.723 -53.25 -42.906 1 86.25 110 PHE B CA 1
ATOM 5877 C C . PHE B 1 110 ? 4.684 -54.031 -42.031 1 86.25 110 PHE B C 1
ATOM 5879 O O . PHE B 1 110 ? 5.68 -53.5 -41.531 1 86.25 110 PHE B O 1
ATOM 5886 N N . VAL B 1 111 ? 4.309 -55.312 -41.781 1 86.69 111 VAL B N 1
ATOM 5887 C CA . VAL B 1 111 ? 5.141 -56.156 -40.906 1 86.69 111 VAL B CA 1
ATOM 5888 C C . VAL B 1 111 ? 5.57 -57.406 -41.688 1 86.69 111 VAL B C 1
ATOM 5890 O O . VAL B 1 111 ? 5.133 -58.531 -41.344 1 86.69 111 VAL B O 1
ATOM 5893 N N . PRO B 1 112 ? 6.41 -57.312 -42.562 1 85.12 112 PRO B N 1
ATOM 5894 C CA . PRO B 1 112 ? 6.805 -58.469 -43.344 1 85.12 112 PRO B CA 1
ATOM 5895 C C . PRO B 1 112 ? 7.59 -59.5 -42.531 1 85.12 112 PRO B C 1
ATOM 5897 O O . PRO B 1 112 ? 8.406 -59.125 -41.656 1 85.12 112 PRO B O 1
ATOM 5900 N N . MET B 1 113 ? 7.258 -60.719 -42.688 1 84.19 113 MET B N 1
ATOM 5901 C CA . MET B 1 113 ? 7.953 -61.812 -42.031 1 84.19 113 MET B CA 1
ATOM 5902 C C . MET B 1 113 ? 8.672 -62.688 -43.031 1 84.19 113 MET B C 1
ATOM 5904 O O . MET B 1 113 ? 8.188 -62.875 -44.156 1 84.19 113 MET B O 1
ATOM 5908 N N . GLN B 1 114 ? 9.805 -63.156 -42.656 1 82.5 114 GLN B N 1
ATOM 5909 C CA . GLN B 1 114 ? 10.547 -64.062 -43.531 1 82.5 114 GLN B CA 1
ATOM 5910 C C . GLN B 1 114 ? 9.938 -65.438 -43.531 1 82.5 114 GLN B C 1
ATOM 5912 O O . GLN B 1 114 ? 9.578 -65.938 -42.469 1 82.5 114 GLN B O 1
ATOM 5917 N N . THR B 1 115 ? 9.688 -65.938 -44.719 1 81.94 115 THR B N 1
ATOM 5918 C CA . THR B 1 115 ? 9.172 -67.312 -44.844 1 81.94 115 THR B CA 1
ATOM 5919 C C . THR B 1 115 ? 10.227 -68.312 -44.375 1 81.94 115 THR B C 1
ATOM 5921 O O . THR B 1 115 ? 11.375 -68.25 -44.812 1 81.94 115 THR B O 1
ATOM 5924 N N . ALA B 1 116 ? 9.812 -69.125 -43.469 1 84.88 116 ALA B N 1
ATOM 5925 C CA . ALA B 1 116 ? 10.727 -70.125 -42.906 1 84.88 116 ALA B CA 1
ATOM 5926 C C . ALA B 1 116 ? 10.867 -71.312 -43.875 1 84.88 116 ALA B C 1
ATOM 5928 O O . ALA B 1 116 ? 9.875 -71.875 -44.281 1 84.88 116 ALA B O 1
ATOM 5929 N N . ARG B 1 117 ? 12.07 -71.625 -44.438 1 87.88 117 ARG B N 1
ATOM 5930 C CA . ARG B 1 117 ? 12.398 -72.75 -45.312 1 87.88 117 ARG B CA 1
ATOM 5931 C C . ARG B 1 117 ? 13.555 -73.562 -44.75 1 87.88 117 ARG B C 1
ATOM 5933 O O . ARG B 1 117 ? 14.508 -73 -44.188 1 87.88 117 ARG B O 1
ATOM 5940 N N . ALA B 1 118 ? 13.281 -74.812 -44.688 1 88.56 118 ALA B N 1
ATOM 5941 C CA . ALA B 1 118 ? 14.344 -75.688 -44.219 1 88.56 118 ALA B CA 1
ATOM 5942 C C . ALA B 1 118 ? 14.5 -76.875 -45.156 1 88.56 118 ALA B C 1
ATOM 5944 O O . ALA B 1 118 ? 13.531 -77.312 -45.781 1 88.56 118 ALA B O 1
ATOM 5945 N N . ASP B 1 119 ? 15.688 -77.375 -45.375 1 88.12 119 ASP B N 1
ATOM 5946 C CA . ASP B 1 119 ? 16.016 -78.5 -46.219 1 88.12 119 ASP B CA 1
ATOM 5947 C C . ASP B 1 119 ? 16.672 -79.625 -45.438 1 88.12 119 ASP B C 1
ATOM 5949 O O . ASP B 1 119 ? 17.344 -79.375 -44.438 1 88.12 119 ASP B O 1
ATOM 5953 N N . SER B 1 120 ? 16.312 -80.875 -45.75 1 85 120 SER B N 1
ATOM 5954 C CA . SER B 1 120 ? 16.969 -82.062 -45.156 1 85 120 SER B CA 1
ATOM 5955 C C . SER B 1 120 ? 17.328 -83.062 -46.219 1 85 120 SER B C 1
ATOM 5957 O O . SER B 1 120 ? 16.531 -83.375 -47.094 1 85 120 SER B O 1
ATOM 5959 N N . GLU B 1 121 ? 18.5 -83.562 -46.156 1 86.06 121 GLU B N 1
ATOM 5960 C CA . GLU B 1 121 ? 18.953 -84.562 -47.094 1 86.06 121 GLU B CA 1
ATOM 5961 C C . GLU B 1 121 ? 18.469 -86 -46.656 1 86.06 121 GLU B C 1
ATOM 5963 O O . GLU B 1 121 ? 18.422 -86.25 -45.469 1 86.06 121 GLU B O 1
ATOM 5968 N N . ILE B 1 122 ? 17.984 -86.75 -47.594 1 83.31 122 ILE B N 1
ATOM 5969 C CA . ILE B 1 122 ? 17.516 -88.062 -47.344 1 83.31 122 ILE B CA 1
ATOM 5970 C C . ILE B 1 122 ? 18.594 -89.062 -47.781 1 83.31 122 ILE B C 1
ATOM 5972 O O . ILE B 1 122 ? 19.031 -89.062 -48.938 1 83.31 122 ILE B O 1
ATOM 5976 N N . SER B 1 123 ? 19.016 -89.938 -46.844 1 76.69 123 SER B N 1
ATOM 5977 C CA . SER B 1 123 ? 20.031 -90.938 -47.156 1 76.69 123 SER B CA 1
ATOM 5978 C C . SER B 1 123 ? 19.453 -92.312 -47.188 1 76.69 123 SER B C 1
ATOM 5980 O O . SER B 1 123 ? 18.625 -92.688 -46.312 1 76.69 123 SER B O 1
ATOM 5982 N N . SER B 1 124 ? 19.594 -93.062 -48.219 1 68.44 124 SER B N 1
ATOM 5983 C CA . SER B 1 124 ? 19.281 -94.438 -48.312 1 68.44 124 SER B CA 1
ATOM 5984 C C . SER B 1 124 ? 20.547 -95.312 -48.219 1 68.44 124 SER B C 1
ATOM 5986 O O . SER B 1 124 ? 21.312 -95.375 -49.156 1 68.44 124 SER B O 1
ATOM 5988 N N . GLY B 1 125 ? 20.844 -96 -47.125 1 62.75 125 GLY B N 1
ATOM 5989 C CA . GLY B 1 125 ? 22.125 -96.688 -46.875 1 62.75 125 GLY B CA 1
ATOM 5990 C C . GLY B 1 125 ? 23.281 -95.688 -46.781 1 62.75 125 GLY B C 1
ATOM 5991 O O . GLY B 1 125 ? 23.266 -94.812 -45.906 1 62.75 125 GLY B O 1
ATOM 5992 N N . TRP B 1 126 ? 24.406 -95.875 -47.781 1 66.31 126 TRP B N 1
ATOM 5993 C CA . TRP B 1 126 ? 25.609 -95 -47.75 1 66.31 126 TRP B CA 1
ATOM 5994 C C . TRP B 1 126 ? 25.547 -93.938 -48.812 1 66.31 126 TRP B C 1
ATOM 5996 O O . TRP B 1 126 ? 26.547 -93.25 -49.062 1 66.31 126 TRP B O 1
ATOM 6006 N N . SER B 1 127 ? 24.312 -93.688 -49.469 1 74.75 127 SER B N 1
ATOM 6007 C CA . SER B 1 127 ? 24.25 -92.688 -50.531 1 74.75 127 SER B CA 1
ATOM 6008 C C . SER B 1 127 ? 23.047 -91.75 -50.344 1 74.75 127 SER B C 1
ATOM 6010 O O . SER B 1 127 ? 22.016 -92.188 -49.812 1 74.75 127 SER B O 1
ATOM 6012 N N . ILE B 1 128 ? 23.188 -90.562 -50.812 1 82.31 128 ILE B N 1
ATOM 6013 C CA . ILE B 1 128 ? 22.109 -89.562 -50.812 1 82.31 128 ILE B CA 1
ATOM 6014 C C . ILE B 1 128 ? 21.125 -89.875 -51.938 1 82.31 128 ILE B C 1
ATOM 6016 O O . ILE B 1 128 ? 21.531 -90 -53.094 1 82.31 128 ILE B O 1
ATOM 6020 N N . SER B 1 129 ? 19.891 -90.062 -51.5 1 83.75 129 SER B N 1
ATOM 6021 C CA . SER B 1 129 ? 18.891 -90.5 -52.5 1 83.75 129 SER B CA 1
ATOM 6022 C C . SER B 1 129 ? 18.016 -89.312 -52.906 1 83.75 129 SER B C 1
ATOM 6024 O O . SER B 1 129 ? 17.312 -89.375 -53.906 1 83.75 129 SER B O 1
ATOM 6026 N N . GLY B 1 130 ? 18.109 -88.188 -52 1 88.38 130 GLY B N 1
ATOM 6027 C CA . GLY B 1 130 ? 17.297 -87 -52.344 1 88.38 130 GLY B CA 1
ATOM 6028 C C . GLY B 1 130 ? 17.281 -85.938 -51.25 1 88.38 130 GLY B C 1
ATOM 6029 O O . GLY B 1 130 ? 18.031 -86.062 -50.281 1 88.38 130 GLY B O 1
ATOM 6030 N N . THR B 1 131 ? 16.594 -84.875 -51.562 1 91.25 131 THR B N 1
ATOM 6031 C CA . THR B 1 131 ? 16.453 -83.75 -50.656 1 91.25 131 THR B CA 1
ATOM 6032 C C . THR B 1 131 ? 14.984 -83.375 -50.5 1 91.25 131 THR B C 1
ATOM 6034 O O . THR B 1 131 ? 14.25 -83.312 -51.5 1 91.25 131 THR B O 1
ATOM 6037 N N . ILE B 1 132 ? 14.648 -83.125 -49.219 1 90.06 132 ILE B N 1
ATOM 6038 C CA . ILE B 1 132 ? 13.297 -82.688 -48.938 1 90.06 132 ILE B CA 1
ATOM 6039 C C . ILE B 1 132 ? 13.328 -81.188 -48.5 1 90.06 132 ILE B C 1
ATOM 6041 O O . ILE B 1 132 ? 14.18 -80.812 -47.688 1 90.06 132 ILE B O 1
ATOM 6045 N N . SER B 1 133 ? 12.547 -80.375 -49.125 1 91.69 133 SER B N 1
ATOM 6046 C CA . SER B 1 133 ? 12.406 -79 -48.75 1 91.69 133 SER B CA 1
ATOM 6047 C C . SER B 1 133 ? 11.008 -78.688 -48.219 1 91.69 133 SER B C 1
ATOM 6049 O O . SER B 1 133 ? 10.008 -79 -48.875 1 91.69 133 SER B O 1
ATOM 6051 N N . VAL B 1 134 ? 11.07 -78.125 -46.969 1 89.06 134 VAL B N 1
ATOM 6052 C CA . VAL B 1 134 ? 9.805 -77.75 -46.344 1 89.06 134 VAL B CA 1
ATOM 6053 C C . VAL B 1 134 ? 9.695 -76.25 -46.156 1 89.06 134 VAL B C 1
ATOM 6055 O O . VAL B 1 134 ? 10.602 -75.625 -45.625 1 89.06 134 VAL B O 1
ATOM 6058 N N . THR B 1 135 ? 8.641 -75.625 -46.656 1 88.5 135 THR B N 1
ATOM 6059 C CA . THR B 1 135 ? 8.336 -74.188 -46.469 1 88.5 135 THR B CA 1
ATOM 6060 C C . THR B 1 135 ? 7.039 -74.062 -45.688 1 88.5 135 THR B C 1
ATOM 6062 O O . THR B 1 135 ? 5.996 -74.562 -46.062 1 88.5 135 THR B O 1
ATOM 6065 N N . ILE B 1 136 ? 7.195 -73.188 -44.531 1 83.38 136 ILE B N 1
ATOM 6066 C CA . ILE B 1 136 ? 6.027 -73 -43.688 1 83.38 136 ILE B CA 1
ATOM 6067 C C . ILE B 1 136 ? 5.172 -71.875 -44.281 1 83.38 136 ILE B C 1
ATOM 6069 O O . ILE B 1 136 ? 5.703 -70.875 -44.781 1 83.38 136 ILE B O 1
ATOM 6073 N N . ASN B 1 137 ? 3.828 -72.125 -44.156 1 79.5 137 ASN B N 1
ATOM 6074 C CA . ASN B 1 137 ? 2.91 -71.062 -44.531 1 79.5 137 ASN B CA 1
ATOM 6075 C C . ASN B 1 137 ? 2.889 -69.938 -43.531 1 79.5 137 ASN B C 1
ATOM 6077 O O . ASN B 1 137 ? 2.514 -70.125 -42.375 1 79.5 137 ASN B O 1
ATOM 6081 N N . PRO B 1 138 ? 3.279 -68.75 -43.969 1 81.44 138 PRO B N 1
ATOM 6082 C CA . PRO B 1 138 ? 3.324 -67.625 -43.031 1 81.44 138 PRO B CA 1
ATOM 6083 C C . PRO B 1 138 ? 1.936 -67.188 -42.625 1 81.44 138 PRO B C 1
ATOM 6085 O O . PRO B 1 138 ? 1.803 -66.375 -41.688 1 81.44 138 PRO B O 1
ATOM 6088 N N . GLY B 1 139 ? 0.89 -67.625 -43.25 1 76.38 139 GLY B N 1
ATOM 6089 C CA . GLY B 1 139 ? -0.471 -67.188 -43 1 76.38 139 GLY B CA 1
ATOM 6090 C C . GLY B 1 139 ? -0.885 -67.375 -41.531 1 76.38 139 GLY B C 1
ATOM 6091 O O . GLY B 1 139 ? -1.509 -66.5 -40.969 1 76.38 139 GLY B O 1
ATOM 6092 N N . TYR B 1 140 ? -0.437 -68.438 -40.906 1 73.88 140 TYR B N 1
ATOM 6093 C CA . TYR B 1 140 ? -0.803 -68.688 -39.531 1 73.88 140 TYR B CA 1
ATOM 6094 C C . TYR B 1 140 ? -0.045 -67.75 -38.594 1 73.88 140 TYR B C 1
ATOM 6096 O O . TYR B 1 140 ? -0.608 -67.25 -37.625 1 73.88 140 TYR B O 1
ATOM 6104 N N . ALA B 1 141 ? 1.188 -67.562 -38.906 1 77.62 141 ALA B N 1
ATOM 6105 C CA . ALA B 1 141 ? 1.992 -66.625 -38.094 1 77.62 141 ALA B CA 1
ATOM 6106 C C . ALA B 1 141 ? 1.441 -65.25 -38.188 1 77.62 141 ALA B C 1
ATOM 6108 O O . ALA B 1 141 ? 1.368 -64.5 -37.188 1 77.62 141 ALA B O 1
ATOM 6109 N N . TYR B 1 142 ? 1.006 -64.875 -39.375 1 83 142 TYR B N 1
ATOM 6110 C CA . TYR B 1 142 ? 0.424 -63.531 -39.531 1 83 142 TYR B CA 1
ATOM 6111 C C . TYR B 1 142 ? -0.897 -63.406 -38.781 1 83 142 TYR B C 1
ATOM 6113 O O . TYR B 1 142 ? -1.212 -62.375 -38.25 1 83 142 TYR B O 1
ATOM 6121 N N . PHE B 1 143 ? -1.614 -64.5 -38.781 1 80.94 143 PHE B N 1
ATOM 6122 C CA . PHE B 1 143 ? -2.891 -64.5 -38.094 1 80.94 143 PHE B CA 1
ATOM 6123 C C . PHE B 1 143 ? -2.684 -64.312 -36.594 1 80.94 143 PHE B C 1
ATOM 6125 O O . PHE B 1 143 ? -3.346 -63.5 -35.969 1 80.94 143 PHE B O 1
ATOM 6132 N N . LYS B 1 144 ? -1.784 -65 -36.094 1 75.38 144 LYS B N 1
ATOM 6133 C CA . LYS B 1 144 ? -1.499 -64.875 -34.656 1 75.38 144 LYS B CA 1
ATOM 6134 C C . LYS B 1 144 ? -0.939 -63.5 -34.312 1 75.38 144 LYS B C 1
ATOM 6136 O O . LYS B 1 144 ? -1.292 -62.938 -33.281 1 75.38 144 LYS B O 1
ATOM 6141 N N . LEU B 1 145 ? -0.057 -63.031 -35.156 1 82.81 145 LEU B N 1
ATOM 6142 C CA . LEU B 1 145 ? 0.517 -61.719 -34.969 1 82.81 145 LEU B CA 1
ATOM 6143 C C . LEU B 1 145 ? -0.567 -60.656 -35 1 82.81 145 LEU B C 1
ATOM 6145 O O . LEU B 1 145 ? -0.589 -59.75 -34.156 1 82.81 145 LEU B O 1
ATOM 6149 N N . TYR B 1 146 ? -1.425 -60.719 -35.906 1 85.94 146 TYR B N 1
ATOM 6150 C CA . TYR B 1 146 ? -2.498 -59.75 -36.062 1 85.94 146 TYR B CA 1
ATOM 6151 C C . TYR B 1 146 ? -3.422 -59.75 -34.875 1 85.94 146 TYR B C 1
ATOM 6153 O O . TYR B 1 146 ? -3.826 -58.688 -34.375 1 85.94 146 TYR B O 1
ATOM 6161 N N . GLU B 1 147 ? -3.736 -60.906 -34.344 1 81.38 147 GLU B N 1
ATOM 6162 C CA . GLU B 1 147 ? -4.594 -61 -33.188 1 81.38 147 GLU B CA 1
ATOM 6163 C C . GLU B 1 147 ? -3.914 -60.438 -31.938 1 81.38 147 GLU B C 1
ATOM 6165 O O . GLU B 1 147 ? -4.559 -59.75 -31.125 1 81.38 147 GLU B O 1
ATOM 6170 N N . GLN B 1 148 ? -2.68 -60.625 -31.844 1 75.69 148 GLN B N 1
ATOM 6171 C CA . GLN B 1 148 ? -1.929 -60.094 -30.719 1 75.69 148 GLN B CA 1
ATOM 6172 C C . GLN B 1 148 ? -1.81 -58.594 -30.781 1 75.69 148 GLN B C 1
ATOM 6174 O O . GLN B 1 148 ? -1.89 -57.906 -29.766 1 75.69 148 GLN B O 1
ATOM 6179 N N . VAL B 1 149 ? -1.511 -58.125 -31.969 1 82.31 149 VAL B N 1
ATOM 6180 C CA . VAL B 1 149 ? -1.396 -56.688 -32.156 1 82.31 149 VAL B CA 1
ATOM 6181 C C . VAL B 1 149 ? -2.73 -56 -31.844 1 82.31 149 VAL B C 1
ATOM 6183 O O . VAL B 1 149 ? -2.766 -54.969 -31.219 1 82.31 149 VAL B O 1
ATOM 6186 N N . LYS B 1 150 ? -3.77 -56.656 -32.219 1 84.56 150 LYS B N 1
ATOM 6187 C CA . LYS B 1 150 ? -5.098 -56.094 -31.953 1 84.56 150 LYS B CA 1
ATOM 6188 C C . LYS B 1 150 ? -5.379 -56.062 -30.453 1 84.56 150 LYS B C 1
ATOM 6190 O O . LYS B 1 150 ? -5.844 -55.062 -29.922 1 84.56 150 LYS B O 1
ATOM 6195 N N . THR B 1 151 ? -5.043 -57.125 -29.781 1 78.25 151 THR B N 1
ATOM 6196 C CA . THR B 1 151 ? -5.277 -57.219 -28.344 1 78.25 151 THR B CA 1
ATOM 6197 C C . THR B 1 151 ? -4.383 -56.219 -27.594 1 78.25 151 THR B C 1
ATOM 6199 O O . THR B 1 151 ? -4.836 -55.531 -26.672 1 78.25 151 THR B O 1
ATOM 6202 N N . SER B 1 152 ? -3.15 -56.188 -28 1 76.56 152 SER B N 1
ATOM 6203 C CA . SER B 1 152 ? -2.215 -55.281 -27.359 1 76.56 152 SER B CA 1
ATOM 6204 C C . SER B 1 152 ? -2.625 -53.812 -27.594 1 76.56 152 SER B C 1
ATOM 6206 O O . SER B 1 152 ? -2.426 -52.969 -26.734 1 76.56 152 SER B O 1
ATOM 6208 N N . PHE B 1 153 ? -3.174 -53.531 -28.703 1 82.94 153 PHE B N 1
ATOM 6209 C CA . PHE B 1 153 ? -3.617 -52.188 -29.016 1 82.94 153 PHE B CA 1
ATOM 6210 C C . PHE B 1 153 ? -4.754 -51.75 -28.109 1 82.94 153 PHE B C 1
ATOM 6212 O O . PHE B 1 153 ? -4.719 -50.656 -27.531 1 82.94 153 PHE B O 1
ATOM 6219 N N . TYR B 1 154 ? -5.711 -52.625 -27.875 1 84.38 154 TYR B N 1
ATOM 6220 C CA . TYR B 1 154 ? -6.855 -52.281 -27.031 1 84.38 154 TYR B CA 1
ATOM 6221 C C . TYR B 1 154 ? -6.438 -52.156 -25.578 1 84.38 154 TYR B C 1
ATOM 6223 O O . TYR B 1 154 ? -6.93 -51.281 -24.859 1 84.38 154 TYR B O 1
ATOM 6231 N N . TYR B 1 155 ? -5.488 -53 -25.141 1 76.88 155 TYR B N 1
ATOM 6232 C CA . TYR B 1 155 ? -4.988 -52.875 -23.781 1 76.88 155 TYR B CA 1
ATOM 6233 C C . TYR B 1 155 ? -4.215 -51.594 -23.578 1 76.88 155 TYR B C 1
ATOM 6235 O O . TYR B 1 155 ? -4.352 -50.938 -22.547 1 76.88 155 TYR B O 1
ATOM 6243 N N . SER B 1 156 ? -3.436 -51.281 -24.578 1 79.5 156 SER B N 1
ATOM 6244 C CA . SER B 1 156 ? -2.664 -50.062 -24.5 1 79.5 156 SER B CA 1
ATOM 6245 C C . SER B 1 156 ? -3.578 -48.812 -24.484 1 79.5 156 SER B C 1
ATOM 6247 O O . SER B 1 156 ? -3.316 -47.875 -23.75 1 79.5 156 SER B O 1
ATOM 6249 N N . LEU B 1 157 ? -4.633 -48.844 -25.203 1 83.69 157 LEU B N 1
ATOM 6250 C CA . LEU B 1 157 ? -5.586 -47.75 -25.234 1 83.69 157 LEU B CA 1
ATOM 6251 C C . LEU B 1 157 ? -6.289 -47.594 -23.891 1 83.69 157 LEU B C 1
ATOM 6253 O O . LEU B 1 157 ? -6.531 -46.5 -23.422 1 83.69 157 LEU B O 1
ATOM 6257 N N . MET B 1 158 ? -6.562 -48.719 -23.25 1 84.75 158 MET B N 1
ATOM 6258 C CA . MET B 1 158 ? -7.215 -48.688 -21.953 1 84.75 158 MET B CA 1
ATOM 6259 C C . MET B 1 158 ? -6.289 -48.094 -20.891 1 84.75 158 MET B C 1
ATOM 6261 O O . MET B 1 158 ? -6.707 -47.281 -20.078 1 84.75 158 MET B O 1
ATOM 6265 N N . VAL B 1 159 ? -5.062 -48.531 -20.906 1 79.69 159 VAL B N 1
ATOM 6266 C CA . VAL B 1 159 ? -4.09 -48.031 -19.938 1 79.69 159 VAL B CA 1
ATOM 6267 C C . VAL B 1 159 ? -3.83 -46.531 -20.188 1 79.69 159 VAL B C 1
ATOM 6269 O O . VAL B 1 159 ? -3.656 -45.781 -19.234 1 79.69 159 VAL B O 1
ATOM 6272 N N . PHE B 1 160 ? -3.789 -46.219 -21.422 1 83.75 160 PHE B N 1
ATOM 6273 C CA . PHE B 1 160 ? -3.596 -44.812 -21.781 1 83.75 160 PHE B CA 1
ATOM 6274 C C . PHE B 1 160 ? -4.734 -43.938 -21.234 1 83.75 160 PHE B C 1
ATOM 6276 O O . PHE B 1 160 ? -4.5 -42.906 -20.625 1 83.75 160 PHE B O 1
ATOM 6283 N N . ALA B 1 161 ? -5.922 -44.375 -21.438 1 87.5 161 ALA B N 1
ATOM 6284 C CA . ALA B 1 161 ? -7.09 -43.656 -20.953 1 87.5 161 ALA B CA 1
ATOM 6285 C C . ALA B 1 161 ? -7.078 -43.562 -19.438 1 87.5 161 ALA B C 1
ATOM 6287 O O . ALA B 1 161 ? -7.383 -42.5 -18.875 1 87.5 161 ALA B O 1
ATOM 6288 N N . ALA B 1 162 ? -6.66 -44.594 -18.781 1 86 162 ALA B N 1
ATOM 6289 C CA . ALA B 1 162 ? -6.57 -44.594 -17.328 1 86 162 ALA B CA 1
ATOM 6290 C C . ALA B 1 162 ? -5.492 -43.656 -16.844 1 86 162 ALA B C 1
ATOM 6292 O O . ALA B 1 162 ? -5.668 -42.969 -15.828 1 86 162 ALA B O 1
ATOM 6293 N N . SER B 1 163 ? -4.422 -43.625 -17.578 1 84 163 SER B N 1
ATOM 6294 C CA . SER B 1 163 ? -3.318 -42.75 -17.203 1 84 163 SER B CA 1
ATOM 6295 C C . SER B 1 163 ? -3.707 -41.281 -17.359 1 84 163 SER B C 1
ATOM 6297 O O . SER B 1 163 ? -3.305 -40.438 -16.547 1 84 163 SER B O 1
ATOM 6299 N N . ILE B 1 164 ? -4.434 -41.031 -18.312 1 87.06 164 ILE B N 1
ATOM 6300 C CA . ILE B 1 164 ? -4.871 -39.656 -18.531 1 87.06 164 ILE B CA 1
ATOM 6301 C C . ILE B 1 164 ? -5.809 -39.219 -17.406 1 87.06 164 ILE B C 1
ATOM 6303 O O . ILE B 1 164 ? -5.711 -38.094 -16.906 1 87.06 164 ILE B O 1
ATOM 6307 N N . VAL B 1 165 ? -6.699 -40.062 -17.031 1 88.81 165 VAL B N 1
ATOM 6308 C CA . VAL B 1 165 ? -7.625 -39.75 -15.953 1 88.81 165 VAL B CA 1
ATOM 6309 C C . VAL B 1 165 ? -6.852 -39.531 -14.656 1 88.81 165 VAL B C 1
ATOM 6311 O O . VAL B 1 165 ? -7.141 -38.594 -13.906 1 88.81 165 VAL B O 1
ATOM 6314 N N . LEU B 1 166 ? -5.871 -40.375 -14.461 1 84.06 166 LEU B N 1
ATOM 6315 C CA . LEU B 1 166 ? -5.039 -40.219 -13.266 1 84.06 166 LEU B CA 1
ATOM 6316 C C . LEU B 1 166 ? -4.242 -38.938 -13.312 1 84.06 166 LEU B C 1
ATOM 6318 O O . LEU B 1 166 ? -4.082 -38.25 -12.289 1 84.06 166 LEU B O 1
ATOM 6322 N N . LEU B 1 167 ? -3.771 -38.688 -14.453 1 86.44 167 LEU B N 1
ATOM 6323 C CA . LEU B 1 167 ? -3.027 -37.438 -14.625 1 86.44 167 LEU B CA 1
ATOM 6324 C C . LEU B 1 167 ? -3.908 -36.219 -14.336 1 86.44 167 LEU B C 1
ATOM 6326 O O . LEU B 1 167 ? -3.479 -35.281 -13.664 1 86.44 167 LEU B O 1
ATOM 6330 N N . LEU B 1 168 ? -5.105 -36.219 -14.781 1 87.56 168 LEU B N 1
ATOM 6331 C CA . LEU B 1 168 ? -6.051 -35.125 -14.555 1 87.56 168 LEU B CA 1
ATOM 6332 C C . LEU B 1 168 ? -6.309 -34.938 -13.062 1 87.56 168 LEU B C 1
ATOM 6334 O O . LEU B 1 168 ? -6.344 -33.812 -12.57 1 87.56 168 LEU B O 1
ATOM 6338 N N . LEU B 1 169 ? -6.383 -36 -12.422 1 85.62 169 LEU B N 1
ATOM 6339 C CA . LEU B 1 169 ? -6.645 -35.969 -10.984 1 85.62 169 LEU B CA 1
ATOM 6340 C C . LEU B 1 169 ? -5.449 -35.375 -10.234 1 85.62 169 LEU B C 1
ATOM 6342 O O . LEU B 1 169 ? -5.617 -34.531 -9.352 1 85.62 169 LEU B O 1
ATOM 6346 N N . VAL B 1 170 ? -4.312 -35.812 -10.641 1 81.88 170 VAL B N 1
ATOM 6347 C CA . VAL B 1 170 ? -3.092 -35.344 -10 1 81.88 170 VAL B CA 1
ATOM 6348 C C . VAL B 1 170 ? -2.928 -33.844 -10.242 1 81.88 170 VAL B C 1
ATOM 6350 O O . VAL B 1 170 ? -2.617 -33.094 -9.312 1 81.88 170 VAL B O 1
ATOM 6353 N N . LEU B 1 171 ? -3.139 -33.469 -11.359 1 85.31 171 LEU B N 1
ATOM 6354 C CA . LEU B 1 171 ? -2.965 -32.062 -11.711 1 85.31 171 LEU B CA 1
ATOM 6355 C C . LEU B 1 171 ? -4.012 -31.203 -11.016 1 85.31 171 LEU B C 1
ATOM 6357 O O . LEU B 1 171 ? -3.711 -30.094 -10.578 1 85.31 171 LEU B O 1
ATOM 6361 N N . GLN B 1 172 ? -5.191 -31.688 -10.93 1 82.12 172 GLN B N 1
ATOM 6362 C CA . GLN B 1 172 ? -6.262 -30.938 -10.289 1 82.12 172 GLN B CA 1
ATOM 6363 C C . GLN B 1 172 ? -5.977 -30.719 -8.805 1 82.12 172 GLN B C 1
ATOM 6365 O O . GLN B 1 172 ? -6.242 -29.656 -8.266 1 82.12 172 GLN B O 1
ATOM 6370 N N . ILE B 1 173 ? -5.426 -31.656 -8.258 1 77.81 173 ILE B N 1
ATOM 6371 C CA . ILE B 1 173 ? -5.141 -31.578 -6.828 1 77.81 173 ILE B CA 1
ATOM 6372 C C . ILE B 1 173 ? -3.939 -30.672 -6.59 1 77.81 173 ILE B C 1
ATOM 6374 O O . ILE B 1 173 ? -3.98 -29.781 -5.727 1 77.81 173 ILE B O 1
ATOM 6378 N N . THR B 1 174 ? -3.002 -30.859 -7.379 1 76.81 174 THR B N 1
ATOM 6379 C CA . THR B 1 174 ? -1.75 -30.141 -7.148 1 76.81 174 THR B CA 1
ATOM 6380 C C . THR B 1 174 ? -1.887 -28.672 -7.516 1 76.81 174 THR B C 1
ATOM 6382 O O . THR B 1 174 ? -1.312 -27.812 -6.852 1 76.81 174 THR B O 1
ATOM 6385 N N . LEU B 1 175 ? -2.66 -28.406 -8.469 1 82.25 175 LEU B N 1
ATOM 6386 C CA . LEU B 1 175 ? -2.721 -27.047 -8.977 1 82.25 175 LEU B CA 1
ATOM 6387 C C . LEU B 1 175 ? -3.918 -26.297 -8.391 1 82.25 175 LEU B C 1
ATOM 6389 O O . LEU B 1 175 ? -4.145 -25.125 -8.719 1 82.25 175 LEU B O 1
ATOM 6393 N N . SER B 1 176 ? -4.66 -26.922 -7.523 1 80.94 176 SER B N 1
ATOM 6394 C CA . SER B 1 176 ? -5.812 -26.297 -6.895 1 80.94 176 SER B CA 1
ATOM 6395 C C . SER B 1 176 ? -5.391 -25.094 -6.051 1 80.94 176 SER B C 1
ATOM 6397 O O . SER B 1 176 ? -6.086 -24.078 -6.016 1 80.94 176 SER B O 1
ATOM 6399 N N . SER B 1 177 ? -4.309 -25.234 -5.426 1 78.62 177 SER B N 1
ATOM 6400 C CA . SER B 1 177 ? -3.803 -24.156 -4.578 1 78.62 177 SER B CA 1
ATOM 6401 C C . SER B 1 177 ? -3.488 -22.906 -5.402 1 78.62 177 SER B C 1
ATOM 6403 O O . SER B 1 177 ? -3.764 -21.781 -4.969 1 78.62 177 SER B O 1
ATOM 6405 N N . LEU B 1 178 ? -2.988 -23.141 -6.473 1 81.06 178 LEU B N 1
ATOM 6406 C CA . LEU B 1 178 ? -2.621 -22.031 -7.34 1 81.06 178 LEU B CA 1
ATOM 6407 C C . LEU B 1 178 ? -3.861 -21.297 -7.832 1 81.06 178 LEU B C 1
ATOM 6409 O O . LEU B 1 178 ? -3.871 -20.062 -7.895 1 81.06 178 LEU B O 1
ATOM 6413 N N . LYS B 1 179 ? -4.871 -21.984 -8.133 1 80.88 179 LYS B N 1
ATOM 6414 C CA . LYS B 1 179 ? -6.125 -21.375 -8.57 1 80.88 179 LYS B CA 1
ATOM 6415 C C . LYS B 1 179 ? -6.734 -20.531 -7.461 1 80.88 179 LYS B C 1
ATOM 6417 O O . LYS B 1 179 ? -7.211 -19.422 -7.711 1 80.88 179 LYS B O 1
ATOM 6422 N N . ARG B 1 180 ? -6.652 -20.969 -6.328 1 82 180 ARG B N 1
ATOM 6423 C CA . ARG B 1 180 ? -7.203 -20.266 -5.176 1 82 180 ARG B CA 1
ATOM 6424 C C . ARG B 1 180 ? -6.457 -18.953 -4.926 1 82 180 ARG B C 1
ATOM 6426 O O . ARG B 1 180 ? -7.074 -17.922 -4.68 1 82 180 ARG B O 1
ATOM 6433 N N . ILE B 1 181 ? -5.191 -19.031 -5.055 1 82.5 181 ILE B N 1
ATOM 6434 C CA . ILE B 1 181 ? -4.391 -17.828 -4.785 1 82.5 181 ILE B CA 1
ATOM 6435 C C . ILE B 1 181 ? -4.637 -16.797 -5.867 1 82.5 181 ILE B C 1
ATOM 6437 O O . ILE B 1 181 ? -4.629 -15.586 -5.594 1 82.5 181 ILE B O 1
ATOM 6441 N N . GLY B 1 182 ? -4.852 -17.312 -7.023 1 81.31 182 GLY B N 1
ATOM 6442 C CA . GLY B 1 182 ? -5.16 -16.391 -8.109 1 81.31 182 GLY B CA 1
ATOM 6443 C C . GLY B 1 182 ? -6.418 -15.578 -7.859 1 81.31 182 GLY B C 1
ATOM 6444 O O . GLY B 1 182 ? -6.418 -14.359 -8.039 1 81.31 182 GLY B O 1
ATOM 6445 N N . VAL B 1 183 ? -7.387 -16.25 -7.367 1 79.88 183 VAL B N 1
ATOM 6446 C CA . VAL B 1 183 ? -8.656 -15.578 -7.094 1 79.88 183 VAL B CA 1
ATOM 6447 C C . VAL B 1 183 ? -8.5 -14.641 -5.898 1 79.88 183 VAL B C 1
ATOM 6449 O O . VAL B 1 183 ? -8.984 -13.508 -5.93 1 79.88 183 VAL B O 1
ATOM 6452 N N . MET B 1 184 ? -7.789 -15.055 -4.973 1 80.25 184 MET B N 1
ATOM 6453 C CA . MET B 1 184 ? -7.586 -14.242 -3.773 1 80.25 184 MET B CA 1
ATOM 6454 C C . MET B 1 184 ? -6.758 -13.008 -4.09 1 80.25 184 MET B C 1
ATOM 6456 O O . MET B 1 184 ? -7.035 -11.922 -3.576 1 80.25 184 MET B O 1
ATOM 6460 N N . ALA B 1 185 ? -5.812 -13.242 -4.926 1 82.5 185 ALA B N 1
ATOM 6461 C CA . ALA B 1 185 ? -4.953 -12.125 -5.316 1 82.5 185 ALA B CA 1
ATOM 6462 C C . ALA B 1 185 ? -5.762 -11.016 -5.98 1 82.5 185 ALA B C 1
ATOM 6464 O O . ALA B 1 185 ? -5.52 -9.828 -5.734 1 82.5 185 ALA B O 1
ATOM 6465 N N . GLU B 1 186 ? -6.723 -11.391 -6.699 1 81.62 186 GLU B N 1
ATOM 6466 C CA . GLU B 1 186 ? -7.582 -10.43 -7.383 1 81.62 186 GLU B CA 1
ATOM 6467 C C . GLU B 1 186 ? -8.438 -9.648 -6.391 1 81.62 186 GLU B C 1
ATOM 6469 O O . GLU B 1 186 ? -8.594 -8.43 -6.523 1 81.62 186 GLU B O 1
ATOM 6474 N N . THR B 1 187 ? -8.906 -10.289 -5.422 1 78.81 187 THR B N 1
ATOM 6475 C CA . THR B 1 187 ? -9.742 -9.648 -4.41 1 78.81 187 THR B CA 1
ATOM 6476 C C . THR B 1 187 ? -8.914 -8.703 -3.545 1 78.81 187 THR B C 1
ATOM 6478 O O . THR B 1 187 ? -9.367 -7.609 -3.205 1 78.81 187 THR B O 1
ATOM 6481 N N . ILE B 1 188 ? -7.738 -9.109 -3.295 1 79.12 188 ILE B N 1
ATOM 6482 C CA . ILE B 1 188 ? -6.844 -8.312 -2.461 1 79.12 188 ILE B CA 1
ATOM 6483 C C . ILE B 1 188 ? -6.457 -7.027 -3.197 1 79.12 188 ILE B C 1
ATOM 6485 O O . ILE B 1 188 ? -6.441 -5.945 -2.605 1 79.12 188 ILE B O 1
ATOM 6489 N N . SER B 1 189 ? -6.301 -7.215 -4.441 1 78.81 189 SER B N 1
ATOM 6490 C CA . SER B 1 189 ? -5.84 -6.07 -5.219 1 78.81 189 SER B CA 1
ATOM 6491 C C . SER B 1 189 ? -6.957 -5.051 -5.418 1 78.81 189 SER B C 1
ATOM 6493 O O . SER B 1 189 ? -6.695 -3.883 -5.711 1 78.81 189 SER B O 1
ATOM 6495 N N . THR B 1 190 ? -8.258 -5.523 -5.215 1 76.31 190 THR B N 1
ATOM 6496 C CA . THR B 1 190 ? -9.391 -4.621 -5.41 1 76.31 190 THR B CA 1
ATOM 6497 C C . THR B 1 190 ? -9.836 -4.012 -4.086 1 76.31 190 THR B C 1
ATOM 6499 O O . THR B 1 190 ? -10.992 -3.619 -3.934 1 76.31 190 THR B O 1
ATOM 6502 N N . GLY B 1 191 ? -8.93 -4.121 -3.178 1 77.31 191 GLY B N 1
ATOM 6503 C CA . GLY B 1 191 ? -9.188 -3.32 -1.991 1 77.31 191 GLY B CA 1
ATOM 6504 C C . GLY B 1 191 ? -9.539 -4.152 -0.774 1 77.31 191 GLY B C 1
ATOM 6505 O O . GLY B 1 191 ? -9.727 -3.617 0.32 1 77.31 191 GLY B O 1
ATOM 6506 N N . HIS B 1 192 ? -9.766 -5.473 -1.101 1 79.62 192 HIS B N 1
ATOM 6507 C CA . HIS B 1 192 ? -9.961 -6.355 0.044 1 79.62 192 HIS B CA 1
ATOM 6508 C C . HIS B 1 192 ? -8.633 -6.867 0.581 1 79.62 192 HIS B C 1
ATOM 6510 O O . HIS B 1 192 ? -7.988 -7.711 -0.047 1 79.62 192 HIS B O 1
AT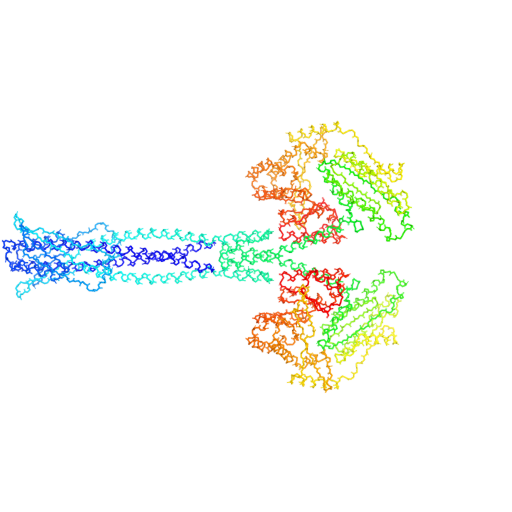OM 6516 N N . PHE B 1 193 ? -7.918 -6.195 1.352 1 77.75 193 PHE B N 1
ATOM 6517 C CA . PHE B 1 193 ? -6.582 -6.484 1.851 1 77.75 193 PHE B CA 1
ATOM 6518 C C . PHE B 1 193 ? -6.625 -7.566 2.922 1 77.75 193 PHE B C 1
ATOM 6520 O O . PHE B 1 193 ? -5.98 -7.441 3.967 1 77.75 193 PHE B O 1
ATOM 6527 N N . ASP B 1 194 ? -7.406 -8.609 2.555 1 80.31 194 ASP B N 1
ATOM 6528 C CA . ASP B 1 194 ? -7.457 -9.734 3.479 1 80.31 194 ASP B CA 1
ATOM 6529 C C . ASP B 1 194 ? -6.184 -10.578 3.391 1 80.31 194 ASP B C 1
ATOM 6531 O O . ASP B 1 194 ? -5.531 -10.617 2.346 1 80.31 194 ASP B O 1
ATOM 6535 N N . MET B 1 195 ? -5.812 -11.117 4.469 1 84.69 195 MET B N 1
ATOM 6536 C CA . MET B 1 195 ? -4.637 -11.977 4.5 1 84.69 195 MET B CA 1
ATOM 6537 C C . MET B 1 195 ? -4.988 -13.398 4.07 1 84.69 195 MET B C 1
ATOM 6539 O O . MET B 1 195 ? -6.074 -13.891 4.375 1 84.69 195 MET B O 1
ATOM 6543 N N . ILE B 1 196 ? -4.141 -13.969 3.371 1 84.06 196 ILE B N 1
ATOM 6544 C CA . ILE B 1 196 ? -4.258 -15.383 3.049 1 84.06 196 ILE B CA 1
ATOM 6545 C C . ILE B 1 196 ? -3.887 -16.219 4.27 1 84.06 196 ILE B C 1
ATOM 6547 O O . ILE B 1 196 ? -2.707 -16.359 4.605 1 84.06 196 ILE B O 1
ATOM 6551 N N . LYS B 1 197 ? -4.82 -16.828 4.93 1 82 197 LYS B N 1
ATOM 6552 C CA . LYS B 1 197 ? -4.609 -17.531 6.188 1 82 197 LYS B CA 1
ATOM 6553 C C . LYS B 1 197 ? -4.047 -18.938 5.941 1 82 197 LYS B C 1
ATOM 6555 O O . LYS B 1 197 ? -3.129 -19.375 6.645 1 82 197 LYS B O 1
ATOM 6560 N N . ARG B 1 198 ? -4.609 -19.688 4.992 1 84.75 198 ARG B N 1
ATOM 6561 C CA . ARG B 1 198 ? -4.121 -21.031 4.652 1 84.75 198 ARG B CA 1
ATOM 6562 C C . ARG B 1 198 ? -3.051 -20.953 3.566 1 84.75 198 ARG B C 1
ATOM 6564 O O . ARG B 1 198 ? -3.365 -20.766 2.389 1 84.75 198 ARG B O 1
ATOM 6571 N N . LEU B 1 199 ? -1.837 -21.078 3.967 1 85.88 199 LEU B N 1
ATOM 6572 C CA . LEU B 1 199 ? -0.715 -20.984 3.041 1 85.88 199 LEU B CA 1
ATOM 6573 C C . LEU B 1 199 ? -0.565 -22.266 2.227 1 85.88 199 LEU B C 1
ATOM 6575 O O . LEU B 1 199 ? -0.763 -23.359 2.748 1 85.88 199 LEU B O 1
ATOM 6579 N N . PRO B 1 200 ? -0.287 -22.062 1.012 1 81.19 200 PRO B N 1
ATOM 6580 C CA . PRO B 1 200 ? -0.097 -23.234 0.146 1 81.19 200 PRO B CA 1
ATOM 6581 C C . PRO B 1 200 ? 1.122 -24.062 0.538 1 81.19 200 PRO B C 1
ATOM 6583 O O . PRO B 1 200 ? 2.029 -23.562 1.204 1 81.19 200 PRO B O 1
ATOM 6586 N N . TRP B 1 201 ? 1.093 -25.281 0.159 1 75.44 201 TRP B N 1
ATOM 6587 C CA . TRP B 1 201 ? 2.148 -26.203 0.564 1 75.44 201 TRP B CA 1
ATOM 6588 C C . TRP B 1 201 ? 3.334 -26.125 -0.392 1 75.44 201 TRP B C 1
ATOM 6590 O O . TRP B 1 201 ? 4.453 -26.516 -0.037 1 75.44 201 TRP B O 1
ATOM 6600 N N . THR B 1 202 ? 3.145 -25.656 -1.638 1 78.81 202 THR B N 1
ATOM 6601 C CA . THR B 1 202 ? 4.246 -25.531 -2.582 1 78.81 202 THR B CA 1
ATOM 6602 C C . THR B 1 202 ? 5.102 -24.312 -2.248 1 78.81 202 THR B C 1
ATOM 6604 O O . THR B 1 202 ? 4.574 -23.25 -1.917 1 78.81 202 THR B O 1
ATOM 6607 N N . THR B 1 203 ? 6.352 -24.438 -2.342 1 80.12 203 THR B N 1
ATOM 6608 C CA . THR B 1 203 ? 7.277 -23.406 -1.88 1 80.12 203 THR B CA 1
ATOM 6609 C C . THR B 1 203 ? 7.105 -22.125 -2.691 1 80.12 203 THR B C 1
ATOM 6611 O O . THR B 1 203 ? 7.055 -21.031 -2.129 1 80.12 203 THR B O 1
ATOM 6614 N N . GLU B 1 204 ? 7.043 -22.312 -4.008 1 81.75 204 GLU B N 1
ATOM 6615 C CA . GLU B 1 204 ? 6.949 -21.125 -4.859 1 81.75 204 GLU B CA 1
ATOM 6616 C C . GLU B 1 204 ? 5.664 -20.344 -4.594 1 81.75 204 GLU B C 1
ATOM 6618 O O . GLU B 1 204 ? 5.688 -19.125 -4.453 1 81.75 204 GLU B O 1
ATOM 6623 N N . VAL B 1 205 ? 4.609 -21.031 -4.484 1 81.94 205 VAL B N 1
ATOM 6624 C CA . VAL B 1 205 ? 3.311 -20.391 -4.281 1 81.94 205 VAL B CA 1
ATOM 6625 C C . VAL B 1 205 ? 3.223 -19.828 -2.867 1 81.94 205 VAL B C 1
ATOM 6627 O O . VAL B 1 205 ? 2.584 -18.797 -2.641 1 81.94 205 VAL B O 1
ATOM 6630 N N . ARG B 1 206 ? 3.838 -20.531 -2.016 1 85.62 206 ARG B N 1
ATOM 6631 C CA . ARG B 1 206 ? 3.875 -20.078 -0.629 1 85.62 206 ARG B CA 1
ATOM 6632 C C . ARG B 1 206 ? 4.594 -18.734 -0.511 1 85.62 206 ARG B C 1
ATOM 6634 O O . ARG B 1 206 ? 4.145 -17.844 0.215 1 85.62 206 ARG B O 1
ATOM 6641 N N . LYS B 1 207 ? 5.68 -18.625 -1.186 1 86.19 207 LYS B N 1
ATOM 6642 C CA . LYS B 1 207 ? 6.434 -17.375 -1.177 1 86.19 207 LYS B CA 1
ATOM 6643 C C . LYS B 1 207 ? 5.59 -16.219 -1.705 1 86.19 207 LYS B C 1
ATOM 6645 O O . LYS B 1 207 ? 5.621 -15.109 -1.154 1 86.19 207 LYS B O 1
ATOM 6650 N N . VAL B 1 208 ? 4.883 -16.484 -2.676 1 86 208 VAL B N 1
ATOM 6651 C CA . VAL B 1 208 ? 4.023 -15.469 -3.273 1 86 208 VAL B CA 1
ATOM 6652 C C . VAL B 1 208 ? 2.922 -15.078 -2.291 1 86 208 VAL B C 1
ATOM 6654 O O . VAL B 1 208 ? 2.666 -13.898 -2.07 1 86 208 VAL B O 1
ATOM 6657 N N . ALA B 1 209 ? 2.275 -16.094 -1.744 1 87.31 209 ALA B N 1
ATOM 6658 C CA . ALA B 1 209 ? 1.203 -15.844 -0.784 1 87.31 209 ALA B CA 1
ATOM 6659 C C . ALA B 1 209 ? 1.7 -15.016 0.396 1 87.31 209 ALA B C 1
ATOM 6661 O O . ALA B 1 209 ? 1.021 -14.086 0.841 1 87.31 209 ALA B O 1
ATOM 6662 N N . LEU B 1 210 ? 2.904 -15.336 0.845 1 88.12 210 LEU B N 1
ATOM 6663 C CA . LEU B 1 210 ? 3.49 -14.609 1.965 1 88.12 210 LEU B CA 1
ATOM 6664 C C . LEU B 1 210 ? 3.771 -13.164 1.584 1 88.12 210 LEU B C 1
ATOM 6666 O O . LEU B 1 210 ? 3.527 -12.25 2.375 1 88.12 210 LEU B O 1
ATOM 6670 N N . SER B 1 211 ? 4.277 -12.984 0.463 1 87.5 211 SER B N 1
ATOM 6671 C CA . SER B 1 211 ? 4.562 -11.641 -0.021 1 87.5 211 SER B CA 1
ATOM 6672 C C . SER B 1 211 ? 3.285 -10.82 -0.151 1 87.5 211 SER B C 1
ATOM 6674 O O . SER B 1 211 ? 3.262 -9.633 0.202 1 87.5 211 SER B O 1
ATOM 6676 N N . MET B 1 212 ? 2.297 -11.422 -0.639 1 86.81 212 MET B N 1
ATOM 6677 C CA . MET B 1 212 ? 1.006 -10.75 -0.748 1 86.81 212 MET B CA 1
ATOM 6678 C C . MET B 1 212 ? 0.475 -10.359 0.63 1 86.81 212 MET B C 1
ATOM 6680 O O . MET B 1 212 ? -0.084 -9.281 0.804 1 86.81 212 MET B O 1
ATOM 6684 N N . ASN B 1 213 ? 0.667 -11.234 1.561 1 88.06 213 ASN B N 1
ATOM 6685 C CA . ASN B 1 213 ? 0.25 -10.945 2.93 1 88.06 213 ASN B CA 1
ATOM 6686 C C . ASN B 1 213 ? 1.004 -9.75 3.504 1 88.06 213 ASN B C 1
ATOM 6688 O O . ASN B 1 213 ? 0.42 -8.922 4.207 1 88.06 213 ASN B O 1
ATOM 6692 N N . VAL B 1 214 ? 2.262 -9.727 3.215 1 88.5 214 VAL B N 1
ATOM 6693 C CA . VAL B 1 214 ? 3.066 -8.609 3.691 1 88.5 214 VAL B CA 1
ATOM 6694 C C . VAL B 1 214 ? 2.562 -7.305 3.066 1 88.5 214 VAL B C 1
ATOM 6696 O O . VAL B 1 214 ? 2.383 -6.305 3.764 1 88.5 214 VAL B O 1
ATOM 6699 N N . MET B 1 215 ? 2.34 -7.316 1.837 1 87.06 215 MET B N 1
ATOM 6700 C CA . MET B 1 215 ? 1.841 -6.137 1.138 1 87.06 215 MET B CA 1
ATOM 6701 C C . MET B 1 215 ? 0.467 -5.73 1.66 1 87.06 215 MET B C 1
ATOM 6703 O O . MET B 1 215 ? 0.198 -4.547 1.863 1 87.06 215 MET B O 1
ATOM 6707 N N . SER B 1 216 ? -0.363 -6.719 1.817 1 88.31 216 SER B N 1
ATOM 6708 C CA . SER B 1 216 ? -1.692 -6.453 2.355 1 88.31 216 SER B CA 1
ATOM 6709 C C . SER B 1 216 ? -1.61 -5.816 3.74 1 88.31 216 SER B C 1
ATOM 6711 O O . SER B 1 216 ? -2.365 -4.895 4.051 1 88.31 216 SER B O 1
ATOM 6713 N N . LYS B 1 217 ? -0.726 -6.293 4.535 1 89.12 217 LYS B N 1
ATOM 6714 C CA . LYS B 1 217 ? -0.538 -5.742 5.875 1 89.12 217 LYS B CA 1
ATOM 6715 C C . LYS B 1 217 ? -0.06 -4.293 5.809 1 89.12 217 LYS B C 1
ATOM 6717 O O . LYS B 1 217 ? -0.507 -3.451 6.59 1 89.12 217 LYS B O 1
ATOM 6722 N N . LYS B 1 218 ? 0.856 -4.039 4.922 1 88.44 218 LYS B N 1
ATOM 6723 C CA . LYS B 1 218 ? 1.347 -2.678 4.734 1 88.44 218 LYS B CA 1
ATOM 6724 C C . LYS B 1 218 ? 0.222 -1.742 4.301 1 88.44 218 LYS B C 1
ATOM 6726 O O . LYS B 1 218 ? 0.081 -0.642 4.84 1 88.44 218 LYS B O 1
ATOM 6731 N N . LEU B 1 219 ? -0.57 -2.168 3.406 1 89.31 219 LEU B N 1
ATOM 6732 C CA . LEU B 1 219 ? -1.686 -1.361 2.924 1 89.31 219 LEU B CA 1
ATOM 6733 C C . LEU B 1 219 ? -2.723 -1.159 4.023 1 89.31 219 LEU B C 1
ATOM 6735 O O . LEU B 1 219 ? -3.299 -0.076 4.148 1 89.31 219 LEU B O 1
ATOM 6739 N N . GLU B 1 220 ? -2.934 -2.223 4.762 1 88.81 220 GLU B N 1
ATOM 6740 C CA . GLU B 1 220 ? -3.861 -2.123 5.883 1 88.81 220 GLU B CA 1
ATOM 6741 C C . GLU B 1 220 ? -3.404 -1.063 6.883 1 88.81 220 GLU B C 1
ATOM 6743 O O . GLU B 1 220 ? -4.219 -0.286 7.387 1 88.81 220 GLU B O 1
ATOM 6748 N N . ARG B 1 221 ? -2.219 -1.025 7.164 1 88.81 221 ARG B N 1
ATOM 6749 C CA . ARG B 1 221 ? -1.667 -0.043 8.086 1 88.81 221 ARG B CA 1
ATOM 6750 C C . ARG B 1 221 ? -1.806 1.371 7.535 1 88.81 221 ARG B C 1
ATOM 6752 O O . ARG B 1 221 ? -2.102 2.309 8.281 1 88.81 221 ARG B O 1
ATOM 6759 N N . VAL B 1 222 ? -1.519 1.494 6.297 1 91 222 VAL B N 1
ATOM 6760 C CA . VAL B 1 222 ? -1.674 2.793 5.648 1 91 222 VAL B CA 1
ATOM 6761 C C . VAL B 1 222 ? -3.115 3.273 5.789 1 91 222 VAL B C 1
ATOM 6763 O O . VAL B 1 222 ? -3.359 4.422 6.164 1 91 222 VAL B O 1
ATOM 6766 N N . ILE B 1 223 ? -3.998 2.441 5.57 1 91.62 223 ILE B N 1
ATOM 6767 C CA . ILE B 1 223 ? -5.41 2.799 5.641 1 91.62 223 ILE B CA 1
ATOM 6768 C C . ILE B 1 223 ? -5.777 3.176 7.074 1 91.62 223 ILE B C 1
ATOM 6770 O O . ILE B 1 223 ? -6.504 4.145 7.301 1 91.62 223 ILE B O 1
ATOM 6774 N N . GLN B 1 224 ? -5.289 2.443 7.957 1 91.06 224 GLN B N 1
ATOM 6775 C CA . GLN B 1 224 ? -5.543 2.74 9.367 1 91.06 224 GLN B CA 1
ATOM 6776 C C . GLN B 1 224 ? -5.027 4.129 9.734 1 91.06 224 GLN B C 1
ATOM 6778 O O . GLN B 1 224 ? -5.711 4.883 10.438 1 91.06 224 GLN B O 1
ATOM 6783 N N . ASN B 1 225 ? -3.844 4.426 9.281 1 90.5 225 ASN B N 1
ATOM 6784 C CA . ASN B 1 225 ? -3.271 5.742 9.547 1 90.5 225 ASN B CA 1
ATOM 6785 C C . ASN B 1 225 ? -4.09 6.852 8.891 1 90.5 225 ASN B C 1
ATOM 6787 O O . ASN B 1 225 ? -4.316 7.902 9.492 1 90.5 225 ASN B O 1
ATOM 6791 N N . LEU B 1 226 ? -4.48 6.605 7.738 1 92.25 226 LEU B N 1
ATOM 6792 C CA . LEU B 1 226 ? -5.309 7.578 7.035 1 92.25 226 LEU B CA 1
ATOM 6793 C C . LEU B 1 226 ? -6.645 7.77 7.742 1 92.25 226 LEU B C 1
ATOM 6795 O O . LEU B 1 226 ? -7.137 8.898 7.855 1 92.25 226 LEU B O 1
ATOM 6799 N N . ASN B 1 227 ? -7.203 6.691 8.211 1 93.5 227 ASN B N 1
ATOM 6800 C CA . ASN B 1 227 ? -8.453 6.781 8.953 1 93.5 227 ASN B CA 1
ATOM 6801 C C . ASN B 1 227 ? -8.297 7.617 10.219 1 93.5 227 ASN B C 1
ATOM 6803 O O . ASN B 1 227 ? -9.156 8.445 10.531 1 93.5 227 ASN B O 1
ATOM 6807 N N . LYS B 1 228 ? -7.23 7.402 10.891 1 91.88 228 LYS B N 1
ATOM 6808 C CA . LYS B 1 228 ? -6.965 8.18 12.094 1 91.88 228 LYS B CA 1
ATOM 6809 C C . LYS B 1 228 ? -6.801 9.664 11.773 1 91.88 228 LYS B C 1
ATOM 6811 O O . LYS B 1 228 ? -7.324 10.516 12.484 1 91.88 228 LYS B O 1
ATOM 6816 N N . LYS B 1 229 ? -6.066 9.867 10.734 1 90.88 229 LYS B N 1
ATOM 6817 C CA . LYS B 1 229 ? -5.891 11.242 10.289 1 90.88 229 LYS B CA 1
ATOM 6818 C C . LYS B 1 229 ? -7.23 11.883 9.938 1 90.88 229 LYS B C 1
ATOM 6820 O O . LYS B 1 229 ? -7.508 13.016 10.344 1 90.88 229 LYS B O 1
ATOM 6825 N N . LEU B 1 230 ? -8 11.172 9.234 1 93.69 230 LEU B N 1
ATOM 6826 C CA . LEU B 1 230 ? -9.312 11.664 8.82 1 93.69 230 LEU B CA 1
ATOM 6827 C C . LEU B 1 230 ? -10.188 11.961 10.031 1 93.69 230 LEU B C 1
ATOM 6829 O O . LEU B 1 230 ? -10.875 12.992 10.07 1 93.69 230 LEU B O 1
ATOM 6833 N N . GLU B 1 231 ? -10.18 11.148 10.961 1 92.25 231 GLU B N 1
ATOM 6834 C CA . GLU B 1 231 ? -10.945 11.336 12.188 1 92.25 231 GLU B CA 1
ATOM 6835 C C . GLU B 1 231 ? -10.492 12.586 12.938 1 92.25 231 GLU B C 1
ATOM 6837 O O . GLU B 1 231 ? -11.312 13.367 13.414 1 92.25 231 GLU B O 1
ATOM 6842 N N . ASN B 1 232 ? -9.227 12.789 12.992 1 90.62 232 ASN B N 1
ATOM 6843 C CA . ASN B 1 232 ? -8.68 13.945 13.695 1 90.62 232 ASN B CA 1
ATOM 6844 C C . ASN B 1 232 ? -9.055 15.258 13 1 90.62 232 ASN B C 1
ATOM 6846 O O . ASN B 1 232 ? -9.438 16.219 13.656 1 90.62 232 ASN B O 1
ATOM 6850 N N . ILE B 1 233 ? -8.93 15.258 11.734 1 91.94 233 ILE B N 1
ATOM 6851 C CA . ILE B 1 233 ? -9.297 16.453 10.984 1 91.94 233 ILE B CA 1
ATOM 6852 C C . ILE B 1 233 ? -10.797 16.703 11.133 1 91.94 233 ILE B C 1
ATOM 6854 O O . ILE B 1 233 ? -11.227 17.859 11.305 1 91.94 233 ILE B O 1
ATOM 6858 N N . GLY B 1 234 ? -11.578 15.633 11.008 1 91.12 234 GLY B N 1
ATOM 6859 C CA . GLY B 1 234 ? -13.016 15.75 11.188 1 91.12 234 GLY B CA 1
ATOM 6860 C C . GLY B 1 234 ? -13.398 16.359 12.531 1 91.12 234 GLY B C 1
ATOM 6861 O O . GLY B 1 234 ? -14.281 17.219 12.594 1 91.12 234 GLY B O 1
ATOM 6862 N N . LYS B 1 235 ? -12.711 15.992 13.531 1 88.31 235 LYS B N 1
ATOM 6863 C CA . LYS B 1 235 ? -12.953 16.547 14.859 1 88.31 235 LYS B CA 1
ATOM 6864 C C . LYS B 1 235 ? -12.664 18.047 14.891 1 88.31 235 LYS B C 1
ATOM 6866 O O . LYS B 1 235 ? -13.43 18.828 15.469 1 88.31 235 LYS B O 1
ATOM 6871 N N . LYS B 1 236 ? -11.625 18.422 14.203 1 87.12 236 LYS B N 1
ATOM 6872 C CA . LYS B 1 236 ? -11.258 19.844 14.156 1 87.12 236 LYS B CA 1
ATOM 6873 C C . LYS B 1 236 ? -12.305 20.656 13.398 1 87.12 236 LYS B C 1
ATOM 6875 O O . LYS B 1 236 ? -12.562 21.812 13.742 1 87.12 236 LYS B O 1
ATOM 6880 N N . LEU B 1 237 ? -12.828 20.016 12.461 1 87.25 237 LEU B N 1
ATOM 6881 C CA . LEU B 1 237 ? -13.797 20.703 11.617 1 87.25 237 LEU B CA 1
ATOM 6882 C C . LEU B 1 237 ? -15.156 20.781 12.305 1 87.25 237 LEU B C 1
ATOM 6884 O O . LEU B 1 237 ? -15.906 21.734 12.109 1 87.25 237 LEU B O 1
ATOM 6888 N N . GLN B 1 238 ? -15.445 19.797 13.125 1 88.19 238 GLN B N 1
ATOM 6889 C CA . GLN B 1 238 ? -16.828 19.656 13.586 1 88.19 238 GLN B CA 1
ATOM 6890 C C . GLN B 1 238 ? -16.953 20.047 15.055 1 88.19 238 GLN B C 1
ATOM 6892 O O . GLN B 1 238 ? -18.062 20.312 15.539 1 88.19 238 GLN B O 1
ATOM 6897 N N . LEU B 1 239 ? -15.859 20.109 15.719 1 88.75 239 LEU B N 1
ATOM 6898 C CA . LEU B 1 239 ? -15.922 20.391 17.141 1 88.75 239 LEU B CA 1
ATOM 6899 C C . LEU B 1 239 ? -15.336 21.766 17.453 1 88.75 239 LEU B C 1
ATOM 6901 O O . LEU B 1 239 ? -14.367 22.188 16.812 1 88.75 239 LEU B O 1
ATOM 6905 N N . ASP B 1 240 ? -15.992 22.391 18.406 1 90.38 240 ASP B N 1
ATOM 6906 C CA . ASP B 1 240 ? -15.461 23.641 18.953 1 90.38 240 ASP B CA 1
ATOM 6907 C C . ASP B 1 240 ? -14.203 23.375 19.781 1 90.38 240 ASP B C 1
ATOM 6909 O O . ASP B 1 240 ? -14.211 22.516 20.672 1 90.38 240 ASP B O 1
ATOM 6913 N N . GLU B 1 241 ? -13.164 24.094 19.484 1 86.38 241 GLU B N 1
ATOM 6914 C CA . GLU B 1 241 ? -11.867 23.828 20.094 1 86.38 241 GLU B CA 1
ATOM 6915 C C . GLU B 1 241 ? -11.891 24.109 21.594 1 86.38 241 GLU B C 1
ATOM 6917 O O . GLU B 1 241 ? -11.227 23.422 22.375 1 86.38 241 GLU B O 1
ATOM 6922 N N . LEU B 1 242 ? -12.719 25.109 22.016 1 90.5 242 LEU B N 1
ATOM 6923 C CA . LEU B 1 242 ? -12.727 25.547 23.406 1 90.5 242 LEU B CA 1
ATOM 6924 C C . LEU B 1 242 ? -13.547 24.578 24.266 1 90.5 242 LEU B C 1
ATOM 6926 O O . LEU B 1 242 ? -13.109 24.172 25.344 1 90.5 242 LEU B O 1
ATOM 6930 N N . THR B 1 243 ? -14.75 24.172 23.766 1 93.75 243 THR B N 1
ATOM 6931 C CA . THR B 1 243 ? -15.703 23.453 24.609 1 93.75 243 THR B CA 1
ATOM 6932 C C . THR B 1 243 ? -15.727 21.969 24.266 1 93.75 243 THR B C 1
ATOM 6934 O O . THR B 1 243 ? -16.203 21.156 25.047 1 93.75 243 THR B O 1
ATOM 6937 N N . GLY B 1 244 ? -15.289 21.625 23.016 1 91 244 GLY B N 1
ATOM 6938 C CA . GLY B 1 244 ? -15.367 20.234 22.547 1 91 244 GLY B CA 1
ATOM 6939 C C . GLY B 1 244 ? -16.75 19.844 22.062 1 91 244 GLY B C 1
ATOM 6940 O O . GLY B 1 244 ? -16.984 18.703 21.688 1 91 244 GLY B O 1
ATOM 6941 N N . LEU B 1 245 ? -17.656 20.766 22.047 1 93.06 245 LEU B N 1
ATOM 6942 C CA . LEU B 1 245 ? -19.016 20.516 21.547 1 93.06 245 LEU B CA 1
ATOM 6943 C C . LEU B 1 245 ? -19.062 20.625 20.031 1 93.06 245 LEU B C 1
ATOM 6945 O O . LEU B 1 245 ? -18.188 21.25 19.422 1 93.06 245 LEU B O 1
ATOM 6949 N N . SER B 1 246 ? -20.094 19.984 19.438 1 92.12 246 SER B N 1
ATOM 6950 C CA . SER B 1 246 ? -20.266 20.031 17.984 1 92.12 246 SER B CA 1
ATOM 6951 C C . SER B 1 246 ? -20.641 21.438 17.531 1 92.12 246 SER B C 1
ATOM 6953 O O . SER B 1 246 ? -21.281 22.188 18.281 1 92.12 246 SER B O 1
ATOM 6955 N N . LYS B 1 247 ? -20.25 21.781 16.359 1 90.5 247 LYS B N 1
ATOM 6956 C CA . LYS B 1 247 ? -20.531 23.094 15.781 1 90.5 247 LYS B CA 1
ATOM 6957 C C . LYS B 1 247 ? -21.906 23.125 15.109 1 90.5 247 LYS B C 1
ATOM 6959 O O . LYS B 1 247 ? -22.594 22.109 15.055 1 90.5 247 LYS B O 1
ATOM 6964 N N . LYS B 1 248 ? -22.281 24.297 14.75 1 89.75 248 LYS B N 1
ATOM 6965 C CA . LYS B 1 248 ? -23.594 24.547 14.164 1 89.75 248 LYS B CA 1
ATOM 6966 C C . LYS B 1 248 ? -23.812 23.703 12.914 1 89.75 248 LYS B C 1
ATOM 6968 O O . LYS B 1 248 ? -24.906 23.203 12.68 1 89.75 248 LYS B O 1
ATOM 6973 N N . SER B 1 249 ? -22.766 23.516 12.203 1 83.44 249 SER B N 1
ATOM 6974 C CA . SER B 1 249 ? -22.875 22.75 10.969 1 83.44 249 SER B CA 1
ATOM 6975 C C . SER B 1 249 ? -23.297 21.312 11.242 1 83.44 249 SER B C 1
ATOM 6977 O O . SER B 1 249 ? -24.094 20.75 10.492 1 83.44 249 SER B O 1
ATOM 6979 N N . SER B 1 250 ? -22.859 20.766 12.266 1 86.38 250 SER B N 1
ATOM 6980 C CA . SER B 1 250 ? -23.219 19.406 12.656 1 86.38 250 SER B CA 1
ATOM 6981 C C . SER B 1 250 ? -24.672 19.328 13.078 1 86.38 250 SER B C 1
ATOM 6983 O O . SER B 1 250 ? -25.344 18.312 12.836 1 86.38 250 SER B O 1
ATOM 6985 N N . PHE B 1 251 ? -25.156 20.344 13.711 1 88.88 251 PHE B N 1
ATOM 6986 C CA . PHE B 1 251 ? -26.547 20.422 14.117 1 88.88 251 PHE B CA 1
ATOM 6987 C C . PHE B 1 251 ? -27.469 20.391 12.906 1 88.88 251 PHE B C 1
ATOM 6989 O O . PHE B 1 251 ? -28.453 19.641 12.883 1 88.88 251 PHE B O 1
ATOM 6996 N N . GLU B 1 252 ? -27.078 21.125 11.977 1 81.56 252 GLU B N 1
ATOM 6997 C CA . GLU B 1 252 ? -27.906 21.219 10.766 1 81.56 252 GLU B CA 1
ATOM 6998 C C . GLU B 1 252 ? -27.984 19.875 10.055 1 81.56 252 GLU B C 1
ATOM 7000 O O . GLU B 1 252 ? -29.047 19.5 9.555 1 81.56 252 GLU B O 1
ATOM 7005 N N . LEU B 1 253 ? -26.922 19.266 10.055 1 77.06 253 LEU B N 1
ATOM 7006 C CA . LEU B 1 253 ? -26.891 17.938 9.445 1 77.06 253 LEU B CA 1
ATOM 7007 C C . LEU B 1 253 ? -27.766 16.969 10.219 1 77.06 253 LEU B C 1
ATOM 7009 O O . LEU B 1 253 ? -28.531 16.203 9.617 1 77.06 253 LEU B O 1
ATOM 7013 N N . ARG B 1 254 ? -27.703 17.047 11.469 1 82.06 254 ARG B N 1
ATOM 7014 C CA . ARG B 1 254 ? -28.469 16.141 12.32 1 82.06 254 ARG B CA 1
ATOM 7015 C C . ARG B 1 254 ? -29.953 16.438 12.242 1 82.06 254 ARG B C 1
ATOM 7017 O O . ARG B 1 254 ? -30.797 15.539 12.297 1 82.06 254 ARG B O 1
ATOM 7024 N N . LEU B 1 255 ? -30.172 17.672 12.172 1 80.5 255 LEU B N 1
ATOM 7025 C CA . LEU B 1 255 ? -31.562 18.078 12.078 1 80.5 255 LEU B CA 1
ATOM 7026 C C . LEU B 1 255 ? -32.219 17.516 10.82 1 80.5 255 LEU B C 1
ATOM 7028 O O . LEU B 1 255 ? -33.375 17.109 10.852 1 80.5 255 LEU B O 1
ATOM 7032 N N . LYS B 1 256 ? -31.484 17.469 9.82 1 73.06 256 LYS B N 1
ATOM 7033 C CA . LYS B 1 256 ? -32 16.906 8.57 1 73.06 256 LYS B CA 1
ATOM 7034 C C . LYS B 1 256 ? -32.25 15.414 8.695 1 73.06 256 LYS B C 1
ATOM 7036 O O . LYS B 1 256 ? -33.219 14.891 8.125 1 73.06 256 LYS B O 1
ATOM 7041 N N . GLU B 1 257 ? -31.484 14.859 9.43 1 72.25 257 GLU B N 1
ATOM 7042 C CA . GLU B 1 257 ? -31.656 13.43 9.672 1 72.25 257 GLU B CA 1
ATOM 7043 C C . GLU B 1 257 ? -32.906 13.156 10.5 1 72.25 257 GLU B C 1
ATOM 7045 O O . GLU B 1 257 ? -33.625 12.18 10.258 1 72.25 257 GLU B O 1
ATOM 7050 N N . VAL B 1 258 ? -33.062 13.945 11.484 1 75.06 258 VAL B N 1
ATOM 7051 C CA . VAL B 1 258 ? -34.25 13.836 12.336 1 75.06 258 VAL B CA 1
ATOM 7052 C C . VAL B 1 258 ? -35.5 14.023 11.508 1 75.06 258 VAL B C 1
ATOM 7054 O O . VAL B 1 258 ? -36.5 13.32 11.695 1 75.06 258 VAL B O 1
ATOM 7057 N N . GLN B 1 259 ? -35.344 14.875 10.664 1 68.62 259 GLN B N 1
ATOM 7058 C CA . GLN B 1 259 ? -36.469 15.156 9.789 1 68.62 259 GLN B CA 1
ATOM 7059 C C . GLN B 1 259 ? -36.812 13.945 8.914 1 68.62 259 GLN B C 1
ATOM 7061 O O . GLN B 1 259 ? -38 13.664 8.656 1 68.62 259 GLN B O 1
ATOM 7066 N N . SER B 1 260 ? -35.75 13.266 8.664 1 63.91 260 SER B N 1
ATOM 7067 C CA . SER B 1 260 ? -35.938 12.109 7.785 1 63.91 260 SER B CA 1
ATOM 7068 C C . SER B 1 260 ? -36.406 10.891 8.562 1 63.91 260 SER B C 1
ATOM 7070 O O . SER B 1 260 ? -37.094 10.031 8.008 1 63.91 260 SER B O 1
ATOM 7072 N N . SER B 1 261 ? -36.062 10.875 9.867 1 62.81 261 SER B N 1
ATOM 7073 C CA . SER B 1 261 ? -36.344 9.68 10.648 1 62.81 261 SER B CA 1
ATOM 7074 C C . SER B 1 261 ? -37.656 9.828 11.414 1 62.81 261 SER B C 1
ATOM 7076 O O . SER B 1 261 ? -38.156 8.859 12.008 1 62.81 261 SER B O 1
ATOM 7078 N N . HIS B 1 262 ? -38.25 10.867 11.453 1 58.81 262 HIS B N 1
ATOM 7079 C CA . HIS B 1 262 ? -39.5 11.172 12.094 1 58.81 262 HIS B CA 1
ATOM 7080 C C . HIS B 1 262 ? -39.469 10.844 13.586 1 58.81 262 HIS B C 1
ATOM 7082 O O . HIS B 1 262 ? -40.438 10.297 14.133 1 58.81 262 HIS B O 1
ATOM 7088 N N . GLU B 1 263 ? -38.438 10.992 14.016 1 65.31 263 GLU B N 1
ATOM 7089 C CA . GLU B 1 263 ? -38.344 10.844 15.461 1 65.31 263 GLU B CA 1
ATOM 7090 C C . GLU B 1 263 ? -38.781 12.109 16.188 1 65.31 263 GLU B C 1
ATOM 7092 O O . GLU B 1 263 ? -38.625 13.211 15.664 1 65.31 263 GLU B O 1
ATOM 7097 N N . GLU B 1 264 ? -39.594 11.82 17.172 1 73.94 264 GLU B N 1
ATOM 7098 C CA . GLU B 1 264 ? -39.844 12.969 18.016 1 73.94 264 GLU B CA 1
ATOM 7099 C C . GLU B 1 264 ? -38.562 13.562 18.562 1 73.94 264 GLU B C 1
ATOM 7101 O O . GLU B 1 264 ? -37.656 12.828 18.953 1 73.94 264 GLU B O 1
ATOM 7106 N N . ALA B 1 265 ? -38.531 14.883 18.234 1 87 265 ALA B N 1
ATOM 7107 C CA . ALA B 1 265 ? -37.312 15.523 18.688 1 87 265 ALA B CA 1
ATOM 7108 C C . ALA B 1 265 ? -37.594 16.891 19.281 1 87 265 ALA B C 1
ATOM 7110 O O . ALA B 1 265 ? -38.625 17.484 19.031 1 87 265 ALA B O 1
ATOM 7111 N N . PHE B 1 266 ? -36.75 17.312 20.188 1 90.88 266 PHE B N 1
ATOM 7112 C CA . PHE B 1 266 ? -36.844 18.625 20.828 1 90.88 266 PHE B CA 1
ATOM 7113 C C . PHE B 1 266 ? -35.531 19.391 20.641 1 90.88 266 PHE B C 1
ATOM 7115 O O . PHE B 1 266 ? -34.438 18.812 20.734 1 90.88 266 PHE B O 1
ATOM 7122 N N . VAL B 1 267 ? -35.719 20.672 20.359 1 93.56 267 VAL B N 1
ATOM 7123 C CA . VAL B 1 267 ? -34.562 21.547 20.25 1 93.56 267 VAL B CA 1
ATOM 7124 C C . VAL B 1 267 ? -34.531 22.516 21.438 1 93.56 267 VAL B C 1
ATOM 7126 O O . VAL B 1 267 ? -35.531 23.156 21.734 1 93.56 267 VAL B O 1
ATOM 7129 N N . PHE B 1 268 ? -33.406 22.547 22.141 1 96.12 268 PHE B N 1
ATOM 7130 C CA . PHE B 1 268 ? -33.156 23.469 23.25 1 96.12 268 PHE B CA 1
ATOM 7131 C C . PHE B 1 268 ? -32.25 24.609 22.828 1 96.12 268 PHE B C 1
ATOM 7133 O O . PHE B 1 268 ? -31.047 24.406 22.625 1 96.12 268 PHE B O 1
ATOM 7140 N N . MET B 1 269 ? -32.781 25.75 22.672 1 96 269 MET B N 1
ATOM 7141 C CA . MET B 1 269 ? -31.938 26.922 22.484 1 96 269 MET B CA 1
ATOM 7142 C C . MET B 1 269 ? -31.484 27.484 23.812 1 96 269 MET B C 1
ATOM 7144 O O . MET B 1 269 ? -32.312 27.891 24.641 1 96 269 MET B O 1
ATOM 7148 N N . ILE B 1 270 ? -30.188 27.5 24.031 1 97.31 270 ILE B N 1
ATOM 7149 C CA . ILE B 1 270 ? -29.609 27.938 25.297 1 97.31 270 ILE B CA 1
ATOM 7150 C C . ILE B 1 270 ? -28.609 29.062 25.062 1 97.31 270 ILE B C 1
ATOM 7152 O O . ILE B 1 270 ? -27.609 28.875 24.359 1 97.31 270 ILE B O 1
ATOM 7156 N N . LYS B 1 271 ? -28.812 30.219 25.672 1 95.81 271 LYS B N 1
ATOM 7157 C CA . LYS B 1 271 ? -27.891 31.344 25.5 1 95.81 271 LYS B CA 1
ATOM 7158 C C . LYS B 1 271 ? -27.375 31.844 26.844 1 95.81 271 LYS B C 1
ATOM 7160 O O . LYS B 1 271 ? -28.141 31.938 27.812 1 95.81 271 LYS B O 1
ATOM 7165 N N . ILE B 1 272 ? -26.125 32.062 26.844 1 95.56 272 ILE B N 1
ATOM 7166 C CA . ILE B 1 272 ? -25.531 32.688 28.016 1 95.56 272 ILE B CA 1
ATOM 7167 C C . ILE B 1 272 ? -25.75 34.188 27.984 1 95.56 272 ILE B C 1
ATOM 7169 O O . ILE B 1 272 ? -24.984 34.906 27.328 1 95.56 272 ILE B O 1
ATOM 7173 N N . ASP B 1 273 ? -26.516 34.656 28.812 1 90.62 273 ASP B N 1
ATOM 7174 C CA . ASP B 1 273 ? -26.844 36.094 28.828 1 90.62 273 ASP B CA 1
ATOM 7175 C C . ASP B 1 273 ? -25.781 36.906 29.547 1 90.62 273 ASP B C 1
ATOM 7177 O O . ASP B 1 273 ? -25.5 38.031 29.188 1 90.62 273 ASP B O 1
ATOM 7181 N N . ALA B 1 274 ? -25.125 36.25 30.422 1 87.12 274 ALA B N 1
ATOM 7182 C CA . ALA B 1 274 ? -24.219 36.938 31.328 1 87.12 274 ALA B CA 1
ATOM 7183 C C . ALA B 1 274 ? -22.828 37.094 30.719 1 87.12 274 ALA B C 1
ATOM 7185 O O . ALA B 1 274 ? -21.969 37.781 31.266 1 87.12 274 ALA B O 1
ATOM 7186 N N . LEU B 1 275 ? -22.641 36.562 29.531 1 91.25 275 LEU B N 1
ATOM 7187 C CA . LEU B 1 275 ? -21.281 36.438 29 1 91.25 275 LEU B CA 1
ATOM 7188 C C . LEU B 1 275 ? -20.672 37.844 28.781 1 91.25 275 LEU B C 1
ATOM 7190 O O . LEU B 1 275 ? -19.5 38.031 29.078 1 91.25 275 LEU B O 1
ATOM 7194 N N . THR B 1 276 ? -21.375 38.75 28.312 1 86.81 276 THR B N 1
ATOM 7195 C CA . THR B 1 276 ? -20.875 40.125 28.047 1 86.81 276 THR B CA 1
ATOM 7196 C C . THR B 1 276 ? -20.438 40.781 29.344 1 86.81 276 THR B C 1
ATOM 7198 O O . THR B 1 276 ? -19.391 41.438 29.375 1 86.81 276 THR B O 1
ATOM 7201 N N . SER B 1 277 ? -21.266 40.625 30.359 1 88.69 277 SER B N 1
ATOM 7202 C CA . SER B 1 277 ? -20.922 41.219 31.672 1 88.69 277 SER B CA 1
ATOM 7203 C C . SER B 1 277 ? -19.719 40.531 32.281 1 88.69 277 SER B C 1
ATOM 7205 O O . SER B 1 277 ? -18.859 41.188 32.875 1 88.69 277 SER B O 1
ATOM 7207 N N . LEU B 1 278 ? -19.656 39.312 32.125 1 91.81 278 LEU B N 1
ATOM 7208 C CA . LEU B 1 278 ? -18.547 38.531 32.688 1 91.81 278 LEU B CA 1
ATOM 7209 C C . LEU B 1 278 ? -17.234 38.906 31.984 1 91.81 278 LEU B C 1
ATOM 7211 O O . LEU B 1 278 ? -16.188 38.969 32.625 1 91.81 278 LEU B O 1
ATOM 7215 N N . VAL B 1 279 ? -17.281 39.094 30.641 1 89.69 279 VAL B N 1
ATOM 7216 C CA . VAL B 1 279 ? -16.094 39.438 29.859 1 89.69 279 VAL B CA 1
ATOM 7217 C C . VAL B 1 279 ? -15.492 40.75 30.375 1 89.69 279 VAL B C 1
ATOM 7219 O O . VAL B 1 279 ? -14.273 40.938 30.391 1 89.69 279 VAL B O 1
ATOM 7222 N N . LYS B 1 280 ? -16.281 41.625 30.922 1 87.62 280 LYS B N 1
ATOM 7223 C CA . LYS B 1 280 ? -15.844 42.906 31.438 1 87.62 280 LYS B CA 1
ATOM 7224 C C . LYS B 1 280 ? -15.227 42.781 32.812 1 87.62 280 LYS B C 1
ATOM 7226 O O . LYS B 1 280 ? -14.375 43.562 33.219 1 87.62 280 LYS B O 1
ATOM 7231 N N . GLU B 1 281 ? -15.656 41.781 33.5 1 90.94 281 GLU B N 1
ATOM 7232 C CA . GLU B 1 281 ? -15.297 41.656 34.906 1 90.94 281 GLU B CA 1
ATOM 7233 C C . GLU B 1 281 ? -14.148 40.656 35.094 1 90.94 281 GLU B C 1
ATOM 7235 O O . GLU B 1 281 ? -13.422 40.719 36.062 1 90.94 281 GLU B O 1
ATOM 7240 N N . LEU B 1 282 ? -14.062 39.719 34.219 1 91.19 282 LEU B N 1
ATOM 7241 C CA . LEU B 1 282 ? -13.141 38.625 34.438 1 91.19 282 LEU B CA 1
ATOM 7242 C C . LEU B 1 282 ? -12.062 38.562 33.375 1 91.19 282 LEU B C 1
ATOM 7244 O O . LEU B 1 282 ? -12.242 39.125 32.281 1 91.19 282 LEU B O 1
ATOM 7248 N N . GLY B 1 283 ? -11.008 38 33.594 1 89.44 283 GLY B N 1
ATOM 7249 C CA . GLY B 1 283 ? -9.922 37.781 32.656 1 89.44 283 GLY B CA 1
ATOM 7250 C C . GLY B 1 283 ? -10.242 36.75 31.578 1 89.44 283 GLY B C 1
ATOM 7251 O O . GLY B 1 283 ? -11.148 35.938 31.75 1 89.44 283 GLY B O 1
ATOM 7252 N N . PRO B 1 284 ? -9.5 36.781 30.484 1 90.12 284 PRO B N 1
ATOM 7253 C CA . PRO B 1 284 ? -9.766 35.875 29.359 1 90.12 284 PRO B CA 1
ATOM 7254 C C . PRO B 1 284 ? -9.703 34.406 29.75 1 90.12 284 PRO B C 1
ATOM 7256 O O . PRO B 1 284 ? -10.539 33.594 29.328 1 90.12 284 PRO B O 1
ATOM 7259 N N . ASP B 1 285 ? -8.797 34 30.547 1 92.25 285 ASP B N 1
ATOM 7260 C CA . ASP B 1 285 ? -8.656 32.594 30.953 1 92.25 285 ASP B CA 1
ATOM 7261 C C . ASP B 1 285 ? -9.852 32.156 31.797 1 92.25 285 ASP B C 1
ATOM 7263 O O . ASP B 1 285 ? -10.32 31.016 31.672 1 92.25 285 ASP B O 1
ATOM 7267 N N . THR B 1 286 ? -10.297 33.062 32.594 1 92.19 286 THR B N 1
ATOM 7268 C CA . THR B 1 286 ? -11.43 32.75 33.469 1 92.19 286 THR B CA 1
ATOM 7269 C C . THR B 1 286 ? -12.711 32.656 32.656 1 92.19 286 THR B C 1
ATOM 7271 O O . THR B 1 286 ? -13.586 31.828 32.938 1 92.19 286 THR B O 1
ATOM 7274 N N . ILE B 1 287 ? -12.781 33.5 31.672 1 92.88 287 ILE B N 1
ATOM 7275 C CA . ILE B 1 287 ? -13.938 33.469 30.797 1 92.88 287 ILE B CA 1
ATOM 7276 C C . ILE B 1 287 ? -13.977 32.125 30.047 1 92.88 287 ILE B C 1
ATOM 7278 O O . ILE B 1 287 ? -15.031 31.5 29.938 1 92.88 287 ILE B O 1
ATOM 7282 N N . ASP B 1 288 ? -12.836 31.734 29.516 1 93.69 288 ASP B N 1
ATOM 7283 C CA . ASP B 1 288 ? -12.75 30.438 28.828 1 93.69 288 ASP B CA 1
ATOM 7284 C C . ASP B 1 288 ? -13.148 29.297 29.766 1 93.69 288 ASP B C 1
ATOM 7286 O O . ASP B 1 288 ? -13.844 28.359 29.344 1 93.69 288 ASP B O 1
ATOM 7290 N N . GLN B 1 289 ? -12.742 29.422 30.969 1 94.62 289 GLN B N 1
ATOM 7291 C CA . GLN B 1 289 ? -13.086 28.391 31.938 1 94.62 289 GLN B CA 1
ATOM 7292 C C . GLN B 1 289 ? -14.586 28.375 32.219 1 94.62 289 GLN B C 1
ATOM 7294 O O . GLN B 1 289 ? -15.18 27.297 32.375 1 94.62 289 GLN B O 1
ATOM 7299 N N . PHE B 1 290 ? -15.211 29.578 32.344 1 94.56 290 PHE B N 1
ATOM 7300 C CA . PHE B 1 290 ? -16.656 29.688 32.531 1 94.56 290 PHE B CA 1
ATOM 7301 C C . PHE B 1 290 ? -17.406 29 31.406 1 94.56 290 PHE B C 1
ATOM 7303 O O . PHE B 1 290 ? -18.344 28.234 31.656 1 94.56 290 PHE B O 1
ATOM 7310 N N . ILE B 1 291 ? -16.922 29.266 30.188 1 95.56 291 ILE B N 1
ATOM 7311 C CA . ILE B 1 291 ? -17.562 28.688 29.016 1 95.56 291 ILE B CA 1
ATOM 7312 C C . ILE B 1 291 ? -17.406 27.172 29.031 1 95.56 291 ILE B C 1
ATOM 7314 O O . ILE B 1 291 ? -18.344 26.438 28.703 1 95.56 291 ILE B O 1
ATOM 7318 N N . LYS B 1 292 ? -16.25 26.688 29.406 1 96.06 292 LYS B N 1
ATOM 7319 C CA . LYS B 1 292 ? -15.984 25.25 29.516 1 96.06 292 LYS B CA 1
ATOM 7320 C C . LYS B 1 292 ? -16.875 24.609 30.562 1 96.06 292 LYS B C 1
ATOM 7322 O O . LYS B 1 292 ? -17.422 23.516 30.344 1 96.06 292 LYS B O 1
ATOM 7327 N N . ASP B 1 293 ? -17.016 25.266 31.672 1 95.94 293 ASP B N 1
ATOM 7328 C CA . ASP B 1 293 ? -17.875 24.75 32.75 1 95.94 293 ASP B CA 1
ATOM 7329 C C . ASP B 1 293 ? -19.328 24.672 32.281 1 95.94 293 ASP B C 1
ATOM 7331 O O . ASP B 1 293 ? -20.047 23.719 32.594 1 95.94 293 ASP B O 1
ATOM 7335 N N . PHE B 1 294 ? -19.734 25.719 31.625 1 96 294 PHE B N 1
ATOM 7336 C CA . PHE B 1 294 ? -21.078 25.734 31.062 1 96 294 PHE B CA 1
ATOM 7337 C C . PHE B 1 294 ? -21.281 24.562 30.109 1 96 294 PHE B C 1
ATOM 7339 O O . PHE B 1 294 ? -22.297 23.859 30.188 1 96 294 PHE B O 1
ATOM 7346 N N . ALA B 1 295 ? -20.359 24.391 29.188 1 95.88 295 ALA B N 1
ATOM 7347 C CA . ALA B 1 295 ? -20.406 23.312 28.203 1 95.88 295 ALA B CA 1
ATOM 7348 C C . ALA B 1 295 ? -20.438 21.938 28.891 1 95.88 295 ALA B C 1
ATOM 7350 O O . ALA B 1 295 ? -21.094 21.016 28.406 1 95.88 295 ALA B O 1
ATOM 7351 N N . GLU B 1 296 ? -19.719 21.781 29.938 1 95.44 296 GLU B N 1
ATOM 7352 C CA . GLU B 1 296 ? -19.656 20.516 30.672 1 95.44 296 GLU B CA 1
ATOM 7353 C C . GLU B 1 296 ? -21.031 20.156 31.25 1 95.44 296 GLU B C 1
ATOM 7355 O O . GLU B 1 296 ? -21.375 18.969 31.344 1 95.44 296 GLU B O 1
ATOM 7360 N N . ILE B 1 297 ? -21.75 21.125 31.656 1 95.75 297 ILE B N 1
ATOM 7361 C CA . ILE B 1 297 ? -23.109 20.891 32.125 1 95.75 297 ILE B CA 1
ATOM 7362 C C . ILE B 1 297 ? -23.938 20.266 31.016 1 95.75 297 ILE B C 1
ATOM 7364 O O . ILE B 1 297 ? -24.656 19.281 31.234 1 95.75 297 ILE B O 1
ATOM 7368 N N . LEU B 1 298 ? -23.797 20.844 29.859 1 95.81 298 LEU B N 1
ATOM 7369 C CA . LEU B 1 298 ? -24.562 20.328 28.719 1 95.81 298 LEU B CA 1
ATOM 7370 C C . LEU B 1 298 ? -24.109 18.906 28.375 1 95.81 298 LEU B C 1
ATOM 7372 O O . LEU B 1 298 ? -24.953 18.047 28.141 1 95.81 298 LEU B O 1
ATOM 7376 N N . LYS B 1 299 ? -22.797 18.688 28.344 1 93.5 299 LYS B N 1
ATOM 7377 C CA . LYS B 1 299 ? -22.234 17.375 28.031 1 93.5 299 LYS B CA 1
ATOM 7378 C C . LYS B 1 299 ? -22.719 16.328 29.016 1 93.5 299 LYS B C 1
ATOM 7380 O O . LYS B 1 299 ? -22.984 15.18 28.641 1 93.5 299 LYS B O 1
ATOM 7385 N N . SER B 1 300 ? -22.781 16.719 30.234 1 92.44 300 SER B N 1
ATOM 7386 C CA . SER B 1 300 ? -23.172 15.781 31.297 1 92.44 300 SER B CA 1
ATOM 7387 C C . SER B 1 300 ? -24.609 15.305 31.094 1 92.44 300 SER B C 1
ATOM 7389 O O . SER B 1 300 ? -24.969 14.195 31.5 1 92.44 300 SER B O 1
ATOM 7391 N N . LYS B 1 301 ? -25.359 16.109 30.438 1 90.5 301 LYS B N 1
ATOM 7392 C CA . LYS B 1 301 ? -26.75 15.75 30.219 1 90.5 301 LYS B CA 1
ATOM 7393 C C . LYS B 1 301 ? -26.906 14.82 29.016 1 90.5 301 LYS B C 1
ATOM 7395 O O . LYS B 1 301 ? -27.922 14.148 28.859 1 90.5 301 LYS B O 1
ATOM 7400 N N . THR B 1 302 ? -25.938 14.805 28.156 1 86.06 302 THR B N 1
ATOM 7401 C CA . THR B 1 302 ? -25.969 13.945 26.969 1 86.06 302 THR B CA 1
ATOM 7402 C C . THR B 1 302 ? -25.688 12.492 27.344 1 86.06 302 THR B C 1
ATOM 7404 O O . THR B 1 302 ? -26.094 11.578 26.625 1 86.06 302 THR B O 1
ATOM 7407 N N . SER B 1 303 ? -25 12.109 28.469 1 75.25 303 SER B N 1
ATOM 7408 C CA . SER B 1 303 ? -24.578 10.773 28.844 1 75.25 303 SER B CA 1
ATOM 7409 C C . SER B 1 303 ? -25.547 10.125 29.812 1 75.25 303 SER B C 1
ATOM 7411 O O . SER B 1 303 ? -25.422 8.945 30.141 1 75.25 303 SER B O 1
ATOM 7413 N N . VAL B 1 304 ? -26.484 10.781 30.406 1 60.88 304 VAL B N 1
ATOM 7414 C CA . VAL B 1 304 ? -27.219 10.32 31.578 1 60.88 304 VAL B CA 1
ATOM 7415 C C . VAL B 1 304 ? -28.266 9.297 31.156 1 60.88 304 VAL B C 1
ATOM 7417 O O . VAL B 1 304 ? -28.422 8.258 31.812 1 60.88 304 VAL B O 1
ATOM 7420 N N . ASP B 1 305 ? -29.109 9.578 30.203 1 58.53 305 ASP B N 1
ATOM 7421 C CA . ASP B 1 305 ? -30.25 8.711 29.938 1 58.53 305 ASP B CA 1
ATOM 7422 C C . ASP B 1 305 ? -30.047 7.918 28.641 1 58.53 305 ASP B C 1
ATOM 7424 O O . ASP B 1 305 ? -30 8.5 27.562 1 58.53 305 ASP B O 1
ATOM 7428 N N . SER B 1 306 ? -29.812 6.543 28.828 1 66.06 306 SER B N 1
ATOM 7429 C CA . SER B 1 306 ? -29.531 5.605 27.75 1 66.06 306 SER B CA 1
ATOM 7430 C C . SER B 1 306 ? -30.734 5.477 26.812 1 66.06 306 SER B C 1
ATOM 7432 O O . SER B 1 306 ? -30.578 5.047 25.672 1 66.06 306 SER B O 1
ATOM 7434 N N . SER B 1 307 ? -31.969 5.996 27.234 1 69.5 307 SER B N 1
ATOM 7435 C CA . SER B 1 307 ? -33.156 5.766 26.422 1 69.5 307 SER B CA 1
ATOM 7436 C C . SER B 1 307 ? -33.375 6.906 25.438 1 69.5 307 SER B C 1
ATOM 7438 O O . SER B 1 307 ? -34.125 6.762 24.469 1 69.5 307 SER B O 1
ATOM 7440 N N . VAL B 1 308 ? -32.688 8.07 25.688 1 79.69 308 VAL B N 1
ATOM 7441 C CA . VAL B 1 308 ? -32.875 9.25 24.859 1 79.69 308 VAL B CA 1
ATOM 7442 C C . VAL B 1 308 ? -31.516 9.695 24.297 1 79.69 308 VAL B C 1
ATOM 7444 O O . VAL B 1 308 ? -30.484 9.57 24.969 1 79.69 308 VAL B O 1
ATOM 7447 N N . ASP B 1 309 ? -31.562 10.07 23.078 1 85.62 309 ASP B N 1
ATOM 7448 C CA . ASP B 1 309 ? -30.344 10.562 22.438 1 85.62 309 ASP B CA 1
ATOM 7449 C C . ASP B 1 309 ? -30.266 12.086 22.516 1 85.62 309 ASP B C 1
ATOM 7451 O O . ASP B 1 309 ? -31.141 12.789 22.016 1 85.62 309 ASP B O 1
ATOM 7455 N N . ILE B 1 310 ? -29.344 12.578 23.234 1 91.44 310 ILE B N 1
ATOM 7456 C CA . ILE B 1 310 ? -29.172 14.023 23.391 1 91.44 310 ILE B CA 1
ATOM 7457 C C . ILE B 1 310 ? -27.797 14.43 22.828 1 91.44 310 ILE B C 1
ATOM 7459 O O . ILE B 1 310 ? -26.781 13.836 23.188 1 91.44 310 ILE B O 1
ATOM 7463 N N . ASP B 1 311 ? -27.828 15.383 21.891 1 92.44 311 ASP B N 1
ATOM 7464 C CA . ASP B 1 311 ? -26.594 15.953 21.359 1 92.44 311 ASP B CA 1
ATOM 7465 C C . ASP B 1 311 ? -26.453 17.438 21.719 1 92.44 311 ASP B C 1
ATOM 7467 O O . ASP B 1 311 ? -27.453 18.156 21.719 1 92.44 311 ASP B O 1
ATOM 7471 N N . ALA B 1 312 ? -25.297 17.859 22.031 1 95 312 ALA B N 1
ATOM 7472 C CA . ALA B 1 312 ? -25.047 19.25 22.406 1 95 312 ALA B CA 1
ATOM 7473 C C . ALA B 1 312 ? -24.188 19.953 21.359 1 95 312 ALA B C 1
ATOM 7475 O O . ALA B 1 312 ? -23.25 19.359 20.812 1 95 312 ALA B O 1
ATOM 7476 N N . TYR B 1 313 ? -24.594 21.156 21.062 1 95.25 313 TYR B N 1
ATOM 7477 C CA . TYR B 1 313 ? -23.922 21.953 20.031 1 95.25 313 TYR B CA 1
ATOM 7478 C C . TYR B 1 313 ? -23.578 23.344 20.547 1 95.25 313 TYR B C 1
ATOM 7480 O O . TYR B 1 313 ? -24.312 23.891 21.375 1 95.25 313 TYR B O 1
ATOM 7488 N N . ARG B 1 314 ? -22.438 23.891 20.141 1 95.56 314 ARG B N 1
ATOM 7489 C CA . ARG B 1 314 ? -22.125 25.297 20.344 1 95.56 314 ARG B CA 1
ATOM 7490 C C . ARG B 1 314 ? -22.125 26.047 19.016 1 95.56 314 ARG B C 1
ATOM 7492 O O . ARG B 1 314 ? -21.281 25.781 18.156 1 95.56 314 ARG B O 1
ATOM 7499 N N . PHE B 1 315 ? -23.047 26.938 18.828 1 91.56 315 PHE B N 1
ATOM 7500 C CA . PHE B 1 315 ? -23.188 27.672 17.578 1 91.56 315 PHE B CA 1
ATOM 7501 C C . PHE B 1 315 ? -22.156 28.781 17.484 1 91.56 315 PHE B C 1
ATOM 7503 O O . PHE B 1 315 ? -21.312 28.797 16.578 1 91.56 315 PHE B O 1
ATOM 7510 N N . PHE B 1 316 ? -22.156 29.797 18.359 1 86.56 316 PHE B N 1
ATOM 7511 C CA . PHE B 1 316 ? -21.219 30.906 18.391 1 86.56 316 PHE B CA 1
ATOM 7512 C C . PHE B 1 316 ? -21.266 31.609 19.75 1 86.56 316 PHE B C 1
ATOM 7514 O O . PHE B 1 316 ? -22.344 31.797 20.312 1 86.56 316 PHE B O 1
ATOM 7521 N N . GLY B 1 317 ? -20.078 31.859 20.172 1 87.38 317 GLY B N 1
ATOM 7522 C CA . GLY B 1 317 ? -19.984 32.688 21.359 1 87.38 317 GLY B CA 1
ATOM 7523 C C . GLY B 1 317 ? -20.719 32.094 22.547 1 87.38 317 GLY B C 1
ATOM 7524 O O . GLY B 1 317 ? -20.312 31.078 23.094 1 87.38 317 GLY B O 1
ATOM 7525 N N . SER B 1 318 ? -22.016 32.719 22.75 1 92.44 318 SER B N 1
ATOM 7526 C CA . SER B 1 318 ? -22.781 32.406 23.953 1 92.44 318 SER B CA 1
ATOM 7527 C C . SER B 1 318 ? -24 31.531 23.641 1 92.44 318 SER B C 1
ATOM 7529 O O . SER B 1 318 ? -24.844 31.297 24.5 1 92.44 318 SER B O 1
ATOM 7531 N N . GLU B 1 319 ? -24.094 31.031 22.406 1 94.88 319 GLU B N 1
ATOM 7532 C CA . GLU B 1 319 ? -25.281 30.312 21.953 1 94.88 319 GLU B CA 1
ATOM 7533 C C . GLU B 1 319 ? -25.031 28.812 21.875 1 94.88 319 GLU B C 1
ATOM 7535 O O . GLU B 1 319 ? -24.141 28.359 21.156 1 94.88 319 GLU B O 1
ATOM 7540 N N . PHE B 1 320 ? -25.812 28.078 22.625 1 97.06 320 PHE B N 1
ATOM 7541 C CA . PHE B 1 320 ? -25.75 26.625 22.656 1 97.06 320 PHE B CA 1
ATOM 7542 C C . PHE B 1 320 ? -27.094 26.016 22.281 1 97.06 320 PHE B C 1
ATOM 7544 O O . PHE B 1 320 ? -28.141 26.656 22.422 1 97.06 320 PHE B O 1
ATOM 7551 N N . VAL B 1 321 ? -27.016 24.797 21.734 1 96 321 VAL B N 1
ATOM 7552 C CA . VAL B 1 321 ? -28.234 24.109 21.344 1 96 321 VAL B CA 1
ATOM 7553 C C . VAL B 1 321 ? -28.156 22.641 21.766 1 96 321 VAL B C 1
ATOM 7555 O O . VAL B 1 321 ? -27.094 22.016 21.688 1 96 321 VAL B O 1
ATOM 7558 N N . LEU B 1 322 ? -29.219 22.109 22.281 1 95.88 322 LEU B N 1
ATOM 7559 C CA . LEU B 1 322 ? -29.359 20.672 22.484 1 95.88 322 LEU B CA 1
ATOM 7560 C C . LEU B 1 322 ? -30.422 20.094 21.562 1 95.88 322 LEU B C 1
ATOM 7562 O O . LEU B 1 322 ? -31.438 20.719 21.312 1 95.88 322 LEU B O 1
ATOM 7566 N N . LEU B 1 323 ? -30.047 18.984 21.016 1 93.25 323 LEU B N 1
ATOM 7567 C CA . LEU B 1 323 ? -31.016 18.219 20.234 1 93.25 323 LEU B CA 1
ATOM 7568 C C . LEU B 1 323 ? -31.359 16.906 20.953 1 93.25 323 LEU B C 1
ATOM 7570 O O . LEU B 1 323 ? -30.484 16.062 21.172 1 93.25 323 LEU B O 1
ATOM 7574 N N . MET B 1 324 ? -32.531 16.828 21.406 1 91.75 324 MET B N 1
ATOM 7575 C CA . MET B 1 324 ? -33.031 15.648 22.094 1 91.75 324 MET B CA 1
ATOM 7576 C C . MET B 1 324 ? -33.969 14.836 21.188 1 91.75 324 MET B C 1
ATOM 7578 O O . MET B 1 324 ? -34.969 15.352 20.688 1 91.75 324 MET B O 1
ATOM 7582 N N . ARG B 1 325 ? -33.625 13.461 20.953 1 88.81 325 ARG B N 1
ATOM 7583 C CA . ARG B 1 325 ? -34.406 12.602 20.047 1 88.81 325 ARG B CA 1
ATOM 7584 C C . ARG B 1 325 ? -35.031 11.445 20.812 1 88.81 325 ARG B C 1
ATOM 7586 O O . ARG B 1 325 ? -34.469 10.906 21.75 1 88.81 325 ARG B O 1
ATOM 7593 N N . GLY B 1 326 ? -36.156 11.148 20.344 1 81.31 326 GLY B N 1
ATOM 7594 C CA . GLY B 1 326 ? -36.875 10 20.906 1 81.31 326 GLY B CA 1
ATOM 7595 C C . GLY B 1 326 ? -37.406 10.25 22.297 1 81.31 326 GLY B C 1
ATOM 7596 O O . GLY B 1 326 ? -37.406 9.344 23.141 1 81.31 326 GLY B O 1
ATOM 7597 N N . ALA B 1 327 ? -37.719 11.469 22.578 1 84.62 327 ALA B N 1
ATOM 7598 C CA . ALA B 1 327 ? -38.125 11.805 23.938 1 84.62 327 ALA B CA 1
ATOM 7599 C C . ALA B 1 327 ? -39.562 12.32 23.984 1 84.62 327 ALA B C 1
ATOM 7601 O O . ALA B 1 327 ? -40.125 12.719 22.953 1 84.62 327 ALA B O 1
ATOM 7602 N N . THR B 1 328 ? -40.156 12.211 25.141 1 84.56 328 THR B N 1
ATOM 7603 C CA . THR B 1 328 ? -41.469 12.758 25.375 1 84.56 328 THR B CA 1
ATOM 7604 C C . THR B 1 328 ? -41.406 14.203 25.844 1 84.56 328 THR B C 1
ATOM 7606 O O . THR B 1 328 ? -40.312 14.68 26.219 1 84.56 328 THR B O 1
ATOM 7609 N N . VAL B 1 329 ? -42.531 14.812 25.844 1 87.06 329 VAL B N 1
ATOM 7610 C CA . VAL B 1 329 ? -42.625 16.188 26.312 1 87.06 329 VAL B CA 1
ATOM 7611 C C . VAL B 1 329 ? -42.188 16.281 27.781 1 87.06 329 VAL B C 1
ATOM 7613 O O . VAL B 1 329 ? -41.5 17.203 28.172 1 87.06 329 VAL B O 1
ATOM 7616 N N . ASP B 1 330 ? -42.594 15.266 28.484 1 88.75 330 ASP B N 1
ATOM 7617 C CA . ASP B 1 330 ? -42.25 15.25 29.906 1 88.75 330 ASP B CA 1
ATOM 7618 C C . ASP B 1 330 ? -40.75 15.133 30.125 1 88.75 330 ASP B C 1
ATOM 7620 O O . ASP B 1 330 ? -40.188 15.789 31 1 88.75 330 ASP B O 1
ATOM 7624 N N . GLN B 1 331 ? -40.188 14.336 29.344 1 90.75 331 GLN B N 1
ATOM 7625 C CA . GLN B 1 331 ? -38.75 14.141 29.438 1 90.75 331 GLN B CA 1
ATOM 7626 C C . GLN B 1 331 ? -38 15.414 29.047 1 90.75 331 GLN B C 1
ATOM 7628 O O . GLN B 1 331 ? -36.969 15.742 29.656 1 90.75 331 GLN B O 1
ATOM 7633 N N . SER B 1 332 ? -38.5 16.109 28.078 1 92.81 332 SER B N 1
ATOM 7634 C CA . SER B 1 332 ? -37.875 17.359 27.641 1 92.81 332 SER B CA 1
ATOM 7635 C C . SER B 1 332 ? -38 18.422 28.719 1 92.81 332 SER B C 1
ATOM 7637 O O . SER B 1 332 ? -37.031 19.188 28.938 1 92.81 332 SER B O 1
ATOM 7639 N N . GLU B 1 333 ? -39.094 18.469 29.344 1 91.88 333 GLU B N 1
ATOM 7640 C CA . GLU B 1 333 ? -39.25 19.438 30.406 1 91.88 333 GLU B CA 1
ATOM 7641 C C . GLU B 1 333 ? -38.375 19.125 31.609 1 91.88 333 GLU B C 1
ATOM 7643 O O . GLU B 1 333 ? -37.844 20.031 32.25 1 91.88 333 GLU B O 1
ATOM 7648 N N . ARG B 1 334 ? -38.281 17.891 31.844 1 93.38 334 ARG B N 1
ATOM 7649 C CA . ARG B 1 334 ? -37.406 17.469 32.906 1 93.38 334 ARG B CA 1
ATOM 7650 C C . ARG B 1 334 ? -35.969 17.906 32.656 1 93.38 334 ARG B C 1
ATOM 7652 O O . ARG B 1 334 ? -35.25 18.344 33.562 1 93.38 334 ARG B O 1
ATOM 7659 N N . LEU B 1 335 ? -35.562 17.703 31.453 1 94.69 335 LEU B N 1
ATOM 7660 C CA . LEU B 1 335 ? -34.219 18.109 31.062 1 94.69 335 LEU B CA 1
ATOM 7661 C C . LEU B 1 335 ? -34.031 19.609 31.188 1 94.69 335 LEU B C 1
ATOM 7663 O O . LEU B 1 335 ? -33 20.078 31.703 1 94.69 335 LEU B O 1
ATOM 7667 N N . ALA B 1 336 ? -35 20.391 30.781 1 96.06 336 ALA B N 1
ATOM 7668 C CA . ALA B 1 336 ? -34.938 21.844 30.875 1 96.06 336 ALA B CA 1
ATOM 7669 C C . ALA B 1 336 ? -34.844 22.297 32.312 1 96.06 336 ALA B C 1
ATOM 7671 O O . ALA B 1 336 ? -34.062 23.203 32.656 1 96.06 336 ALA B O 1
ATOM 7672 N N . ARG B 1 337 ? -35.625 21.656 33.125 1 94.81 337 ARG B N 1
ATOM 7673 C CA . ARG B 1 337 ? -35.594 21.969 34.562 1 94.81 337 ARG B CA 1
ATOM 7674 C C . ARG B 1 337 ? -34.219 21.641 35.156 1 94.81 337 ARG B C 1
ATOM 7676 O O . ARG B 1 337 ? -33.719 22.422 35.969 1 94.81 337 ARG B O 1
ATOM 7683 N N . SER B 1 338 ? -33.812 20.516 34.781 1 95.38 338 SER B N 1
ATOM 7684 C CA . SER B 1 338 ? -32.531 20.094 35.281 1 95.38 338 SER B CA 1
ATOM 7685 C C . SER B 1 338 ? -31.422 21.078 34.875 1 95.38 338 SER B C 1
ATOM 7687 O O . SER B 1 338 ? -30.531 21.406 35.656 1 95.38 338 SER B O 1
ATOM 7689 N N . LEU B 1 339 ? -31.438 21.516 33.688 1 96.81 339 LEU B N 1
ATOM 7690 C CA . LEU B 1 339 ? -30.484 22.484 33.156 1 96.81 339 LEU B CA 1
ATOM 7691 C C . LEU B 1 339 ? -30.609 23.812 33.906 1 96.81 339 LEU B C 1
ATOM 7693 O O . LEU B 1 339 ? -29.594 24.422 34.25 1 96.81 339 LEU B O 1
ATOM 7697 N N . SER B 1 340 ? -31.781 24.219 34.125 1 95.88 340 SER B N 1
ATOM 7698 C CA . SER B 1 340 ? -32.031 25.453 34.844 1 95.88 340 SER B CA 1
ATOM 7699 C C . SER B 1 340 ? -31.391 25.422 36.219 1 95.88 340 SER B C 1
ATOM 7701 O O . SER B 1 340 ? -30.766 26.406 36.656 1 95.88 340 SER B O 1
ATOM 7703 N N . THR B 1 341 ? -31.578 24.312 36.844 1 95.62 341 THR B N 1
ATOM 7704 C CA . THR B 1 341 ? -30.984 24.141 38.156 1 95.62 341 THR B CA 1
ATOM 7705 C C . THR B 1 341 ? -29.469 24.188 38.094 1 95.62 341 THR B C 1
ATOM 7707 O O . THR B 1 341 ? -28.828 24.844 38.906 1 95.62 341 THR B O 1
ATOM 7710 N N . SER B 1 342 ? -28.922 23.531 37.156 1 96.62 342 SER B N 1
ATOM 7711 C CA . SER B 1 342 ? -27.469 23.484 36.969 1 96.62 342 SER B CA 1
ATOM 7712 C C . SER B 1 342 ? -26.922 24.875 36.688 1 96.62 342 SER B C 1
ATOM 7714 O O . SER B 1 342 ? -25.844 25.234 37.156 1 96.62 342 SER B O 1
ATOM 7716 N N . PHE B 1 343 ? -27.656 25.672 35.906 1 96.69 343 PHE B N 1
ATOM 7717 C CA . PHE B 1 343 ? -27.219 27.016 35.594 1 96.69 343 PHE B CA 1
ATOM 7718 C C . PHE B 1 343 ? -27.25 27.922 36.812 1 96.69 343 PHE B C 1
ATOM 7720 O O . PHE B 1 343 ? -26.391 28.797 36.969 1 96.69 343 PHE B O 1
ATOM 7727 N N . THR B 1 344 ? -28.203 27.672 37.625 1 95 344 THR B N 1
ATOM 7728 C CA . THR B 1 344 ? -28.281 28.438 38.875 1 95 344 THR B CA 1
ATOM 7729 C C . THR B 1 344 ? -27.078 28.156 39.781 1 95 344 THR B C 1
ATOM 7731 O O . THR B 1 344 ? -26.5 29.094 40.344 1 95 344 THR B O 1
ATOM 7734 N N . GLU B 1 345 ? -26.766 26.953 39.812 1 96.06 345 GLU B N 1
ATOM 7735 C CA . GLU B 1 345 ? -25.609 26.562 40.594 1 96.06 345 GLU B CA 1
ATOM 7736 C C . GLU B 1 345 ? -24.328 27.156 40.031 1 96.06 345 GLU B C 1
ATOM 7738 O O . GLU B 1 345 ? -23.469 27.625 40.781 1 96.06 345 GLU B O 1
ATOM 7743 N N . LEU B 1 346 ? -24.156 27.094 38.781 1 96.12 346 LEU B N 1
ATOM 7744 C CA . LEU B 1 346 ? -22.984 27.672 38.125 1 96.12 346 LEU B CA 1
ATOM 7745 C C . LEU B 1 346 ? -22.922 29.172 38.344 1 96.12 346 LEU B C 1
ATOM 7747 O O . LEU B 1 346 ? -21.844 29.734 38.531 1 96.12 346 LEU B O 1
ATOM 7751 N N . GLY B 1 347 ? -24.031 29.797 38.281 1 94.06 347 GLY B N 1
ATOM 7752 C CA . GLY B 1 347 ? -24.109 31.219 38.531 1 94.06 347 GLY B CA 1
ATOM 7753 C C . GLY B 1 347 ? -23.609 31.625 39.906 1 94.06 347 GLY B C 1
ATOM 7754 O O . GLY B 1 347 ? -22.938 32.625 40.062 1 94.06 347 GLY B O 1
ATOM 7755 N N . GLU B 1 348 ? -23.969 30.828 40.875 1 93.31 348 GLU B N 1
ATOM 7756 C CA . GLU B 1 348 ? -23.516 31.078 42.25 1 93.31 348 GLU B CA 1
ATOM 7757 C C . GLU B 1 348 ? -21.984 30.984 42.312 1 93.31 348 GLU B C 1
ATOM 7759 O O . GLU B 1 348 ? -21.359 31.781 43.031 1 93.31 348 GLU B O 1
ATOM 7764 N N . GLN B 1 349 ? -21.469 30.078 41.625 1 93.75 349 GLN B N 1
ATOM 7765 C CA . GLN B 1 349 ? -20.031 29.875 41.625 1 93.75 349 GLN B CA 1
ATOM 7766 C C . GLN B 1 349 ? -19.297 31.078 41.031 1 93.75 349 GLN B C 1
ATOM 7768 O O . GLN B 1 349 ? -18.172 31.391 41.438 1 93.75 349 GLN B O 1
ATOM 7773 N N . TYR B 1 350 ? -19.922 31.75 40.125 1 93.38 350 TYR B N 1
ATOM 7774 C CA . TYR B 1 350 ? -19.281 32.875 39.438 1 93.38 350 TYR B CA 1
ATOM 7775 C C . TYR B 1 350 ? -19.891 34.188 39.875 1 93.38 350 TYR B C 1
ATOM 7777 O O . TYR B 1 350 ? -19.719 35.219 39.219 1 93.38 350 TYR B O 1
ATOM 7785 N N . ASN B 1 351 ? -20.75 34.156 40.906 1 91 351 ASN B N 1
ATOM 7786 C CA . ASN B 1 351 ? -21.375 35.312 41.531 1 91 351 ASN B CA 1
ATOM 7787 C C . ASN B 1 351 ? -22.266 36.062 40.531 1 91 351 ASN B C 1
ATOM 7789 O O . ASN B 1 351 ? -22.172 37.312 40.438 1 91 351 ASN B O 1
ATOM 7793 N N . LYS B 1 352 ? -23 35.344 39.781 1 92.5 352 LYS B N 1
ATOM 7794 C CA . LYS B 1 352 ? -24 35.875 38.844 1 92.5 352 LYS B CA 1
ATOM 7795 C C . LYS B 1 352 ? -25.328 35.156 39 1 92.5 352 LYS B C 1
ATOM 7797 O O . LYS B 1 352 ? -25.406 33.938 38.781 1 92.5 352 LYS B O 1
ATOM 7802 N N . LYS B 1 353 ? -26.312 35.781 39.312 1 87.94 353 LYS B N 1
ATOM 7803 C CA . LYS B 1 353 ? -27.609 35.156 39.594 1 87.94 353 LYS B CA 1
ATOM 7804 C C . LYS B 1 353 ? -28.281 34.688 38.312 1 87.94 353 LYS B C 1
ATOM 7806 O O . LYS B 1 353 ? -28.953 33.656 38.281 1 87.94 353 LYS B O 1
ATOM 7811 N N . ASP B 1 354 ? -28.125 35.531 37.25 1 91.06 354 ASP B N 1
ATOM 7812 C CA . ASP B 1 354 ? -28.75 35.25 35.969 1 91.06 354 ASP B CA 1
ATOM 7813 C C . ASP B 1 354 ? -27.688 35 34.875 1 91.06 354 ASP B C 1
ATOM 7815 O O . ASP B 1 354 ? -27.047 35.938 34.406 1 91.06 354 ASP B O 1
ATOM 7819 N N . ILE B 1 355 ? -27.641 33.688 34.438 1 94.31 355 ILE B N 1
ATOM 7820 C CA . ILE B 1 355 ? -26.5 33.375 33.562 1 94.31 355 ILE B CA 1
ATOM 7821 C C . ILE B 1 355 ? -27.016 32.938 32.188 1 94.31 355 ILE B C 1
ATOM 7823 O O . ILE B 1 355 ? -26.391 33.25 31.172 1 94.31 355 ILE B O 1
ATOM 7827 N N . ALA B 1 356 ? -28.203 32.156 32.188 1 97.06 356 ALA B N 1
ATOM 7828 C CA . ALA B 1 356 ? -28.625 31.609 30.906 1 97.06 356 ALA B CA 1
ATOM 7829 C C . ALA B 1 356 ? -30.125 31.297 30.906 1 97.06 356 ALA B C 1
ATOM 7831 O O . ALA B 1 356 ? -30.719 31.109 31.969 1 97.06 356 ALA B O 1
ATOM 7832 N N . HIS B 1 357 ? -30.719 31.281 29.828 1 95.94 357 HIS B N 1
ATOM 7833 C CA . HIS B 1 357 ? -32.125 30.891 29.656 1 95.94 357 HIS B CA 1
ATOM 7834 C C . HIS B 1 357 ? -32.25 29.812 28.578 1 95.94 357 HIS B C 1
ATOM 7836 O O . HIS B 1 357 ? -31.375 29.656 27.75 1 95.94 357 HIS B O 1
ATOM 7842 N N . ILE B 1 358 ? -33.375 29.078 28.625 1 97.56 358 ILE B N 1
ATOM 7843 C CA . ILE B 1 358 ? -33.562 27.922 27.766 1 97.56 358 ILE B CA 1
ATOM 7844 C C . ILE B 1 358 ? -34.906 28.016 27.047 1 97.56 358 ILE B C 1
ATOM 7846 O O . ILE B 1 358 ? -35.969 28.141 27.703 1 97.56 358 ILE B O 1
ATOM 7850 N N . GLY B 1 359 ? -34.812 28.016 25.75 1 95.56 359 GLY B N 1
ATOM 7851 C CA . GLY B 1 359 ? -36.031 27.859 24.938 1 95.56 359 GLY B CA 1
ATOM 7852 C C . GLY B 1 359 ? -36.156 26.484 24.312 1 95.56 359 GLY B C 1
ATOM 7853 O O . GLY B 1 359 ? -35.25 26.031 23.609 1 95.56 359 GLY B O 1
ATOM 7854 N N . VAL B 1 360 ? -37.344 25.797 24.547 1 95.31 360 VAL B N 1
ATOM 7855 C CA . VAL B 1 360 ? -37.531 24.453 24.031 1 95.31 360 VAL B CA 1
ATOM 7856 C C . VAL B 1 360 ? -38.656 24.438 23.016 1 95.31 360 VAL B C 1
ATOM 7858 O O . VAL B 1 360 ? -39.719 25.031 23.266 1 95.31 360 VAL B O 1
ATOM 7861 N N . ALA B 1 361 ? -38.312 23.844 21.875 1 90.31 361 ALA B N 1
ATOM 7862 C CA . ALA B 1 361 ? -39.344 23.688 20.844 1 90.31 361 ALA B CA 1
ATOM 7863 C C . ALA B 1 361 ? -39.406 22.234 20.344 1 90.31 361 ALA B C 1
ATOM 7865 O O . ALA B 1 361 ? -38.375 21.578 20.203 1 90.31 361 ALA B O 1
ATOM 7866 N N . ALA B 1 362 ? -40.594 21.766 20.188 1 86.69 362 ALA B N 1
ATOM 7867 C CA . ALA B 1 362 ? -40.781 20.438 19.625 1 86.69 362 ALA B CA 1
ATOM 7868 C C . ALA B 1 362 ? -40.719 20.453 18.109 1 86.69 362 ALA B C 1
ATOM 7870 O O . ALA B 1 362 ? -41.188 21.375 17.453 1 86.69 362 ALA B O 1
ATOM 7871 N N . PHE B 1 363 ? -40 19.453 17.734 1 78.19 363 PHE B N 1
ATOM 7872 C CA . PHE B 1 363 ? -39.906 19.312 16.297 1 78.19 363 PHE B CA 1
ATOM 7873 C C . PHE B 1 363 ? -41.188 18.703 15.719 1 78.19 363 PHE B C 1
ATOM 7875 O O . PHE B 1 363 ? -41.688 17.703 16.234 1 78.19 363 PHE B O 1
ATOM 7882 N N . ASP B 1 364 ? -41.719 19.469 14.867 1 65.5 364 ASP B N 1
ATOM 7883 C CA . ASP B 1 364 ? -42.875 18.953 14.148 1 65.5 364 ASP B CA 1
ATOM 7884 C C . ASP B 1 364 ? -42.5 18.531 12.734 1 65.5 364 ASP B C 1
ATOM 7886 O O . ASP B 1 364 ? -42.281 19.375 11.867 1 65.5 364 ASP B O 1
ATOM 7890 N N . PRO B 1 365 ? -42.375 17.234 12.594 1 61.12 365 PRO B N 1
ATOM 7891 C CA . PRO B 1 365 ? -41.969 16.797 11.258 1 61.12 365 PRO B CA 1
ATOM 7892 C C . PRO B 1 365 ? -42.969 17.188 10.172 1 61.12 365 PRO B C 1
ATOM 7894 O O . PRO B 1 365 ? -42.625 17.188 8.984 1 61.12 365 PRO B O 1
ATOM 7897 N N . PHE B 1 366 ? -44.219 17.562 10.625 1 58.81 366 PHE B N 1
ATOM 7898 C CA . PHE B 1 366 ? -45.281 17.766 9.672 1 58.81 366 PHE B CA 1
ATOM 7899 C C . PHE B 1 366 ? -45.469 19.25 9.344 1 58.81 366 PHE B C 1
ATOM 7901 O O . PHE B 1 366 ? -46.281 19.609 8.508 1 58.81 366 PHE B O 1
ATOM 7908 N N . SER B 1 367 ? -44.719 20.016 9.977 1 54.72 367 SER B N 1
ATOM 7909 C CA . SER B 1 367 ? -44.875 21.422 9.688 1 54.72 367 SER B CA 1
ATOM 7910 C C . SER B 1 367 ? -43.844 21.891 8.633 1 54.72 367 SER B C 1
ATOM 7912 O O . SER B 1 367 ? -42.656 21.734 8.812 1 54.72 367 SER B O 1
ATOM 7914 N N . PRO B 1 368 ? -44.344 22.047 7.328 1 49.5 368 PRO B N 1
ATOM 7915 C CA . PRO B 1 368 ? -43.469 22.453 6.223 1 49.5 368 PRO B CA 1
ATOM 7916 C C . PRO B 1 368 ? -42.5 23.562 6.617 1 49.5 368 PRO B C 1
ATOM 7918 O O . PRO B 1 368 ? -41.406 23.641 6.066 1 49.5 368 PRO B O 1
ATOM 7921 N N . LYS B 1 369 ? -43 24.656 7.246 1 50.38 369 LYS B N 1
ATOM 7922 C CA . LYS B 1 369 ? -42.312 25.906 7.496 1 50.38 369 LYS B CA 1
ATOM 7923 C C . LYS B 1 369 ? -41.562 25.844 8.828 1 50.38 369 LYS B C 1
ATOM 7925 O O . LYS B 1 369 ? -41.125 26.891 9.352 1 50.38 369 LYS B O 1
ATOM 7930 N N . ASN B 1 370 ? -41.344 24.828 9.406 1 54.34 370 ASN B N 1
ATOM 7931 C CA . ASN B 1 370 ? -41 24.828 10.828 1 54.34 370 ASN B CA 1
ATOM 7932 C C . ASN B 1 370 ? -39.5 25.078 11.039 1 54.34 370 ASN B C 1
ATOM 7934 O O . ASN B 1 370 ? -38.688 24.188 10.797 1 54.34 370 ASN B O 1
ATOM 7938 N N . ASN B 1 371 ? -39.219 26.297 10.938 1 67.75 371 ASN B N 1
ATOM 7939 C CA . ASN B 1 371 ? -37.906 26.734 11.461 1 67.75 371 ASN B CA 1
ATOM 7940 C C . ASN B 1 371 ? -37.812 26.484 12.961 1 67.75 371 ASN B C 1
ATOM 7942 O O . ASN B 1 371 ? -38.188 27.328 13.766 1 67.75 371 ASN B O 1
ATOM 7946 N N . ILE B 1 372 ? -37.531 25.328 13.273 1 80.44 372 ILE B N 1
ATOM 7947 C CA . ILE B 1 372 ? -37.469 24.859 14.656 1 80.44 372 ILE B CA 1
ATOM 7948 C C . ILE B 1 372 ? -36.5 25.75 15.453 1 80.44 372 ILE B C 1
ATOM 7950 O O . ILE B 1 372 ? -36.719 25.984 16.641 1 80.44 372 ILE B O 1
ATOM 7954 N N . LEU B 1 373 ? -35.594 26.25 14.742 1 86.31 373 LEU B N 1
ATOM 7955 C CA . LEU B 1 373 ? -34.656 27.125 15.43 1 86.31 373 LEU B CA 1
ATOM 7956 C C . LEU B 1 373 ? -35.312 28.453 15.781 1 86.31 373 LEU B C 1
ATOM 7958 O O . LEU B 1 373 ? -35.031 29.016 16.844 1 86.31 373 LEU B O 1
ATOM 7962 N N . LEU B 1 374 ? -36.094 28.938 14.914 1 81.44 374 LEU B N 1
ATOM 7963 C CA . LEU B 1 374 ? -36.812 30.156 15.195 1 81.44 374 LEU B CA 1
ATOM 7964 C C . LEU B 1 374 ? -37.781 29.953 16.359 1 81.44 374 LEU B C 1
ATOM 7966 O O . LEU B 1 374 ? -37.906 30.828 17.234 1 81.44 374 LEU B O 1
ATOM 7970 N N . ALA B 1 375 ? -38.438 28.828 16.297 1 82.5 375 ALA B N 1
ATOM 7971 C CA . ALA B 1 375 ? -39.375 28.516 17.391 1 82.5 375 ALA B CA 1
ATOM 7972 C C . ALA B 1 375 ? -38.656 28.406 18.719 1 82.5 375 ALA B C 1
ATOM 7974 O O . ALA B 1 375 ? -39.125 28.906 19.75 1 82.5 375 ALA B O 1
ATOM 7975 N N . ALA B 1 376 ? -37.594 27.75 18.688 1 91 376 ALA B N 1
ATOM 7976 C CA . ALA B 1 376 ? -36.781 27.594 19.906 1 91 376 ALA B CA 1
ATOM 7977 C C . ALA B 1 376 ? -36.25 28.938 20.406 1 91 376 ALA B C 1
ATOM 7979 O O . ALA B 1 376 ? -36.188 29.172 21.609 1 91 376 ALA B O 1
ATOM 7980 N N . ASN B 1 377 ? -35.875 29.812 19.5 1 90 377 ASN B N 1
ATOM 7981 C CA . ASN B 1 377 ? -35.406 31.141 19.859 1 90 377 ASN B CA 1
ATOM 7982 C C . ASN B 1 377 ? -36.531 31.984 20.484 1 90 377 ASN B C 1
ATOM 7984 O O . ASN B 1 377 ? -36.281 32.75 21.422 1 90 377 ASN B O 1
ATOM 7988 N N . GLU B 1 378 ? -37.688 31.812 19.891 1 86 378 GLU B N 1
ATOM 7989 C CA . GLU B 1 378 ? -38.844 32.5 20.469 1 86 378 GLU B CA 1
ATOM 7990 C C . GLU B 1 378 ? -39.125 32 21.891 1 86 378 GLU B C 1
ATOM 7992 O O . GLU B 1 378 ? -39.469 32.781 22.766 1 86 378 GLU B O 1
ATOM 7997 N N . ALA B 1 379 ? -39.062 30.766 22.031 1 90.81 379 ALA B N 1
ATOM 7998 C CA . ALA B 1 379 ? -39.25 30.188 23.359 1 90.81 379 ALA B CA 1
ATOM 7999 C C . ALA B 1 379 ? -38.188 30.703 24.328 1 90.81 379 ALA B C 1
ATOM 8001 O O . ALA B 1 379 ? -38.469 30.938 25.5 1 90.81 379 ALA B O 1
ATOM 8002 N N . TYR B 1 380 ? -37.031 30.844 23.875 1 93.38 380 TYR B N 1
ATOM 8003 C CA . TYR B 1 380 ? -35.938 31.406 24.672 1 93.38 380 TYR B CA 1
ATOM 8004 C C . TYR B 1 380 ? -36.281 32.812 25.141 1 93.38 380 TYR B C 1
ATOM 8006 O O . TYR B 1 380 ? -36.062 33.156 26.312 1 93.38 380 TYR B O 1
ATOM 8014 N N . GLU B 1 381 ? -36.781 33.625 24.25 1 89 381 GLU B N 1
ATOM 8015 C CA . GLU B 1 381 ? -37.156 35 24.594 1 89 381 GLU B CA 1
ATOM 8016 C C . GLU B 1 381 ? -38.25 35 25.672 1 89 381 GLU B C 1
ATOM 8018 O O . GLU B 1 381 ? -38.219 35.844 26.562 1 89 381 GLU B O 1
ATOM 8023 N N . GLN B 1 382 ? -39.094 34.062 25.578 1 87.19 382 GLN B N 1
ATOM 8024 C CA . GLN B 1 382 ? -40.156 33.938 26.594 1 87.19 382 GLN B CA 1
ATOM 8025 C C . GLN B 1 382 ? -39.562 33.531 27.938 1 87.19 382 GLN B C 1
ATOM 8027 O O . GLN B 1 382 ? -40 34.031 28.984 1 87.19 382 GLN B O 1
ATOM 8032 N N . ALA B 1 383 ? -38.594 32.75 27.922 1 92.88 383 ALA B N 1
ATOM 8033 C CA . ALA B 1 383 ? -37.938 32.281 29.141 1 92.88 383 ALA B CA 1
ATOM 8034 C C . ALA B 1 383 ? -37.281 33.469 29.859 1 92.88 383 ALA B C 1
ATOM 8036 O O . ALA B 1 383 ? -37.25 33.5 31.094 1 92.88 383 ALA B O 1
ATOM 8037 N N . GLN B 1 384 ? -36.688 34.344 29.094 1 88.44 384 GLN B N 1
ATOM 8038 C CA . GLN B 1 384 ? -36 35.5 29.656 1 88.44 384 GLN B CA 1
ATOM 8039 C C . GLN B 1 384 ? -36.969 36.375 30.469 1 88.44 384 GLN B C 1
ATOM 8041 O O . GLN B 1 384 ? -36.562 37.031 31.422 1 88.44 384 GLN B O 1
ATOM 8046 N N . LEU B 1 385 ? -38.281 36.25 30.125 1 83.56 385 LEU B N 1
ATOM 8047 C CA . LEU B 1 385 ? -39.281 37.062 30.766 1 83.56 385 LEU B CA 1
ATOM 8048 C C . LEU B 1 385 ? -39.812 36.406 32.031 1 83.56 385 LEU B C 1
ATOM 8050 O O . LEU B 1 385 ? -40.438 37.031 32.875 1 83.56 385 LEU B O 1
ATOM 8054 N N . ILE B 1 386 ? -39.531 35.188 32.219 1 85.94 386 ILE B N 1
ATOM 8055 C CA . ILE B 1 386 ? -40.062 34.406 33.344 1 85.94 386 ILE B CA 1
ATOM 8056 C C . ILE B 1 386 ? -39.219 34.656 34.594 1 85.94 386 ILE B C 1
ATOM 8058 O O . ILE B 1 386 ? -39.75 34.938 35.688 1 85.94 386 ILE B O 1
ATOM 8062 N N . GLY B 1 387 ? -37.844 34.469 34.438 1 83.31 387 GLY B N 1
ATOM 8063 C CA . GLY B 1 387 ? -36.969 34.656 35.562 1 83.31 387 GLY B CA 1
ATOM 8064 C C . GLY B 1 387 ? -35.531 34.25 35.281 1 83.31 387 GLY B C 1
ATOM 8065 O O . GLY B 1 387 ? -35.188 33.844 34.156 1 83.31 387 GLY B O 1
ATOM 8066 N N . ALA B 1 388 ? -34.781 34.375 36.312 1 90.44 388 ALA B N 1
ATOM 8067 C CA . ALA B 1 388 ? -33.375 34.031 36.188 1 90.44 388 ALA B CA 1
ATOM 8068 C C . ALA B 1 388 ? -33.188 32.531 35.906 1 90.44 388 ALA B C 1
ATOM 8070 O O . ALA B 1 388 ? -33.781 31.703 36.594 1 90.44 388 ALA B O 1
ATOM 8071 N N . ASN B 1 389 ? -32.469 32.281 34.844 1 95.81 389 ASN B N 1
ATOM 8072 C CA . ASN B 1 389 ? -32.094 30.922 34.5 1 95.81 389 ASN B CA 1
ATOM 8073 C C . ASN B 1 389 ? -33.344 30.062 34.219 1 95.81 389 ASN B C 1
ATOM 8075 O O . ASN B 1 389 ? -33.375 28.891 34.562 1 95.81 389 ASN B O 1
ATOM 8079 N N . SER B 1 390 ? -34.344 30.641 33.688 1 92.94 390 SER B N 1
ATOM 8080 C CA . SER B 1 390 ? -35.625 29.953 33.469 1 92.94 390 SER B CA 1
ATOM 8081 C C . SER B 1 390 ? -35.656 29.297 32.094 1 92.94 390 SER B C 1
ATOM 8083 O O . SER B 1 390 ? -34.75 29.484 31.266 1 92.94 390 SER B O 1
ATOM 8085 N N . TYR B 1 391 ? -36.719 28.469 31.953 1 96.69 391 TYR B N 1
ATOM 8086 C CA . TYR B 1 391 ? -36.969 27.812 30.672 1 96.69 391 TYR B CA 1
ATOM 8087 C C . TYR B 1 391 ? -38.406 28 30.234 1 96.69 391 TYR B C 1
ATOM 8089 O O . TYR B 1 391 ? -39.281 28.344 31.047 1 96.69 391 TYR B O 1
ATOM 8097 N N . TYR B 1 392 ? -38.594 27.875 28.922 1 92.62 392 TYR B N 1
ATOM 8098 C CA . TYR B 1 392 ? -39.938 27.906 28.359 1 92.62 392 TYR B CA 1
ATOM 8099 C C . TYR B 1 392 ? -40.125 26.844 27.281 1 92.62 392 TYR B C 1
ATOM 8101 O O . TYR B 1 392 ? -39.281 26.719 26.391 1 92.62 392 TYR B O 1
ATOM 8109 N N . LEU B 1 393 ? -41.125 25.969 27.469 1 92.94 393 LEU B N 1
ATOM 8110 C CA . LEU B 1 393 ? -41.438 24.953 26.484 1 92.94 393 LEU B CA 1
ATOM 8111 C C . LEU B 1 393 ? -42.625 25.406 25.609 1 92.94 393 LEU B C 1
ATOM 8113 O O . LEU B 1 393 ? -43.719 25.625 26.094 1 92.94 393 LEU B O 1
ATOM 8117 N N . ARG B 1 394 ? -42.25 25.594 24.422 1 83.75 394 ARG B N 1
ATOM 8118 C CA . ARG B 1 394 ? -43.312 25.953 23.484 1 83.75 394 ARG B CA 1
ATOM 8119 C C . ARG B 1 394 ? -44.188 24.75 23.141 1 83.75 394 ARG B C 1
ATOM 8121 O O . ARG B 1 394 ? -43.688 23.719 22.672 1 83.75 394 ARG B O 1
ATOM 8128 N N . LYS B 1 395 ? -45.5 24.625 23.578 1 65.69 395 LYS B N 1
ATOM 8129 C CA . LYS B 1 395 ? -46.438 23.547 23.266 1 65.69 395 LYS B CA 1
ATOM 8130 C C . LYS B 1 395 ? -46.812 23.562 21.797 1 65.69 395 LYS B C 1
ATOM 8132 O O . LYS B 1 395 ? -47.062 24.625 21.219 1 65.69 395 LYS B O 1
ATOM 8137 N N . GLY B 1 396 ? -46.531 22.531 21.062 1 58.62 396 GLY B N 1
ATOM 8138 C CA . GLY B 1 396 ? -46.875 22.406 19.641 1 58.62 396 GLY B CA 1
ATOM 8139 C C . GLY B 1 396 ? -48.344 22.484 19.391 1 58.62 396 GLY B C 1
ATOM 8140 O O . GLY B 1 396 ? -49.156 22.203 20.281 1 58.62 396 GLY B O 1
ATOM 8141 N N . LYS B 1 397 ? -48.938 23.031 18.375 1 52.94 397 LYS B N 1
ATOM 8142 C CA . LYS B 1 397 ? -50.344 23 18 1 52.94 397 LYS B CA 1
ATOM 8143 C C . LYS B 1 397 ? -50.875 21.578 17.906 1 52.94 397 LYS B C 1
ATOM 8145 O O . LYS B 1 397 ? -50.125 20.656 17.578 1 52.94 397 LYS B O 1
ATOM 8150 N N . ASP B 1 398 ? -52.25 21.156 18.438 1 49.41 398 ASP B N 1
ATOM 8151 C CA . ASP B 1 398 ? -53 19.922 18.453 1 49.41 398 ASP B CA 1
ATOM 8152 C C . ASP B 1 398 ? -52.812 19.141 17.156 1 49.41 398 ASP B C 1
ATOM 8154 O O . ASP B 1 398 ? -53.25 19.594 16.094 1 49.41 398 ASP B O 1
ATOM 8158 N N . ARG B 1 399 ? -52.125 18.047 16.906 1 51.66 399 ARG B N 1
ATOM 8159 C CA . ARG B 1 399 ? -51.438 17.188 15.953 1 51.66 399 ARG B CA 1
ATOM 8160 C C . ARG B 1 399 ? -52.375 16.156 15.375 1 51.66 399 ARG B C 1
ATOM 8162 O O . ARG B 1 399 ? -52.094 15.547 14.344 1 51.66 399 ARG B O 1
ATOM 8169 N N . ALA B 1 400 ? -53.344 15.758 16.094 1 49.94 400 ALA B N 1
ATOM 8170 C CA . ALA B 1 400 ? -54.094 14.523 15.844 1 49.94 400 ALA B CA 1
ATOM 8171 C C . ALA B 1 400 ? -54.875 14.617 14.539 1 49.94 400 ALA B C 1
ATOM 8173 O O . ALA B 1 400 ? -54.938 13.656 13.773 1 49.94 400 ALA B O 1
ATOM 8174 N N . LYS B 1 401 ? -55.531 15.648 14.367 1 49.84 401 LYS B N 1
ATOM 8175 C CA . LYS B 1 401 ? -56.438 15.734 13.219 1 49.84 401 LYS B CA 1
ATOM 8176 C C . LYS B 1 401 ? -55.656 15.742 11.906 1 49.84 401 LYS B C 1
ATOM 8178 O O . LYS B 1 401 ? -56.062 15.094 10.938 1 49.84 401 LYS B O 1
ATOM 8183 N N . ASP B 1 402 ? -54.375 16.219 11.945 1 60.59 402 ASP B N 1
ATOM 8184 C CA . ASP B 1 402 ? -53.562 16.438 10.758 1 60.59 402 ASP B CA 1
ATOM 8185 C C . ASP B 1 402 ? -52.812 15.156 10.359 1 60.59 402 ASP B C 1
ATOM 8187 O O . ASP B 1 402 ? -52.719 14.844 9.172 1 60.59 402 ASP B O 1
ATOM 8191 N N . MET B 1 403 ? -52.844 14.195 11.297 1 67.75 403 MET B N 1
ATOM 8192 C CA . MET B 1 403 ? -52.094 12.961 11.016 1 67.75 403 MET B CA 1
ATOM 8193 C C . MET B 1 403 ? -53 11.961 10.273 1 67.75 403 MET B C 1
ATOM 8195 O O . MET B 1 403 ? -52.5 11.234 9.398 1 67.75 403 MET B O 1
ATOM 8199 N N . ALA B 1 404 ? -54.188 11.906 10.641 1 69.94 404 ALA B N 1
ATOM 8200 C CA . ALA B 1 404 ? -55.125 10.992 9.961 1 69.94 404 ALA B CA 1
ATOM 8201 C C . ALA B 1 404 ? -55.281 11.367 8.492 1 69.94 404 ALA B C 1
ATOM 8203 O O . ALA B 1 404 ? -55.344 10.5 7.629 1 69.94 404 ALA B O 1
ATOM 8204 N N . GLU B 1 405 ? -55.344 12.602 8.312 1 72.56 405 GLU B N 1
ATOM 8205 C CA . GLU B 1 405 ? -55.469 13.07 6.938 1 72.56 405 GLU B CA 1
ATOM 8206 C C . GLU B 1 405 ? -54.219 12.75 6.125 1 72.56 405 GLU B C 1
ATOM 8208 O O . GLU B 1 405 ? -54.312 12.359 4.961 1 72.56 405 GLU B O 1
ATOM 8213 N N . TRP B 1 406 ? -53.188 12.812 6.777 1 73.56 406 TRP B N 1
ATOM 8214 C CA . TRP B 1 406 ? -51.906 12.531 6.125 1 73.56 406 TRP B CA 1
ATOM 8215 C C . TRP B 1 406 ? -51.781 11.039 5.82 1 73.56 406 TRP B C 1
ATOM 8217 O O . TRP B 1 406 ? -51.312 10.664 4.746 1 73.56 406 TRP B O 1
ATOM 8227 N N . LYS B 1 407 ? -52.094 10.297 6.742 1 78.88 407 LYS B N 1
ATOM 8228 C CA . LYS B 1 407 ? -52.031 8.852 6.555 1 78.88 407 LYS B CA 1
ATOM 8229 C C . LYS B 1 407 ? -52.844 8.414 5.348 1 78.88 407 LYS B C 1
ATOM 8231 O O . LYS B 1 407 ? -52.375 7.641 4.512 1 78.88 407 LYS B O 1
ATOM 8236 N N . GLU B 1 408 ? -54 8.914 5.332 1 81.44 408 GLU B N 1
ATOM 8237 C CA . GLU B 1 408 ? -54.875 8.547 4.227 1 81.44 408 GLU B CA 1
ATOM 8238 C C . GLU B 1 408 ? -54.312 9 2.891 1 81.44 408 GLU B C 1
ATOM 8240 O O . GLU B 1 408 ? -54.375 8.266 1.901 1 81.44 408 GLU B O 1
ATOM 8245 N N . LEU B 1 409 ? -53.875 10.102 2.918 1 81.25 409 LEU B N 1
ATOM 8246 C CA . LEU B 1 409 ? -53.312 10.664 1.69 1 81.25 409 LEU B CA 1
ATOM 8247 C C . LEU B 1 409 ? -52.125 9.836 1.212 1 81.25 409 LEU B C 1
ATOM 8249 O O . LEU B 1 409 ? -52.031 9.5 0.03 1 81.25 409 LEU B O 1
ATOM 8253 N N . VAL B 1 410 ? -51.219 9.484 2.088 1 83.12 410 VAL B N 1
ATOM 8254 C CA . VAL B 1 410 ? -50.031 8.75 1.741 1 83.12 410 VAL B CA 1
ATOM 8255 C C . VAL B 1 410 ? -50.375 7.34 1.269 1 83.12 410 VAL B C 1
ATOM 8257 O O . VAL B 1 410 ? -49.812 6.832 0.306 1 83.12 410 VAL B O 1
ATOM 8260 N N . PHE B 1 411 ? -51.312 6.734 1.896 1 87.06 411 PHE B N 1
ATOM 8261 C CA . PHE B 1 411 ? -51.75 5.402 1.505 1 87.06 411 PHE B CA 1
ATOM 8262 C C . PHE B 1 411 ? -52.375 5.418 0.104 1 87.06 411 PHE B C 1
ATOM 8264 O O . PHE B 1 411 ? -52.062 4.543 -0.714 1 87.06 411 PHE B O 1
ATOM 8271 N N . ASP B 1 412 ? -53.125 6.426 -0.1 1 87.06 412 ASP B N 1
ATOM 8272 C CA . ASP B 1 412 ? -53.75 6.551 -1.408 1 87.06 412 ASP B CA 1
ATOM 8273 C C . ASP B 1 412 ? -52.719 6.723 -2.512 1 87.06 412 ASP B C 1
ATOM 8275 O O . ASP B 1 412 ? -52.812 6.078 -3.559 1 87.06 412 ASP B O 1
ATOM 8279 N N . ILE B 1 413 ? -51.812 7.527 -2.24 1 87.69 413 ILE B N 1
ATOM 8280 C CA . ILE B 1 413 ? -50.781 7.848 -3.238 1 87.69 413 ILE B CA 1
ATOM 8281 C C . ILE B 1 413 ? -49.906 6.621 -3.504 1 87.69 413 ILE B C 1
ATOM 8283 O O . ILE B 1 413 ? -49.656 6.273 -4.66 1 87.69 413 ILE B O 1
ATOM 8287 N N . VAL B 1 414 ? -49.5 5.867 -2.512 1 89.19 414 VAL B N 1
ATOM 8288 C CA . VAL B 1 414 ? -48.562 4.75 -2.639 1 89.19 414 VAL B CA 1
ATOM 8289 C C . VAL B 1 414 ? -49.312 3.541 -3.229 1 89.19 414 VAL B C 1
ATOM 8291 O O . VAL B 1 414 ? -48.75 2.852 -4.098 1 89.19 414 VAL B O 1
ATOM 8294 N N . ASP B 1 415 ? -50.5 3.371 -2.75 1 89.44 415 ASP B N 1
ATOM 8295 C CA . ASP B 1 415 ? -51.25 2.197 -3.189 1 89.44 415 ASP B CA 1
ATOM 8296 C C . ASP B 1 415 ? -51.656 2.328 -4.652 1 89.44 415 ASP B C 1
ATOM 8298 O O . ASP B 1 415 ? -51.75 1.33 -5.367 1 89.44 415 ASP B O 1
ATOM 8302 N N . ASN B 1 416 ? -51.875 3.486 -5.02 1 88.5 416 ASN B N 1
ATOM 8303 C CA . ASN B 1 416 ? -52.312 3.693 -6.391 1 88.5 416 ASN B CA 1
ATOM 8304 C C . ASN B 1 416 ? -51.188 4.137 -7.297 1 88.5 416 ASN B C 1
ATOM 8306 O O . ASN B 1 416 ? -51.406 4.484 -8.453 1 88.5 416 ASN B O 1
ATOM 8310 N N . ASP B 1 417 ? -50.062 4.191 -6.766 1 86.69 417 ASP B N 1
ATOM 8311 C CA . ASP B 1 417 ? -48.875 4.598 -7.508 1 86.69 417 ASP B CA 1
ATOM 8312 C C . ASP B 1 417 ? -49.062 5.984 -8.125 1 86.69 417 ASP B C 1
ATOM 8314 O O . ASP B 1 417 ? -48.719 6.199 -9.289 1 86.69 417 ASP B O 1
ATOM 8318 N N . ASP B 1 418 ? -49.656 6.797 -7.32 1 86.25 418 ASP B N 1
ATOM 8319 C CA . ASP B 1 418 ? -49.938 8.141 -7.801 1 86.25 418 ASP B CA 1
ATOM 8320 C C . ASP B 1 418 ? -48.812 9.109 -7.418 1 86.25 418 ASP B C 1
ATOM 8322 O O . ASP B 1 418 ? -49.062 10.102 -6.727 1 86.25 418 ASP B O 1
ATOM 8326 N N . PHE B 1 419 ? -47.562 8.859 -7.645 1 87.5 419 PHE B N 1
ATOM 8327 C CA . PHE B 1 419 ? -46.438 9.734 -7.453 1 87.5 419 PHE B CA 1
ATOM 8328 C C . PHE B 1 419 ? -45.562 9.766 -8.703 1 87.5 419 PHE B C 1
ATOM 8330 O O . PHE B 1 419 ? -45.656 8.875 -9.555 1 87.5 419 PHE B O 1
ATOM 8337 N N . LYS B 1 420 ? -44.906 10.82 -8.875 1 88 420 LYS B N 1
ATOM 8338 C CA . LYS B 1 420 ? -44 10.984 -9.992 1 88 420 LYS B CA 1
ATOM 8339 C C . LYS B 1 420 ? -42.531 10.977 -9.523 1 88 420 LYS B C 1
ATOM 8341 O O . LYS B 1 420 ? -42.25 11.273 -8.359 1 88 420 LYS B O 1
ATOM 8346 N N . VAL B 1 421 ? -41.688 10.461 -10.383 1 90.62 421 VAL B N 1
ATOM 8347 C CA . VAL B 1 421 ? -40.25 10.484 -10.094 1 90.62 421 VAL B CA 1
ATOM 8348 C C . VAL B 1 421 ? -39.562 11.5 -11 1 90.62 421 VAL B C 1
ATOM 8350 O O . VAL B 1 421 ? -39.75 11.477 -12.227 1 90.62 421 VAL B O 1
ATOM 8353 N N . SER B 1 422 ? -38.906 12.43 -10.328 1 89.62 422 SER B N 1
ATOM 8354 C CA . SER B 1 422 ? -38.125 13.438 -11.062 1 89.62 422 SER B CA 1
ATOM 8355 C C . SER B 1 422 ? -36.625 13.18 -10.969 1 89.62 422 SER B C 1
ATOM 8357 O O . SER B 1 422 ? -36.156 12.586 -9.992 1 89.62 422 SER B O 1
ATOM 8359 N N . TYR B 1 423 ? -35.969 13.578 -12 1 90.25 423 TYR B N 1
ATOM 8360 C CA . TYR B 1 423 ? -34.531 13.352 -12.094 1 90.25 423 TYR B CA 1
ATOM 8361 C C . TYR B 1 423 ? -33.75 14.664 -12.234 1 90.25 423 TYR B C 1
ATOM 8363 O O . TYR B 1 423 ? -33 14.852 -13.188 1 90.25 423 TYR B O 1
ATOM 8371 N N . VAL B 1 424 ? -33.906 15.648 -11.305 1 77.25 424 VAL B N 1
ATOM 8372 C CA . VAL B 1 424 ? -33.438 17.031 -11.484 1 77.25 424 VAL B CA 1
ATOM 8373 C C . VAL B 1 424 ? -32.031 17.188 -10.922 1 77.25 424 VAL B C 1
ATOM 8375 O O . VAL B 1 424 ? -31.266 18.031 -11.391 1 77.25 424 VAL B O 1
ATOM 8378 N N . SER B 1 425 ? -31.609 16.438 -10.008 1 84.12 425 SER B N 1
ATOM 8379 C CA . SER B 1 425 ? -30.266 16.594 -9.453 1 84.12 425 SER B CA 1
ATOM 8380 C C . SER B 1 425 ? -29.25 15.758 -10.211 1 84.12 425 SER B C 1
ATOM 8382 O O . SER B 1 425 ? -29.375 14.531 -10.273 1 84.12 425 SER B O 1
ATOM 8384 N N . THR B 1 426 ? -28.312 16.531 -10.836 1 92.56 426 THR B N 1
ATOM 8385 C CA . THR B 1 426 ? -27.328 15.867 -11.688 1 92.56 426 THR B CA 1
ATOM 8386 C C . THR B 1 426 ? -25.922 16.047 -11.133 1 92.56 426 THR B C 1
ATOM 8388 O O . THR B 1 426 ? -25.531 17.156 -10.75 1 92.56 426 THR B O 1
ATOM 8391 N N . THR B 1 427 ? -25.25 14.945 -11.023 1 95.81 427 THR B N 1
ATOM 8392 C CA . THR B 1 427 ? -23.828 14.961 -10.711 1 95.81 427 THR B CA 1
ATOM 8393 C C . THR B 1 427 ? -23 14.844 -11.992 1 95.81 427 THR B C 1
ATOM 8395 O O . THR B 1 427 ? -23.141 13.875 -12.734 1 95.81 427 THR B O 1
ATOM 8398 N N . GLU B 1 428 ? -22.203 15.836 -12.18 1 96 428 GLU B N 1
ATOM 8399 C CA . GLU B 1 428 ? -21.375 15.859 -13.383 1 96 428 GLU B CA 1
ATOM 8400 C C . GLU B 1 428 ? -19.938 15.43 -13.078 1 96 428 GLU B C 1
ATOM 8402 O O . GLU B 1 428 ? -19.422 15.695 -11.992 1 96 428 GLU B O 1
ATOM 8407 N N . ASN B 1 429 ? -19.391 14.727 -14.031 1 96 429 ASN B N 1
ATOM 8408 C CA . ASN B 1 429 ? -17.969 14.406 -13.953 1 96 429 ASN B CA 1
ATOM 8409 C C . ASN B 1 429 ? -17.109 15.664 -14.094 1 96 429 ASN B C 1
ATOM 8411 O O . ASN B 1 429 ? -17.219 16.391 -15.078 1 96 429 ASN B O 1
ATOM 8415 N N . LEU B 1 430 ? -16.234 15.906 -13.195 1 94.56 430 LEU B N 1
ATOM 8416 C CA . LEU B 1 430 ? -15.508 17.172 -13.141 1 94.56 430 LEU B CA 1
ATOM 8417 C C . LEU B 1 430 ? -14.398 17.188 -14.188 1 94.56 430 LEU B C 1
ATOM 8419 O O . LEU B 1 430 ? -13.93 18.266 -14.578 1 94.56 430 LEU B O 1
ATOM 8423 N N . GLN B 1 431 ? -14 16.094 -14.648 1 91.19 431 GLN B N 1
ATOM 8424 C CA . GLN B 1 431 ? -12.938 16.016 -15.648 1 91.19 431 GLN B CA 1
ATOM 8425 C C . GLN B 1 431 ? -13.5 16.031 -17.062 1 91.19 431 GLN B C 1
ATOM 8427 O O . GLN B 1 431 ? -12.992 16.734 -17.938 1 91.19 431 GLN B O 1
ATOM 8432 N N . THR B 1 432 ? -14.617 15.273 -17.344 1 92.25 432 THR B N 1
ATOM 8433 C CA . THR B 1 432 ? -15.141 15.094 -18.688 1 92.25 432 THR B CA 1
ATOM 8434 C C . THR B 1 432 ? -16.391 15.945 -18.906 1 92.25 432 THR B C 1
ATOM 8436 O O . THR B 1 432 ? -16.828 16.125 -20.047 1 92.25 432 THR B O 1
ATOM 8439 N N . ALA B 1 433 ? -17.016 16.453 -17.891 1 89.5 433 ALA B N 1
ATOM 8440 C CA . ALA B 1 433 ? -18.203 17.297 -17.953 1 89.5 433 ALA B CA 1
ATOM 8441 C C . ALA B 1 433 ? -19.422 16.5 -18.422 1 89.5 433 ALA B C 1
ATOM 8443 O O . ALA B 1 433 ? -20.453 17.078 -18.766 1 89.5 433 ALA B O 1
ATOM 8444 N N . ASP B 1 434 ? -19.281 15.18 -18.391 1 92.94 434 ASP B N 1
ATOM 8445 C CA . ASP B 1 434 ? -20.422 14.328 -18.719 1 92.94 434 ASP B CA 1
ATOM 8446 C C . ASP B 1 434 ? -21.266 14.062 -17.469 1 92.94 434 ASP B C 1
ATOM 8448 O O . ASP B 1 434 ? -20.797 14.203 -16.344 1 92.94 434 ASP B O 1
ATOM 8452 N N . VAL B 1 435 ? -22.516 13.703 -17.781 1 95.12 435 VAL B N 1
ATOM 8453 C CA . VAL B 1 435 ? -23.391 13.352 -16.672 1 95.12 435 VAL B CA 1
ATOM 8454 C C . VAL B 1 435 ? -23.016 11.984 -16.125 1 95.12 435 VAL B C 1
ATOM 8456 O O . VAL B 1 435 ? -23.062 10.977 -16.828 1 95.12 435 VAL B O 1
ATOM 8459 N N . LEU B 1 436 ? -22.578 12 -14.938 1 95.44 436 LEU B N 1
ATOM 8460 C CA . LEU B 1 436 ? -22.172 10.773 -14.273 1 95.44 436 LEU B CA 1
ATOM 8461 C C . LEU B 1 436 ? -23.375 10.055 -13.664 1 95.44 436 LEU B C 1
ATOM 8463 O O . LEU B 1 436 ? -23.5 8.836 -13.797 1 95.44 436 LEU B O 1
ATOM 8467 N N . MET B 1 437 ? -24.172 10.859 -12.969 1 95.81 437 MET B N 1
ATOM 8468 C CA . MET B 1 437 ? -25.25 10.266 -12.188 1 95.81 437 MET B CA 1
ATOM 8469 C C . MET B 1 437 ? -26.391 11.266 -12 1 95.81 437 MET B C 1
ATOM 8471 O O . MET B 1 437 ? -26.156 12.469 -11.859 1 95.81 437 MET B O 1
ATOM 8475 N N . GLN B 1 438 ? -27.625 10.758 -12.047 1 96.06 438 GLN B N 1
ATOM 8476 C CA . GLN B 1 438 ? -28.797 11.539 -11.695 1 96.06 438 GLN B CA 1
ATOM 8477 C C . GLN B 1 438 ? -29.484 10.969 -10.453 1 96.06 438 GLN B C 1
ATOM 8479 O O . GLN B 1 438 ? -29.453 9.758 -10.227 1 96.06 438 GLN B O 1
ATOM 8484 N N . ASP B 1 439 ? -30.047 11.852 -9.68 1 94.62 439 ASP B N 1
ATOM 8485 C CA . ASP B 1 439 ? -30.781 11.414 -8.492 1 94.62 439 ASP B CA 1
ATOM 8486 C C . ASP B 1 439 ? -32.281 11.32 -8.773 1 94.62 439 ASP B C 1
ATOM 8488 O O . ASP B 1 439 ? -32.875 12.234 -9.359 1 94.62 439 ASP B O 1
ATOM 8492 N N . ALA B 1 440 ? -32.875 10.211 -8.383 1 93.56 440 ALA B N 1
ATOM 8493 C CA . ALA B 1 440 ? -34.312 10.047 -8.484 1 93.56 440 ALA B CA 1
ATOM 8494 C C . ALA B 1 440 ? -35 10.586 -7.242 1 93.56 440 ALA B C 1
ATOM 8496 O O . ALA B 1 440 ? -34.688 10.195 -6.117 1 93.56 440 ALA B O 1
ATOM 8497 N N . PHE B 1 441 ? -35.969 11.516 -7.457 1 86.44 441 PHE B N 1
ATOM 8498 C CA . PHE B 1 441 ? -36.75 12.078 -6.367 1 86.44 441 PHE B CA 1
ATOM 8499 C C . PHE B 1 441 ? -38.219 11.805 -6.57 1 86.44 441 PHE B C 1
ATOM 8501 O O . PHE B 1 441 ? -38.75 11.992 -7.664 1 86.44 441 PHE B O 1
ATOM 8508 N N . SER B 1 442 ? -38.812 11.344 -5.508 1 85.19 442 SER B N 1
ATOM 8509 C CA . SER B 1 442 ? -40.25 11.125 -5.582 1 85.19 442 SER B CA 1
ATOM 8510 C C . SER B 1 442 ? -41.031 12.422 -5.336 1 85.19 442 SER B C 1
ATOM 8512 O O . SER B 1 442 ? -40.656 13.195 -4.445 1 85.19 442 SER B O 1
ATOM 8514 N N . GLU B 1 443 ? -41.969 12.617 -6.184 1 83.12 443 GLU B N 1
ATOM 8515 C CA . GLU B 1 443 ? -42.875 13.758 -6.043 1 83.12 443 GLU B CA 1
ATOM 8516 C C . GLU B 1 443 ? -44.312 13.305 -5.953 1 83.12 443 GLU B C 1
ATOM 8518 O O . GLU B 1 443 ? -44.75 12.43 -6.711 1 83.12 443 GLU B O 1
ATOM 8523 N N . ALA B 1 444 ? -44.906 13.781 -4.887 1 81.69 444 ALA B N 1
ATOM 8524 C CA . ALA B 1 444 ? -46.312 13.469 -4.727 1 81.69 444 ALA B CA 1
ATOM 8525 C C . ALA B 1 444 ? -47.156 14.742 -4.645 1 81.69 444 ALA B C 1
ATOM 8527 O O . ALA B 1 444 ? -46.688 15.773 -4.156 1 81.69 444 ALA B O 1
ATOM 8528 N N . LEU B 1 445 ? -48.219 14.648 -5.25 1 78.25 445 LEU B N 1
ATOM 8529 C CA . LEU B 1 445 ? -49.156 15.773 -5.227 1 78.25 445 LEU B CA 1
ATOM 8530 C C . LEU B 1 445 ? -50.281 15.539 -4.215 1 78.25 445 LEU B C 1
ATOM 8532 O O . LEU B 1 445 ? -50.688 14.398 -4 1 78.25 445 LEU B O 1
ATOM 8536 N N . ASP B 1 446 ? -50.656 16.672 -3.516 1 74.06 446 ASP B N 1
ATOM 8537 C CA . ASP B 1 446 ? -51.812 16.547 -2.615 1 74.06 446 ASP B CA 1
ATOM 8538 C C . ASP B 1 446 ? -53.125 16.547 -3.395 1 74.06 446 ASP B C 1
ATOM 8540 O O . ASP B 1 446 ? -53.125 16.578 -4.625 1 74.06 446 ASP B O 1
ATOM 8544 N N . LYS B 1 447 ? -54.219 16.422 -2.66 1 72.44 447 LYS B N 1
ATOM 8545 C CA . LYS B 1 447 ? -55.562 16.344 -3.254 1 72.44 447 LYS B CA 1
ATOM 8546 C C . LYS B 1 447 ? -55.875 17.578 -4.086 1 72.44 447 LYS B C 1
ATOM 8548 O O . LYS B 1 447 ? -56.688 17.531 -5.02 1 72.44 447 LYS B O 1
ATOM 8553 N N . ASN B 1 448 ? -55.219 18.688 -3.699 1 74.5 448 ASN B N 1
ATOM 8554 C CA . ASN B 1 448 ? -55.438 19.953 -4.406 1 74.5 448 ASN B CA 1
ATOM 8555 C C . ASN B 1 448 ? -54.469 20.109 -5.586 1 74.5 448 ASN B C 1
ATOM 8557 O O . ASN B 1 448 ? -54.531 21.094 -6.312 1 74.5 448 ASN B O 1
ATOM 8561 N N . GLY B 1 449 ? -53.594 19.125 -5.75 1 71.81 449 GLY B N 1
ATOM 8562 C CA . GLY B 1 449 ? -52.656 19.156 -6.859 1 71.81 449 GLY B CA 1
ATOM 8563 C C . GLY B 1 449 ? -51.344 19.844 -6.508 1 71.81 449 GLY B C 1
ATOM 8564 O O . GLY B 1 449 ? -50.5 20.062 -7.379 1 71.81 449 GLY B O 1
ATOM 8565 N N . ASP B 1 450 ? -51.25 20.25 -5.336 1 74.19 450 ASP B N 1
ATOM 8566 C CA . ASP B 1 450 ? -50 20.906 -4.914 1 74.19 450 ASP B CA 1
ATOM 8567 C C . ASP B 1 450 ? -48.938 19.875 -4.52 1 74.19 450 ASP B C 1
ATOM 8569 O O . ASP B 1 450 ? -49.281 18.812 -4 1 74.19 450 ASP B O 1
ATOM 8573 N N . VAL B 1 451 ? -47.656 20.266 -4.812 1 74 451 VAL B N 1
ATOM 8574 C CA . VAL B 1 451 ? -46.531 19.375 -4.504 1 74 451 VAL B CA 1
ATOM 8575 C C . VAL B 1 451 ? -46.406 19.234 -2.988 1 74 451 VAL B C 1
ATOM 8577 O O . VAL B 1 451 ? -46.375 20.234 -2.264 1 74 451 VAL B O 1
ATOM 8580 N N . LEU B 1 452 ? -46.469 18 -2.586 1 71.69 452 LEU B N 1
ATOM 8581 C CA . LEU B 1 452 ? -46.281 17.688 -1.173 1 71.69 452 LEU B CA 1
ATOM 8582 C C . LEU B 1 452 ? -44.812 17.781 -0.765 1 71.69 452 LEU B C 1
ATOM 8584 O O . LEU B 1 452 ? -43.938 17.484 -1.563 1 71.69 452 LEU B O 1
ATOM 8588 N N . SER B 1 453 ? -44.625 18.344 0.445 1 67.19 453 SER B N 1
ATOM 8589 C CA . SER B 1 453 ? -43.281 18.297 0.981 1 67.19 453 SER B CA 1
ATOM 8590 C C . SER B 1 453 ? -42.75 16.875 1.021 1 67.19 453 SER B C 1
ATOM 8592 O O . SER B 1 453 ? -43.344 15.992 1.649 1 67.19 453 SER B O 1
ATOM 8594 N N . ILE B 1 454 ? -41.656 16.625 0.283 1 67.94 454 ILE B N 1
ATOM 8595 C CA . ILE B 1 454 ? -41.094 15.281 0.15 1 67.94 454 ILE B CA 1
ATOM 8596 C C . ILE B 1 454 ? -40.688 14.75 1.527 1 67.94 454 ILE B C 1
ATOM 8598 O O . ILE B 1 454 ? -40.875 13.555 1.805 1 67.94 454 ILE B O 1
ATOM 8602 N N . GLY B 1 455 ? -40.188 15.609 2.359 1 64.75 455 GLY B N 1
ATOM 8603 C CA . GLY B 1 455 ? -39.781 15.195 3.697 1 64.75 455 GLY B CA 1
ATOM 8604 C C . GLY B 1 455 ? -40.969 14.648 4.512 1 64.75 455 GLY B C 1
ATOM 8605 O O . GLY B 1 455 ? -40.844 13.578 5.117 1 64.75 455 GLY B O 1
ATOM 8606 N N . THR B 1 456 ? -42.031 15.336 4.422 1 64.69 456 THR B N 1
ATOM 8607 C CA . THR B 1 456 ? -43.219 14.93 5.145 1 64.69 456 THR B CA 1
ATOM 8608 C C . THR B 1 456 ? -43.812 13.648 4.547 1 64.69 456 THR B C 1
ATOM 8610 O O . THR B 1 456 ? -44.188 12.734 5.277 1 64.69 456 THR B O 1
ATOM 8613 N N . PHE B 1 457 ? -43.938 13.648 3.295 1 73.5 457 PHE B N 1
ATOM 8614 C CA . PHE B 1 457 ? -44.469 12.5 2.574 1 73.5 457 PHE B CA 1
ATOM 8615 C C . PHE B 1 457 ? -43.688 11.234 2.932 1 73.5 457 PHE B C 1
ATOM 8617 O O . PHE B 1 457 ? -44.312 10.219 3.291 1 73.5 457 PHE B O 1
ATOM 8624 N N . VAL B 1 458 ? -42.406 11.281 2.893 1 73.88 458 VAL B N 1
ATOM 8625 C CA . VAL B 1 458 ? -41.531 10.133 3.146 1 73.88 458 VAL B CA 1
ATOM 8626 C C . VAL B 1 458 ? -41.625 9.742 4.621 1 73.88 458 VAL B C 1
ATOM 8628 O O . VAL B 1 458 ? -41.625 8.555 4.953 1 73.88 458 VAL B O 1
ATOM 8631 N N . SER B 1 459 ? -41.719 10.711 5.445 1 68.62 459 SER B N 1
ATOM 8632 C CA . SER B 1 459 ? -41.781 10.453 6.879 1 68.62 459 SER B CA 1
ATOM 8633 C C . SER B 1 459 ? -43.062 9.68 7.234 1 68.62 459 SER B C 1
ATOM 8635 O O . SER B 1 459 ? -43.031 8.758 8.047 1 68.62 459 SER B O 1
ATOM 8637 N N . ILE B 1 460 ? -44.062 10.086 6.621 1 70.88 460 ILE B N 1
ATOM 8638 C CA . ILE B 1 460 ? -45.344 9.438 6.887 1 70.88 460 ILE B CA 1
ATOM 8639 C C . ILE B 1 460 ? -45.344 8.031 6.301 1 70.88 460 ILE B C 1
ATOM 8641 O O . ILE B 1 460 ? -45.844 7.09 6.926 1 70.88 460 ILE B O 1
ATOM 8645 N N . ALA B 1 461 ? -44.875 7.969 5.137 1 77.94 461 ALA B N 1
ATOM 8646 C CA . ALA B 1 461 ? -44.75 6.648 4.516 1 77.94 461 ALA B CA 1
ATOM 8647 C C . ALA B 1 461 ? -43.938 5.699 5.383 1 77.94 461 ALA B C 1
ATOM 8649 O O . ALA B 1 461 ? -44.25 4.508 5.469 1 77.94 461 ALA B O 1
ATOM 8650 N N . GLU B 1 462 ? -42.938 6.203 5.977 1 75.69 462 GLU B N 1
ATOM 8651 C CA . GLU B 1 462 ? -42.062 5.406 6.848 1 75.69 462 GLU B CA 1
ATOM 8652 C C . GLU B 1 462 ? -42.812 5.004 8.125 1 75.69 462 GLU B C 1
ATOM 8654 O O . GLU B 1 462 ? -42.719 3.854 8.562 1 75.69 462 GLU B O 1
ATOM 8659 N N . LYS B 1 463 ? -43.438 5.973 8.656 1 68.31 463 LYS B N 1
ATOM 8660 C CA . LYS B 1 463 ? -44.156 5.746 9.906 1 68.31 463 LYS B CA 1
ATOM 8661 C C . LYS B 1 463 ? -45.188 4.641 9.758 1 68.31 463 LYS B C 1
ATOM 8663 O O . LYS B 1 463 ? -45.406 3.838 10.672 1 68.31 463 LYS B O 1
ATOM 8668 N N . PHE B 1 464 ? -45.781 4.582 8.648 1 73.31 464 PHE B N 1
ATOM 8669 C CA . PHE B 1 464 ? -46.875 3.643 8.469 1 73.31 464 PHE B CA 1
ATOM 8670 C C . PHE B 1 464 ? -46.438 2.469 7.594 1 73.31 464 PHE B C 1
ATOM 8672 O O . PHE B 1 464 ? -47.281 1.869 6.91 1 73.31 464 PHE B O 1
ATOM 8679 N N . VAL B 1 465 ? -45.219 2.189 7.418 1 77.81 465 VAL B N 1
ATOM 8680 C CA . VAL B 1 465 ? -44.594 1.013 6.824 1 77.81 465 VAL B CA 1
ATOM 8681 C C . VAL B 1 465 ? -44.969 0.921 5.344 1 77.81 465 VAL B C 1
ATOM 8683 O O . VAL B 1 465 ? -45.156 -0.176 4.809 1 77.81 465 VAL B O 1
ATOM 8686 N N . LYS B 1 466 ? -45.375 2.041 4.844 1 87.12 466 LYS B N 1
ATOM 8687 C CA . LYS B 1 466 ? -45.688 2.088 3.416 1 87.12 466 LYS B CA 1
ATOM 8688 C C . LYS B 1 466 ? -44.438 2.469 2.605 1 87.12 466 LYS B C 1
ATOM 8690 O O . LYS B 1 466 ? -44.469 2.449 1.374 1 87.12 466 LYS B O 1
ATOM 8695 N N . ILE B 1 467 ? -43.375 2.668 3.287 1 87.38 467 ILE B N 1
ATOM 8696 C CA . ILE B 1 467 ? -42.156 3.162 2.648 1 87.38 467 ILE B CA 1
ATOM 8697 C C . ILE B 1 467 ? -41.562 2.074 1.76 1 87.38 467 ILE B C 1
ATOM 8699 O O . ILE B 1 467 ? -41 2.369 0.716 1 87.38 467 ILE B O 1
ATOM 8703 N N . VAL B 1 468 ? -41.719 0.815 2.104 1 92.12 468 VAL B N 1
ATOM 8704 C CA . VAL B 1 468 ? -41.188 -0.295 1.323 1 92.12 468 VAL B CA 1
ATOM 8705 C C . VAL B 1 468 ? -41.844 -0.345 -0.043 1 92.12 468 VAL B C 1
ATOM 8707 O O . VAL B 1 468 ? -41.188 -0.493 -1.07 1 92.12 468 VAL B O 1
ATOM 8710 N N . ASP B 1 469 ? -43.125 -0.181 -0.006 1 92.44 469 ASP B N 1
ATOM 8711 C CA . ASP B 1 469 ? -43.875 -0.177 -1.254 1 92.44 469 ASP B CA 1
ATOM 8712 C C . ASP B 1 469 ? -43.531 1.031 -2.113 1 92.44 469 ASP B C 1
ATOM 8714 O O . ASP B 1 469 ? -43.438 0.928 -3.34 1 92.44 469 ASP B O 1
ATOM 8718 N N . LEU B 1 470 ? -43.406 2.08 -1.469 1 90.81 470 LEU B N 1
ATOM 8719 C CA . LEU B 1 470 ? -43 3.279 -2.191 1 90.81 470 LEU B CA 1
ATOM 8720 C C . LEU B 1 470 ? -41.656 3.08 -2.861 1 90.81 470 LEU B C 1
ATOM 8722 O O . LEU B 1 470 ? -41.469 3.402 -4.039 1 90.81 470 LEU B O 1
ATOM 8726 N N . ASP B 1 471 ? -40.719 2.562 -2.125 1 93.69 471 ASP B N 1
ATOM 8727 C CA . ASP B 1 471 ? -39.375 2.332 -2.656 1 93.69 471 ASP B CA 1
ATOM 8728 C C . ASP B 1 471 ? -39.406 1.348 -3.822 1 93.69 471 ASP B C 1
ATOM 8730 O O . ASP B 1 471 ? -38.688 1.521 -4.809 1 93.69 471 ASP B O 1
ATOM 8734 N N . LYS B 1 472 ? -40.188 0.292 -3.707 1 95.06 472 LYS B N 1
ATOM 8735 C CA . LYS B 1 472 ? -40.375 -0.642 -4.816 1 95.06 472 LYS B CA 1
ATOM 8736 C C . LYS B 1 472 ? -40.875 0.076 -6.066 1 95.06 472 LYS B C 1
ATOM 8738 O O . LYS B 1 472 ? -40.344 -0.149 -7.164 1 95.06 472 LYS B O 1
ATOM 8743 N N . GLY B 1 473 ? -41.844 0.896 -5.797 1 93.88 473 GLY B N 1
ATOM 8744 C CA . GLY B 1 473 ? -42.406 1.655 -6.902 1 93.88 473 GLY B CA 1
ATOM 8745 C C . GLY B 1 473 ? -41.406 2.557 -7.582 1 93.88 473 GLY B C 1
ATOM 8746 O O . GLY B 1 473 ? -41.375 2.654 -8.812 1 93.88 473 GLY B O 1
ATOM 8747 N N . VAL B 1 474 ? -40.625 3.209 -6.828 1 94.19 474 VAL B N 1
ATOM 8748 C CA . VAL B 1 474 ? -39.625 4.129 -7.359 1 94.19 474 VAL B CA 1
ATOM 8749 C C . VAL B 1 474 ? -38.594 3.355 -8.188 1 94.19 474 VAL B C 1
ATOM 8751 O O . VAL B 1 474 ? -38.219 3.77 -9.289 1 94.19 474 VAL B O 1
ATOM 8754 N N . VAL B 1 475 ? -38.094 2.219 -7.695 1 96.69 475 VAL B N 1
ATOM 8755 C CA . VAL B 1 475 ? -37.125 1.398 -8.383 1 96.69 475 VAL B CA 1
ATOM 8756 C C . VAL B 1 475 ? -37.656 0.947 -9.734 1 96.69 475 VAL B C 1
ATOM 8758 O O . VAL B 1 475 ? -36.969 1.031 -10.75 1 96.69 475 VAL B O 1
ATOM 8761 N N . SER B 1 476 ? -38.875 0.504 -9.695 1 95.69 476 SER B N 1
ATOM 8762 C CA . SER B 1 476 ? -39.5 0.041 -10.93 1 95.69 476 SER B CA 1
ATOM 8763 C C . SER B 1 476 ? -39.594 1.166 -11.953 1 95.69 476 SER B C 1
ATOM 8765 O O . SER B 1 476 ? -39.344 0.961 -13.141 1 95.69 476 SER B O 1
ATOM 8767 N N . ARG B 1 477 ? -39.969 2.303 -11.477 1 95.06 477 ARG B N 1
ATOM 8768 C CA . ARG B 1 477 ? -40.125 3.449 -12.367 1 95.06 477 ARG B CA 1
ATOM 8769 C C . ARG B 1 477 ? -38.781 3.875 -12.945 1 95.06 477 ARG B C 1
ATOM 8771 O O . ARG B 1 477 ? -38.719 4.332 -14.086 1 95.06 477 ARG B O 1
ATOM 8778 N N . VAL B 1 478 ? -37.781 3.797 -12.141 1 96.69 478 VAL B N 1
ATOM 8779 C CA . VAL B 1 478 ? -36.438 4.164 -12.594 1 96.69 478 VAL B CA 1
ATOM 8780 C C . VAL B 1 478 ? -36 3.197 -13.68 1 96.69 478 VAL B C 1
ATOM 8782 O O . VAL B 1 478 ? -35.438 3.615 -14.695 1 96.69 478 VAL B O 1
ATOM 8785 N N . ILE B 1 479 ? -36.219 1.898 -13.5 1 96.5 479 ILE B N 1
ATOM 8786 C CA . ILE B 1 479 ? -35.812 0.891 -14.484 1 96.5 479 ILE B CA 1
ATOM 8787 C C . ILE B 1 479 ? -36.562 1.139 -15.797 1 96.5 479 ILE B C 1
ATOM 8789 O O . ILE B 1 479 ? -35.969 1.11 -16.875 1 96.5 479 ILE B O 1
ATOM 8793 N N . ASP B 1 480 ? -37.844 1.441 -15.656 1 95.25 480 ASP B N 1
ATOM 8794 C CA . ASP B 1 480 ? -38.656 1.747 -16.844 1 95.25 480 ASP B CA 1
ATOM 8795 C C . ASP B 1 480 ? -38.125 2.992 -17.547 1 95.25 480 ASP B C 1
ATOM 8797 O O . ASP B 1 480 ? -38.062 3.031 -18.781 1 95.25 480 ASP B O 1
ATOM 8801 N N . HIS B 1 481 ? -37.844 3.947 -16.75 1 95.38 481 HIS B N 1
ATOM 8802 C CA . HIS B 1 481 ? -37.312 5.191 -17.297 1 95.38 481 HIS B CA 1
ATOM 8803 C C . HIS B 1 481 ? -36 4.941 -18.078 1 95.38 481 HIS B C 1
ATOM 8805 O O . HIS B 1 481 ? -35.812 5.484 -19.156 1 95.38 481 HIS B O 1
ATOM 8811 N N . ILE B 1 482 ? -35.094 4.141 -17.547 1 96 482 ILE B N 1
ATOM 8812 C CA . ILE B 1 482 ? -33.812 3.828 -18.172 1 96 482 ILE B CA 1
ATOM 8813 C C . ILE B 1 482 ? -34.062 3.115 -19.5 1 96 482 ILE B C 1
ATOM 8815 O O . ILE B 1 482 ? -33.469 3.465 -20.516 1 96 482 ILE B O 1
ATOM 8819 N N . LYS B 1 483 ? -35 2.18 -19.516 1 95.12 483 LYS B N 1
ATOM 8820 C CA . LYS B 1 483 ? -35.281 1.384 -20.703 1 95.12 483 LYS B CA 1
ATOM 8821 C C . LYS B 1 483 ? -35.969 2.227 -21.781 1 95.12 483 LYS B C 1
ATOM 8823 O O . LYS B 1 483 ? -35.594 2.168 -22.953 1 95.12 483 LYS B O 1
ATOM 8828 N N . GLU B 1 484 ? -36.906 2.996 -21.312 1 94.81 484 GLU B N 1
ATOM 8829 C CA . GLU B 1 484 ? -37.719 3.77 -22.25 1 94.81 484 GLU B CA 1
ATOM 8830 C C . GLU B 1 484 ? -36.906 4.887 -22.891 1 94.81 484 GLU B C 1
ATOM 8832 O O . GLU B 1 484 ? -37.094 5.191 -24.078 1 94.81 484 GLU B O 1
ATOM 8837 N N . ASN B 1 485 ? -36.062 5.504 -22.156 1 94.38 485 ASN B N 1
ATOM 8838 C CA . ASN B 1 485 ? -35.344 6.668 -22.656 1 94.38 485 ASN B CA 1
ATOM 8839 C C . ASN B 1 485 ? -33.906 6.312 -23.031 1 94.38 485 ASN B C 1
ATOM 8841 O O . ASN B 1 485 ? -33.125 7.184 -23.406 1 94.38 485 ASN B O 1
ATOM 8845 N N . ASN B 1 486 ? -33.469 5.094 -22.922 1 92.25 486 ASN B N 1
ATOM 8846 C CA . ASN B 1 486 ? -32.125 4.621 -23.234 1 92.25 486 ASN B CA 1
ATOM 8847 C C . ASN B 1 486 ? -31.062 5.453 -22.516 1 92.25 486 ASN B C 1
ATOM 8849 O O . ASN B 1 486 ? -30.141 5.961 -23.156 1 92.25 486 ASN B O 1
ATOM 8853 N N . ILE B 1 487 ? -31.266 5.617 -21.281 1 91 487 ILE B N 1
ATOM 8854 C CA . ILE B 1 487 ? -30.359 6.406 -20.453 1 91 487 ILE B CA 1
ATOM 8855 C C . ILE B 1 487 ? -29.031 5.672 -20.281 1 91 487 ILE B C 1
ATOM 8857 O O . ILE B 1 487 ? -29 4.473 -20 1 91 487 ILE B O 1
ATOM 8861 N N . ALA B 1 488 ? -27.891 6.402 -20.5 1 90.38 488 ALA B N 1
ATOM 8862 C CA . ALA B 1 488 ? -26.578 5.793 -20.422 1 90.38 488 ALA B CA 1
ATOM 8863 C C . ALA B 1 488 ? -25.953 6.02 -19.047 1 90.38 488 ALA B C 1
ATOM 8865 O O . ALA B 1 488 ? -25.125 5.219 -18.594 1 90.38 488 ALA B O 1
ATOM 8866 N N . ASN B 1 489 ? -26.312 7.098 -18.375 1 93.25 489 ASN B N 1
ATOM 8867 C CA . ASN B 1 489 ? -25.703 7.422 -17.078 1 93.25 489 ASN B CA 1
ATOM 8868 C C . ASN B 1 489 ? -26.359 6.633 -15.945 1 93.25 489 ASN B C 1
ATOM 8870 O O . ASN B 1 489 ? -27.344 5.934 -16.156 1 93.25 489 ASN B O 1
ATOM 8874 N N . GLN B 1 490 ? -25.734 6.691 -14.758 1 96.5 490 GLN B N 1
ATOM 8875 C CA . GLN B 1 490 ? -26.25 6.004 -13.578 1 96.5 490 GLN B CA 1
ATOM 8876 C C . GLN B 1 490 ? -27.344 6.816 -12.898 1 96.5 490 GLN B C 1
ATOM 8878 O O . GLN B 1 490 ? -27.406 8.039 -13.055 1 96.5 490 GLN B O 1
ATOM 8883 N N . ILE B 1 491 ? -28.266 6.156 -12.242 1 97.44 491 ILE B N 1
ATOM 8884 C CA . ILE B 1 491 ? -29.328 6.824 -11.5 1 97.44 491 ILE B CA 1
ATOM 8885 C C . ILE B 1 491 ? -29.281 6.391 -10.031 1 97.44 491 ILE B C 1
ATOM 8887 O O . ILE B 1 491 ? -29.297 5.191 -9.734 1 97.44 491 ILE B O 1
ATOM 8891 N N . ALA B 1 492 ? -29.141 7.379 -9.188 1 97.06 492 ALA B N 1
ATOM 8892 C CA . ALA B 1 492 ? -29.125 7.113 -7.754 1 97.06 492 ALA B CA 1
ATOM 8893 C C . ALA B 1 492 ? -30.531 7.047 -7.184 1 97.06 492 ALA B C 1
ATOM 8895 O O . ALA B 1 492 ? -31.359 7.922 -7.457 1 97.06 492 ALA B O 1
ATOM 8896 N N . ILE B 1 493 ? -30.828 6.023 -6.43 1 95.81 493 ILE B N 1
ATOM 8897 C CA . ILE B 1 493 ? -32.125 5.816 -5.797 1 95.81 493 ILE B CA 1
ATOM 8898 C C . ILE B 1 493 ? -31.969 5.797 -4.277 1 95.81 493 ILE B C 1
ATOM 8900 O O . ILE B 1 493 ? -31.219 4.98 -3.736 1 95.81 493 ILE B O 1
ATOM 8904 N N . ASN B 1 494 ? -32.688 6.672 -3.607 1 91.44 494 ASN B N 1
ATOM 8905 C CA . ASN B 1 494 ? -32.656 6.703 -2.148 1 91.44 494 ASN B CA 1
ATOM 8906 C C . ASN B 1 494 ? -33.469 5.559 -1.54 1 91.44 494 ASN B C 1
ATOM 8908 O O . ASN B 1 494 ? -34.594 5.305 -1.956 1 91.44 494 ASN B O 1
ATOM 8912 N N . LEU B 1 495 ? -32.844 4.902 -0.645 1 91.81 495 LEU B N 1
ATOM 8913 C CA . LEU B 1 495 ? -33.562 3.826 0.045 1 91.81 495 LEU B CA 1
ATOM 8914 C C . LEU B 1 495 ? -33.656 4.121 1.537 1 91.81 495 LEU B C 1
ATOM 8916 O O . LEU B 1 495 ? -32.719 4.629 2.146 1 91.81 495 LEU B O 1
ATOM 8920 N N . SER B 1 496 ? -34.781 3.787 2.033 1 84.75 496 SER B N 1
ATOM 8921 C CA . SER B 1 496 ? -35 3.949 3.469 1 84.75 496 SER B CA 1
ATOM 8922 C C . SER B 1 496 ? -34.375 2.789 4.25 1 84.75 496 SER B C 1
ATOM 8924 O O . SER B 1 496 ? -34.156 1.713 3.693 1 84.75 496 SER B O 1
ATOM 8926 N N . SER B 1 497 ? -34.156 2.996 5.527 1 84.25 497 SER B N 1
ATOM 8927 C CA . SER B 1 497 ? -33.594 1.966 6.387 1 84.25 497 SER B CA 1
ATOM 8928 C C . SER B 1 497 ? -34.531 0.762 6.508 1 84.25 497 SER B C 1
ATOM 8930 O O . SER B 1 497 ? -34.062 -0.382 6.531 1 84.25 497 SER B O 1
ATOM 8932 N N . ARG B 1 498 ? -35.719 1.047 6.551 1 83.94 498 ARG B N 1
ATOM 8933 C CA . ARG B 1 498 ? -36.719 -0.029 6.656 1 83.94 498 ARG B CA 1
ATOM 8934 C C . ARG B 1 498 ? -36.688 -0.924 5.422 1 83.94 498 ARG B C 1
ATOM 8936 O O . ARG B 1 498 ? -36.812 -2.145 5.531 1 83.94 498 ARG B O 1
ATOM 8943 N N . THR B 1 499 ? -36.562 -0.301 4.348 1 92.06 499 THR B N 1
ATOM 8944 C CA . THR B 1 499 ? -36.5 -1.037 3.09 1 92.06 499 THR B CA 1
ATOM 8945 C C . THR B 1 499 ? -35.25 -1.928 3.041 1 92.06 499 THR B C 1
ATOM 8947 O O . THR B 1 499 ? -35.344 -3.084 2.621 1 92.06 499 THR B O 1
ATOM 8950 N N . VAL B 1 500 ? -34.156 -1.455 3.506 1 93.31 500 VAL B N 1
ATOM 8951 C CA . VAL B 1 500 ? -32.875 -2.189 3.502 1 93.31 500 VAL B CA 1
ATOM 8952 C C . VAL B 1 500 ? -33 -3.422 4.395 1 93.31 500 VAL B C 1
ATOM 8954 O O . VAL B 1 500 ? -32.438 -4.473 4.086 1 93.31 500 VAL B O 1
ATOM 8957 N N . LYS B 1 501 ? -33.812 -3.311 5.375 1 90.31 501 LYS B N 1
ATOM 8958 C CA . LYS B 1 501 ? -33.969 -4.387 6.352 1 90.31 501 LYS B CA 1
ATOM 8959 C C . LYS B 1 501 ? -35.031 -5.383 5.914 1 90.31 501 LYS B C 1
ATOM 8961 O O . LYS B 1 501 ? -35.156 -6.465 6.488 1 90.31 501 LYS B O 1
ATOM 8966 N N . SER B 1 502 ? -35.719 -5.094 4.934 1 91.69 502 SER B N 1
ATOM 8967 C CA . SER B 1 502 ? -36.875 -5.895 4.523 1 91.69 502 SER B CA 1
ATOM 8968 C C . SER B 1 502 ? -36.438 -7.082 3.668 1 91.69 502 SER B C 1
ATOM 8970 O O . SER B 1 502 ? -35.875 -6.902 2.59 1 91.69 502 SER B O 1
ATOM 8972 N N . SER B 1 503 ? -36.812 -8.258 4.094 1 93.06 503 SER B N 1
ATOM 8973 C CA . SER B 1 503 ? -36.531 -9.461 3.316 1 93.06 503 SER B CA 1
ATOM 8974 C C . SER B 1 503 ? -37.406 -9.531 2.07 1 93.06 503 SER B C 1
ATOM 8976 O O . SER B 1 503 ? -36.969 -10.039 1.032 1 93.06 503 SER B O 1
ATOM 8978 N N . ASP B 1 504 ? -38.562 -8.961 2.26 1 93.38 504 ASP B N 1
ATOM 8979 C CA . ASP B 1 504 ? -39.469 -8.93 1.13 1 93.38 504 ASP B CA 1
ATOM 8980 C C . ASP B 1 504 ? -38.938 -8.07 -0.003 1 93.38 504 ASP B C 1
ATOM 8982 O O . ASP B 1 504 ? -39.031 -8.43 -1.176 1 93.38 504 ASP B O 1
ATOM 8986 N N . PHE B 1 505 ? -38.469 -7.051 0.331 1 95.31 505 PHE B N 1
ATOM 8987 C CA . PHE B 1 505 ? -37.875 -6.168 -0.665 1 95.31 505 PHE B CA 1
ATOM 8988 C C . PHE B 1 505 ? -36.719 -6.863 -1.396 1 95.31 505 PHE B C 1
ATOM 8990 O O . PHE B 1 505 ? -36.625 -6.785 -2.623 1 95.31 505 PHE B O 1
ATOM 8997 N N . ARG B 1 506 ? -35.844 -7.574 -0.7 1 95.56 506 ARG B N 1
ATOM 8998 C CA . ARG B 1 506 ? -34.688 -8.242 -1.285 1 95.56 506 ARG B CA 1
ATOM 8999 C C . ARG B 1 506 ? -35.125 -9.328 -2.262 1 95.56 506 ARG B C 1
ATOM 9001 O O . ARG B 1 506 ? -34.531 -9.469 -3.338 1 95.56 506 ARG B O 1
ATOM 9008 N N . GLY B 1 507 ? -36.062 -10.094 -1.811 1 95.75 507 GLY B N 1
ATOM 9009 C CA . GLY B 1 507 ? -36.562 -11.109 -2.711 1 95.75 507 GLY B CA 1
ATOM 9010 C C . GLY B 1 507 ? -37.156 -10.531 -3.994 1 95.75 507 GLY B C 1
ATOM 9011 O O . GLY B 1 507 ? -36.844 -11.031 -5.086 1 95.75 507 GLY B O 1
ATOM 9012 N N . TRP B 1 508 ? -37.938 -9.492 -3.787 1 96.69 508 TRP B N 1
ATOM 9013 C CA . TRP B 1 508 ? -38.531 -8.805 -4.926 1 96.69 508 TRP B CA 1
ATOM 9014 C C . TRP B 1 508 ? -37.469 -8.227 -5.84 1 96.69 508 TRP B C 1
ATOM 9016 O O . TRP B 1 508 ? -37.531 -8.367 -7.062 1 96.69 508 TRP B O 1
ATOM 9026 N N . LEU B 1 509 ? -36.5 -7.602 -5.27 1 96.94 509 LEU B N 1
ATOM 9027 C CA . LEU B 1 509 ? -35.438 -6.941 -6.023 1 96.94 509 LEU B CA 1
ATOM 9028 C C . LEU B 1 509 ? -34.594 -7.961 -6.785 1 96.94 509 LEU B C 1
ATOM 9030 O O . LEU B 1 509 ? -34.156 -7.688 -7.898 1 96.94 509 LEU B O 1
ATOM 9034 N N . THR B 1 510 ? -34.344 -9.117 -6.199 1 96.62 510 THR B N 1
ATOM 9035 C CA . THR B 1 510 ? -33.594 -10.18 -6.848 1 96.62 510 THR B CA 1
ATOM 9036 C C . THR B 1 510 ? -34.25 -10.578 -8.164 1 96.62 510 THR B C 1
ATOM 9038 O O . THR B 1 510 ? -33.562 -10.688 -9.195 1 96.62 510 THR B O 1
ATOM 9041 N N . VAL B 1 511 ? -35.531 -10.742 -8.109 1 96.44 511 VAL B N 1
ATOM 9042 C CA . VAL B 1 511 ? -36.281 -11.125 -9.297 1 96.44 511 VAL B CA 1
ATOM 9043 C C . VAL B 1 511 ? -36.219 -10.008 -10.336 1 96.44 511 VAL B C 1
ATOM 9045 O O . VAL B 1 511 ? -35.969 -10.266 -11.516 1 96.44 511 VAL B O 1
ATOM 9048 N N . LEU B 1 512 ? -36.406 -8.836 -9.844 1 96.56 512 LEU B N 1
ATOM 9049 C CA . LEU B 1 512 ? -36.438 -7.68 -10.734 1 96.56 512 LEU B CA 1
ATOM 9050 C C . LEU B 1 512 ? -35.062 -7.5 -11.43 1 96.56 512 LEU B C 1
ATOM 9052 O O . LEU B 1 512 ? -35.031 -7.277 -12.641 1 96.56 512 LEU B O 1
ATOM 9056 N N . LEU B 1 513 ? -33.969 -7.582 -10.727 1 96 513 LEU B N 1
ATOM 9057 C CA . LEU B 1 513 ? -32.656 -7.367 -11.273 1 96 513 LEU B CA 1
ATOM 9058 C C . LEU B 1 513 ? -32.25 -8.508 -12.203 1 96 513 LEU B C 1
ATOM 9060 O O . LEU B 1 513 ? -31.578 -8.281 -13.211 1 96 513 LEU B O 1
ATOM 9064 N N . ASN B 1 514 ? -32.656 -9.695 -11.875 1 95.12 514 ASN B N 1
ATOM 9065 C CA . ASN B 1 514 ? -32.375 -10.836 -12.742 1 95.12 514 ASN B CA 1
ATOM 9066 C C . ASN B 1 514 ? -33.062 -10.695 -14.102 1 95.12 514 ASN B C 1
ATOM 9068 O O . ASN B 1 514 ? -32.531 -11.117 -15.125 1 95.12 514 ASN B O 1
ATOM 9072 N N . GLN B 1 515 ? -34.188 -10.086 -14.031 1 95.06 515 GLN B N 1
ATOM 9073 C CA . GLN B 1 515 ? -34.969 -9.867 -15.258 1 95.06 515 GLN B CA 1
ATOM 9074 C C . GLN B 1 515 ? -34.406 -8.688 -16.047 1 95.06 515 GLN B C 1
ATOM 9076 O O . GLN B 1 515 ? -34.656 -8.562 -17.25 1 95.06 515 GLN B O 1
ATOM 9081 N N . ASN B 1 516 ? -33.656 -7.84 -15.352 1 95.38 516 ASN B N 1
ATOM 9082 C CA . ASN B 1 516 ? -33.125 -6.637 -15.969 1 95.38 516 ASN B CA 1
ATOM 9083 C C . ASN B 1 516 ? -31.625 -6.516 -15.758 1 95.38 516 ASN B C 1
ATOM 9085 O O . ASN B 1 516 ? -31.141 -5.484 -15.289 1 95.38 516 ASN B O 1
ATOM 9089 N N . GLN B 1 517 ? -30.875 -7.414 -16.156 1 93.38 517 GLN B N 1
ATOM 9090 C CA . GLN B 1 517 ? -29.438 -7.484 -15.883 1 93.38 517 GLN B CA 1
ATOM 9091 C C . GLN B 1 517 ? -28.688 -6.395 -16.641 1 93.38 517 GLN B C 1
ATOM 9093 O O . GLN B 1 517 ? -27.672 -5.887 -16.156 1 93.38 517 GLN B O 1
ATOM 9098 N N . ALA B 1 518 ? -29.219 -6.016 -17.703 1 91.88 518 ALA B N 1
ATOM 9099 C CA . ALA B 1 518 ? -28.547 -5.043 -18.578 1 91.88 518 ALA B CA 1
ATOM 9100 C C . ALA B 1 518 ? -28.562 -3.656 -17.938 1 91.88 518 ALA B C 1
ATOM 9102 O O . ALA B 1 518 ? -27.656 -2.85 -18.203 1 91.88 518 ALA B O 1
ATOM 9103 N N . VAL B 1 519 ? -29.578 -3.373 -17.125 1 94.69 519 VAL B N 1
ATOM 9104 C CA . VAL B 1 519 ? -29.734 -2.037 -16.562 1 94.69 519 VAL B CA 1
ATOM 9105 C C . VAL B 1 519 ? -29.234 -2.025 -15.117 1 94.69 519 VAL B C 1
ATOM 9107 O O . VAL B 1 519 ? -29.094 -0.961 -14.508 1 94.69 519 VAL B O 1
ATOM 9110 N N . ALA B 1 520 ? -28.891 -3.182 -14.594 1 94.75 520 ALA B N 1
ATOM 9111 C CA . ALA B 1 520 ? -28.516 -3.305 -13.188 1 94.75 520 ALA B CA 1
ATOM 9112 C C . ALA B 1 520 ? -27.297 -2.445 -12.867 1 94.75 520 ALA B C 1
ATOM 9114 O O . ALA B 1 520 ? -27.219 -1.832 -11.797 1 94.75 520 ALA B O 1
ATOM 9115 N N . GLY B 1 521 ? -26.406 -2.361 -13.773 1 94.62 521 GLY B N 1
ATOM 9116 C CA . GLY B 1 521 ? -25.188 -1.614 -13.57 1 94.62 521 GLY B CA 1
ATOM 9117 C C . GLY B 1 521 ? -25.406 -0.116 -13.484 1 94.62 521 GLY B C 1
ATOM 9118 O O . GLY B 1 521 ? -24.531 0.618 -13.008 1 94.62 521 GLY B O 1
ATOM 9119 N N . GLN B 1 522 ? -26.531 0.351 -13.852 1 96.5 522 GLN B N 1
ATOM 9120 C CA . GLN B 1 522 ? -26.844 1.777 -13.852 1 96.5 522 GLN B CA 1
ATOM 9121 C C . GLN B 1 522 ? -27.578 2.178 -12.578 1 96.5 522 GLN B C 1
ATOM 9123 O O . GLN B 1 522 ? -27.734 3.367 -12.289 1 96.5 522 GLN B O 1
ATOM 9128 N N . LEU B 1 523 ? -28 1.18 -11.867 1 97.38 523 LEU B N 1
ATOM 9129 C CA . LEU B 1 523 ? -28.719 1.454 -10.633 1 97.38 523 LEU B CA 1
ATOM 9130 C C . LEU B 1 523 ? -27.766 1.657 -9.469 1 97.38 523 LEU B C 1
ATOM 9132 O O . LEU B 1 523 ? -26.938 0.79 -9.188 1 97.38 523 LEU B O 1
ATOM 9136 N N . VAL B 1 524 ? -27.844 2.811 -8.82 1 98 524 VAL B N 1
ATOM 9137 C CA . VAL B 1 524 ? -27.016 3.113 -7.652 1 98 524 VAL B CA 1
ATOM 9138 C C . VAL B 1 524 ? -27.922 3.33 -6.434 1 98 524 VAL B C 1
ATOM 9140 O O . VAL B 1 524 ? -28.656 4.316 -6.367 1 98 524 VAL B O 1
ATOM 9143 N N . PHE B 1 525 ? -27.875 2.492 -5.535 1 97.81 525 PHE B N 1
ATOM 9144 C CA . PHE B 1 525 ? -28.688 2.629 -4.324 1 97.81 525 PHE B CA 1
ATOM 9145 C C . PHE B 1 525 ? -27.969 3.51 -3.303 1 97.81 525 PHE B C 1
ATOM 9147 O O . PHE B 1 525 ? -26.859 3.197 -2.871 1 97.81 525 PHE B O 1
ATOM 9154 N N . SER B 1 526 ? -28.594 4.574 -2.934 1 96.12 526 SER B N 1
ATOM 9155 C CA . SER B 1 526 ? -28.031 5.598 -2.062 1 96.12 526 SER B CA 1
ATOM 9156 C C . SER B 1 526 ? -28.438 5.383 -0.612 1 96.12 526 SER B C 1
ATOM 9158 O O . SER B 1 526 ? -29.641 5.332 -0.304 1 96.12 526 SER B O 1
ATOM 9160 N N . LEU B 1 527 ? -27.453 5.293 0.208 1 93.56 527 LEU B N 1
ATOM 9161 C CA . LEU B 1 527 ? -27.656 5.066 1.636 1 93.56 527 LEU B CA 1
ATOM 9162 C C . LEU B 1 527 ? -27.047 6.199 2.457 1 93.56 527 LEU B C 1
ATOM 9164 O O . LEU B 1 527 ? -25.969 6.695 2.135 1 93.56 527 LEU B O 1
ATOM 9168 N N . SER B 1 528 ? -27.734 6.645 3.488 1 89.06 528 SER B N 1
ATOM 9169 C CA . SER B 1 528 ? -27.203 7.703 4.336 1 89.06 528 SER B CA 1
ATOM 9170 C C . SER B 1 528 ? -26.109 7.176 5.254 1 89.06 528 SER B C 1
ATOM 9172 O O . SER B 1 528 ? -26.234 6.094 5.832 1 89.06 528 SER B O 1
ATOM 9174 N N . ALA B 1 529 ? -25.031 7.957 5.426 1 91 529 ALA B N 1
ATOM 9175 C CA . ALA B 1 529 ? -23.922 7.57 6.289 1 91 529 ALA B CA 1
ATOM 9176 C C . ALA B 1 529 ? -24.391 7.348 7.723 1 91 529 ALA B C 1
ATOM 9178 O O . ALA B 1 529 ? -23.953 6.414 8.391 1 91 529 ALA B O 1
ATOM 9179 N N . TYR B 1 530 ? -25.312 8.141 8.102 1 81.44 530 TYR B N 1
ATOM 9180 C CA . TYR B 1 530 ? -25.828 8.055 9.461 1 81.44 530 TYR B CA 1
ATOM 9181 C C . TYR B 1 530 ? -26.562 6.738 9.688 1 81.44 530 TYR B C 1
ATOM 9183 O O . TYR B 1 530 ? -26.328 6.051 10.688 1 81.44 530 TYR B O 1
ATOM 9191 N N . ALA B 1 531 ? -27.422 6.41 8.75 1 82.94 531 ALA B N 1
ATOM 9192 C CA . ALA B 1 531 ? -28.188 5.172 8.852 1 82.94 531 ALA B CA 1
ATOM 9193 C C . ALA B 1 531 ? -27.281 3.951 8.82 1 82.94 531 ALA B C 1
ATOM 9195 O O . ALA B 1 531 ? -27.484 2.994 9.57 1 82.94 531 ALA B O 1
ATOM 9196 N N . VAL B 1 532 ? -26.297 4.008 8.016 1 91.06 532 VAL B N 1
ATOM 9197 C CA . VAL B 1 532 ? -25.344 2.914 7.863 1 91.06 532 VAL B CA 1
ATOM 9198 C C . VAL B 1 532 ? -24.594 2.689 9.172 1 91.06 532 VAL B C 1
ATOM 9200 O O . VAL B 1 532 ? -24.422 1.549 9.609 1 91.06 532 VAL B O 1
ATOM 9203 N N . ASN B 1 533 ? -24.188 3.75 9.742 1 85.81 533 ASN B N 1
ATOM 9204 C CA . ASN B 1 533 ? -23.406 3.662 10.961 1 85.81 533 ASN B CA 1
ATOM 9205 C C . ASN B 1 533 ? -24.203 3.053 12.109 1 85.81 533 ASN B C 1
ATOM 9207 O O . ASN B 1 533 ? -23.641 2.379 12.977 1 85.81 533 ASN B O 1
ATOM 9211 N N . LYS B 1 534 ? -25.484 3.281 12.156 1 78.75 534 LYS B N 1
ATOM 9212 C CA . LYS B 1 534 ? -26.344 2.781 13.219 1 78.75 534 LYS B CA 1
ATOM 9213 C C . LYS B 1 534 ? -26.484 1.263 13.148 1 78.75 534 LYS B C 1
ATOM 9215 O O . LYS B 1 534 ? -26.594 0.596 14.18 1 78.75 534 LYS B O 1
ATOM 9220 N N . GLU B 1 535 ? -26.5 0.788 11.898 1 88.25 535 GLU B N 1
ATOM 9221 C CA . GLU B 1 535 ? -26.641 -0.651 11.695 1 88.25 535 GLU B CA 1
ATOM 9222 C C . GLU B 1 535 ? -25.688 -1.159 10.617 1 88.25 535 GLU B C 1
ATOM 9224 O O . GLU B 1 535 ? -26.141 -1.704 9.602 1 88.25 535 GLU B O 1
ATOM 9229 N N . ILE B 1 536 ? -24.469 -1.207 10.891 1 92.12 536 ILE B N 1
ATOM 9230 C CA . ILE B 1 536 ? -23.438 -1.474 9.891 1 92.12 536 ILE B CA 1
ATOM 9231 C C . ILE B 1 536 ? -23.578 -2.902 9.367 1 92.12 536 ILE B C 1
ATOM 9233 O O . ILE B 1 536 ? -23.375 -3.158 8.18 1 92.12 536 ILE B O 1
ATOM 9237 N N . GLY B 1 537 ? -23.969 -3.863 10.219 1 93.75 537 GLY B N 1
ATOM 9238 C CA . GLY B 1 537 ? -24.094 -5.254 9.812 1 93.75 537 GLY B CA 1
ATOM 9239 C C . GLY B 1 537 ? -25.141 -5.461 8.727 1 93.75 537 GLY B C 1
ATOM 9240 O O . GLY B 1 537 ? -24.875 -6.137 7.727 1 93.75 537 GLY B O 1
ATOM 9241 N N . VAL B 1 538 ? -26.234 -4.855 8.906 1 93.5 538 VAL B N 1
ATOM 9242 C CA . VAL B 1 538 ? -27.344 -4.988 7.965 1 93.5 538 VAL B CA 1
ATOM 9243 C C . VAL B 1 538 ? -26.953 -4.383 6.617 1 93.5 538 VAL B C 1
ATOM 9245 O O . VAL B 1 538 ? -27.234 -4.969 5.566 1 93.5 538 VAL B O 1
ATOM 9248 N N . TYR B 1 539 ? -26.359 -3.285 6.676 1 95.31 539 TYR B N 1
ATOM 9249 C CA . TYR B 1 539 ? -26 -2.586 5.449 1 95.31 539 TYR B CA 1
ATOM 9250 C C . TYR B 1 539 ? -24.859 -3.295 4.734 1 95.31 539 TYR B C 1
ATOM 9252 O O . TYR B 1 539 ? -24.797 -3.295 3.502 1 95.31 539 TYR B O 1
ATOM 9260 N N . LYS B 1 540 ? -23.938 -3.895 5.488 1 95.06 540 LYS B N 1
ATOM 9261 C CA . LYS B 1 540 ? -22.875 -4.703 4.891 1 95.06 540 LYS B CA 1
ATOM 9262 C C . LYS B 1 540 ? -23.453 -5.848 4.066 1 95.06 540 LYS B C 1
ATOM 9264 O O . LYS B 1 540 ? -23.031 -6.082 2.934 1 95.06 540 LYS B O 1
ATOM 9269 N N . GLU B 1 541 ? -24.406 -6.516 4.574 1 94.94 541 GLU B N 1
ATOM 9270 C CA . GLU B 1 541 ? -25.062 -7.605 3.873 1 94.94 541 GLU B CA 1
ATOM 9271 C C . GLU B 1 541 ? -25.812 -7.098 2.639 1 94.94 541 GLU B C 1
ATOM 9273 O O . GLU B 1 541 ? -25.797 -7.746 1.589 1 94.94 541 GLU B O 1
ATOM 9278 N N . PHE B 1 542 ? -26.438 -6.035 2.807 1 96.31 542 PHE B N 1
ATOM 9279 C CA . PHE B 1 542 ? -27.188 -5.457 1.695 1 96.31 542 PHE B CA 1
ATOM 9280 C C . PHE B 1 542 ? -26.25 -5.066 0.557 1 96.31 542 PHE B C 1
ATOM 9282 O O . PHE B 1 542 ? -26.547 -5.32 -0.612 1 96.31 542 PHE B O 1
ATOM 9289 N N . ILE B 1 543 ? -25.156 -4.449 0.877 1 96.31 543 ILE B N 1
ATOM 9290 C CA . ILE B 1 543 ? -24.188 -4.02 -0.126 1 96.31 543 ILE B CA 1
ATOM 9291 C C . ILE B 1 543 ? -23.625 -5.238 -0.863 1 96.31 543 ILE B C 1
ATOM 9293 O O . ILE B 1 543 ? -23.5 -5.223 -2.088 1 96.31 543 ILE B O 1
ATOM 9297 N N . HIS B 1 544 ? -23.359 -6.281 -0.117 1 93.5 544 HIS B N 1
ATOM 9298 C CA . HIS B 1 544 ? -22.906 -7.527 -0.725 1 93.5 544 HIS B CA 1
ATOM 9299 C C . HIS B 1 544 ? -23.969 -8.094 -1.676 1 93.5 544 HIS B C 1
ATOM 9301 O O . HIS B 1 544 ? -23.625 -8.539 -2.775 1 93.5 544 HIS B O 1
ATOM 9307 N N . PHE B 1 545 ? -25.172 -8.023 -1.246 1 95.25 545 PHE B N 1
ATOM 9308 C CA . PHE B 1 545 ? -26.297 -8.477 -2.041 1 95.25 545 PHE B CA 1
ATOM 9309 C C . PHE B 1 545 ? -26.391 -7.691 -3.344 1 95.25 545 PHE B C 1
ATOM 9311 O O . PHE B 1 545 ? -26.562 -8.273 -4.418 1 95.25 545 PHE B O 1
ATOM 9318 N N . ILE B 1 546 ? -26.266 -6.371 -3.283 1 96.31 546 ILE B N 1
ATOM 9319 C CA . ILE B 1 546 ? -26.391 -5.488 -4.438 1 96.31 546 ILE B CA 1
ATOM 9320 C C . ILE B 1 546 ? -25.266 -5.77 -5.422 1 96.31 546 ILE B C 1
ATOM 9322 O O . ILE B 1 546 ? -25.484 -5.824 -6.637 1 96.31 546 ILE B O 1
ATOM 9326 N N . ARG B 1 547 ? -24.109 -5.961 -4.891 1 92.19 547 ARG B N 1
ATOM 9327 C CA . ARG B 1 547 ? -22.938 -6.211 -5.719 1 92.19 547 ARG B CA 1
ATOM 9328 C C . ARG B 1 547 ? -23.078 -7.531 -6.473 1 92.19 547 ARG B C 1
ATOM 9330 O O . ARG B 1 547 ? -22.656 -7.641 -7.625 1 92.19 547 ARG B O 1
ATOM 9337 N N . LYS B 1 548 ? -23.594 -8.5 -5.797 1 92.25 548 LYS B N 1
ATOM 9338 C CA . LYS B 1 548 ? -23.812 -9.805 -6.41 1 92.25 548 LYS B CA 1
ATOM 9339 C C . LYS B 1 548 ? -24.703 -9.688 -7.645 1 92.25 548 LYS B C 1
ATOM 9341 O O . LYS B 1 548 ? -24.578 -10.469 -8.586 1 92.25 548 LYS B O 1
ATOM 9346 N N . HIS B 1 549 ? -25.547 -8.711 -7.625 1 94.75 549 HIS B N 1
ATOM 9347 C CA . HIS B 1 549 ? -26.469 -8.523 -8.727 1 94.75 549 HIS B CA 1
ATOM 9348 C C . HIS B 1 549 ? -26 -7.422 -9.672 1 94.75 549 HIS B C 1
ATOM 9350 O O . HIS B 1 549 ? -26.781 -6.895 -10.461 1 94.75 549 HIS B O 1
ATOM 9356 N N . ASN B 1 550 ? -24.766 -6.941 -9.539 1 94.25 550 ASN B N 1
ATOM 9357 C CA . ASN B 1 550 ? -24.078 -6.023 -10.438 1 94.25 550 ASN B CA 1
ATOM 9358 C C . ASN B 1 550 ? -24.641 -4.613 -10.344 1 94.25 550 ASN B C 1
ATOM 9360 O O . ASN B 1 550 ? -24.562 -3.84 -11.297 1 94.25 550 ASN B O 1
ATOM 9364 N N . ALA B 1 551 ? -25.375 -4.289 -9.32 1 96.94 551 ALA B N 1
ATOM 9365 C CA . ALA B 1 551 ? -25.766 -2.91 -9.031 1 96.94 551 ALA B CA 1
ATOM 9366 C C . ALA B 1 551 ? -24.734 -2.219 -8.141 1 96.94 551 ALA B C 1
ATOM 9368 O O . ALA B 1 551 ? -23.734 -2.824 -7.762 1 96.94 551 ALA B O 1
ATOM 9369 N N . LYS B 1 552 ? -24.906 -0.892 -7.902 1 97.44 552 LYS B N 1
ATOM 9370 C CA . LYS B 1 552 ? -23.891 -0.125 -7.18 1 97.44 552 LYS B CA 1
ATOM 9371 C C . LYS B 1 552 ? -24.484 0.531 -5.938 1 97.44 552 LYS B C 1
ATOM 9373 O O . LYS B 1 552 ? -25.703 0.589 -5.781 1 97.44 552 LYS B O 1
ATOM 9378 N N . VAL B 1 553 ? -23.609 0.919 -5.074 1 98 553 VAL B N 1
ATOM 9379 C CA . VAL B 1 553 ? -24.047 1.53 -3.824 1 98 553 VAL B CA 1
ATOM 9380 C C . VAL B 1 553 ? -23.297 2.846 -3.604 1 98 553 VAL B C 1
ATOM 9382 O O . VAL B 1 553 ? -22.109 2.949 -3.906 1 98 553 VAL B O 1
ATOM 9385 N N . LEU B 1 554 ? -24.031 3.838 -3.129 1 97.88 554 LEU B N 1
ATOM 9386 C CA . LEU B 1 554 ? -23.516 5.152 -2.77 1 97.88 554 LEU B CA 1
ATOM 9387 C C . LEU B 1 554 ? -23.828 5.484 -1.316 1 97.88 554 LEU B C 1
ATOM 9389 O O . LEU B 1 554 ? -24.969 5.328 -0.874 1 97.88 554 LEU B O 1
ATOM 9393 N N . ILE B 1 555 ? -22.828 5.812 -0.544 1 96.25 555 ILE B N 1
ATOM 9394 C CA . ILE B 1 555 ? -23.047 6.348 0.796 1 96.25 555 ILE B CA 1
ATOM 9395 C C . ILE B 1 555 ? -23.016 7.875 0.751 1 96.25 555 ILE B C 1
ATOM 9397 O O . ILE B 1 555 ? -22 8.477 0.406 1 96.25 555 ILE B O 1
ATOM 9401 N N . LYS B 1 556 ? -24.109 8.461 1.109 1 93.06 556 LYS B N 1
ATOM 9402 C CA . LYS B 1 556 ? -24.219 9.906 0.96 1 93.06 556 LYS B CA 1
ATOM 9403 C C . LYS B 1 556 ? -24 10.617 2.297 1 93.06 556 LYS B C 1
ATOM 9405 O O . LYS B 1 556 ? -24.141 10 3.357 1 93.06 556 LYS B O 1
ATOM 9410 N N . ARG B 1 557 ? -23.578 11.852 2.227 1 90 557 ARG B N 1
ATOM 9411 C CA . ARG B 1 557 ? -23.375 12.75 3.359 1 90 557 ARG B CA 1
ATOM 9412 C C . ARG B 1 557 ? -22.328 12.18 4.324 1 90 557 ARG B C 1
ATOM 9414 O O . ARG B 1 557 ? -22.562 12.125 5.531 1 90 557 ARG B O 1
ATOM 9421 N N . PHE B 1 558 ? -21.328 11.805 3.719 1 92.5 558 PHE B N 1
ATOM 9422 C CA . PHE B 1 558 ? -20.266 11.242 4.535 1 92.5 558 PHE B CA 1
ATOM 9423 C C . PHE B 1 558 ? -19.484 12.344 5.25 1 92.5 558 PHE B C 1
ATOM 9425 O O . PHE B 1 558 ? -19.047 13.305 4.625 1 92.5 558 PHE B O 1
ATOM 9432 N N . GLU B 1 559 ? -19.406 12.203 6.512 1 88.69 559 GLU B N 1
ATOM 9433 C CA . GLU B 1 559 ? -18.516 12.922 7.418 1 88.69 559 GLU B CA 1
ATOM 9434 C C . GLU B 1 559 ? -18.141 12.062 8.625 1 88.69 559 GLU B C 1
ATOM 9436 O O . GLU B 1 559 ? -18.812 11.07 8.922 1 88.69 559 GLU B O 1
ATOM 9441 N N . THR B 1 560 ? -17.078 12.352 9.289 1 86.81 560 THR B N 1
ATOM 9442 C CA . THR B 1 560 ? -16.5 11.438 10.266 1 86.81 560 THR B CA 1
ATOM 9443 C C . THR B 1 560 ? -17.375 11.328 11.5 1 86.81 560 THR B C 1
ATOM 9445 O O . THR B 1 560 ? -17.281 10.359 12.258 1 86.81 560 THR B O 1
ATOM 9448 N N . GLN B 1 561 ? -18.219 12.273 11.703 1 79.44 561 GLN B N 1
ATOM 9449 C CA . GLN B 1 561 ? -19.109 12.18 12.852 1 79.44 561 GLN B CA 1
ATOM 9450 C C . GLN B 1 561 ? -20.328 11.305 12.539 1 79.44 561 GLN B C 1
ATOM 9452 O O . GLN B 1 561 ? -20.922 10.727 13.445 1 79.44 561 GLN B O 1
ATOM 9457 N N . SER B 1 562 ? -20.656 11.242 11.273 1 82.56 562 SER B N 1
ATOM 9458 C CA . SER B 1 562 ? -21.812 10.445 10.867 1 82.56 562 SER B CA 1
ATOM 9459 C C . SER B 1 562 ? -21.422 8.977 10.68 1 82.56 562 SER B C 1
ATOM 9461 O O . SER B 1 562 ? -22.25 8.086 10.906 1 82.56 562 SER B O 1
ATOM 9463 N N . MET B 1 563 ? -20.234 8.805 10.219 1 87.88 563 MET B N 1
ATOM 9464 C CA . MET B 1 563 ? -19.766 7.449 9.977 1 87.88 563 MET B CA 1
ATOM 9465 C C . MET B 1 563 ? -18.25 7.352 10.203 1 87.88 563 MET B C 1
ATOM 9467 O O . MET B 1 563 ? -17.5 8.188 9.719 1 87.88 563 MET B O 1
ATOM 9471 N N . LEU B 1 564 ? -17.891 6.34 10.961 1 88.12 564 LEU B N 1
ATOM 9472 C CA . LEU B 1 564 ? -16.484 6.133 11.227 1 88.12 564 LEU B CA 1
ATOM 9473 C C . LEU B 1 564 ? -15.727 5.781 9.953 1 88.12 564 LEU B C 1
ATOM 9475 O O . LEU B 1 564 ? -16.219 5.004 9.133 1 88.12 564 LEU B O 1
ATOM 9479 N N . PRO B 1 565 ? -14.609 6.367 9.797 1 90.12 565 PRO B N 1
ATOM 9480 C CA . PRO B 1 565 ? -13.828 6.098 8.586 1 90.12 565 PRO B CA 1
ATOM 9481 C C . PRO B 1 565 ? -13.5 4.617 8.406 1 90.12 565 PRO B C 1
ATOM 9483 O O . PRO B 1 565 ? -13.43 4.125 7.281 1 90.12 565 PRO B O 1
ATOM 9486 N N . GLN B 1 566 ? -13.375 3.83 9.445 1 90.06 566 GLN B N 1
ATOM 9487 C CA . GLN B 1 566 ? -13.047 2.408 9.398 1 90.06 566 GLN B CA 1
ATOM 9488 C C . GLN B 1 566 ? -14.148 1.616 8.703 1 90.06 566 GLN B C 1
ATOM 9490 O O . GLN B 1 566 ? -13.891 0.579 8.094 1 90.06 566 GLN B O 1
ATOM 9495 N N . ALA B 1 567 ? -15.32 2.109 8.758 1 92.19 567 ALA B N 1
ATOM 9496 C CA . ALA B 1 567 ? -16.469 1.436 8.164 1 92.19 567 ALA B CA 1
ATOM 9497 C C . ALA B 1 567 ? -16.391 1.462 6.637 1 92.19 567 ALA B C 1
ATOM 9499 O O . ALA B 1 567 ? -16.938 0.582 5.965 1 92.19 567 ALA B O 1
ATOM 9500 N N . VAL B 1 568 ? -15.711 2.391 6.16 1 92.12 568 VAL B N 1
ATOM 9501 C CA . VAL B 1 568 ? -15.586 2.529 4.715 1 92.12 568 VAL B CA 1
ATOM 9502 C C . VAL B 1 568 ? -14.852 1.32 4.141 1 92.12 568 VAL B C 1
ATOM 9504 O O . VAL B 1 568 ? -15.234 0.79 3.096 1 92.12 568 VAL B O 1
ATOM 9507 N N . LYS B 1 569 ? -13.82 0.925 4.84 1 88.56 569 LYS B N 1
ATOM 9508 C CA . LYS B 1 569 ? -13.055 -0.238 4.406 1 88.56 569 LYS B CA 1
ATOM 9509 C C . LYS B 1 569 ? -13.898 -1.509 4.473 1 88.56 569 LYS B C 1
ATOM 9511 O O . LYS B 1 569 ? -13.797 -2.373 3.6 1 88.56 569 LYS B O 1
ATOM 9516 N N . GLU B 1 570 ? -14.727 -1.584 5.441 1 88.5 570 GLU B N 1
ATOM 9517 C CA . GLU B 1 570 ? -15.547 -2.773 5.66 1 88.5 570 GLU B CA 1
ATOM 9518 C C . GLU B 1 570 ? -16.672 -2.873 4.633 1 88.5 570 GLU B C 1
ATOM 9520 O O . GLU B 1 570 ? -16.953 -3.957 4.125 1 88.5 570 GLU B O 1
ATOM 9525 N N . LEU B 1 571 ? -17.266 -1.779 4.316 1 93.38 571 LEU B N 1
ATOM 9526 C CA . LEU B 1 571 ? -18.453 -1.755 3.461 1 93.38 571 LEU B CA 1
ATOM 9527 C C . LEU B 1 571 ? -18.047 -1.713 1.987 1 93.38 571 LEU B C 1
ATOM 9529 O O . LEU B 1 571 ? -18.719 -2.328 1.146 1 93.38 571 LEU B O 1
ATOM 9533 N N . LYS B 1 572 ? -17.031 -0.939 1.676 1 91.75 572 LYS B N 1
ATOM 9534 C CA . LYS B 1 572 ? -16.469 -0.768 0.337 1 91.75 572 LYS B CA 1
ATOM 9535 C C . LYS B 1 572 ? -17.547 -0.385 -0.665 1 91.75 572 LYS B C 1
ATOM 9537 O O . LYS B 1 572 ? -17.734 -1.064 -1.678 1 91.75 572 LYS B O 1
ATOM 9542 N N . PRO B 1 573 ? -18.219 0.67 -0.444 1 95.94 573 PRO B N 1
ATOM 9543 C CA . PRO B 1 573 ? -19.188 1.142 -1.438 1 95.94 573 PRO B CA 1
ATOM 9544 C C . PRO B 1 573 ? -18.516 1.574 -2.744 1 95.94 573 PRO B C 1
ATOM 9546 O O . PRO B 1 573 ? -17.297 1.697 -2.809 1 95.94 573 PRO B O 1
ATOM 9549 N N . ASP B 1 574 ? -19.344 1.697 -3.746 1 96 574 ASP B N 1
ATOM 9550 C CA . ASP B 1 574 ? -18.812 2.152 -5.027 1 96 574 ASP B CA 1
ATOM 9551 C C . ASP B 1 574 ? -18.516 3.65 -5.004 1 96 574 ASP B C 1
ATOM 9553 O O . ASP B 1 574 ? -17.547 4.109 -5.594 1 96 574 ASP B O 1
ATOM 9557 N N . TYR B 1 575 ? -19.359 4.379 -4.258 1 97.56 575 TYR B N 1
ATOM 9558 C CA . TYR B 1 575 ? -19.25 5.832 -4.191 1 97.56 575 TYR B CA 1
ATOM 9559 C C . TYR B 1 575 ? -19.422 6.328 -2.762 1 97.56 575 TYR B C 1
ATOM 9561 O O . TYR B 1 575 ? -20.188 5.762 -1.985 1 97.56 575 TYR B O 1
ATOM 9569 N N . ILE B 1 576 ? -18.688 7.336 -2.457 1 97.38 576 ILE B N 1
ATOM 9570 C CA . ILE B 1 576 ? -18.906 8.125 -1.248 1 97.38 576 ILE B CA 1
ATOM 9571 C C . ILE B 1 576 ? -19.156 9.578 -1.621 1 97.38 576 ILE B C 1
ATOM 9573 O O . ILE B 1 576 ? -18.375 10.188 -2.348 1 97.38 576 ILE B O 1
ATOM 9577 N N . ARG B 1 577 ? -20.297 10 -1.258 1 96.94 577 ARG B N 1
ATOM 9578 C CA . ARG B 1 577 ? -20.641 11.406 -1.457 1 96.94 577 ARG B CA 1
ATOM 9579 C C . ARG B 1 577 ? -20.453 12.203 -0.168 1 96.94 577 ARG B C 1
ATOM 9581 O O . ARG B 1 577 ? -21.078 11.891 0.85 1 96.94 577 ARG B O 1
ATOM 9588 N N . LEU B 1 578 ? -19.703 13.281 -0.212 1 95 578 LEU B N 1
ATOM 9589 C CA . LEU B 1 578 ? -19.312 14.055 0.962 1 95 578 LEU B CA 1
ATOM 9590 C C . LEU B 1 578 ? -20.469 14.938 1.435 1 95 578 LEU B C 1
ATOM 9592 O O . LEU B 1 578 ? -21.344 15.297 0.644 1 95 578 LEU B O 1
ATOM 9596 N N . ALA B 1 579 ? -20.453 15.266 2.764 1 90.25 579 ALA B N 1
ATOM 9597 C CA . ALA B 1 579 ? -21.406 16.234 3.299 1 90.25 579 ALA B CA 1
ATOM 9598 C C . ALA B 1 579 ? -21.25 17.594 2.607 1 90.25 579 ALA B C 1
ATOM 9600 O O . ALA B 1 579 ? -20.141 17.984 2.229 1 90.25 579 ALA B O 1
ATOM 9601 N N . ARG B 1 580 ? -22.312 18.328 2.496 1 87 580 ARG B N 1
ATOM 9602 C CA . ARG B 1 580 ? -22.391 19.578 1.731 1 87 580 ARG B CA 1
ATOM 9603 C C . ARG B 1 580 ? -21.422 20.609 2.289 1 87 580 ARG B C 1
ATOM 9605 O O . ARG B 1 580 ? -20.844 21.406 1.534 1 87 580 ARG B O 1
ATOM 9612 N N . ASP B 1 581 ? -21.266 20.625 3.561 1 85.88 581 ASP B N 1
ATOM 9613 C CA . ASP B 1 581 ? -20.438 21.625 4.219 1 85.88 581 ASP B CA 1
ATOM 9614 C C . ASP B 1 581 ? -18.953 21.422 3.887 1 85.88 581 ASP B C 1
ATOM 9616 O O . ASP B 1 581 ? -18.172 22.375 3.938 1 85.88 581 ASP B O 1
ATOM 9620 N N . LEU B 1 582 ? -18.594 20.281 3.516 1 91.25 582 LEU B N 1
ATOM 9621 C CA . LEU B 1 582 ? -17.188 19.969 3.248 1 91.25 582 LEU B CA 1
ATOM 9622 C C . LEU B 1 582 ? -16.766 20.531 1.894 1 91.25 582 LEU B C 1
ATOM 9624 O O . LEU B 1 582 ? -15.617 20.938 1.719 1 91.25 582 LEU B O 1
ATOM 9628 N N . GLY B 1 583 ? -17.688 20.531 0.967 1 93.06 583 GLY B N 1
ATOM 9629 C CA . GLY B 1 583 ? -17.359 21 -0.366 1 93.06 583 GLY B CA 1
ATOM 9630 C C . GLY B 1 583 ? -17.484 22.516 -0.504 1 93.06 583 GLY B C 1
ATOM 9631 O O . GLY B 1 583 ? -16.766 23.125 -1.292 1 93.06 583 GLY B O 1
ATOM 9632 N N . ASN B 1 584 ? -18.391 23.047 0.21 1 92.31 584 ASN B N 1
ATOM 9633 C CA . ASN B 1 584 ? -18.625 24.484 0.117 1 92.31 584 ASN B CA 1
ATOM 9634 C C . ASN B 1 584 ? -17.594 25.266 0.927 1 92.31 584 ASN B C 1
ATOM 9636 O O . ASN B 1 584 ? -17.375 24.969 2.104 1 92.31 584 ASN B O 1
ATOM 9640 N N . GLY B 1 585 ? -16.922 26.219 0.304 1 92.69 585 GLY B N 1
ATOM 9641 C CA . GLY B 1 585 ? -15.914 27.031 0.958 1 92.69 585 GLY B CA 1
ATOM 9642 C C . GLY B 1 585 ? -14.547 26.375 1 1 92.69 585 GLY B C 1
ATOM 9643 O O . GLY B 1 585 ? -13.633 26.859 1.666 1 92.69 585 GLY B O 1
ATOM 9644 N N . ILE B 1 586 ? -14.383 25.328 0.296 1 94.5 586 ILE B N 1
ATOM 9645 C CA . ILE B 1 586 ? -13.164 24.531 0.358 1 94.5 586 ILE B CA 1
ATOM 9646 C C . ILE B 1 586 ? -11.984 25.328 -0.188 1 94.5 586 ILE B C 1
ATOM 9648 O O . ILE B 1 586 ? -10.852 25.156 0.263 1 94.5 586 ILE B O 1
ATOM 9652 N N . ALA B 1 587 ? -12.219 26.172 -1.119 1 94.25 587 ALA B N 1
ATOM 9653 C CA . ALA B 1 587 ? -11.148 26.938 -1.748 1 94.25 587 ALA B CA 1
ATOM 9654 C C . ALA B 1 587 ? -10.383 27.75 -0.715 1 94.25 587 ALA B C 1
ATOM 9656 O O . ALA B 1 587 ? -9.172 27.969 -0.856 1 94.25 587 ALA B O 1
ATOM 9657 N N . GLN B 1 588 ? -11.086 28.172 0.38 1 91.56 588 GLN B N 1
ATOM 9658 C CA . GLN B 1 588 ? -10.453 29.047 1.355 1 91.56 588 GLN B CA 1
ATOM 9659 C C . GLN B 1 588 ? -10.25 28.344 2.689 1 91.56 588 GLN B C 1
ATOM 9661 O O . GLN B 1 588 ? -9.836 28.953 3.672 1 91.56 588 GLN B O 1
ATOM 9666 N N . ASP B 1 589 ? -10.523 27.078 2.738 1 91.94 589 ASP B N 1
ATOM 9667 C CA . ASP B 1 589 ? -10.43 26.328 3.988 1 91.94 589 ASP B CA 1
ATOM 9668 C C . ASP B 1 589 ? -9.414 25.203 3.879 1 91.94 589 ASP B C 1
ATOM 9670 O O . ASP B 1 589 ? -9.711 24.156 3.305 1 91.94 589 ASP B O 1
ATOM 9674 N N . VAL B 1 590 ? -8.336 25.344 4.582 1 89.62 590 VAL B N 1
ATOM 9675 C CA . VAL B 1 590 ? -7.227 24.391 4.477 1 89.62 590 VAL B CA 1
ATOM 9676 C C . VAL B 1 590 ? -7.617 23.062 5.121 1 89.62 590 VAL B C 1
ATOM 9678 O O . VAL B 1 590 ? -7.23 22 4.637 1 89.62 590 VAL B O 1
ATOM 9681 N N . GLU B 1 591 ? -8.352 23.156 6.172 1 89.56 591 GLU B N 1
ATOM 9682 C CA . GLU B 1 591 ? -8.742 21.938 6.875 1 89.56 591 GLU B CA 1
ATOM 9683 C C . GLU B 1 591 ? -9.695 21.094 6.027 1 89.56 591 GLU B C 1
ATOM 9685 O O . GLU B 1 591 ? -9.57 19.859 5.984 1 89.56 591 GLU B O 1
ATOM 9690 N N . LYS B 1 592 ? -10.602 21.75 5.387 1 93.88 592 LYS B N 1
ATOM 9691 C CA . LYS B 1 592 ? -11.508 21.047 4.488 1 93.88 592 LYS B CA 1
ATOM 9692 C C . LYS B 1 592 ? -10.742 20.375 3.35 1 93.88 592 LYS B C 1
ATOM 9694 O O . LYS B 1 592 ? -11.055 19.25 2.969 1 93.88 592 LYS B O 1
ATOM 9699 N N . ARG B 1 593 ? -9.789 21.047 2.863 1 95.12 593 ARG B N 1
ATOM 9700 C CA . ARG B 1 593 ? -8.977 20.5 1.779 1 95.12 593 ARG B CA 1
ATOM 9701 C C . ARG B 1 593 ? -8.219 19.266 2.24 1 95.12 593 ARG B C 1
ATOM 9703 O O . ARG B 1 593 ? -8.156 18.266 1.521 1 95.12 593 ARG B O 1
ATOM 9710 N N . GLU B 1 594 ? -7.652 19.391 3.422 1 92.62 594 GLU B N 1
ATOM 9711 C CA . GLU B 1 594 ? -6.926 18.25 3.963 1 92.62 594 GLU B CA 1
ATOM 9712 C C . GLU B 1 594 ? -7.852 17.047 4.176 1 92.62 594 GLU B C 1
ATOM 9714 O O . GLU B 1 594 ? -7.457 15.906 3.947 1 92.62 594 GLU B O 1
ATOM 9719 N N . PHE B 1 595 ? -9.055 17.297 4.598 1 95.25 595 PHE B N 1
ATOM 9720 C CA . PHE B 1 595 ? -10.047 16.266 4.816 1 95.25 595 PHE B CA 1
ATOM 9721 C C . PHE B 1 595 ? -10.359 15.531 3.514 1 95.25 595 PHE B C 1
ATOM 9723 O O . PHE B 1 595 ? -10.281 14.297 3.453 1 95.25 595 PHE B O 1
ATOM 9730 N N . ILE B 1 596 ? -10.641 16.266 2.539 1 96.5 596 ILE B N 1
ATOM 9731 C CA . ILE B 1 596 ? -11.055 15.688 1.268 1 96.5 596 ILE B CA 1
ATOM 9732 C C . ILE B 1 596 ? -9.875 14.984 0.614 1 96.5 596 ILE B C 1
ATOM 9734 O O . ILE B 1 596 ? -10.031 13.906 0.035 1 96.5 596 ILE B O 1
ATOM 9738 N N . LYS B 1 597 ? -8.719 15.57 0.713 1 94.31 597 LYS B N 1
ATOM 9739 C CA . LYS B 1 597 ? -7.52 14.93 0.182 1 94.31 597 LYS B CA 1
ATOM 9740 C C . LYS B 1 597 ? -7.297 13.562 0.822 1 94.31 597 LYS B C 1
ATOM 9742 O O . LYS B 1 597 ? -6.984 12.586 0.131 1 94.31 597 LYS B O 1
ATOM 9747 N N . THR B 1 598 ? -7.426 13.508 2.113 1 94.19 598 THR B N 1
ATOM 9748 C CA . THR B 1 598 ? -7.266 12.258 2.844 1 94.19 598 THR B CA 1
ATOM 9749 C C . THR B 1 598 ? -8.32 11.242 2.412 1 94.19 598 THR B C 1
ATOM 9751 O O . THR B 1 598 ? -8.008 10.062 2.209 1 94.19 598 THR B O 1
ATOM 9754 N N . MET B 1 599 ? -9.523 11.703 2.223 1 95.69 599 MET B N 1
ATOM 9755 C CA . MET B 1 599 ? -10.6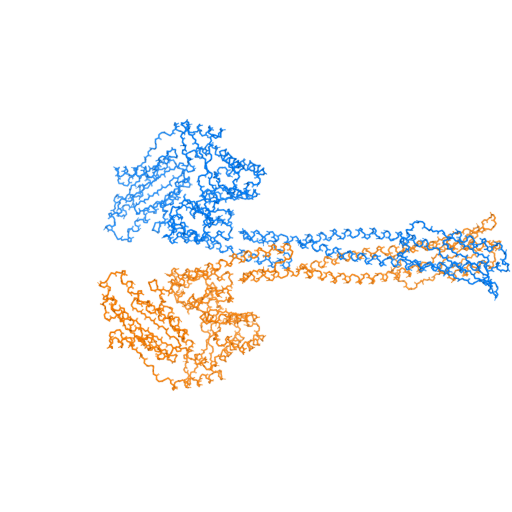02 10.82 1.778 1 95.69 599 MET B CA 1
ATOM 9756 C C . MET B 1 599 ? -10.32 10.289 0.379 1 95.69 599 MET B C 1
ATOM 9758 O O . MET B 1 599 ? -10.609 9.125 0.086 1 95.69 599 MET B O 1
ATOM 9762 N N . LEU B 1 600 ? -9.773 11.148 -0.475 1 95.5 600 LEU B N 1
ATOM 9763 C CA . LEU B 1 600 ? -9.43 10.734 -1.832 1 95.5 600 LEU B CA 1
ATOM 9764 C C . LEU B 1 600 ? -8.344 9.664 -1.818 1 95.5 600 LEU B C 1
ATOM 9766 O O . LEU B 1 600 ? -8.398 8.711 -2.604 1 95.5 600 LEU B O 1
ATOM 9770 N N . GLU B 1 601 ? -7.414 9.781 -0.946 1 93 601 GLU B N 1
ATOM 9771 C CA . GLU B 1 601 ? -6.363 8.773 -0.819 1 93 601 GLU B CA 1
ATOM 9772 C C . GLU B 1 601 ? -6.934 7.43 -0.379 1 93 601 GLU B C 1
ATOM 9774 O O . GLU B 1 601 ? -6.57 6.387 -0.928 1 93 601 GLU B O 1
ATOM 9779 N N . ILE B 1 602 ? -7.809 7.488 0.565 1 94.06 602 ILE B N 1
ATOM 9780 C CA . ILE B 1 602 ? -8.469 6.273 1.029 1 94.06 602 ILE B CA 1
ATOM 9781 C C . ILE B 1 602 ? -9.281 5.66 -0.112 1 94.06 602 ILE B C 1
ATOM 9783 O O . ILE B 1 602 ? -9.203 4.453 -0.355 1 94.06 602 ILE B O 1
ATOM 9787 N N . GLY B 1 603 ? -10.047 6.523 -0.776 1 94.19 603 GLY B N 1
ATOM 9788 C CA . GLY B 1 603 ? -10.844 6.062 -1.9 1 94.19 603 GLY B CA 1
ATOM 9789 C C . GLY B 1 603 ? -10.023 5.395 -2.984 1 94.19 603 GLY B C 1
ATOM 9790 O O . GLY B 1 603 ? -10.422 4.367 -3.533 1 94.19 603 GLY B O 1
ATOM 9791 N N . GLU B 1 604 ? -8.898 5.918 -3.254 1 90.75 604 GLU B N 1
ATOM 9792 C CA . GLU B 1 604 ? -8.016 5.359 -4.27 1 90.75 604 GLU B CA 1
ATOM 9793 C C . GLU B 1 604 ? -7.516 3.975 -3.863 1 90.75 604 GLU B C 1
ATOM 9795 O O . GLU B 1 604 ? -7.441 3.066 -4.695 1 90.75 604 GLU B O 1
ATOM 9800 N N . LEU B 1 605 ? -7.16 3.82 -2.613 1 89.88 605 LEU B N 1
ATOM 9801 C CA . LEU B 1 605 ? -6.652 2.549 -2.105 1 89.88 605 LEU B CA 1
ATOM 9802 C C . LEU B 1 605 ? -7.746 1.486 -2.113 1 89.88 605 LEU B C 1
ATOM 9804 O O . LEU B 1 605 ? -7.484 0.322 -2.424 1 89.88 605 LEU B O 1
ATOM 9808 N N . LEU B 1 606 ? -9 1.912 -1.876 1 92.25 606 LEU B N 1
ATOM 9809 C CA . LEU B 1 606 ? -10.102 0.966 -1.718 1 92.25 606 LEU B CA 1
ATOM 9810 C C . LEU B 1 606 ? -10.953 0.899 -2.984 1 92.25 606 LEU B C 1
ATOM 9812 O O . LEU B 1 606 ? -11.945 0.169 -3.035 1 92.25 606 LEU B O 1
ATOM 9816 N N . ASP B 1 607 ? -10.562 1.635 -3.99 1 90.81 607 ASP B N 1
ATOM 9817 C CA . ASP B 1 607 ? -11.289 1.707 -5.254 1 90.81 607 ASP B CA 1
ATOM 9818 C C . ASP B 1 607 ? -12.711 2.234 -5.047 1 90.81 607 ASP B C 1
ATOM 9820 O O . ASP B 1 607 ? -13.68 1.622 -5.5 1 90.81 607 ASP B O 1
ATOM 9824 N N . ILE B 1 608 ? -12.828 3.268 -4.215 1 95 608 ILE B N 1
ATOM 9825 C CA . ILE B 1 608 ? -14.07 3.982 -3.961 1 95 608 ILE B CA 1
ATOM 9826 C C . ILE B 1 608 ? -14.008 5.371 -4.594 1 95 608 ILE B C 1
ATOM 9828 O O . ILE B 1 608 ? -13.023 6.09 -4.43 1 95 608 ILE B O 1
ATOM 9832 N N . GLN B 1 609 ? -15.016 5.738 -5.32 1 96.38 609 GLN B N 1
ATOM 9833 C CA . GLN B 1 609 ? -15.047 7.043 -5.965 1 96.38 609 GLN B CA 1
ATOM 9834 C C . GLN B 1 609 ? -15.695 8.086 -5.062 1 96.38 609 GLN B C 1
ATOM 9836 O O . GLN B 1 609 ? -16.703 7.812 -4.41 1 96.38 609 GLN B O 1
ATOM 9841 N N . VAL B 1 610 ? -15.086 9.242 -4.965 1 97.56 610 VAL B N 1
ATOM 9842 C CA . VAL B 1 610 ? -15.555 10.281 -4.062 1 97.56 610 VAL B CA 1
ATOM 9843 C C . VAL B 1 610 ? -16.281 11.359 -4.855 1 97.56 610 VAL B C 1
ATOM 9845 O O . VAL B 1 610 ? -15.789 11.836 -5.879 1 97.56 610 VAL B O 1
ATOM 9848 N N . LEU B 1 611 ? -17.469 11.719 -4.398 1 97.88 611 LEU B N 1
ATOM 9849 C CA . LEU B 1 611 ? -18.312 12.727 -5.027 1 97.88 611 LEU B CA 1
ATOM 9850 C C . LEU B 1 611 ? -18.625 13.859 -4.059 1 97.88 611 LEU B C 1
ATOM 9852 O O . LEU B 1 611 ? -18.516 13.688 -2.842 1 97.88 611 LEU B O 1
ATOM 9856 N N . ALA B 1 612 ? -18.938 15.039 -4.578 1 96.5 612 ALA B N 1
ATOM 9857 C CA . ALA B 1 612 ? -19.375 16.188 -3.793 1 96.5 612 ALA B CA 1
ATOM 9858 C C . ALA B 1 612 ? -20.781 16.625 -4.199 1 96.5 612 ALA B C 1
ATOM 9860 O O . ALA B 1 612 ? -21.266 16.25 -5.273 1 96.5 612 ALA B O 1
ATOM 9861 N N . GLU B 1 613 ? -21.422 17.297 -3.252 1 93.25 613 GLU B N 1
ATOM 9862 C CA . GLU B 1 613 ? -22.812 17.641 -3.518 1 93.25 613 GLU B CA 1
ATOM 9863 C C . GLU B 1 613 ? -23.094 19.109 -3.197 1 93.25 613 GLU B C 1
ATOM 9865 O O . GLU B 1 613 ? -22.562 19.641 -2.225 1 93.25 613 GLU B O 1
ATOM 9870 N N . ASN B 1 614 ? -23.906 19.734 -4.059 1 91.81 614 ASN B N 1
ATOM 9871 C CA . ASN B 1 614 ? -24.469 21.078 -3.855 1 91.81 614 ASN B CA 1
ATOM 9872 C C . ASN B 1 614 ? -23.375 22.125 -3.73 1 91.81 614 ASN B C 1
ATOM 9874 O O . ASN B 1 614 ? -23.359 22.891 -2.768 1 91.81 614 ASN B O 1
ATOM 9878 N N . ILE B 1 615 ? -22.484 22.125 -4.68 1 94.88 615 ILE B N 1
ATOM 9879 C CA . ILE B 1 615 ? -21.391 23.109 -4.68 1 94.88 615 ILE B CA 1
ATOM 9880 C C . ILE B 1 615 ? -21.844 24.391 -5.375 1 94.88 615 ILE B C 1
ATOM 9882 O O . ILE B 1 615 ? -22.234 24.359 -6.547 1 94.88 615 ILE B O 1
ATOM 9886 N N . GLN B 1 616 ? -21.766 25.453 -4.73 1 92.75 616 GLN B N 1
ATOM 9887 C CA . GLN B 1 616 ? -22.344 26.703 -5.234 1 92.75 616 GLN B CA 1
ATOM 9888 C C . GLN B 1 616 ? -21.281 27.547 -5.953 1 92.75 616 GLN B C 1
ATOM 9890 O O . GLN B 1 616 ? -21.484 27.953 -7.098 1 92.75 616 GLN B O 1
ATOM 9895 N N . ALA B 1 617 ? -20.125 27.703 -5.348 1 94.81 617 ALA B N 1
ATOM 9896 C CA . ALA B 1 617 ? -19.094 28.625 -5.84 1 94.81 617 ALA B CA 1
ATOM 9897 C C . ALA B 1 617 ? -18.234 27.969 -6.914 1 94.81 617 ALA B C 1
ATOM 9899 O O . ALA B 1 617 ? -17.859 26.797 -6.785 1 94.81 617 ALA B O 1
ATOM 9900 N N . ASP B 1 618 ? -17.922 28.672 -7.949 1 95.5 618 ASP B N 1
ATOM 9901 C CA . ASP B 1 618 ? -17.078 28.188 -9.023 1 95.5 618 ASP B CA 1
ATOM 9902 C C . ASP B 1 618 ? -15.656 27.906 -8.523 1 95.5 618 ASP B C 1
ATOM 9904 O O . ASP B 1 618 ? -15 26.984 -8.984 1 95.5 618 ASP B O 1
ATOM 9908 N N . GLU B 1 619 ? -15.273 28.734 -7.629 1 96 619 GLU B N 1
ATOM 9909 C CA . GLU B 1 619 ? -13.938 28.547 -7.074 1 96 619 GLU B CA 1
ATOM 9910 C C . GLU B 1 619 ? -13.82 27.203 -6.359 1 96 619 GLU B C 1
ATOM 9912 O O . GLU B 1 619 ? -12.766 26.562 -6.395 1 96 619 GLU B O 1
ATOM 9917 N N . ASP B 1 620 ? -14.883 26.844 -5.754 1 96.69 620 ASP B N 1
ATOM 9918 C CA . ASP B 1 620 ? -14.898 25.562 -5.062 1 96.69 620 ASP B CA 1
ATOM 9919 C C . ASP B 1 620 ? -14.883 24.406 -6.055 1 96.69 620 ASP B C 1
ATOM 9921 O O . ASP B 1 620 ? -14.211 23.391 -5.828 1 96.69 620 ASP B O 1
ATOM 9925 N N . ILE B 1 621 ? -15.555 24.531 -7.16 1 96.38 621 ILE B N 1
ATOM 9926 C CA . ILE B 1 621 ? -15.578 23.516 -8.195 1 96.38 621 ILE B CA 1
ATOM 9927 C C . ILE B 1 621 ? -14.172 23.328 -8.773 1 96.38 621 ILE B C 1
ATOM 9929 O O . ILE B 1 621 ? -13.719 22.203 -8.977 1 96.38 621 ILE B O 1
ATOM 9933 N N . ALA B 1 622 ? -13.578 24.422 -8.992 1 96.25 622 ALA B N 1
ATOM 9934 C CA . ALA B 1 622 ? -12.219 24.375 -9.531 1 96.25 622 ALA B CA 1
ATOM 9935 C C . ALA B 1 622 ? -11.266 23.688 -8.562 1 96.25 622 ALA B C 1
ATOM 9937 O O . ALA B 1 622 ? -10.414 22.891 -8.977 1 96.25 622 ALA B O 1
ATOM 9938 N N . CYS B 1 623 ? -11.422 24.016 -7.324 1 96.44 623 CYS B N 1
ATOM 9939 C CA . CYS B 1 623 ? -10.594 23.422 -6.293 1 96.44 623 CYS B CA 1
ATOM 9940 C C . CYS B 1 623 ? -10.812 21.906 -6.219 1 96.44 623 CYS B C 1
ATOM 9942 O O . CYS B 1 623 ? -9.852 21.141 -6.195 1 96.44 623 CYS B O 1
ATOM 9944 N N . LEU B 1 624 ? -12.031 21.484 -6.238 1 97.12 624 LEU B N 1
ATOM 9945 C CA . LEU B 1 624 ? -12.383 20.062 -6.176 1 97.12 624 LEU B CA 1
ATOM 9946 C C . LEU B 1 624 ? -11.852 19.312 -7.395 1 97.12 624 LEU B C 1
ATOM 9948 O O . LEU B 1 624 ? -11.383 18.188 -7.277 1 97.12 624 LEU B O 1
ATOM 9952 N N . THR B 1 625 ? -11.953 19.938 -8.539 1 96.06 625 THR B N 1
ATOM 9953 C CA . THR B 1 625 ? -11.469 19.344 -9.781 1 96.06 625 THR B CA 1
ATOM 9954 C C . THR B 1 625 ? -9.969 19.109 -9.719 1 96.06 625 THR B C 1
ATOM 9956 O O . THR B 1 625 ? -9.484 18.031 -10.062 1 96.06 625 THR B O 1
ATOM 9959 N N . LYS B 1 626 ? -9.266 20.094 -9.219 1 94.19 626 LYS B N 1
ATOM 9960 C CA . LYS B 1 626 ? -7.816 20 -9.102 1 94.19 626 LYS B CA 1
ATOM 9961 C C . LYS B 1 626 ? -7.406 18.906 -8.117 1 94.19 626 LYS B C 1
ATOM 9963 O O . LYS B 1 626 ? -6.379 18.25 -8.297 1 94.19 626 LYS B O 1
ATOM 9968 N N . MET B 1 627 ? -8.188 18.688 -7.129 1 94.06 627 MET B N 1
ATOM 9969 C CA . MET B 1 627 ? -7.887 17.719 -6.09 1 94.06 627 MET B CA 1
ATOM 9970 C C . MET B 1 627 ? -8.164 16.297 -6.574 1 94.06 627 MET B C 1
ATOM 9972 O O . MET B 1 627 ? -7.641 15.328 -6.02 1 94.06 627 MET B O 1
ATOM 9976 N N . GLY B 1 628 ? -9.062 16.141 -7.547 1 93.81 628 GLY B N 1
ATOM 9977 C CA . GLY B 1 628 ? -9.289 14.82 -8.117 1 93.81 628 GLY B CA 1
ATOM 9978 C C . GLY B 1 628 ? -10.641 14.242 -7.746 1 93.81 628 GLY B C 1
ATOM 9979 O O . GLY B 1 628 ? -10.859 13.031 -7.867 1 93.81 628 GLY B O 1
ATOM 9980 N N . VAL B 1 629 ? -11.562 15.023 -7.191 1 96.88 629 VAL B N 1
ATOM 9981 C CA . VAL B 1 629 ? -12.93 14.562 -6.953 1 96.88 629 VAL B CA 1
ATOM 9982 C C . VAL B 1 629 ? -13.586 14.195 -8.281 1 96.88 629 VAL B C 1
ATOM 9984 O O . VAL B 1 629 ? -13.445 14.922 -9.273 1 96.88 629 VAL B O 1
ATOM 9987 N N . LEU B 1 630 ? -14.227 13.078 -8.344 1 95.81 630 LEU B N 1
ATOM 9988 C CA . LEU B 1 630 ? -14.734 12.539 -9.602 1 95.81 630 LEU B CA 1
ATOM 9989 C C . LEU B 1 630 ? -15.867 13.406 -10.148 1 95.81 630 LEU B C 1
ATOM 9991 O O . LEU B 1 630 ? -15.891 13.727 -11.336 1 95.81 630 LEU B O 1
ATOM 9995 N N . GLY B 1 631 ? -16.781 13.695 -9.25 1 96.81 631 GLY B N 1
ATOM 9996 C CA . GLY B 1 631 ? -17.953 14.422 -9.695 1 96.81 631 GLY B CA 1
ATOM 9997 C C . GLY B 1 631 ? -18.578 15.273 -8.609 1 96.81 631 GLY B C 1
ATOM 9998 O O . GLY B 1 631 ? -18.312 15.07 -7.422 1 96.81 631 GLY B O 1
ATOM 9999 N N . ALA B 1 632 ? -19.391 16.234 -9.078 1 96.38 632 ALA B N 1
ATOM 10000 C CA . ALA B 1 632 ? -20.078 17.125 -8.141 1 96.38 632 ALA B CA 1
ATOM 10001 C C . ALA B 1 632 ? -21.406 17.609 -8.727 1 96.38 632 ALA B C 1
ATOM 10003 O O . ALA B 1 632 ? -21.547 17.719 -9.945 1 96.38 632 ALA B O 1
ATOM 10004 N N . SER B 1 633 ? -22.359 17.766 -7.844 1 94.81 633 SER B N 1
ATOM 10005 C CA . SER B 1 633 ? -23.594 18.438 -8.211 1 94.81 633 SER B CA 1
ATOM 10006 C C . SER B 1 633 ? -23.594 19.891 -7.75 1 94.81 633 SER B C 1
ATOM 10008 O O . SER B 1 633 ? -22.891 20.25 -6.797 1 94.81 633 SER B O 1
ATOM 10010 N N . ARG B 1 634 ? -24.422 20.797 -8.461 1 91.19 634 ARG B N 1
ATOM 10011 C CA . ARG B 1 634 ? -24.5 22.203 -8.133 1 91.19 634 ARG B CA 1
ATOM 10012 C C . ARG B 1 634 ? -25.875 22.562 -7.59 1 91.19 634 ARG B C 1
ATOM 10014 O O . ARG B 1 634 ? -26.859 21.875 -7.883 1 91.19 634 ARG B O 1
#

Radius of gyration: 52.67 Å; Cα contacts (8 Å, |Δi|>4): 2042; chains: 2; bounding box: 109×163×103 Å

Secondary structure (DSSP, 8-state):
--HHHHHHHHHHHHHHHHHHHHHHHHHHHHHHHHHHHHHHHHHHHHHHHHHHHGGGTTSTT-HHHHHHHHHHHHHS-EEEEEEEETTS-EEEEEE-----TTS-HHHHHHS--PPPEEEEEEEETTEEEEEEEEEE-HHHHHHHHHHHHHHHHHHHHHHHHHHHHHHHHHHHHHHHHHHHHHHHHHHHHTT------S--SSHHHHHHHHHHHHHHHHHHHHHHHHHHHHHHHHHHHHB-TTT-PBPHHHHHHHHHHHHHHT--EEEEEEEETTHHHHHHHS-HHHHHHHHHHHHHHHHHHHSS-TTSEEEEEEEETTEEEEEEES--HHHHHHHHHHHHHHHHHHHHHTT-S--EEEEEEE--TT-TT--HHHHHHHHHHHHHHH-TT-EEEEPPP--HHHHHHHHHHHHHHHHTT-EEEEEEEEEEETTT--EEEEEEEEEEB-TTSPBPPHHHHHHHHHHTT-HHHHHHHHHHHHHHHHHHHT--SEEEEE--HHHHH-HHHHHHHHHHHHHTHHHHTTEEEEEEHHHHHHTHHHHHHHHHHHHHTT-EEEEEEE-TTTS-HHHHHHH--SEEEEPHHHHTTGGG-HHHHHHHHHHHHHHHHHT-EEEE-----HHHHHHHHHHT--EE--/--HHHHHHHHHHHHHHHHHHHHHHHHHHHHHHHHHHHHHHHHHHHHHHHHHHHGGGTTSTT-HHHHHHHHHHHHHS-EEEEEEEETTS-EEEEEE-----TTS-HHHHHHS--PPPEEEEEEEETTEEEEEEEEEE-HHHHHHHHHHHHHHHHHHHHHHHHHHHHHHHHHHHHHHHHHHHHHHHHHHHHTT------S--SSHHHHHHHHHHHHHHHHHHHHHHHHHHHHHHHHHHHHB-TTT-PBPHHHHHHHHHHHHHHT--EEEEEEEETTHHHHHHHS-HHHHHHHHHHHHHHHHHHHSS-TTSEEEEEEEETTEEEEEEES--HHHHHHHHHHHHHHHHHHHHHTT-S--EEEEEEE--TT-TT--HHHHHHHHHHHHHHH-TT-EEEEPPP--HHHHHHHHHHHHHHHHTT-EEEEEEEEEEETTT--EEEEEEEEEEB-TTSPBPPHHHHHHHHHHTT-HHHHHHHHHHHHHHHHHHHT--SEEEEE--HHHHH-HHHHHHHHHHHHHTHHHHTTEEEEEEHHHHHHTHHHHHHHHHHHHHTT-EEEEEEE-TTTS-HHHHHHH--SEEEEPHHHHTTGGG-HHHHHHHHHHHHHHHHHT-EEEE-----HHHHHHHHHHT--EEE-

Organism: NCBI:txid1198232

Solvent-accessible surface area (backbone atoms only — not comparable to full-atom values): 64936 Å² total; per-residue (Å²): 94,44,58,59,58,52,49,49,53,54,51,49,50,50,49,50,50,52,52,50,52,52,47,54,52,52,52,52,53,51,50,56,46,50,38,54,51,40,34,51,51,15,38,50,48,13,45,43,49,20,62,54,43,21,81,52,52,82,47,80,80,44,68,63,59,53,53,53,53,48,56,40,52,72,72,46,70,42,29,30,42,37,35,25,36,72,86,65,50,73,72,43,76,50,75,45,85,76,72,54,83,84,47,61,67,68,55,54,68,74,58,70,72,71,71,21,67,19,74,21,73,16,54,46,89,96,44,71,48,22,38,27,36,22,25,36,36,57,43,61,54,46,43,53,48,51,54,47,51,54,53,52,47,54,53,49,52,51,52,48,54,50,48,50,55,50,47,52,52,52,42,51,62,67,47,43,56,51,50,50,48,19,57,48,31,45,45,32,44,61,38,43,53,65,67,72,81,82,70,52,75,32,46,43,59,26,41,31,51,50,18,49,33,47,42,24,51,50,51,49,50,50,48,51,52,49,35,52,51,43,45,54,47,38,44,62,72,39,27,36,86,82,57,65,31,31,22,48,71,56,50,55,54,48,50,53,48,39,45,57,64,55,48,44,31,36,36,34,31,32,37,42,70,33,52,68,62,44,58,76,73,44,54,70,68,55,46,54,49,50,51,34,53,54,42,47,56,52,55,56,60,36,73,68,48,90,82,38,50,43,46,56,28,42,61,54,97,49,35,32,36,35,43,35,35,62,54,51,71,66,55,52,50,51,50,47,50,52,49,27,52,52,45,41,55,52,13,61,75,70,74,33,77,53,33,37,28,29,1,27,19,59,54,53,65,76,45,91,80,60,48,49,65,57,48,6,48,51,17,21,58,52,4,62,72,72,41,69,22,25,59,28,74,47,78,72,80,95,59,66,75,62,46,56,55,46,50,52,49,48,50,52,29,54,74,64,62,54,57,45,76,42,68,81,51,51,26,28,24,56,84,78,69,41,71,49,32,29,36,55,40,73,42,39,56,44,98,85,66,46,78,46,60,53,58,41,54,52,25,51,25,49,74,66,68,42,37,48,58,42,46,51,52,50,53,52,50,50,54,49,48,35,65,75,67,65,57,84,50,29,38,33,38,70,58,54,72,67,39,70,70,31,65,65,49,51,56,51,47,52,54,52,39,69,75,36,59,87,56,20,63,32,38,25,43,32,35,50,23,50,63,37,55,76,41,48,69,62,47,41,52,45,48,51,53,37,47,74,59,46,30,41,36,28,33,34,50,42,43,51,88,41,26,58,59,68,50,50,70,73,53,53,44,50,27,38,27,36,31,46,72,54,44,45,63,26,67,82,30,68,66,41,43,53,43,51,51,49,49,49,54,51,19,62,59,39,65,27,46,45,32,40,35,60,39,78,54,67,61,26,51,52,44,40,42,74,74,60,44,48,25,39,20,101,95,43,58,61,59,52,50,48,52,54,52,48,50,49,48,48,51,53,52,51,54,53,47,54,51,52,52,51,52,53,49,57,46,49,40,54,49,40,34,50,51,14,38,49,49,12,46,44,49,20,62,52,43,22,81,55,50,82,48,81,80,44,68,62,60,53,53,54,52,48,56,42,51,72,72,46,69,42,28,31,42,37,33,27,35,72,86,67,49,76,68,43,75,50,74,44,85,76,70,53,83,85,46,61,66,69,57,54,68,73,57,71,74,70,72,21,67,20,73,20,73,17,52,45,89,98,42,69,47,24,37,26,36,22,26,36,36,56,44,61,56,46,43,53,50,50,53,48,51,53,51,52,49,54,51,49,51,51,52,49,54,51,48,50,55,50,47,51,51,52,42,51,62,67,48,44,56,51,50,52,48,20,54,48,30,46,45,31,46,60,36,44,54,65,66,73,82,81,69,53,76,31,46,41,58,25,40,31,51,52,19,49,32,47,44,22,50,50,52,49,50,50,49,51,51,49,37,52,51,42,45,54,49,39,45,63,73,38,28,36,86,84,60,64,31,32,23,49,69,54,49,55,55,48,50,53,47,40,43,60,65,56,48,44,30,35,38,33,31,32,38,43,70,33,51,70,63,45,59,75,74,42,54,71,69,55,47,53,47,52,51,33,54,54,42,46,55,52,54,55,61,36,71,68,48,91,80,38,51,42,46,55,30,41,61,52,99,50,36,32,37,35,42,36,34,61,52,50,72,65,56,52,50,48,51,47,51,51,48,28,52,52,45,41,54,52,12,59,75,70,75,32,77,52,35,36,30,28,1,26,19,60,54,53,66,76,45,91,81,61,51,51,63,59,48,5,48,51,18,20,57,53,4,61,72,72,41,70,23,24,59,27,76,47,80,74,79,92,58,67,73,62,45,57,56,45,52,53,50,49,49,53,30,55,74,62,61,53,58,45,77,42,70,80,50,51,27,28,24,56,84,79,68,41,71,48,33,28,35,56,39,73,42,38,57,44,98,86,63,45,78,46,58,52,58,39,53,52,26,50,25,49,73,67,68,43,38,47,60,41,47,52,51,50,53,52,49,50,54,48,48,35,66,72,65,63,56,84,50,30,40,33,38,72,57,55,72,67,38,71,69,31,66,64,52,52,56,53,47,51,55,52,40,68,74,34,58,88,57,19,63,32,38,25,44,32,34,49,22,50,62,36,54,76,41,48,69,60,46,41,52,45,49,52,54,39,48,74,60,46,28,42,36,30,35,34,51,42,42,51,88,41,26,57,58,67,52,50,70,74,54,52,44,50,28,38,26,35,30,48,72,54,44,44,62,28,66,81,28,68,65,41,44,52,42,51,52,48,50,50,53,50,19,62,61,40,65,26,45,46,32,39,36,59,39,79,53,65,62,26,51,52,44,41,42,74,73,61,44,49,26,39,21,100

pLDDT: mean 86.0, std 9.46, range [49.25, 98.0]

Sequence (1268 aa):
MSLSKQLLILISALFLIIFSVNFVLSVNNIRSYLEGESQIHAQDTATSLGLSLSPYMVDTQDPVLETMMKAIFDRGYYKEIKLVDVTGQSLVTLRNDKTFASVPQWFIDFVPMQTARADSEISSGWSISGTISVTINPGYAYFKLYEQVKTSFYYSLMVFAASIVLLLLVLQITLSSLKRIGVMAETISTGHFDMIKRLPWTTEVRKVALSMNVMSKKLERVIQNLNKKLENIGKKLQLDELTGLSKKSSFELRLKEVQSSHEEAFVFMIKIDALTSLVKELGPDTIDQFIKDFAEILKSKTSVDSSVDIDAYRFFGSEFVLLMRGATVDQSERLARSLSTSFTELGEQYNKKDIAHIGVAAFDPFSPKNNILLAANEAYEQAQLIGANSYYLRKGKDRAKDMAEWKELVFDIVDNDDFKVSYVSTTENLQTADVLMQDAFSEALDKNGDVLSIGTFVSIAEKFVKIVDLDKGVVSRVIDHIKENNIANQIAINLSSRTVKSSDFRGWLTVLLNQNQAVAGQLVFSLSAYAVNKEIGVYKEFIHFIRKHNAKVLIKRFETQSMLPQAVKELKPDYIRLARDLGNGIAQDVEKREFIKTMLEIGELLDIQVLAENIQADEDIACLTKMGVLGASRMSLSKQLLILISALFLIIFSVNFVLSVNNIRSYLEGESQIHAQDTATSLGLSLSPYMVDTQDPVLETMMKAIFDRGYYKEIKLVDVTGQSLVTLRNDKTFASVPQWFIDFVPMQTARADSEISSGWSISGTISVTINPGYAYFKLYEQVKTSFYYSLMVFAASIVLLLLVLQITLSSLKRIGVMAETISTGHFDMIKRLPWTTEVRKVALSMNVMSKKLERVIQNLNKKLENIGKKLQLDELTGLSKKSSFELRLKEVQSSHEEAFVFMIKIDALTSLVKELGPDTIDQFIKDFAEILKSKTSVDSSVDIDAYRFFGSEFVLLMRGATVDQSERLARSLSTSFTELGEQYNKKDIAHIGVAAFDPFSPKNNILLAANEAYEQAQLIGANSYYLRKGKDRAKDMAEWKELVFDIVDNDDFKVSYVSTTENLQTADVLMQDAFSEALDKNGDVLSIGTFVSIAEKFVKIVDLDKGVVSRVIDHIKENNIANQIAINLSSRTVKSSDFRGWLTVLLNQNQAVAGQLVFSLSAYAVNKEIGVYKEFIHFIRKHNAKVLIKRFETQSMLPQAVKELKPDYIRLARDLGNGIAQDVEKREFIKTMLEIGELLDIQVLAENIQADEDIACLTKMGVLGASR

Foldseek 3Di:
DDPLVVCLVVVLVVLVVVLVVVLVVVLVVLQVVLQVVQQVVQAVVQAVLLAVCQVVLVDLQDPVNQVVVCVVPVVAAFQWKWKAFPVGHTSDIDGDPDALPPADPVLCVVRPHDWHKHKDFHHHPPDTGIMMITTGHCRVVRVVSVVVSVVSVVVSVVVSVVVSVVSSVVSCVQCVLVVVVVVVLVVCQLQQLDQDPDADPDPVRNVVSVVSNVVSVVLVVVLVVLLVVLLVLLQVVQADPLQSAGEPVVVVVVVVVCLQQVWKKKKKKKFWPCLVVCPVVDDPVVSSVLVNLLSVLQVVLQPDDPQKHKGKYDYDDGIIMIMITNDDPVVVVVSLVSSLVVVCVSCVVVVHRATMEIFMEIDDSQDPPCPSVVNSVVQRVVQVVVDGSGGGYDDDDPCPVVLVVLLVFLCVCLVVVVKDWDFPWFKAFLPPRHTAETEIAIWHAGPVRHTDDSSSSSNSCVVVVVNLSNQVSSVVVVLVVCVVVVDDHAYEGEHDLSNLQDPVNLVVVVVVLVVVLVCLQRYEYEDELQSCQVPVPSLLVSLVSSVVSNHFYEYAQDGCVRHRSVSCSSNLGQEYEHHAVLLEPVLPDPSSLVSVLSVVVSCVSNVHAYEYEDYDDPSSSVSCVVSPHGIYTD/DDPLVVCLVVVLVVLVVVLVVVLVVVLVVLQVVLQVVQQVVQAVVQAVLLAVCQVVLVDLQDPVNQVVVVVVPVVAAFQKKWKAFPVRHTSDIDGDPDALPPADPVLCVVRPHDWHKDKDFHDHPPDTGIMMITTGHCRVVRVVSVVVSVVSVVVSVVVSVVVSVVSSVVSCVQCVLVVVVVVVLVVCQLQQLDQDPDADPDPVRNVVSVVSNVVSVVLVVVLVVLLVVLLVLLQVVQADPLQSAGEPVVVVVVVVVCLQQVWKKKKKKKFWPCLVVCPVVDDPVVSSVLVNLLSVLQVVLQPDDPQKHKGKYDYDDGIIMIMITNDDPVVVVVSLVSSLVSVCVSCVVSVHRATMEIFMEIDDSQDPPCPSVVNSVVQRVVQVVVDGSGGGYDDDPPCPVVLVLLLVQLCVCLVVVVKDWDFPWFKAFLVPRHTAETEIAIWHAGPVRHTDDSSNSSNSCVVVVVNLSNQVSSVVVVLVVCVVVVDDHAYEGEHDLSNLQDPVNLVVVVVVLVVVLVCLQRYEYEDELQSCQVPVPSLLVSLVSSVVSNHFYEYAQDGCVRHRSVSCSSNLGQEYEHHAVLLEPVLPDPSSLVSVLSVVVSCVSNVHAYEYEDYDDPSSSVSCVVSPHGIYTD

Nearest PDB structures (foldseek):
  5xge-assembly1_A  TM=4.367E-01  e=1.263E-22  Pseudomonas aeruginosa PAO1
  4fou-assembly2_B  TM=9.000E-01  e=1.355E-12  Xanthomonas citri pv. citri str. 306
  4foj-assembly1_A  TM=8.850E-01  e=7.484E-12  Xanthomonas citri pv. citri str. 306
  5m1t-assembly1_B  TM=9.117E-01  e=1.508E-10  Pseudomonas aeruginosa PAO1
  4f48-assembly1_A  TM=8.910E-01  e=7.306E-11  Xanthomonas campestris pv. campestris

InterPro domains:
  IPR000160 GGDEF domain [PF00990] (239-389)
  IPR000160 GGDEF domain [PS50887] (263-396)
  IPR000160 GGDEF domain [SM00267] (223-394)
  IPR001633 EAL domain [PF00563] (415-629)
  IPR001633 EAL domain [PS50883] (403-634)
  IPR001633 EAL domain [SM00052] (402-632)
  IPR001633 EAL domain [cd01948] (443-629)
  IPR029787 Nucleotide cyclase [SSF55073] (242-393)
  IPR032244 LapD/MoxY, periplasmic domain [PF16448] (23-146)
  IPR035919 EAL domain superfamily [G3DSA:3.20.20.450] (394-632)
  IPR035919 EAL domain superfamily [SSF141868] (429-629)
  IPR042461 LapD/MoxY periplasmic domain, C-terminal [G3DSA:6.20.270.20] (102-147)
  IPR043128 Reverse transcriptase/Diguanylate cyclase domain [G3DSA:3.30.70.270] (226-393)